Protein AF-A0A6A6SD15-F1 (afdb_monomer_lite)

Structure (mmCIF, N/CA/C/O backbone):
data_AF-A0A6A6SD15-F1
#
_entry.id   AF-A0A6A6SD15-F1
#
loop_
_atom_site.group_PDB
_atom_site.id
_atom_site.type_symbol
_atom_site.label_atom_id
_atom_site.label_alt_id
_atom_site.label_comp_id
_atom_site.label_asym_id
_atom_site.label_entity_id
_atom_site.label_seq_id
_atom_site.pdbx_PDB_ins_code
_atom_site.Cartn_x
_atom_site.Cartn_y
_atom_site.Cartn_z
_atom_site.occupancy
_atom_site.B_iso_or_equiv
_atom_site.auth_seq_id
_atom_site.auth_comp_id
_atom_site.auth_asym_id
_atom_site.auth_atom_id
_atom_site.pdbx_PDB_model_num
ATOM 1 N N . MET A 1 1 ? 1.273 32.539 -19.727 1.00 91.94 1 MET A N 1
ATOM 2 C CA . MET A 1 1 ? 2.299 33.153 -18.859 1.00 91.94 1 MET A CA 1
ATOM 3 C C . MET A 1 1 ? 2.356 34.642 -19.141 1.00 91.94 1 MET A C 1
ATOM 5 O O . MET A 1 1 ? 2.115 35.034 -20.279 1.00 91.94 1 MET A O 1
ATOM 9 N N . VAL A 1 2 ? 2.645 35.453 -18.132 1.00 92.44 2 VAL A N 1
ATOM 10 C CA . VAL A 1 2 ? 2.925 36.889 -18.252 1.00 92.44 2 VAL A CA 1
ATOM 11 C C . VAL A 1 2 ? 4.434 37.092 -18.381 1.00 92.44 2 VAL A C 1
ATOM 13 O O . VAL A 1 2 ? 5.200 36.419 -17.696 1.00 92.44 2 VAL A O 1
ATOM 16 N N . GLY A 1 3 ? 4.843 38.011 -19.252 1.00 88.62 3 GLY A N 1
ATOM 17 C CA . GLY A 1 3 ? 6.209 38.522 -19.340 1.00 88.62 3 GLY A CA 1
ATOM 18 C C . GLY A 1 3 ? 6.215 40.051 -19.320 1.00 88.62 3 GLY A C 1
ATOM 19 O O . GLY A 1 3 ? 5.217 40.699 -18.984 1.00 88.62 3 GLY A O 1
ATOM 20 N N . LYS A 1 4 ? 7.342 40.642 -19.705 1.00 86.94 4 LYS A N 1
ATOM 21 C CA . LYS A 1 4 ? 7.535 42.092 -19.748 1.00 86.94 4 LYS A CA 1
ATOM 22 C C . LYS A 1 4 ? 6.754 42.714 -20.903 1.00 86.94 4 LYS A C 1
ATOM 24 O O . LYS A 1 4 ? 7.090 42.506 -22.065 1.00 86.94 4 LYS A O 1
ATOM 29 N N . ASP A 1 5 ? 5.691 43.447 -20.569 1.00 84.69 5 ASP A N 1
ATOM 30 C CA . ASP A 1 5 ? 4.756 44.094 -21.511 1.00 84.69 5 ASP A CA 1
ATOM 31 C C . ASP A 1 5 ? 4.159 43.152 -22.589 1.00 84.69 5 ASP A C 1
ATOM 33 O O . ASP A 1 5 ? 3.619 43.595 -23.607 1.00 84.69 5 ASP A O 1
ATOM 37 N N . CYS A 1 6 ? 4.203 41.839 -22.338 1.00 87.56 6 CYS A N 1
ATOM 38 C CA . CYS A 1 6 ? 3.720 40.784 -23.222 1.00 87.56 6 CYS A CA 1
ATOM 39 C C . CYS A 1 6 ? 3.035 39.655 -22.434 1.00 87.56 6 CYS A C 1
ATOM 41 O O . CYS A 1 6 ? 3.185 39.513 -21.216 1.00 87.56 6 CYS A O 1
ATOM 43 N N . VAL A 1 7 ? 2.237 38.846 -23.129 1.00 91.25 7 VAL A N 1
ATOM 44 C CA . VAL A 1 7 ? 1.575 37.669 -22.554 1.00 91.25 7 VAL A CA 1
ATOM 45 C C . VAL A 1 7 ? 1.528 36.540 -23.576 1.00 91.25 7 VAL A C 1
ATOM 47 O O . VAL A 1 7 ? 1.227 36.754 -24.748 1.00 91.25 7 VAL A O 1
ATOM 50 N N . ALA A 1 8 ? 1.821 35.326 -23.118 1.00 90.38 8 ALA A N 1
ATOM 51 C CA . ALA A 1 8 ? 1.839 34.124 -23.936 1.00 90.38 8 ALA A CA 1
ATOM 52 C C . ALA A 1 8 ? 0.722 33.153 -23.529 1.00 90.38 8 ALA A C 1
ATOM 54 O O . ALA A 1 8 ? 0.494 32.906 -22.336 1.00 90.38 8 ALA A O 1
ATOM 55 N N . ILE A 1 9 ? 0.057 32.560 -24.519 1.00 91.12 9 ILE A N 1
ATOM 56 C CA . ILE A 1 9 ? -0.930 31.487 -24.352 1.00 91.12 9 ILE A CA 1
ATOM 57 C C . ILE A 1 9 ? -0.607 30.353 -25.319 1.00 91.12 9 ILE A C 1
ATOM 59 O O . ILE A 1 9 ? -0.300 30.590 -26.485 1.00 91.12 9 ILE A O 1
ATOM 63 N N . ALA A 1 10 ? -0.656 29.115 -24.836 1.00 88.25 10 ALA A N 1
ATOM 64 C CA . ALA A 1 10 ? -0.238 27.969 -25.624 1.00 88.25 10 ALA A CA 1
ATOM 65 C C . ALA A 1 10 ? -1.043 26.709 -25.301 1.00 88.25 10 ALA A C 1
ATOM 67 O O . ALA A 1 10 ? -1.594 26.572 -24.207 1.00 88.25 10 ALA A O 1
ATOM 68 N N . CYS A 1 11 ? -1.138 25.804 -26.274 1.00 85.75 11 CYS A N 1
ATOM 69 C CA . CYS A 1 11 ? -1.855 24.539 -26.149 1.00 85.75 11 CYS A CA 1
ATOM 70 C C . CYS A 1 11 ? -1.263 23.467 -27.069 1.00 85.75 11 CYS A C 1
ATOM 72 O O . CYS A 1 11 ? -0.757 23.772 -28.147 1.00 85.75 11 CYS A O 1
ATOM 74 N N . ASP A 1 12 ? -1.380 22.203 -26.671 1.00 80.44 12 ASP A N 1
ATOM 75 C CA . ASP A 1 12 ? -1.101 21.064 -27.541 1.00 80.44 12 ASP A CA 1
ATOM 76 C C . ASP A 1 12 ? -2.244 20.854 -28.555 1.00 80.44 12 ASP A C 1
ATOM 78 O O . ASP A 1 12 ? -3.409 21.097 -28.236 1.00 80.44 12 ASP A O 1
ATOM 82 N N . LEU A 1 13 ? -1.960 20.340 -29.753 1.00 76.88 13 LEU A N 1
ATOM 83 C CA . LEU A 1 13 ? -2.985 20.092 -30.781 1.00 76.88 13 LEU A CA 1
ATOM 84 C C . LEU A 1 13 ? -3.705 18.732 -30.650 1.00 76.88 13 LEU A C 1
ATOM 86 O O . LEU A 1 13 ? -4.495 18.368 -31.526 1.00 76.88 13 LEU A O 1
ATOM 90 N N . ARG A 1 14 ? -3.468 17.966 -29.574 1.00 75.88 14 ARG A N 1
ATOM 91 C CA . ARG A 1 14 ? -4.115 16.661 -29.344 1.00 75.88 14 ARG A CA 1
ATOM 92 C C . ARG A 1 14 ? -5.614 16.814 -29.128 1.00 75.88 14 ARG A C 1
ATOM 94 O O . ARG A 1 14 ? -6.042 17.572 -28.257 1.00 75.88 14 ARG A O 1
ATOM 101 N N . LEU A 1 15 ? -6.396 15.948 -29.755 1.00 75.00 15 LEU A N 1
ATOM 102 C CA . LEU A 1 15 ? -7.648 15.469 -29.179 1.00 75.00 15 LEU A CA 1
ATOM 103 C C . LEU A 1 15 ? -7.444 14.032 -28.697 1.00 75.00 15 LEU A C 1
ATOM 105 O O . LEU A 1 15 ? -7.096 13.170 -29.499 1.00 75.00 15 LEU A O 1
ATOM 109 N N . GLY A 1 16 ? -7.621 13.773 -27.401 1.00 64.50 16 GLY A N 1
ATOM 110 C CA . GLY A 1 16 ? -7.361 12.458 -26.811 1.00 64.50 16 GLY A CA 1
ATOM 111 C C . GLY A 1 16 ? -7.099 12.502 -25.306 1.00 64.50 16 GLY A C 1
ATOM 112 O O . GLY A 1 16 ? -6.865 13.571 -24.746 1.00 64.50 16 GLY A O 1
ATOM 113 N N . MET A 1 17 ? -7.110 11.336 -24.656 1.00 60.19 17 MET A N 1
ATOM 114 C CA . MET A 1 17 ? -6.719 11.177 -23.249 1.00 60.19 17 MET A CA 1
ATOM 115 C C . MET A 1 17 ? -5.325 10.558 -23.173 1.00 60.19 17 MET A C 1
ATOM 117 O O . MET A 1 17 ? -5.167 9.391 -23.526 1.00 60.19 17 MET A O 1
ATOM 121 N N . GLN A 1 18 ? -4.332 11.316 -22.693 1.00 59.75 18 GLN A N 1
ATOM 122 C CA . GLN A 1 18 ? -2.945 10.857 -22.516 1.00 59.75 18 GLN A CA 1
ATOM 123 C C . GLN A 1 18 ? -2.407 10.144 -23.780 1.00 59.75 18 GLN A C 1
ATOM 125 O O . GLN A 1 18 ? -2.169 10.811 -24.789 1.00 59.75 18 GLN A O 1
ATOM 130 N N . ALA A 1 19 ? -2.265 8.813 -23.738 1.00 51.78 19 ALA A N 1
ATOM 131 C CA . ALA A 1 19 ? -1.753 7.964 -24.819 1.00 51.78 19 ALA A CA 1
ATOM 132 C C . ALA A 1 19 ? -2.788 7.577 -25.904 1.00 51.78 19 ALA A C 1
ATOM 134 O O . ALA A 1 19 ? -2.431 6.946 -26.896 1.00 51.78 19 ALA A O 1
ATOM 135 N N . LEU A 1 20 ? -4.073 7.911 -25.736 1.00 58.56 20 LEU A N 1
ATOM 136 C CA . LEU A 1 20 ? -5.132 7.648 -26.720 1.00 58.56 20 LEU A CA 1
ATOM 137 C C . LEU A 1 20 ? -5.389 8.882 -27.589 1.00 58.56 20 LEU A C 1
ATOM 139 O O . LEU A 1 20 ? -6.351 9.624 -27.385 1.00 58.56 20 LEU A O 1
ATOM 143 N N . THR A 1 21 ? -4.507 9.085 -28.562 1.00 66.62 21 THR A N 1
ATOM 144 C CA . THR A 1 21 ? -4.596 10.130 -29.588 1.00 66.62 21 THR A CA 1
ATOM 145 C C . THR A 1 21 ? -5.689 9.825 -30.605 1.00 66.62 21 THR A C 1
ATOM 147 O O . THR A 1 21 ? -5.681 8.775 -31.242 1.00 66.62 21 THR A O 1
ATOM 150 N N . VAL A 1 22 ? -6.607 10.770 -30.800 1.00 66.69 22 VAL A N 1
ATOM 151 C CA . VAL A 1 22 ? -7.661 10.725 -31.828 1.00 66.69 22 VAL A CA 1
ATOM 152 C C . VAL A 1 22 ? -7.343 11.679 -32.987 1.00 66.69 22 VAL A C 1
ATOM 154 O O . VAL A 1 22 ? -7.676 11.386 -34.131 1.00 66.69 22 VAL A O 1
ATOM 157 N N . SER A 1 23 ? -6.687 12.813 -32.714 1.00 69.81 23 SER A N 1
ATOM 158 C CA . SER A 1 23 ? -6.205 13.775 -33.719 1.00 69.81 23 SER A CA 1
ATOM 159 C C . SER A 1 23 ? -5.046 14.613 -33.166 1.00 69.81 23 SER A C 1
ATOM 161 O O . SER A 1 23 ? -5.004 14.841 -31.958 1.00 69.81 23 SER A O 1
ATOM 163 N N . ASN A 1 24 ? -4.167 15.104 -34.049 1.00 68.44 24 ASN A N 1
ATOM 164 C CA . ASN A 1 24 ? -3.042 16.010 -33.752 1.00 68.44 24 ASN A CA 1
ATOM 165 C C . ASN A 1 24 ? -3.218 17.417 -34.364 1.00 68.44 24 ASN A C 1
ATOM 167 O O . ASN A 1 24 ? -2.245 18.151 -34.504 1.00 68.44 24 ASN A O 1
ATOM 171 N N . ASN A 1 25 ? -4.438 17.793 -34.765 1.00 73.19 25 ASN A N 1
ATOM 172 C CA . ASN A 1 25 ? -4.748 19.134 -35.278 1.00 73.19 25 ASN A CA 1
ATOM 173 C C . ASN A 1 25 ? -6.107 19.638 -34.755 1.00 73.19 25 ASN A C 1
ATOM 175 O O . ASN A 1 25 ? -7.018 19.940 -35.527 1.00 73.19 25 ASN A O 1
ATOM 179 N N . PHE A 1 26 ? -6.292 19.625 -33.431 1.00 79.50 26 PHE A N 1
ATOM 180 C CA . PHE A 1 26 ? -7.516 20.092 -32.779 1.00 79.50 26 PHE A CA 1
ATOM 181 C C . PHE A 1 26 ? -7.321 21.498 -32.172 1.00 79.50 26 PHE A C 1
ATOM 183 O O . PHE A 1 26 ? -6.571 21.632 -31.201 1.00 79.50 26 PHE A O 1
ATOM 190 N N . PRO A 1 27 ? -7.983 22.548 -32.698 1.00 75.75 27 PRO A N 1
ATOM 191 C CA . PRO A 1 27 ? -7.809 23.914 -32.209 1.00 75.75 27 PRO A CA 1
ATOM 192 C C . PRO A 1 27 ? -8.483 24.116 -30.844 1.00 75.75 27 PRO A C 1
ATOM 194 O O . PRO A 1 27 ? -9.680 23.875 -30.682 1.00 75.75 27 PRO A O 1
ATOM 197 N N . LYS A 1 28 ? -7.708 24.596 -29.863 1.00 86.00 28 LYS A N 1
ATOM 198 C CA . LYS A 1 28 ? -8.169 24.877 -28.487 1.00 86.00 28 LYS A CA 1
ATOM 199 C C . LYS A 1 28 ? -8.092 26.354 -28.093 1.00 86.00 28 LYS A C 1
ATOM 201 O O . LYS A 1 28 ? -8.698 26.732 -27.095 1.00 86.00 28 LYS A O 1
ATOM 206 N N . ILE A 1 29 ? -7.347 27.178 -28.832 1.00 89.06 29 ILE A N 1
ATOM 207 C CA . ILE A 1 29 ? -7.205 28.620 -28.583 1.00 89.06 29 ILE A CA 1
ATOM 208 C C . ILE A 1 29 ? -7.978 29.384 -29.656 1.00 89.06 29 ILE A C 1
ATOM 210 O O . ILE A 1 29 ? -7.801 29.142 -30.847 1.00 89.06 29 ILE A O 1
ATOM 214 N N . PHE A 1 30 ? -8.824 30.317 -29.222 1.00 89.88 30 PHE A N 1
ATOM 215 C CA . PHE A 1 30 ? -9.693 31.118 -30.080 1.00 89.88 30 PHE A CA 1
ATOM 216 C C . PHE A 1 30 ? -9.445 32.611 -29.838 1.00 89.88 30 PHE A C 1
ATOM 218 O O . PHE A 1 30 ? -9.462 33.066 -28.692 1.00 89.88 30 PHE A O 1
ATOM 225 N N . GLN A 1 31 ? -9.213 33.372 -30.910 1.00 87.31 31 GLN A N 1
ATOM 226 C CA . GLN A 1 31 ? -8.914 34.804 -30.849 1.00 87.31 31 GLN A CA 1
ATOM 227 C C . GLN A 1 31 ? -10.184 35.660 -30.990 1.00 87.31 31 GLN A C 1
ATOM 229 O O . GLN A 1 31 ? -11.008 35.444 -31.878 1.00 87.31 31 GLN A O 1
ATOM 234 N N . TYR A 1 32 ? -10.307 36.679 -30.139 1.00 86.44 32 TYR A N 1
ATOM 235 C CA . TYR A 1 32 ? -11.436 37.605 -30.051 1.00 86.44 32 TYR A CA 1
ATOM 236 C C . TYR A 1 32 ? -10.941 39.062 -29.993 1.00 86.44 32 TYR A C 1
ATOM 238 O O . TYR A 1 32 ? -11.154 39.778 -29.015 1.00 86.44 32 TYR A O 1
ATOM 246 N N . GLY A 1 33 ? -10.250 39.499 -31.051 1.00 80.69 33 GLY A N 1
ATOM 247 C CA . GLY A 1 33 ? -9.476 40.747 -31.049 1.00 80.69 33 GLY A CA 1
ATOM 248 C C . GLY A 1 33 ? -8.142 40.536 -30.332 1.00 80.69 33 GLY A C 1
ATOM 249 O O . GLY A 1 33 ? -7.432 39.583 -30.646 1.00 80.69 33 GLY A O 1
ATOM 250 N N . ASP A 1 34 ? -7.842 41.366 -29.333 1.00 77.94 34 ASP A N 1
ATOM 251 C CA . ASP A 1 34 ? -6.593 41.293 -28.548 1.00 77.94 34 ASP A CA 1
ATOM 252 C C . ASP A 1 34 ? -6.730 40.387 -27.303 1.00 77.94 34 ASP A C 1
ATOM 254 O O . ASP A 1 34 ? -5.937 40.449 -26.359 1.00 77.94 34 ASP A O 1
ATOM 258 N N . VAL A 1 35 ? -7.781 39.559 -27.281 1.00 88.06 35 VAL A N 1
ATOM 259 C CA . VAL A 1 35 ? -8.098 38.603 -26.214 1.00 88.06 35 VAL A CA 1
ATOM 260 C C . VAL A 1 35 ? -8.143 37.197 -26.794 1.00 88.06 35 VAL A C 1
ATOM 262 O O . VAL A 1 35 ? -8.827 36.945 -27.785 1.00 88.06 35 VAL A O 1
ATOM 265 N N . PHE A 1 36 ? -7.456 36.270 -26.142 1.00 91.12 36 PHE A N 1
ATOM 266 C CA . PHE A 1 36 ? -7.355 34.871 -26.524 1.00 91.12 36 PHE A CA 1
ATOM 267 C C . PHE A 1 36 ? -8.015 34.010 -25.453 1.00 91.12 36 PHE A C 1
ATOM 269 O O . PHE A 1 36 ? -7.771 34.183 -24.257 1.00 91.12 36 PHE A O 1
ATOM 276 N N . LEU A 1 37 ? -8.863 33.085 -25.894 1.00 92.50 37 LEU A N 1
ATOM 277 C CA . LEU A 1 37 ? -9.597 32.147 -25.055 1.00 92.50 37 LEU A CA 1
ATOM 278 C C . LEU A 1 37 ? -9.109 30.727 -25.351 1.00 92.50 37 LEU A C 1
ATOM 280 O O . LEU A 1 37 ? -9.431 30.164 -26.396 1.00 92.50 37 LEU A O 1
ATOM 284 N N . GLY A 1 38 ? -8.353 30.149 -24.424 1.00 92.44 38 GLY A N 1
ATOM 285 C CA . GLY A 1 38 ? -8.071 28.719 -24.390 1.00 92.44 38 GLY A CA 1
ATOM 286 C C . GLY A 1 38 ? -9.258 27.960 -23.799 1.00 92.44 38 GLY A C 1
ATOM 287 O O . GLY A 1 38 ? -9.752 28.317 -22.730 1.00 92.44 38 GLY A O 1
ATOM 288 N N . LEU A 1 39 ? -9.711 26.908 -24.477 1.00 91.12 39 LEU A N 1
ATOM 289 C CA . LEU A 1 39 ? -10.762 26.001 -24.021 1.00 91.12 39 LEU A CA 1
ATOM 290 C C . LEU A 1 39 ? -10.209 24.575 -23.937 1.00 91.12 39 LEU A C 1
ATOM 292 O O . LEU A 1 39 ? -9.863 23.958 -24.943 1.00 91.12 39 LEU A O 1
ATOM 296 N N . THR A 1 40 ? -10.152 24.043 -22.720 1.00 87.19 40 THR A N 1
ATOM 297 C CA . THR A 1 40 ? -9.842 22.637 -22.432 1.00 87.19 40 THR A CA 1
ATOM 298 C C . THR A 1 40 ? -11.141 21.891 -22.140 1.00 87.19 40 THR A C 1
ATOM 300 O O . THR A 1 40 ? -12.092 22.507 -21.664 1.00 87.19 40 THR A O 1
ATOM 303 N N . GLY A 1 41 ? -11.207 20.587 -22.425 1.00 81.50 41 GLY A N 1
ATOM 304 C CA . GLY A 1 41 ? -12.406 19.773 -22.196 1.00 81.50 41 GLY A CA 1
ATOM 305 C C . GLY A 1 41 ? -12.676 18.766 -23.314 1.00 81.50 41 GLY A C 1
ATOM 306 O O . GLY A 1 41 ? -11.800 18.471 -24.128 1.00 81.50 41 GLY A O 1
ATOM 307 N N . LEU A 1 42 ? -13.904 18.244 -23.361 1.00 82.75 42 LEU A N 1
ATOM 308 C CA . LEU A 1 42 ? -14.377 17.385 -24.453 1.00 82.75 42 LEU A CA 1
ATOM 309 C C . LEU A 1 42 ? -14.499 18.186 -25.759 1.00 82.75 42 LEU A C 1
ATOM 311 O O . LEU A 1 42 ? -14.917 19.340 -25.734 1.00 82.75 42 LEU A O 1
ATOM 315 N N . ALA A 1 43 ? -14.209 17.573 -26.913 1.00 82.00 43 ALA A N 1
ATOM 316 C CA . ALA A 1 43 ? -14.269 18.267 -28.208 1.00 82.00 43 ALA A CA 1
ATOM 317 C C . ALA A 1 43 ? -15.642 18.893 -28.505 1.00 82.00 43 ALA A C 1
ATOM 319 O O . ALA A 1 43 ? -15.712 20.024 -28.976 1.00 82.00 43 ALA A O 1
ATOM 320 N N . THR A 1 44 ? -16.727 18.184 -28.180 1.00 85.25 44 THR A N 1
ATOM 321 C CA . THR A 1 44 ? -18.110 18.676 -28.305 1.00 85.25 44 THR A CA 1
ATOM 322 C C . THR A 1 44 ? -18.340 19.948 -27.502 1.00 85.25 44 THR A C 1
ATOM 324 O O . THR A 1 44 ? -18.994 20.880 -27.973 1.00 85.25 44 THR A O 1
ATOM 327 N N . ASP A 1 45 ? -17.775 19.995 -26.301 1.00 88.06 45 ASP A N 1
ATOM 328 C CA . ASP A 1 45 ? -17.976 21.067 -25.340 1.00 88.06 45 ASP A CA 1
ATOM 329 C C . ASP A 1 45 ? -17.117 22.269 -25.734 1.00 88.06 45 ASP A C 1
ATOM 331 O O . ASP A 1 45 ? -17.630 23.381 -25.793 1.00 88.06 45 ASP A O 1
ATOM 335 N N . VAL A 1 46 ? -15.856 22.042 -26.120 1.00 87.69 46 VAL A N 1
ATOM 336 C CA . VAL A 1 46 ? -14.959 23.067 -26.678 1.00 87.69 46 VAL A CA 1
ATOM 337 C C . VAL A 1 46 ? -15.589 23.738 -27.903 1.00 87.69 46 VAL A C 1
ATOM 339 O O . VAL A 1 46 ? -15.663 24.966 -27.941 1.00 87.69 46 VAL A O 1
ATOM 342 N N . SER A 1 47 ? -16.111 22.971 -28.868 1.00 86.44 47 SER A N 1
ATOM 343 C CA . SER A 1 47 ? -16.789 23.530 -30.047 1.00 86.44 47 SER A CA 1
ATOM 344 C C . SER A 1 47 ? -18.041 24.329 -29.668 1.00 86.44 47 SER A C 1
ATOM 346 O O . SER A 1 47 ? -18.176 25.485 -30.065 1.00 86.44 47 SER A O 1
ATOM 348 N N . THR A 1 48 ? -18.925 23.758 -28.840 1.00 88.38 48 THR A N 1
ATOM 349 C CA . THR A 1 48 ? -20.188 24.406 -28.438 1.00 88.38 48 THR A CA 1
ATOM 350 C C . THR A 1 48 ? -19.952 25.688 -27.633 1.00 88.38 48 THR A C 1
ATOM 352 O O . THR A 1 48 ? -20.659 26.684 -27.804 1.00 88.38 48 THR A O 1
ATOM 355 N N . VAL A 1 49 ? -18.949 25.687 -26.753 1.00 88.19 49 VAL A N 1
ATOM 356 C CA . VAL A 1 49 ? -18.571 26.841 -25.929 1.00 88.19 49 VAL A CA 1
ATOM 357 C C . VAL A 1 49 ? -17.873 27.914 -26.766 1.00 88.19 49 VAL A C 1
ATOM 359 O O . VAL A 1 49 ? -18.149 29.099 -26.570 1.00 88.19 49 VAL A O 1
ATOM 362 N N . SER A 1 50 ? -17.033 27.527 -27.730 1.00 89.38 50 SER A N 1
ATOM 363 C CA . SER A 1 50 ? -16.419 28.467 -28.672 1.00 89.38 50 SER A CA 1
ATOM 364 C C . SER A 1 50 ? -17.484 29.191 -29.503 1.00 89.38 50 SER A C 1
ATOM 366 O O . SER A 1 50 ? -17.508 30.420 -29.533 1.00 89.38 50 SER A O 1
ATOM 368 N N . ASP A 1 51 ? -18.460 28.466 -30.061 1.00 89.25 51 ASP A N 1
ATOM 369 C CA . ASP A 1 51 ? -19.581 29.069 -30.795 1.00 89.25 51 ASP A CA 1
ATOM 370 C C . ASP A 1 51 ? -20.440 30.001 -29.930 1.00 89.25 51 ASP A C 1
ATOM 372 O O . ASP A 1 51 ? -20.813 31.097 -30.366 1.00 89.25 51 ASP A O 1
ATOM 376 N N . LEU A 1 52 ? -20.711 29.613 -28.680 1.00 90.12 52 LEU A N 1
ATOM 377 C CA . LEU A 1 52 ? -21.439 30.441 -27.719 1.00 90.12 52 LEU A CA 1
ATOM 378 C C . LEU A 1 52 ? -20.715 31.768 -27.438 1.00 90.12 52 LEU A C 1
ATOM 380 O O . LEU A 1 52 ? -21.358 32.824 -27.405 1.00 90.12 52 LEU A O 1
ATOM 384 N N . PHE A 1 53 ? -19.395 31.737 -27.236 1.00 91.25 53 PHE A N 1
ATOM 385 C CA . PHE A 1 53 ? -18.620 32.952 -26.985 1.00 91.25 53 PHE A CA 1
ATOM 386 C C . PHE A 1 53 ? -18.411 33.785 -28.246 1.00 91.25 53 PHE A C 1
ATOM 388 O O . PHE A 1 53 ? -18.572 35.001 -28.170 1.00 91.25 53 PHE A O 1
ATOM 395 N N . ARG A 1 54 ? -18.205 33.168 -29.413 1.00 90.62 54 ARG A N 1
ATOM 396 C CA . ARG A 1 54 ? -18.202 33.851 -30.715 1.00 90.62 54 ARG A CA 1
ATOM 397 C C . ARG A 1 54 ? -19.489 34.641 -30.941 1.00 90.62 54 ARG A C 1
ATOM 399 O O . ARG A 1 54 ? -19.431 35.823 -31.275 1.00 90.62 54 ARG A O 1
ATOM 406 N N . TYR A 1 55 ? -20.649 34.043 -30.668 1.00 91.50 55 TYR A N 1
ATOM 407 C CA . TYR A 1 55 ? -21.934 34.745 -30.723 1.00 91.50 55 TYR A CA 1
ATOM 408 C C . TYR A 1 55 ? -22.013 35.907 -29.716 1.00 91.50 55 TYR A C 1
ATOM 410 O O . TYR A 1 55 ? -22.334 37.035 -30.098 1.00 91.50 55 TYR A O 1
ATOM 418 N N . LYS A 1 56 ? -21.687 35.666 -28.436 1.00 90.50 56 LYS A N 1
ATOM 419 C CA . LYS A 1 56 ? -21.770 36.691 -27.377 1.00 90.50 56 LYS A CA 1
ATOM 420 C C . LYS A 1 56 ? -20.795 37.863 -27.601 1.00 90.50 56 LYS A C 1
ATOM 422 O O . LYS A 1 56 ? -21.180 39.008 -27.370 1.00 90.50 56 LYS A O 1
ATOM 427 N N . VAL A 1 57 ? -19.582 37.614 -28.100 1.00 89.38 57 VAL A N 1
ATOM 428 C CA . VAL A 1 57 ? -18.591 38.653 -28.445 1.00 89.38 57 VAL A CA 1
ATOM 429 C C . VAL A 1 57 ? -19.017 39.444 -29.685 1.00 89.38 57 VAL A C 1
ATOM 431 O O . VAL A 1 57 ? -18.915 40.669 -29.677 1.00 89.38 57 VAL A O 1
ATOM 434 N N . ASN A 1 58 ? -19.573 38.798 -30.714 1.00 89.56 58 ASN A N 1
ATOM 435 C CA . ASN A 1 58 ? -20.098 39.510 -31.885 1.00 89.56 58 ASN A CA 1
ATOM 436 C C . ASN A 1 58 ? -21.269 40.437 -31.513 1.00 89.56 58 ASN A C 1
ATOM 438 O O . ASN A 1 58 ? -21.306 41.583 -31.956 1.00 89.56 58 ASN A O 1
ATOM 442 N N . MET A 1 59 ? -22.179 39.987 -30.641 1.00 90.12 59 MET A N 1
ATOM 443 C CA . MET A 1 59 ? -23.248 40.829 -30.083 1.00 90.12 59 MET A CA 1
ATOM 444 C C . MET A 1 59 ? -22.706 41.998 -29.248 1.00 90.12 59 MET A C 1
ATOM 446 O O . MET A 1 59 ? -23.236 43.103 -29.332 1.00 90.12 59 MET A O 1
ATOM 450 N N . TYR A 1 60 ? -21.639 41.785 -28.470 1.00 88.25 60 TYR A N 1
ATOM 451 C CA . TYR A 1 60 ? -20.962 42.857 -27.737 1.00 88.25 60 TYR A CA 1
ATOM 452 C C . TYR A 1 60 ? -20.366 43.900 -28.692 1.00 88.25 60 TYR A C 1
ATOM 454 O O . TYR A 1 60 ? -20.647 45.088 -28.551 1.00 88.25 60 TYR A O 1
ATOM 462 N N . ARG A 1 61 ? -19.613 43.459 -29.708 1.00 87.12 61 ARG A N 1
ATOM 463 C CA . ARG A 1 61 ? -18.978 44.335 -30.704 1.00 87.12 61 ARG A CA 1
ATOM 464 C C . ARG A 1 61 ? -19.998 45.141 -31.512 1.00 87.12 61 ARG A C 1
ATOM 466 O O . ARG A 1 61 ? -19.761 46.314 -31.763 1.00 87.12 61 ARG A O 1
ATOM 473 N N . LEU A 1 62 ? -21.135 44.541 -31.872 1.00 88.44 62 LEU A N 1
ATOM 474 C CA . LEU A 1 62 ? -22.234 45.223 -32.569 1.00 88.44 62 LEU A CA 1
ATOM 475 C C . LEU A 1 62 ? -22.976 46.250 -31.699 1.00 88.44 62 LEU A C 1
ATOM 477 O O . LEU A 1 62 ? -23.579 47.166 -32.244 1.00 88.44 62 LEU A O 1
ATOM 481 N N . ARG A 1 63 ? -22.962 46.102 -30.367 1.00 90.00 63 ARG A N 1
ATOM 482 C CA . ARG A 1 63 ? -23.646 47.020 -29.440 1.00 90.00 63 ARG A CA 1
ATOM 483 C C . ARG A 1 63 ? -22.749 48.145 -28.925 1.00 90.00 63 ARG A C 1
ATOM 485 O O . ARG A 1 63 ? -23.234 49.234 -28.652 1.00 90.00 63 ARG A O 1
ATOM 492 N N . GLU A 1 64 ? -21.470 47.850 -28.715 1.00 85.50 64 GLU A N 1
ATOM 493 C CA . GLU A 1 64 ? -20.504 48.743 -28.060 1.00 85.50 64 GLU A CA 1
ATOM 494 C C . GLU A 1 64 ? -19.503 49.366 -29.049 1.00 85.50 64 GLU A C 1
ATOM 496 O O . GLU A 1 64 ? -18.639 50.129 -28.625 1.00 85.50 64 GLU A O 1
ATOM 501 N N . GLU A 1 65 ? -19.565 48.975 -30.329 1.00 86.00 65 GLU A N 1
ATOM 502 C CA . GLU A 1 65 ? -18.698 49.402 -31.448 1.00 86.00 65 GLU A CA 1
ATOM 503 C C . GLU A 1 65 ? -17.180 49.249 -31.210 1.00 86.00 65 GLU A C 1
ATOM 505 O O . GLU A 1 65 ? -16.349 49.796 -31.935 1.00 86.00 65 GLU A O 1
ATOM 510 N N . ARG A 1 66 ? -16.794 48.436 -30.220 1.00 83.12 66 ARG A N 1
ATOM 511 C CA . ARG A 1 66 ? -15.405 48.220 -29.788 1.00 83.12 66 ARG A CA 1
ATOM 512 C C . ARG A 1 66 ? -15.117 46.757 -29.471 1.00 83.12 66 ARG A C 1
ATOM 514 O O . ARG A 1 66 ? -16.024 45.972 -29.187 1.00 83.12 66 ARG A O 1
ATOM 521 N N . ASN A 1 67 ? -13.836 46.398 -29.490 1.00 82.75 67 ASN A N 1
ATOM 522 C CA . ASN A 1 67 ? -13.383 45.073 -29.071 1.00 82.75 67 ASN A CA 1
ATOM 523 C C . ASN A 1 67 ? -13.606 44.871 -27.560 1.00 82.75 67 ASN A C 1
ATOM 525 O O . ASN A 1 67 ? -13.621 45.822 -26.773 1.00 82.75 67 ASN A O 1
ATOM 529 N N . ILE A 1 68 ? -13.805 43.616 -27.152 1.00 86.75 68 ILE A N 1
ATOM 530 C CA . ILE A 1 68 ? -13.987 43.258 -25.743 1.00 86.75 68 ILE A CA 1
ATOM 531 C C . ILE A 1 68 ? -12.639 43.308 -25.011 1.00 86.75 68 ILE A C 1
ATOM 533 O O . ILE A 1 68 ? -11.635 42.833 -25.530 1.00 86.75 68 ILE A O 1
ATOM 537 N N . SER A 1 69 ? -12.597 43.885 -23.807 1.00 89.12 69 SER A N 1
ATOM 538 C CA . SER A 1 69 ? -11.370 43.891 -22.997 1.00 89.12 69 SER A CA 1
ATOM 539 C C . SER A 1 69 ? -11.178 42.544 -22.279 1.00 89.12 69 SER A C 1
ATOM 541 O O . SER A 1 69 ? -12.179 41.880 -21.979 1.00 89.12 69 SER A O 1
ATOM 543 N N . PRO A 1 70 ? -9.940 42.144 -21.920 1.00 89.56 70 PRO A N 1
ATOM 544 C CA . PRO A 1 70 ? -9.690 40.865 -21.247 1.00 89.56 70 PRO A CA 1
ATOM 545 C C . PRO A 1 70 ? -10.514 40.674 -19.958 1.00 89.56 70 PRO A C 1
ATOM 547 O O . PRO A 1 70 ? -11.123 39.626 -19.750 1.00 89.56 70 PRO A O 1
ATOM 550 N N . GLN A 1 71 ? -10.633 41.722 -19.133 1.00 89.56 71 GLN A N 1
ATOM 551 C CA . GLN A 1 71 ? -11.428 41.698 -17.898 1.00 89.56 71 GLN A CA 1
ATOM 552 C C . GLN A 1 71 ? -12.941 41.587 -18.169 1.00 89.56 71 GLN A C 1
ATOM 554 O O . GLN A 1 71 ? -13.661 40.904 -17.438 1.00 89.56 71 GLN A O 1
ATOM 559 N N . THR A 1 72 ? -13.451 42.250 -19.214 1.00 90.56 72 THR A N 1
ATOM 560 C CA . THR A 1 72 ? -14.866 42.134 -19.602 1.00 90.56 72 THR A CA 1
ATOM 561 C C . THR A 1 72 ? -15.166 40.751 -20.180 1.00 90.56 72 THR A C 1
ATOM 563 O O . THR A 1 72 ? -16.205 40.180 -19.849 1.00 90.56 72 THR A O 1
ATOM 566 N N . MET A 1 73 ? -14.241 40.176 -20.955 1.00 91.06 73 MET A N 1
ATOM 567 C CA . MET A 1 73 ? -14.325 38.793 -21.425 1.00 91.06 73 MET A CA 1
ATOM 568 C C . MET A 1 73 ? -14.342 37.812 -20.247 1.00 91.06 73 MET A C 1
ATOM 570 O O . MET A 1 73 ? -15.178 36.915 -20.223 1.00 91.06 73 MET A O 1
ATOM 574 N N . ALA A 1 74 ? -13.517 38.026 -19.217 1.00 91.88 74 ALA A N 1
ATOM 575 C CA . ALA A 1 74 ? -13.504 37.172 -18.031 1.00 91.88 74 ALA A CA 1
ATOM 576 C C . ALA A 1 74 ? -14.856 37.138 -17.297 1.00 91.88 74 ALA A C 1
ATOM 578 O O . ALA A 1 74 ? -15.385 36.069 -16.982 1.00 91.88 74 ALA A O 1
ATOM 579 N N . ASN A 1 75 ? -15.474 38.305 -17.108 1.00 91.88 75 ASN A N 1
ATOM 580 C CA . ASN A 1 75 ? -16.806 38.411 -16.510 1.00 91.88 75 ASN A CA 1
ATOM 581 C C . ASN A 1 75 ? -17.899 37.790 -17.405 1.00 91.88 75 ASN A C 1
ATOM 583 O O . ASN A 1 75 ? -18.851 37.190 -16.898 1.00 91.88 75 ASN A O 1
ATOM 587 N N . LEU A 1 76 ? -17.768 37.900 -18.733 1.00 90.38 76 LEU A N 1
ATOM 588 C CA . LEU A 1 76 ? -18.668 37.269 -19.702 1.00 90.38 76 LEU A CA 1
ATOM 589 C C . LEU A 1 76 ? -18.559 35.736 -19.668 1.00 90.38 76 LEU A C 1
ATOM 591 O O . LEU A 1 76 ? -19.587 35.058 -19.705 1.00 90.38 76 LEU A O 1
ATOM 595 N N . VAL A 1 77 ? -17.344 35.190 -19.556 1.00 90.38 77 VAL A N 1
ATOM 596 C CA . VAL A 1 77 ? -17.102 33.746 -19.424 1.00 90.38 77 VAL A CA 1
ATOM 597 C C . VAL A 1 77 ? -17.663 33.223 -18.106 1.00 90.38 77 VAL A C 1
ATOM 599 O O . VAL A 1 77 ? -18.485 32.307 -18.130 1.00 90.38 77 VAL A O 1
ATOM 602 N N . SER A 1 78 ? -17.328 33.865 -16.981 1.00 89.75 78 SER A N 1
ATOM 603 C CA . SER A 1 78 ? -17.844 33.494 -15.656 1.00 89.75 78 SER A CA 1
ATOM 604 C C . SER A 1 78 ? -19.370 33.476 -15.630 1.00 89.75 78 SER A C 1
ATOM 606 O O . SER A 1 78 ? -19.972 32.439 -15.363 1.00 89.75 78 SER A O 1
ATOM 608 N N . SER A 1 79 ? -20.015 34.587 -16.001 1.00 88.19 79 SER A N 1
ATOM 609 C CA . SER A 1 79 ? -21.480 34.680 -15.995 1.00 88.19 79 SER A CA 1
ATOM 610 C C . SER A 1 79 ? -22.153 33.662 -16.920 1.00 88.19 79 SER A C 1
ATOM 612 O O . SER A 1 79 ? -23.194 33.126 -16.554 1.00 88.19 79 SER A O 1
ATOM 614 N N . SER A 1 80 ? -21.552 33.342 -18.072 1.00 86.50 80 SER A N 1
ATOM 615 C CA . SER A 1 80 ? -22.103 32.373 -19.030 1.00 86.50 80 SER A CA 1
ATOM 616 C C . SER A 1 80 ? -21.993 30.919 -18.568 1.00 86.50 80 SER A C 1
ATOM 618 O O . SER A 1 80 ? -22.871 30.120 -18.889 1.00 86.50 80 SER A O 1
ATOM 620 N N . LEU A 1 81 ? -20.939 30.568 -17.828 1.00 83.31 81 LEU A N 1
ATOM 621 C CA . LEU A 1 81 ? -20.786 29.236 -17.237 1.00 83.31 81 LEU A CA 1
ATOM 622 C C . LEU A 1 81 ? -21.639 29.091 -15.966 1.00 83.31 81 LEU A C 1
ATOM 624 O O . LEU A 1 81 ? -22.303 28.073 -15.787 1.00 83.31 81 LEU A O 1
ATOM 628 N N . TYR A 1 82 ? -21.719 30.144 -15.146 1.00 77.69 82 TYR A N 1
ATOM 629 C CA . TYR A 1 82 ? -22.488 30.164 -13.896 1.00 77.69 82 TYR A CA 1
ATOM 630 C C . TYR A 1 82 ? -24.015 30.269 -14.099 1.00 77.69 82 TYR A C 1
ATOM 632 O O . TYR A 1 82 ? -24.788 29.962 -13.187 1.00 77.69 82 TYR A O 1
ATOM 640 N N . GLU A 1 83 ? -24.471 30.683 -15.292 1.00 71.69 83 GLU A N 1
ATOM 641 C CA . GLU A 1 83 ? -25.891 30.806 -15.679 1.00 71.69 83 GLU A CA 1
ATOM 642 C C . GLU A 1 83 ? -26.677 29.502 -15.432 1.00 71.69 83 GLU A C 1
ATOM 644 O O . GLU A 1 83 ? -27.858 29.521 -15.072 1.00 71.69 83 GLU A O 1
ATOM 649 N N . LYS A 1 84 ? -25.997 28.355 -15.544 1.00 62.91 84 LYS A N 1
ATOM 650 C CA . LYS A 1 84 ? -26.503 27.034 -15.166 1.00 62.91 84 LYS A CA 1
ATOM 651 C C . LYS A 1 84 ? -25.638 26.504 -14.021 1.00 62.91 84 LYS A C 1
ATOM 653 O O . LYS A 1 84 ? -24.486 26.161 -14.227 1.00 62.91 84 LYS A O 1
ATOM 658 N N . ARG A 1 85 ? -26.211 26.380 -12.812 1.00 51.81 85 ARG A N 1
ATOM 659 C CA . ARG A 1 85 ? -25.501 25.948 -11.575 1.00 51.81 85 ARG A CA 1
ATOM 660 C C . ARG A 1 85 ? -24.771 24.597 -11.652 1.00 51.81 85 ARG A C 1
ATOM 662 O O . ARG A 1 85 ? -23.989 24.291 -10.760 1.00 51.81 85 ARG A O 1
ATOM 669 N N . PHE A 1 86 ? -25.060 23.801 -12.673 1.00 55.00 86 PHE A N 1
ATOM 670 C CA . PHE A 1 86 ? -24.143 22.806 -13.206 1.00 55.00 86 PHE A CA 1
ATOM 671 C C . PHE A 1 86 ? -23.928 23.191 -14.667 1.00 55.00 86 PHE A C 1
ATOM 673 O O . PHE A 1 86 ? -24.898 23.199 -15.436 1.00 55.00 86 PHE A O 1
ATOM 680 N N . GLY A 1 87 ? -22.699 23.565 -15.027 1.00 55.56 87 GLY A N 1
ATOM 681 C CA . GLY A 1 87 ? -22.361 23.878 -16.408 1.00 55.56 87 GLY A CA 1
ATOM 682 C C . GLY A 1 87 ? -22.652 22.652 -17.280 1.00 55.56 87 GLY A C 1
ATOM 683 O O . GLY A 1 87 ? -22.236 21.554 -16.919 1.00 55.56 87 GLY A O 1
ATOM 684 N N . PRO A 1 88 ? -23.372 22.782 -18.410 1.00 62.19 88 PRO A N 1
ATOM 685 C CA . PRO A 1 88 ? -23.623 21.655 -19.311 1.00 62.19 88 PRO A CA 1
ATOM 686 C C . PRO A 1 88 ? -22.381 21.269 -20.134 1.00 62.19 88 PRO A C 1
ATOM 688 O O . PRO A 1 88 ? -22.486 20.414 -21.004 1.00 62.19 88 PRO A O 1
ATOM 691 N N . TYR A 1 89 ? -21.248 21.933 -19.890 1.00 77.62 89 TYR A N 1
ATOM 692 C CA . TYR A 1 89 ? -19.997 21.815 -20.622 1.00 77.62 89 TYR A CA 1
ATOM 693 C C . TYR A 1 89 ? -18.877 21.561 -19.612 1.00 77.62 89 TYR A C 1
ATOM 695 O O . TYR A 1 89 ? -18.677 22.370 -18.703 1.00 77.62 89 TYR A O 1
ATOM 703 N N . PHE A 1 90 ? -18.138 20.468 -19.770 1.00 81.88 90 PHE A N 1
ATOM 704 C CA . PHE A 1 90 ? -16.968 20.151 -18.955 1.00 81.88 90 PHE A CA 1
ATOM 705 C C . PHE A 1 90 ? -15.737 20.841 -19.542 1.00 81.88 90 PHE A C 1
ATOM 707 O O . PHE A 1 90 ? -14.898 20.211 -20.187 1.00 81.88 90 PHE A O 1
ATOM 714 N N . VAL A 1 91 ? -15.664 22.158 -19.333 1.00 85.31 91 VAL A N 1
ATOM 715 C CA . VAL A 1 91 ? -14.554 23.003 -19.785 1.00 85.31 91 VAL A CA 1
ATOM 716 C C . VAL A 1 91 ? -13.935 23.795 -18.638 1.00 85.31 91 VAL A C 1
ATOM 718 O O . VAL A 1 91 ? -14.643 24.226 -17.730 1.00 85.31 91 VAL A O 1
ATOM 721 N N . SER A 1 92 ? -12.627 24.041 -18.718 1.00 88.62 92 SER A N 1
ATOM 722 C CA . SER A 1 92 ? -11.891 24.913 -17.789 1.00 88.62 92 SER A CA 1
ATOM 723 C C . SER A 1 92 ? -11.144 25.999 -18.573 1.00 88.62 92 SER A C 1
ATOM 725 O O . SER A 1 92 ? -9.963 25.830 -18.888 1.00 88.62 92 SER A O 1
ATOM 727 N N . PRO A 1 93 ? -11.829 27.089 -18.974 1.00 91.31 93 PRO A N 1
ATOM 728 C CA . PRO A 1 93 ? -11.225 28.123 -19.805 1.00 91.31 93 PRO A CA 1
ATOM 729 C C . PRO A 1 93 ? -9.973 28.776 -19.208 1.00 91.31 93 PRO A C 1
ATOM 731 O O . PRO A 1 93 ? -9.794 28.845 -17.992 1.00 91.31 93 PRO A O 1
ATOM 734 N N . VAL A 1 94 ? -9.147 29.335 -20.089 1.00 93.12 94 VAL A N 1
ATOM 735 C CA . VAL A 1 94 ? -8.045 30.247 -19.758 1.00 93.12 94 VAL A CA 1
ATOM 736 C C . VAL A 1 94 ? -8.147 31.456 -20.679 1.00 93.12 94 VAL A C 1
ATOM 738 O O . VAL A 1 94 ? -8.351 31.305 -21.882 1.00 93.12 94 VAL A O 1
ATOM 741 N N . ILE A 1 95 ? -8.010 32.659 -20.131 1.00 93.44 95 ILE A N 1
ATOM 742 C CA . ILE A 1 95 ? -7.977 33.908 -20.897 1.00 93.44 95 ILE A CA 1
ATOM 743 C C . ILE A 1 95 ? -6.584 34.515 -20.789 1.00 93.44 95 ILE A C 1
ATOM 745 O O . ILE A 1 95 ? -6.038 34.613 -19.691 1.00 93.44 95 ILE A O 1
ATOM 749 N N . ALA A 1 96 ? -6.061 34.979 -21.920 1.00 92.56 96 ALA A N 1
ATOM 750 C CA . ALA A 1 96 ? -4.876 35.821 -22.008 1.00 92.56 96 ALA A CA 1
ATOM 751 C C . ALA A 1 96 ? -5.148 37.017 -22.930 1.00 92.56 96 ALA A C 1
ATOM 753 O O . ALA A 1 96 ? -5.890 36.904 -23.904 1.00 92.56 96 ALA A O 1
ATOM 754 N N . GLY A 1 97 ? -4.554 38.169 -22.639 1.00 90.25 97 GLY A N 1
ATOM 755 C CA . GLY A 1 97 ? -4.613 39.339 -23.513 1.00 90.25 97 GLY A CA 1
ATOM 756 C C . GLY A 1 97 ? -4.013 40.573 -22.855 1.00 90.25 97 GLY A C 1
ATOM 757 O O . GLY A 1 97 ? -3.738 40.574 -21.655 1.00 90.25 97 GLY A O 1
ATOM 758 N N . ILE A 1 98 ? -3.827 41.640 -23.626 1.00 86.69 98 ILE A N 1
ATOM 759 C CA . ILE A 1 98 ? -3.338 42.922 -23.104 1.00 86.69 98 ILE A CA 1
ATOM 760 C C . ILE A 1 98 ? -4.516 43.878 -22.944 1.00 86.69 98 ILE A C 1
ATOM 762 O O . ILE A 1 98 ? -5.396 43.989 -23.797 1.00 86.69 98 ILE A O 1
ATOM 766 N N . ASN A 1 99 ? -4.567 44.573 -21.811 1.00 83.94 99 ASN A N 1
ATOM 767 C CA . ASN A 1 99 ? -5.585 45.584 -21.579 1.00 83.94 99 ASN A CA 1
ATOM 768 C C . ASN A 1 99 ? -5.211 46.871 -22.331 1.00 83.94 99 ASN A C 1
ATOM 770 O O . ASN A 1 99 ? -4.359 47.629 -21.870 1.00 83.94 99 ASN A O 1
ATOM 774 N N . GLN A 1 100 ? -5.893 47.133 -23.450 1.00 74.62 100 GLN A N 1
ATOM 775 C CA . GLN A 1 100 ? -5.705 48.315 -24.305 1.00 74.62 100 GLN A CA 1
ATOM 776 C C . GLN A 1 100 ? -5.650 49.653 -23.538 1.00 74.62 100 GLN A C 1
ATOM 778 O O . GLN A 1 100 ? -4.946 50.568 -23.950 1.00 74.62 100 GLN A O 1
ATOM 783 N N . THR A 1 101 ? -6.375 49.791 -22.420 1.00 73.94 101 THR A N 1
ATOM 784 C CA . THR A 1 101 ? -6.435 51.045 -21.646 1.00 73.94 101 THR A CA 1
ATOM 785 C C . THR A 1 101 ? -5.261 51.215 -20.680 1.00 73.94 101 THR A C 1
ATOM 787 O O . THR A 1 101 ? -4.881 52.342 -20.378 1.00 73.94 101 THR A O 1
ATOM 790 N N . THR A 1 102 ? -4.688 50.124 -20.163 1.00 78.69 102 THR A N 1
ATOM 791 C CA . THR A 1 102 ? -3.597 50.183 -19.168 1.00 78.69 102 THR A CA 1
ATOM 792 C C . THR A 1 102 ? -2.243 49.743 -19.716 1.00 78.69 102 THR A C 1
ATOM 794 O O . THR A 1 102 ? -1.236 49.914 -19.034 1.00 78.69 102 THR A O 1
ATOM 797 N N . GLY A 1 103 ? -2.210 49.150 -20.913 1.00 74.69 103 GLY A N 1
ATOM 798 C CA . GLY A 1 103 ? -1.027 48.544 -21.522 1.00 74.69 103 GLY A CA 1
ATOM 799 C C . GLY A 1 103 ? -0.511 47.298 -20.798 1.00 74.69 103 GLY A C 1
ATOM 800 O O . GLY A 1 103 ? 0.533 46.790 -21.182 1.00 74.69 103 GLY A O 1
ATOM 801 N N . LYS A 1 104 ? -1.201 46.814 -19.754 1.00 84.62 104 LYS A N 1
ATOM 802 C CA . LYS A 1 104 ? -0.725 45.700 -18.924 1.00 84.62 104 LYS A CA 1
ATOM 803 C C . LYS A 1 104 ? -1.241 44.347 -19.424 1.00 84.62 104 LYS A C 1
ATOM 805 O O . LYS A 1 104 ? -2.413 44.266 -19.816 1.00 84.62 104 LYS A O 1
ATOM 810 N N . PRO A 1 105 ? -0.419 43.286 -19.352 1.00 88.88 105 PRO A N 1
ATOM 811 C CA . PRO A 1 105 ? -0.869 41.927 -19.605 1.00 88.88 105 PRO A CA 1
ATOM 812 C C . PRO A 1 105 ? -1.892 41.484 -18.550 1.00 88.88 105 PRO A C 1
ATOM 814 O O . PRO A 1 105 ? -1.848 41.901 -17.390 1.00 88.88 105 PRO A O 1
ATOM 817 N N . PHE A 1 106 ? -2.834 40.645 -18.968 1.00 91.19 106 PHE A N 1
ATOM 818 C CA . PHE A 1 106 ? -3.881 40.077 -18.129 1.00 91.19 106 PHE A CA 1
ATOM 819 C C . PHE A 1 106 ? -4.037 38.587 -18.430 1.00 91.19 106 PHE A C 1
ATOM 821 O O . PHE A 1 106 ? -4.174 38.192 -19.591 1.00 91.19 106 PHE A O 1
ATOM 828 N N . ILE A 1 107 ? -4.086 37.780 -17.370 1.00 93.88 107 ILE A N 1
ATOM 829 C CA . ILE A 1 107 ? -4.450 36.366 -17.428 1.00 93.88 107 ILE A CA 1
ATOM 830 C C . ILE A 1 107 ? -5.514 36.050 -16.372 1.00 93.88 107 ILE A C 1
ATOM 832 O O . ILE A 1 107 ? -5.504 36.613 -15.278 1.00 93.88 107 ILE A O 1
ATOM 836 N N . CYS A 1 108 ? -6.436 35.143 -16.689 1.00 93.75 108 CYS A N 1
ATOM 837 C CA . CYS A 1 108 ? -7.299 34.509 -15.688 1.00 93.75 108 CYS A CA 1
ATOM 838 C C . CYS A 1 108 ? -7.690 33.088 -16.115 1.00 93.75 108 CYS A C 1
ATOM 840 O O . CYS A 1 108 ? -7.707 32.758 -17.304 1.00 93.75 108 CYS A O 1
ATOM 842 N N . GLY A 1 109 ? -7.963 32.248 -15.126 1.00 91.75 109 GLY A N 1
ATOM 843 C CA . GLY A 1 109 ? -8.365 30.856 -15.269 1.00 91.75 109 GLY A CA 1
ATOM 844 C C . GLY A 1 109 ? -9.768 30.659 -14.718 1.00 91.75 109 GLY A C 1
ATOM 845 O O . GLY A 1 109 ? -10.329 31.549 -14.077 1.00 91.75 109 GLY A O 1
ATOM 846 N N . PHE A 1 110 ? -10.346 29.495 -14.990 1.00 90.75 110 PHE A N 1
ATOM 847 C CA . PHE A 1 110 ? -11.699 29.171 -14.562 1.00 90.75 110 PHE A CA 1
ATOM 848 C C . PHE A 1 110 ? -11.776 27.729 -14.077 1.00 90.75 110 PHE A C 1
ATOM 850 O O . PHE A 1 110 ? -11.298 26.806 -14.745 1.00 90.75 110 PHE A O 1
ATOM 857 N N . ASP A 1 111 ? -12.450 27.524 -12.948 1.00 84.69 111 ASP A N 1
ATOM 858 C CA . ASP A 1 111 ? -12.919 26.189 -12.588 1.00 84.69 111 ASP A CA 1
ATOM 859 C C . ASP A 1 111 ? -14.071 25.748 -13.514 1.00 84.69 111 ASP A C 1
ATOM 861 O O . ASP A 1 111 ? -14.652 26.539 -14.265 1.00 84.69 111 ASP A O 1
ATOM 865 N N . SER A 1 112 ? -14.437 24.467 -13.457 1.00 77.75 112 SER A N 1
ATOM 866 C CA . SER A 1 112 ? -15.488 23.906 -14.319 1.00 77.75 112 SER A CA 1
ATOM 867 C C . SER A 1 112 ? -16.916 24.373 -13.970 1.00 77.75 112 SER A C 1
ATOM 869 O O . SER A 1 112 ? -17.877 23.898 -14.575 1.00 77.75 112 SER A O 1
ATOM 871 N N . ILE A 1 113 ? -17.086 25.283 -13.000 1.00 80.12 113 ILE A N 1
ATOM 872 C CA . ILE A 1 113 ? -18.361 25.955 -12.694 1.00 80.12 113 ILE A CA 1
ATOM 873 C C . ILE A 1 113 ? -18.339 27.459 -13.025 1.00 80.12 113 ILE A C 1
ATOM 875 O O . ILE A 1 113 ? -19.348 28.137 -12.832 1.00 80.12 113 ILE A O 1
ATOM 879 N N . GLY A 1 114 ? -17.235 27.982 -13.569 1.00 80.12 114 GLY A N 1
ATOM 880 C CA . GLY A 1 114 ? -17.100 29.374 -13.995 1.00 80.12 114 GLY A CA 1
ATOM 881 C C . GLY A 1 114 ? -16.672 30.354 -12.900 1.00 80.12 114 GLY A C 1
ATOM 882 O O . GLY A 1 114 ? -16.838 31.563 -13.085 1.00 80.12 114 GLY A O 1
ATOM 883 N N . CYS A 1 115 ? -16.144 29.885 -11.768 1.00 86.44 115 CYS A N 1
ATOM 884 C CA . CYS A 1 115 ? -15.461 30.754 -10.811 1.00 86.44 115 CYS A CA 1
ATOM 885 C C . CYS A 1 115 ? -14.149 31.259 -11.429 1.00 86.44 115 CYS A C 1
ATOM 887 O O . CYS A 1 115 ? -13.406 30.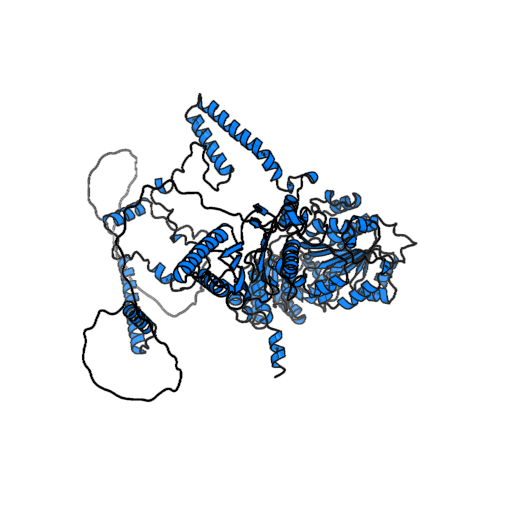466 -12.005 1.00 86.44 115 CYS A O 1
ATOM 889 N N . ILE A 1 116 ? -13.879 32.564 -11.326 1.00 90.06 116 ILE A N 1
ATOM 890 C CA . ILE A 1 116 ? -12.663 33.173 -11.884 1.00 90.06 116 ILE A CA 1
ATOM 891 C C . ILE A 1 116 ? -11.507 32.992 -10.903 1.00 90.06 116 ILE A C 1
ATOM 893 O O . ILE A 1 116 ? -11.624 33.383 -9.741 1.00 90.06 116 ILE A O 1
ATOM 897 N N . ASP A 1 117 ? -10.386 32.483 -11.402 1.00 89.38 117 ASP A N 1
ATOM 898 C CA . ASP A 1 117 ? -9.093 32.504 -10.728 1.00 89.38 117 ASP A CA 1
ATOM 899 C C . ASP A 1 117 ? -8.170 33.550 -11.376 1.00 89.38 117 ASP A C 1
ATOM 901 O O . ASP A 1 117 ? -8.056 33.635 -12.603 1.00 89.38 117 ASP A O 1
ATOM 905 N N . PHE A 1 118 ? -7.527 34.375 -10.552 1.00 87.94 118 PHE A N 1
ATOM 906 C CA . PHE A 1 118 ? -6.686 35.493 -10.984 1.00 87.94 118 PHE A CA 1
ATOM 907 C C . PHE A 1 118 ? -5.240 35.257 -10.545 1.00 87.94 118 PHE A C 1
ATOM 909 O O . PHE A 1 118 ? -4.885 35.522 -9.395 1.00 87.94 118 PHE A O 1
ATOM 916 N N . ALA A 1 119 ? -4.391 34.836 -11.481 1.00 85.94 119 ALA A N 1
ATOM 917 C CA . ALA A 1 119 ? -2.949 34.768 -11.271 1.00 85.94 119 ALA A CA 1
ATOM 918 C C . ALA A 1 119 ? -2.240 36.001 -11.850 1.00 85.94 119 ALA A C 1
ATOM 920 O O . ALA A 1 119 ? -2.763 36.690 -12.727 1.00 85.94 119 ALA A O 1
ATOM 921 N N . LYS A 1 120 ? -1.027 36.265 -11.361 1.00 82.88 120 LYS A N 1
ATOM 922 C CA . LYS A 1 120 ? -0.150 37.327 -11.879 1.00 82.88 120 LYS A CA 1
ATOM 923 C C . LYS A 1 120 ? 0.877 36.809 -12.885 1.00 82.88 120 LYS A C 1
ATOM 925 O O . LYS A 1 120 ? 1.258 37.553 -13.779 1.00 82.88 120 LYS A O 1
ATOM 930 N N . ASP A 1 121 ? 1.258 35.543 -12.742 1.00 90.75 121 ASP A N 1
ATOM 931 C CA . ASP A 1 121 ? 2.494 35.003 -13.306 1.00 90.75 121 ASP A CA 1
ATOM 932 C C . ASP A 1 121 ? 2.167 34.002 -14.430 1.00 90.75 121 ASP A C 1
ATOM 934 O O . ASP A 1 121 ? 2.393 34.252 -15.618 1.00 90.75 121 ASP A O 1
ATOM 938 N N . PHE A 1 122 ? 1.498 32.896 -14.095 1.00 93.06 122 PHE A N 1
ATOM 939 C CA . PHE A 1 122 ? 1.026 31.904 -15.061 1.00 93.06 122 PHE A CA 1
ATOM 940 C C . PHE A 1 122 ? -0.257 31.199 -14.606 1.00 93.06 122 PHE A C 1
ATOM 942 O O . PHE A 1 122 ? -0.642 31.254 -13.442 1.00 93.06 122 PHE A O 1
ATOM 949 N N . ILE A 1 123 ? -0.937 30.558 -15.562 1.00 92.81 123 ILE A N 1
ATOM 950 C CA . ILE A 1 123 ? -2.156 29.762 -15.368 1.00 92.81 123 ILE A CA 1
ATOM 951 C C . ILE A 1 123 ? -2.060 28.547 -16.282 1.00 92.81 123 ILE A C 1
ATOM 953 O O . ILE A 1 123 ? -1.618 28.668 -17.426 1.00 92.81 123 ILE A O 1
ATOM 957 N N . VAL A 1 124 ? -2.496 27.397 -15.775 1.00 91.06 124 VAL A N 1
ATOM 958 C CA . VAL A 1 124 ? -2.511 26.111 -16.479 1.00 91.06 124 VAL A CA 1
ATOM 959 C C . VAL A 1 124 ? -3.911 25.505 -16.409 1.00 91.06 124 VAL A C 1
ATOM 961 O O . VAL A 1 124 ? -4.668 25.768 -15.478 1.00 91.06 124 VAL A O 1
ATOM 964 N N . SER A 1 125 ? -4.275 24.709 -17.411 1.00 87.62 125 SER A N 1
ATOM 965 C CA . SER A 1 125 ? -5.570 24.030 -17.489 1.00 87.62 125 SER A CA 1
ATOM 966 C C . SER A 1 125 ? -5.464 22.810 -18.404 1.00 87.62 125 SER A C 1
ATOM 968 O O . SER A 1 125 ? -4.623 22.776 -19.301 1.00 87.62 125 SER A O 1
ATOM 970 N N . GLY A 1 126 ? -6.340 21.823 -18.209 1.00 83.88 126 GLY A N 1
ATOM 971 C CA . GLY A 1 126 ? -6.391 20.586 -18.991 1.00 83.88 126 GLY A CA 1
ATOM 972 C C . GLY A 1 126 ? -5.904 19.361 -18.215 1.00 83.88 126 GLY A C 1
ATOM 973 O O . GLY A 1 126 ? -5.620 19.430 -17.026 1.00 83.88 126 GLY A O 1
ATOM 974 N N . THR A 1 127 ? -5.816 18.213 -18.889 1.00 77.12 127 THR A N 1
ATOM 975 C CA . THR A 1 127 ? -5.553 16.907 -18.249 1.00 77.12 127 THR A CA 1
ATOM 976 C C . THR A 1 127 ? -4.131 16.723 -17.713 1.00 77.12 127 THR A C 1
ATOM 978 O O . THR A 1 127 ? -3.885 15.755 -17.004 1.00 77.12 127 THR A O 1
ATOM 981 N N . ALA A 1 128 ? -3.205 17.612 -18.074 1.00 75.69 128 ALA A N 1
ATOM 982 C CA . ALA A 1 128 ? -1.824 17.639 -17.589 1.00 75.69 128 ALA A CA 1
ATOM 983 C C . ALA A 1 128 ? -1.559 18.860 -16.684 1.00 75.69 128 ALA A C 1
ATOM 985 O O . ALA A 1 128 ? -0.416 19.293 -16.565 1.00 75.69 128 ALA A O 1
ATOM 986 N N . SER A 1 129 ? -2.605 19.445 -16.077 1.00 80.75 129 SER A N 1
ATOM 987 C CA . SER A 1 129 ? -2.518 20.668 -15.261 1.00 80.75 129 SER A CA 1
ATOM 988 C C . SER A 1 129 ? -1.406 20.618 -14.222 1.00 80.75 129 SER A C 1
ATOM 990 O O . SER A 1 129 ? -0.668 21.582 -14.093 1.00 80.75 129 SER A O 1
ATOM 992 N N . ASP A 1 130 ? -1.258 19.498 -13.522 1.00 83.69 130 ASP A N 1
ATOM 993 C CA . ASP A 1 130 ? -0.372 19.393 -12.361 1.00 83.69 130 ASP A CA 1
ATOM 994 C C . ASP A 1 130 ? 1.102 19.282 -12.790 1.00 83.69 130 ASP A C 1
ATOM 996 O O . ASP A 1 130 ? 1.983 19.888 -12.180 1.00 83.69 130 ASP A O 1
ATOM 1000 N N . GLN A 1 131 ? 1.360 18.572 -13.896 1.00 83.31 131 GLN A N 1
ATOM 1001 C CA . GLN A 1 131 ? 2.679 18.496 -14.534 1.00 83.31 131 GLN A CA 1
ATOM 1002 C C . GLN A 1 131 ? 3.059 19.847 -15.148 1.00 83.31 131 GLN A C 1
ATOM 1004 O O . GLN A 1 131 ? 4.159 20.339 -14.904 1.00 83.31 131 GLN A O 1
ATOM 1009 N N . LEU A 1 132 ? 2.119 20.483 -15.859 1.00 85.81 132 LEU A N 1
ATOM 1010 C CA . LEU A 1 132 ? 2.291 21.834 -16.388 1.00 85.81 132 LEU A CA 1
ATOM 1011 C C . LEU A 1 132 ? 2.548 22.841 -15.267 1.00 85.81 132 LEU A C 1
ATOM 1013 O O . LEU A 1 132 ? 3.411 23.695 -15.434 1.00 85.81 132 LEU A O 1
ATOM 1017 N N . PHE A 1 133 ? 1.854 22.747 -14.129 1.00 89.50 133 PHE A N 1
ATOM 1018 C CA . PHE A 1 133 ? 2.054 23.660 -13.005 1.00 89.50 133 PHE A CA 1
ATOM 1019 C C . PHE A 1 133 ? 3.494 23.580 -12.493 1.00 89.50 133 PHE A C 1
ATOM 1021 O O . PHE A 1 133 ? 4.166 24.605 -12.438 1.00 89.50 133 PHE A O 1
ATOM 1028 N N . GLY A 1 134 ? 3.992 22.370 -12.215 1.00 87.50 134 GLY A N 1
ATOM 1029 C CA . GLY A 1 134 ? 5.359 22.164 -11.727 1.00 87.50 134 GLY A CA 1
ATOM 1030 C C . GLY A 1 134 ? 6.444 22.582 -12.728 1.00 87.50 134 GLY A C 1
ATOM 1031 O O . GLY A 1 134 ? 7.452 23.160 -12.332 1.00 87.50 134 GLY A O 1
ATOM 1032 N N . THR A 1 135 ? 6.243 22.360 -14.034 1.00 87.38 135 THR A N 1
ATOM 1033 C CA . THR A 1 135 ? 7.188 22.853 -15.055 1.00 87.38 135 THR A CA 1
ATOM 1034 C C . THR A 1 135 ? 7.121 24.366 -15.240 1.00 87.38 135 THR A C 1
ATOM 1036 O O . THR A 1 135 ? 8.156 24.989 -15.442 1.00 87.38 135 THR A O 1
ATOM 1039 N N . CYS A 1 136 ? 5.931 24.976 -15.161 1.00 89.38 136 CYS A N 1
ATOM 1040 C CA . CYS A 1 136 ? 5.789 26.432 -15.216 1.00 89.38 136 CYS A CA 1
ATOM 1041 C C . CYS A 1 136 ? 6.446 27.089 -13.995 1.00 89.38 136 CYS A C 1
ATOM 1043 O O . CYS A 1 136 ? 7.165 28.066 -14.158 1.00 89.38 136 CYS A O 1
ATOM 1045 N N . GLU A 1 137 ? 6.252 26.529 -12.798 1.00 90.25 137 GLU A N 1
ATOM 1046 C CA . GLU A 1 137 ? 6.862 27.001 -11.548 1.00 90.25 137 GLU A CA 1
ATOM 1047 C C . GLU A 1 137 ? 8.398 26.932 -11.584 1.00 90.25 137 GLU A C 1
ATOM 1049 O O . GLU A 1 137 ? 9.058 27.810 -11.036 1.00 90.25 137 GLU A O 1
ATOM 1054 N N . GLY A 1 138 ? 8.970 25.919 -12.246 1.00 85.62 138 GLY A N 1
ATOM 1055 C CA . GLY A 1 138 ? 10.421 25.745 -12.359 1.00 85.62 138 GLY A CA 1
ATOM 1056 C C . GLY A 1 138 ? 11.110 26.504 -13.502 1.00 85.62 138 GLY A C 1
ATOM 1057 O O . GLY A 1 138 ? 12.329 26.638 -13.458 1.00 85.62 138 GLY A O 1
ATOM 1058 N N . LEU A 1 139 ? 10.371 26.959 -14.524 1.00 87.06 139 LEU A N 1
ATOM 1059 C CA . LEU A 1 139 ? 10.931 27.599 -15.731 1.00 87.06 139 LEU A CA 1
ATOM 1060 C C . LEU A 1 139 ? 10.532 29.073 -15.909 1.00 87.06 139 LEU A C 1
ATOM 1062 O O . LEU A 1 139 ? 11.148 29.770 -16.712 1.00 87.06 139 LEU A O 1
ATOM 1066 N N . TRP A 1 140 ? 9.480 29.546 -15.234 1.00 91.38 140 TRP A N 1
ATOM 1067 C CA . TRP A 1 140 ? 9.033 30.933 -15.352 1.00 91.38 140 TRP A CA 1
ATOM 1068 C C . TRP A 1 140 ? 9.861 31.870 -14.469 1.00 91.38 140 TRP A C 1
ATOM 1070 O O . TRP A 1 140 ? 10.021 31.640 -13.272 1.00 91.38 140 TRP A O 1
ATOM 1080 N N . GLU A 1 141 ? 10.297 32.981 -15.058 1.00 86.62 141 GLU A N 1
ATOM 1081 C CA . GLU A 1 141 ? 10.940 34.092 -14.363 1.00 86.62 141 GLU A CA 1
ATOM 1082 C C . GLU A 1 141 ? 10.137 35.391 -14.586 1.00 86.62 141 GLU A C 1
ATOM 1084 O O . GLU A 1 141 ? 9.454 35.542 -15.608 1.00 86.62 141 GLU A O 1
ATOM 1089 N N . PRO A 1 142 ? 10.181 36.352 -13.646 1.00 87.12 142 PRO A N 1
ATOM 1090 C CA . PRO A 1 142 ? 9.559 37.657 -13.840 1.00 87.12 142 PRO A CA 1
ATOM 1091 C C . PRO A 1 142 ? 10.261 38.461 -14.945 1.00 87.12 142 PRO A C 1
ATOM 1093 O O . PRO A 1 142 ? 11.470 38.373 -15.128 1.00 87.12 142 PRO A O 1
ATOM 1096 N N . ASP A 1 143 ? 9.495 39.305 -15.641 1.00 86.06 143 ASP A N 1
ATOM 1097 C CA . ASP A 1 143 ? 9.983 40.250 -16.660 1.00 86.06 143 ASP A CA 1
ATOM 1098 C C . ASP A 1 143 ? 10.730 39.637 -17.875 1.00 86.06 143 ASP A C 1
ATOM 1100 O O . ASP A 1 143 ? 11.460 40.351 -18.569 1.00 86.06 143 ASP A O 1
ATOM 1104 N N . LEU A 1 144 ? 10.484 38.356 -18.194 1.00 86.81 144 LEU A N 1
ATOM 1105 C CA . LEU A 1 144 ? 10.936 37.705 -19.439 1.00 86.81 144 LEU A CA 1
ATOM 1106 C C . LEU A 1 144 ? 10.521 38.498 -20.693 1.00 86.81 144 LEU A C 1
ATOM 1108 O O . LEU A 1 144 ? 9.384 38.980 -20.781 1.00 86.81 144 LEU A O 1
ATOM 1112 N N . GLY A 1 145 ? 11.425 38.619 -21.672 1.00 85.06 145 GLY A N 1
ATOM 1113 C CA . GLY A 1 145 ? 11.129 39.225 -22.972 1.00 85.06 145 GLY A CA 1
ATOM 1114 C C . GLY A 1 145 ? 10.255 38.321 -23.854 1.00 85.06 145 GLY A C 1
ATOM 1115 O O . GLY A 1 145 ? 10.057 37.155 -23.521 1.00 85.06 145 GLY A O 1
ATOM 1116 N N . PRO A 1 146 ? 9.726 38.812 -24.993 1.00 83.31 146 PRO A N 1
ATOM 1117 C CA . PRO A 1 146 ? 8.874 38.006 -25.873 1.00 83.31 146 PRO A CA 1
ATOM 1118 C C . PRO A 1 146 ? 9.534 36.706 -26.366 1.00 83.31 146 PRO A C 1
ATOM 1120 O O . PRO A 1 146 ? 8.877 35.669 -26.394 1.00 83.31 146 PRO A O 1
ATOM 1123 N N . GLU A 1 147 ? 10.824 36.743 -26.717 1.00 82.25 147 GLU A N 1
ATOM 1124 C CA . GLU A 1 147 ? 11.576 35.567 -27.185 1.00 82.25 147 GLU A CA 1
ATOM 1125 C C . GLU A 1 147 ? 11.896 34.594 -26.038 1.00 82.25 147 GLU A C 1
ATOM 1127 O O . GLU A 1 147 ? 11.669 33.394 -26.175 1.00 82.25 147 GLU A O 1
ATOM 1132 N N . ASP A 1 148 ? 12.300 35.093 -24.867 1.00 83.25 148 ASP A N 1
ATOM 1133 C CA . ASP A 1 148 ? 12.538 34.240 -23.694 1.00 83.25 148 ASP A CA 1
ATOM 1134 C C . ASP A 1 148 ? 11.225 33.583 -23.222 1.00 83.25 148 ASP A C 1
ATOM 1136 O O . ASP A 1 148 ? 11.164 32.387 -22.946 1.00 83.25 148 ASP A O 1
ATOM 1140 N N . LEU A 1 149 ? 10.124 34.345 -23.211 1.00 86.81 149 LEU A N 1
ATOM 1141 C CA . LEU A 1 149 ? 8.787 33.855 -22.873 1.00 86.81 149 LEU A CA 1
ATOM 1142 C C . LEU A 1 149 ? 8.284 32.816 -23.891 1.00 86.81 149 LEU A C 1
ATOM 1144 O O . LEU A 1 149 ? 7.565 31.892 -23.502 1.00 86.81 149 LEU A O 1
ATOM 1148 N N . PHE A 1 150 ? 8.660 32.934 -25.172 1.00 85.38 150 PHE A N 1
ATOM 1149 C CA . PHE A 1 150 ? 8.406 31.899 -26.179 1.00 85.38 150 PHE A CA 1
ATOM 1150 C C . PHE A 1 150 ? 9.087 30.588 -25.797 1.00 85.38 150 PHE A C 1
ATOM 1152 O O . PHE A 1 150 ? 8.439 29.536 -25.770 1.00 85.38 150 PHE A O 1
ATOM 1159 N N . GLU A 1 151 ? 10.385 30.655 -25.500 1.00 82.31 151 GLU A N 1
ATOM 1160 C CA . GLU A 1 151 ? 11.194 29.489 -25.174 1.00 82.31 151 GLU A CA 1
ATOM 1161 C C . GLU A 1 151 ? 10.711 28.838 -23.873 1.00 82.31 151 GLU A C 1
ATOM 1163 O O . GLU A 1 151 ? 10.375 27.654 -23.883 1.00 82.31 151 GLU A O 1
ATOM 1168 N N . THR A 1 152 ? 10.545 29.609 -22.795 1.00 85.25 152 THR A N 1
ATOM 1169 C CA . THR A 1 152 ? 10.021 29.139 -21.504 1.00 85.25 152 THR A CA 1
ATOM 1170 C C . THR A 1 152 ? 8.673 28.426 -21.648 1.00 85.25 152 THR A C 1
ATOM 1172 O O . THR A 1 152 ? 8.492 27.331 -21.112 1.00 85.25 152 THR A O 1
ATOM 1175 N N . VAL A 1 153 ? 7.716 28.996 -22.394 1.00 86.38 153 VAL A N 1
ATOM 1176 C CA . VAL A 1 153 ? 6.393 28.374 -22.608 1.00 86.38 153 VAL A CA 1
ATOM 1177 C C . VAL A 1 153 ? 6.496 27.098 -23.446 1.00 86.38 153 VAL A C 1
ATOM 1179 O O . VAL A 1 153 ? 5.818 26.110 -23.149 1.00 86.38 153 VAL A O 1
ATOM 1182 N N . SER A 1 154 ? 7.345 27.101 -24.475 1.00 83.00 154 SER A N 1
ATOM 1183 C CA . SER A 1 154 ? 7.556 25.948 -25.356 1.00 83.00 154 SER A CA 1
ATOM 1184 C C . SER A 1 154 ? 8.228 24.793 -24.613 1.00 83.00 154 SER A C 1
ATOM 1186 O O . SER A 1 154 ? 7.760 23.657 -24.692 1.00 83.00 154 SER A O 1
ATOM 1188 N N . GLN A 1 155 ? 9.271 25.080 -23.829 1.00 81.25 155 GLN A N 1
ATOM 1189 C CA . GLN A 1 155 ? 9.947 24.105 -22.974 1.00 81.25 155 GLN A CA 1
ATOM 1190 C C . GLN A 1 155 ? 9.018 23.578 -21.871 1.00 81.25 155 GLN A C 1
ATOM 1192 O O . GLN A 1 155 ? 9.009 22.375 -21.617 1.00 81.25 155 GLN A O 1
ATOM 1197 N N . ALA A 1 156 ? 8.193 24.425 -21.244 1.00 85.31 156 ALA A N 1
ATOM 1198 C CA . ALA A 1 156 ? 7.221 23.978 -20.243 1.00 85.31 156 ALA A CA 1
ATOM 1199 C C . ALA A 1 156 ? 6.192 23.001 -20.839 1.00 85.31 156 ALA A C 1
ATOM 1201 O O . ALA A 1 156 ? 5.942 21.947 -20.257 1.00 85.31 156 ALA A O 1
ATOM 1202 N N . LEU A 1 157 ? 5.649 23.292 -22.029 1.00 79.94 157 LEU A N 1
ATOM 1203 C CA . LEU A 1 157 ? 4.753 22.370 -22.740 1.00 79.94 157 LEU A CA 1
ATOM 1204 C C . LEU A 1 157 ? 5.437 21.057 -23.140 1.00 79.94 157 LEU A C 1
ATOM 1206 O O . LEU A 1 157 ? 4.830 19.997 -23.002 1.00 79.94 157 LEU A O 1
ATOM 1210 N N . LEU A 1 158 ? 6.682 21.118 -23.617 1.00 75.31 158 LEU A N 1
ATOM 1211 C CA . LEU A 1 158 ? 7.463 19.940 -24.003 1.00 75.31 158 LEU A CA 1
ATOM 1212 C C . LEU A 1 158 ? 7.834 19.048 -22.815 1.00 75.31 158 LEU A C 1
ATOM 1214 O O . LEU A 1 158 ? 7.800 17.830 -22.940 1.00 75.31 158 LEU A O 1
ATOM 1218 N N . ASN A 1 159 ? 8.188 19.637 -21.672 1.00 76.12 159 ASN A N 1
ATOM 1219 C CA . ASN A 1 159 ? 8.618 18.895 -20.486 1.00 76.12 159 ASN A CA 1
ATOM 1220 C C . ASN A 1 159 ? 7.441 18.354 -19.657 1.00 76.12 159 ASN A C 1
ATOM 1222 O O . ASN A 1 159 ? 7.606 17.369 -18.942 1.00 76.12 159 ASN A O 1
ATOM 1226 N N . ALA A 1 160 ? 6.260 18.975 -19.743 1.00 73.62 160 ALA A N 1
ATOM 1227 C CA . ALA A 1 160 ? 5.058 18.526 -19.039 1.00 73.62 160 ALA A CA 1
ATOM 1228 C C . ALA A 1 160 ? 4.280 17.415 -19.763 1.00 73.62 160 ALA A C 1
ATOM 1230 O O . ALA A 1 160 ? 3.357 16.841 -19.185 1.00 73.62 160 ALA A O 1
ATOM 1231 N N . VAL A 1 161 ? 4.606 17.133 -21.028 1.00 65.50 161 VAL A N 1
ATOM 1232 C CA . VAL A 1 161 ? 3.970 16.088 -21.838 1.00 65.50 161 VAL A CA 1
ATOM 1233 C C . VAL A 1 161 ? 4.971 14.956 -22.068 1.00 65.50 161 VAL A C 1
ATOM 1235 O O . VAL A 1 161 ? 6.130 15.197 -22.379 1.00 65.50 161 VAL A O 1
ATOM 1238 N N . ASP A 1 162 ? 4.513 13.714 -21.900 1.00 58.69 162 ASP A N 1
ATOM 1239 C CA . ASP A 1 162 ? 5.361 12.515 -21.917 1.00 58.69 162 ASP A CA 1
ATOM 1240 C C . ASP A 1 162 ? 6.260 12.409 -23.164 1.00 58.69 162 ASP A C 1
ATOM 1242 O O . ASP A 1 162 ? 5.781 12.556 -24.293 1.00 58.69 162 ASP A O 1
ATOM 1246 N N . ARG A 1 163 ? 7.556 12.107 -22.977 1.00 51.06 163 ARG A N 1
ATOM 1247 C CA . ARG A 1 163 ? 8.558 12.128 -24.066 1.00 51.06 163 ARG A CA 1
ATOM 1248 C C . ARG A 1 163 ? 8.256 11.148 -25.201 1.00 51.06 163 ARG A C 1
ATOM 1250 O O . ARG A 1 163 ? 8.560 11.455 -26.351 1.00 51.06 163 ARG A O 1
ATOM 1257 N N . ASP A 1 164 ? 7.612 10.018 -24.922 1.00 44.00 164 ASP A N 1
ATOM 1258 C CA . ASP A 1 164 ? 7.245 9.040 -25.959 1.00 44.00 164 ASP A CA 1
ATOM 1259 C C . ASP A 1 164 ? 6.173 9.576 -26.933 1.00 44.00 164 ASP A C 1
ATOM 1261 O O . ASP A 1 164 ? 6.032 9.089 -28.058 1.00 44.00 164 ASP A O 1
ATOM 1265 N N . ALA A 1 165 ? 5.469 10.653 -26.559 1.00 46.72 165 ALA A N 1
ATOM 1266 C CA . ALA A 1 165 ? 4.546 11.379 -27.428 1.00 46.72 165 ALA A CA 1
ATOM 1267 C C . ALA A 1 165 ? 5.231 12.430 -28.332 1.00 46.72 165 ALA A C 1
ATOM 1269 O O . ALA A 1 165 ? 4.538 13.216 -28.965 1.00 46.72 165 ALA A O 1
ATOM 1270 N N . LEU A 1 166 ? 6.566 12.467 -28.449 1.00 44.91 166 LEU A N 1
ATOM 1271 C CA . LEU A 1 166 ? 7.269 13.413 -29.339 1.00 44.91 166 LEU A CA 1
ATOM 1272 C C . LEU A 1 166 ? 7.147 13.090 -30.844 1.00 44.91 166 LEU A C 1
ATOM 1274 O O . LEU A 1 166 ? 7.501 13.913 -31.690 1.00 44.91 166 LEU A O 1
ATOM 1278 N N . SER A 1 167 ? 6.634 11.915 -31.215 1.00 46.09 167 SER A N 1
ATOM 1279 C CA . SER A 1 167 ? 6.549 11.450 -32.608 1.00 46.09 167 SER A CA 1
ATOM 1280 C C . SER A 1 167 ? 5.410 12.111 -33.414 1.00 46.09 167 SER A C 1
ATOM 1282 O O . SER A 1 167 ? 4.384 11.501 -33.706 1.00 46.09 167 SER A O 1
ATOM 1284 N N . GLY A 1 168 ? 5.588 13.386 -33.792 1.00 49.44 168 GLY A N 1
ATOM 1285 C CA . GLY A 1 168 ? 4.717 14.101 -34.746 1.00 49.44 168 GLY A CA 1
ATOM 1286 C C . GLY A 1 168 ? 3.585 14.937 -34.134 1.00 49.44 168 GLY A C 1
ATOM 1287 O O . GLY A 1 168 ? 2.451 14.897 -34.618 1.00 49.44 168 GLY A O 1
ATOM 1288 N N . TRP A 1 169 ? 3.875 15.678 -33.062 1.00 59.31 169 TRP A N 1
ATOM 1289 C CA . TRP A 1 169 ? 2.867 16.389 -32.275 1.00 59.31 169 TRP A CA 1
ATOM 1290 C C . TRP A 1 169 ? 3.137 17.886 -32.224 1.00 59.31 169 TRP A C 1
ATOM 1292 O O . TRP A 1 169 ? 4.097 18.340 -31.605 1.00 59.31 169 TRP A O 1
ATOM 1302 N N . GLY A 1 170 ? 2.261 18.652 -32.868 1.00 63.81 170 GLY A N 1
ATOM 1303 C CA . GLY A 1 170 ? 2.297 20.102 -32.784 1.00 63.81 170 GLY A CA 1
ATOM 1304 C C . GLY A 1 170 ? 1.668 20.625 -31.498 1.00 63.81 170 GLY A C 1
ATOM 1305 O O . GLY A 1 170 ? 0.680 20.092 -30.984 1.00 63.81 170 GLY A O 1
ATOM 1306 N N . ALA A 1 171 ? 2.223 21.726 -31.017 1.00 73.75 171 ALA A N 1
ATOM 1307 C CA . ALA A 1 171 ? 1.547 22.667 -30.142 1.00 73.75 171 ALA A CA 1
ATOM 1308 C C . ALA A 1 171 ? 1.431 23.997 -30.890 1.00 73.75 171 ALA A C 1
ATOM 1310 O O . ALA A 1 171 ? 2.174 24.227 -31.840 1.00 73.75 171 ALA A O 1
ATOM 1311 N N . HIS A 1 172 ? 0.514 24.861 -30.467 1.00 77.75 172 HIS A N 1
ATOM 1312 C CA . HIS A 1 172 ? 0.504 26.267 -30.859 1.00 77.75 172 HIS A CA 1
ATOM 1313 C C . HIS A 1 172 ? 0.866 27.107 -29.641 1.00 77.75 172 HIS A C 1
ATOM 1315 O O . HIS A 1 172 ? 0.224 26.988 -28.595 1.00 77.75 172 HIS A O 1
ATOM 1321 N N . VAL A 1 173 ? 1.857 27.978 -29.805 1.00 83.56 173 VAL A N 1
ATOM 1322 C CA . VAL A 1 173 ? 2.216 29.038 -28.861 1.00 83.56 173 VAL A CA 1
ATOM 1323 C C . VAL A 1 173 ? 1.900 30.366 -29.536 1.00 83.56 173 VAL A C 1
ATOM 1325 O O . VAL A 1 173 ? 2.324 30.587 -30.667 1.00 83.56 173 VAL A O 1
ATOM 1328 N N . TYR A 1 174 ? 1.161 31.227 -28.845 1.00 85.50 174 TYR A N 1
ATOM 1329 C CA . TYR A 1 174 ? 0.841 32.582 -29.275 1.00 85.50 174 TYR A CA 1
ATOM 1330 C C . TYR A 1 174 ? 1.449 33.572 -28.292 1.00 85.50 174 TYR A C 1
ATOM 1332 O O . TYR A 1 174 ? 1.225 33.455 -27.084 1.00 85.50 174 TYR A O 1
ATOM 1340 N N . ILE A 1 175 ? 2.162 34.568 -28.814 1.00 86.19 175 ILE A N 1
ATOM 1341 C CA . ILE A 1 175 ? 2.643 35.716 -28.043 1.00 86.19 175 ILE A CA 1
ATOM 1342 C C . ILE A 1 175 ? 1.911 36.967 -28.493 1.00 86.19 175 ILE A C 1
ATOM 1344 O O . ILE A 1 175 ? 1.716 37.212 -29.686 1.00 86.19 175 ILE A O 1
ATOM 1348 N N . ILE A 1 176 ? 1.488 37.724 -27.489 1.00 86.62 176 ILE A N 1
ATOM 1349 C CA . ILE A 1 176 ? 0.673 38.919 -27.600 1.00 86.62 176 ILE A CA 1
ATOM 1350 C C . ILE A 1 176 ? 1.520 40.049 -27.020 1.00 86.62 176 ILE A C 1
ATOM 1352 O O . ILE A 1 176 ? 1.834 40.044 -25.826 1.00 86.62 176 ILE A O 1
ATOM 1356 N N . GLU A 1 177 ? 1.913 40.992 -27.871 1.00 83.88 177 GLU A N 1
ATOM 1357 C CA . GLU A 1 177 ? 2.685 42.180 -27.510 1.00 83.88 177 GLU A CA 1
ATOM 1358 C C . GLU A 1 177 ? 1.791 43.420 -27.571 1.00 83.88 177 GLU A C 1
ATOM 1360 O O . GLU A 1 177 ? 0.805 43.473 -28.308 1.00 83.88 177 GLU A O 1
ATOM 1365 N N . LYS A 1 178 ? 2.144 44.451 -26.805 1.00 70.38 178 LYS A N 1
ATOM 1366 C CA . LYS A 1 178 ? 1.361 45.690 -26.718 1.00 70.38 178 LYS A CA 1
ATOM 1367 C C . LYS A 1 178 ? 1.204 46.416 -28.062 1.00 70.38 178 LYS A C 1
ATOM 1369 O O . LYS A 1 178 ? 0.148 46.991 -28.312 1.00 70.38 178 LYS A O 1
ATOM 1374 N N . ASP A 1 179 ? 2.231 46.350 -28.911 1.00 63.25 179 ASP A N 1
ATOM 1375 C CA . ASP A 1 179 ? 2.310 47.079 -30.185 1.00 63.25 179 ASP A CA 1
ATOM 1376 C C . ASP A 1 179 ? 2.256 46.150 -31.426 1.00 63.25 179 ASP A C 1
ATOM 1378 O O . ASP A 1 179 ? 2.321 46.623 -32.564 1.00 63.25 179 ASP A O 1
ATOM 1382 N N . LYS A 1 180 ? 2.101 44.827 -31.229 1.00 60.03 180 LYS A N 1
ATOM 1383 C CA . LYS A 1 180 ? 1.908 43.813 -32.285 1.00 60.03 180 LYS A CA 1
ATOM 1384 C C . LYS A 1 180 ? 0.877 42.758 -31.838 1.00 60.03 180 LYS A C 1
ATOM 1386 O O . LYS A 1 180 ? 1.155 41.999 -30.911 1.00 60.03 180 LYS A O 1
ATOM 1391 N N . PRO A 1 181 ? -0.292 42.642 -32.498 1.00 51.91 181 PRO A N 1
ATOM 1392 C CA . PRO A 1 181 ? -1.388 41.795 -32.008 1.00 51.91 181 PRO A CA 1
ATOM 1393 C C . PRO A 1 181 ? -1.206 40.281 -32.237 1.00 51.91 181 PRO A C 1
ATOM 1395 O O . PRO A 1 181 ? -2.004 39.499 -31.721 1.00 51.91 181 PRO A O 1
ATOM 1398 N N . LEU A 1 182 ? -0.204 39.856 -33.017 1.00 54.19 182 LEU A N 1
ATOM 1399 C CA . LEU A 1 182 ? 0.166 38.448 -33.203 1.00 54.19 182 LEU A CA 1
ATOM 1400 C C . LEU A 1 182 ? 1.588 38.364 -33.785 1.00 54.19 182 LEU A C 1
ATOM 1402 O O . LEU A 1 182 ? 1.789 38.801 -34.918 1.00 54.19 182 LEU A O 1
ATOM 1406 N N . THR A 1 183 ? 2.558 37.813 -33.051 1.00 49.44 183 THR A N 1
ATOM 1407 C CA . THR A 1 183 ? 3.952 37.750 -33.548 1.00 49.44 183 THR A CA 1
ATOM 1408 C C . THR A 1 183 ? 4.311 36.406 -34.193 1.00 49.44 183 THR A C 1
ATOM 1410 O O . THR A 1 183 ? 5.114 36.387 -35.123 1.00 49.44 183 THR A O 1
ATOM 1413 N N . SER A 1 184 ? 3.700 35.286 -33.784 1.00 51.25 184 SER A N 1
ATOM 1414 C CA . SER A 1 184 ? 4.060 33.962 -34.321 1.00 51.25 184 SER A CA 1
ATOM 1415 C C . SER A 1 184 ? 3.056 32.844 -34.002 1.00 51.25 184 SER A C 1
ATOM 1417 O O . SER A 1 184 ? 2.369 32.872 -32.981 1.00 51.25 184 SER A O 1
ATOM 1419 N N . ILE A 1 185 ? 3.004 31.841 -34.889 1.00 52.56 185 ILE A N 1
ATOM 1420 C CA . ILE A 1 185 ? 2.460 30.497 -34.643 1.00 52.56 185 ILE A CA 1
ATOM 1421 C C . ILE A 1 185 ? 3.604 29.525 -34.925 1.00 52.56 185 ILE A C 1
ATOM 1423 O O . ILE A 1 185 ? 4.082 29.466 -36.055 1.00 52.56 185 ILE A O 1
ATOM 1427 N N . PHE A 1 186 ? 4.031 28.758 -33.924 1.00 56.31 186 PHE A N 1
ATOM 1428 C CA . PHE A 1 186 ? 5.105 27.777 -34.080 1.00 56.31 186 PHE A CA 1
ATOM 1429 C C . PHE A 1 186 ? 4.604 26.362 -33.825 1.00 56.31 186 PHE A C 1
ATOM 1431 O O . PHE A 1 186 ? 4.177 26.053 -32.714 1.00 56.31 186 PHE A O 1
ATOM 1438 N N . ASN A 1 187 ? 4.724 25.492 -34.829 1.00 56.06 187 ASN A N 1
ATOM 1439 C CA . ASN A 1 187 ? 4.566 24.057 -34.650 1.00 56.06 187 ASN A CA 1
ATOM 1440 C C . ASN A 1 187 ? 5.853 23.486 -34.034 1.00 56.06 187 ASN A C 1
ATOM 1442 O O . ASN A 1 187 ? 6.872 23.343 -34.709 1.00 56.06 187 ASN A O 1
ATOM 1446 N N . ILE A 1 188 ? 5.807 23.136 -32.747 1.00 54.62 188 ILE A N 1
ATOM 1447 C CA . ILE A 1 188 ? 6.980 22.638 -32.005 1.00 54.62 188 ILE A CA 1
ATOM 1448 C C . ILE A 1 188 ? 7.619 21.386 -32.657 1.00 54.62 188 ILE A C 1
ATOM 1450 O O . ILE A 1 188 ? 8.825 21.176 -32.523 1.00 54.62 188 ILE A O 1
ATOM 1454 N N . ALA A 1 189 ? 6.868 20.600 -33.440 1.00 51.62 189 ALA A N 1
ATOM 1455 C CA . ALA A 1 189 ? 7.417 19.461 -34.181 1.00 51.62 189 ALA A CA 1
ATOM 1456 C C . ALA A 1 189 ? 8.442 19.858 -35.268 1.00 51.62 189 ALA A C 1
ATOM 1458 O O . ALA A 1 189 ? 9.322 19.059 -35.580 1.00 51.62 189 ALA A O 1
ATOM 1459 N N . GLU A 1 190 ? 8.355 21.070 -35.825 1.00 49.81 190 GLU A N 1
ATOM 1460 C CA . GLU A 1 190 ? 9.297 21.591 -36.831 1.00 49.81 190 GLU A CA 1
ATOM 1461 C C . GLU A 1 190 ? 10.553 22.178 -36.165 1.00 49.81 190 GLU A C 1
ATOM 1463 O O . GLU A 1 190 ? 11.670 21.971 -36.644 1.00 49.81 190 GLU A O 1
ATOM 1468 N N . TYR A 1 191 ? 10.384 22.816 -35.000 1.00 48.94 191 TYR A N 1
ATOM 1469 C CA . TYR A 1 191 ? 11.481 23.305 -34.156 1.00 48.94 191 TYR A CA 1
ATOM 1470 C C . TYR A 1 191 ? 12.369 22.150 -33.657 1.00 48.94 191 TYR A C 1
ATOM 1472 O O . TYR A 1 191 ? 13.592 22.198 -33.781 1.00 48.94 191 TYR A O 1
ATOM 1480 N N . ALA A 1 192 ? 11.760 21.054 -33.190 1.00 48.34 192 ALA A N 1
ATOM 1481 C CA . ALA A 1 192 ? 12.475 19.865 -32.714 1.00 48.34 192 ALA A CA 1
ATOM 1482 C C . ALA A 1 192 ? 13.252 19.100 -33.810 1.00 48.34 192 ALA A C 1
ATOM 1484 O O . ALA A 1 192 ? 14.103 18.273 -33.487 1.00 48.34 192 ALA A O 1
ATOM 1485 N N . GLN A 1 193 ? 12.977 19.360 -35.095 1.00 45.69 193 GLN A N 1
ATOM 1486 C CA . GLN A 1 193 ? 13.668 18.738 -36.234 1.00 45.69 193 GLN A CA 1
ATOM 1487 C C . GLN A 1 193 ? 14.814 19.599 -36.800 1.00 45.69 193 GLN A C 1
ATOM 1489 O O . GLN A 1 193 ? 15.480 19.173 -37.742 1.00 45.69 193 GLN A O 1
ATOM 1494 N N . GLY A 1 194 ? 15.070 20.787 -36.235 1.00 43.09 194 GLY A N 1
ATOM 1495 C CA . GLY A 1 194 ? 16.196 21.649 -36.623 1.00 43.09 194 GLY A CA 1
ATOM 1496 C C . GLY A 1 194 ? 16.082 22.263 -38.024 1.00 43.09 194 GLY A C 1
ATOM 1497 O O . GLY A 1 194 ? 17.098 22.613 -38.620 1.00 43.09 194 GLY A O 1
ATOM 1498 N N . ALA A 1 195 ? 14.866 22.365 -38.571 1.00 40.22 195 ALA A N 1
ATOM 1499 C CA . ALA A 1 195 ? 14.637 22.744 -39.967 1.00 40.22 195 ALA A CA 1
ATOM 1500 C C . ALA A 1 195 ? 14.575 24.264 -40.231 1.00 40.22 195 ALA A C 1
ATOM 1502 O O . ALA A 1 195 ? 14.608 24.667 -41.393 1.00 40.22 195 ALA A O 1
ATOM 1503 N N . ILE A 1 196 ? 14.458 25.104 -39.193 1.00 38.69 196 ILE A N 1
ATOM 1504 C CA . ILE A 1 196 ? 14.282 26.563 -39.316 1.00 38.69 196 ILE A CA 1
ATOM 1505 C C . ILE A 1 196 ? 15.114 27.280 -38.244 1.00 38.69 196 ILE A C 1
ATOM 1507 O O . ILE A 1 196 ? 15.127 26.873 -37.083 1.00 38.69 196 ILE A O 1
ATOM 1511 N N . ASN A 1 197 ? 15.800 28.355 -38.636 1.00 36.31 197 ASN A N 1
ATOM 1512 C CA . ASN A 1 197 ? 16.591 29.208 -37.745 1.00 36.31 197 ASN A CA 1
ATOM 1513 C C . ASN A 1 197 ? 15.694 30.312 -37.135 1.00 36.31 197 ASN A C 1
ATOM 1515 O O . ASN A 1 197 ? 14.821 30.809 -37.848 1.00 36.31 197 ASN A O 1
ATOM 1519 N N . PRO A 1 198 ? 15.914 30.790 -35.890 1.00 37.00 198 PRO A N 1
ATOM 1520 C CA . PRO A 1 198 ? 15.066 31.824 -35.269 1.00 37.00 198 PRO A CA 1
ATOM 1521 C C . PRO A 1 198 ? 14.956 33.139 -36.065 1.00 37.00 198 PRO A C 1
ATOM 1523 O O . PRO A 1 198 ? 14.009 33.899 -35.886 1.00 37.00 198 PRO A O 1
ATOM 1526 N N . SER A 1 199 ? 15.908 33.403 -36.964 1.00 34.84 199 SER A N 1
ATOM 1527 C CA . SER A 1 199 ? 15.924 34.573 -37.846 1.00 34.84 199 SER A CA 1
ATOM 1528 C C . SER A 1 199 ? 14.932 34.517 -39.018 1.00 34.84 199 SER A C 1
ATOM 1530 O O . SER A 1 199 ? 14.602 35.569 -39.566 1.00 34.84 199 SER A O 1
ATOM 1532 N N . ASP A 1 200 ? 14.447 33.337 -39.418 1.00 38.03 200 ASP A N 1
ATOM 1533 C CA . ASP A 1 200 ? 13.596 33.165 -40.607 1.00 38.03 200 ASP A CA 1
ATOM 1534 C C . ASP A 1 200 ? 12.104 33.380 -40.288 1.00 38.03 200 ASP A C 1
ATOM 1536 O O . ASP A 1 200 ? 11.260 32.487 -40.380 1.00 38.03 200 ASP A O 1
ATOM 1540 N N . THR A 1 201 ? 11.762 34.617 -39.924 1.00 34.16 201 THR A N 1
ATOM 1541 C CA . THR A 1 201 ? 10.384 35.047 -39.639 1.00 34.16 201 THR A CA 1
ATOM 1542 C C . THR A 1 201 ? 9.553 35.224 -40.919 1.00 34.16 201 THR A C 1
ATOM 1544 O O . THR A 1 201 ? 9.400 36.326 -41.448 1.00 34.16 201 THR A O 1
ATOM 1547 N N . GLN A 1 202 ? 8.951 34.137 -41.415 1.00 29.44 202 GLN A N 1
ATOM 1548 C CA . GLN A 1 202 ? 7.911 34.221 -42.449 1.00 29.44 202 GLN A CA 1
ATOM 1549 C C . GLN A 1 202 ? 6.518 34.441 -41.844 1.00 29.44 202 GLN A C 1
ATOM 1551 O O . GLN A 1 202 ? 5.929 33.558 -41.225 1.00 29.44 202 GLN A O 1
ATOM 1556 N N . TYR A 1 203 ? 5.962 35.631 -42.085 1.00 33.84 203 TYR A N 1
ATOM 1557 C CA . TYR A 1 203 ? 4.590 35.992 -41.725 1.00 33.84 203 TYR A CA 1
ATOM 1558 C C . TYR A 1 203 ? 3.569 35.236 -42.592 1.00 33.84 203 TYR A C 1
ATOM 1560 O O . TYR A 1 203 ? 3.248 35.661 -43.704 1.00 33.84 203 TYR A O 1
ATOM 1568 N N . THR A 1 204 ? 2.999 34.148 -42.078 1.00 30.33 204 THR A N 1
ATOM 1569 C CA . THR A 1 204 ? 1.900 33.421 -42.730 1.00 30.33 204 THR A CA 1
ATOM 1570 C C . THR A 1 204 ? 0.533 33.938 -42.270 1.00 30.33 204 THR A C 1
ATOM 1572 O O . THR A 1 204 ? -0.083 33.438 -41.330 1.00 30.33 204 THR A O 1
ATOM 1575 N N . GLN A 1 205 ? 0.001 34.939 -42.980 1.00 32.62 205 GLN A N 1
ATOM 1576 C CA . GLN A 1 205 ? -1.438 35.221 -42.941 1.00 32.62 205 GLN A CA 1
ATOM 1577 C C . GLN A 1 205 ? -2.193 34.099 -43.666 1.00 32.62 205 GLN A C 1
ATOM 1579 O O . GLN A 1 205 ? -2.120 34.006 -44.891 1.00 32.62 205 GLN A O 1
ATOM 1584 N N . GLY A 1 206 ? -2.953 33.271 -42.943 1.00 26.42 206 GLY A N 1
ATOM 1585 C CA . GLY A 1 206 ? -3.820 32.293 -43.603 1.00 26.42 206 GLY A CA 1
ATOM 1586 C C . GLY A 1 206 ? -4.523 31.283 -42.703 1.00 26.42 206 GLY A C 1
ATOM 1587 O O . GLY A 1 206 ? -4.055 30.158 -42.577 1.00 26.42 206 GLY A O 1
ATOM 1588 N N . MET A 1 207 ? -5.714 31.635 -42.208 1.00 26.80 207 MET A N 1
ATOM 1589 C CA . MET A 1 207 ? -6.820 30.676 -42.089 1.00 26.80 207 MET A CA 1
ATOM 1590 C C . MET A 1 207 ? -8.147 31.331 -42.504 1.00 26.80 207 MET A C 1
ATOM 1592 O O . MET A 1 207 ? -8.479 32.428 -42.062 1.00 26.80 207 MET A O 1
ATOM 1596 N N . ASP A 1 208 ? -8.854 30.622 -43.383 1.00 30.27 208 ASP A N 1
ATOM 1597 C CA . ASP A 1 208 ? -10.255 30.741 -43.802 1.00 30.27 208 ASP A CA 1
ATOM 1598 C C . ASP A 1 208 ? -10.797 32.108 -44.256 1.00 30.27 208 ASP A C 1
ATOM 1600 O O . ASP A 1 208 ? -11.445 32.865 -43.529 1.00 30.27 208 ASP A O 1
ATOM 1604 N N . THR A 1 209 ? -10.662 32.336 -45.566 1.00 27.58 209 THR A N 1
ATOM 1605 C CA . THR A 1 209 ? -11.566 33.217 -46.316 1.00 27.58 209 THR A CA 1
ATOM 1606 C C . THR A 1 209 ? -12.912 32.525 -46.568 1.00 27.58 209 THR A C 1
ATOM 1608 O O . THR A 1 209 ? -12.993 31.320 -46.803 1.00 27.58 209 THR A O 1
ATOM 1611 N N . VAL A 1 210 ? -13.993 33.304 -46.513 1.00 30.66 210 VAL A N 1
ATOM 1612 C CA . VAL A 1 210 ? -15.378 32.837 -46.701 1.00 30.66 210 VAL A CA 1
ATOM 1613 C C . VAL A 1 210 ? -15.604 32.381 -48.157 1.00 30.66 210 VAL A C 1
ATOM 1615 O O . VAL A 1 210 ? -15.217 33.116 -49.068 1.00 30.66 210 VAL A O 1
ATOM 1618 N N . PRO A 1 211 ? -16.265 31.232 -48.423 1.00 30.89 211 PRO A N 1
ATOM 1619 C CA . PRO A 1 211 ? -16.627 30.847 -49.787 1.00 30.89 211 PRO A CA 1
ATOM 1620 C C . PRO A 1 211 ? -17.663 31.829 -50.372 1.00 30.89 211 PRO A C 1
ATOM 1622 O O . PRO A 1 211 ? -18.599 32.217 -49.667 1.00 30.89 211 PRO A O 1
ATOM 1625 N N . PRO A 1 212 ? -17.532 32.248 -51.644 1.00 32.25 212 PRO A N 1
ATOM 1626 C CA . PRO A 1 212 ? -18.371 33.300 -52.209 1.00 32.25 212 PRO A CA 1
ATOM 1627 C C . PRO A 1 212 ? -19.836 32.851 -52.389 1.00 32.25 212 PRO A C 1
ATOM 1629 O O . PRO A 1 212 ? -20.088 31.689 -52.721 1.00 32.25 212 PRO A O 1
ATOM 1632 N N . PRO A 1 213 ? -20.814 33.761 -52.216 1.00 35.94 213 PRO A N 1
ATOM 1633 C CA . PRO A 1 213 ? -22.219 33.477 -52.493 1.00 35.94 213 PRO A CA 1
ATOM 1634 C C . PRO A 1 213 ? -22.490 33.379 -54.010 1.00 35.94 213 PRO A C 1
ATOM 1636 O O . PRO A 1 213 ? -21.720 33.916 -54.812 1.00 35.94 213 PRO A O 1
ATOM 1639 N N . PRO A 1 214 ? -23.596 32.731 -54.430 1.00 39.66 214 PRO A N 1
ATOM 1640 C CA . PRO A 1 214 ? -24.032 32.740 -55.828 1.00 39.66 214 PRO A CA 1
ATOM 1641 C C . PRO A 1 214 ? -24.389 34.168 -56.301 1.00 39.66 214 PRO A C 1
ATOM 1643 O O . PRO A 1 214 ? -24.701 35.028 -55.473 1.00 39.66 214 PRO A O 1
ATOM 1646 N N . PRO A 1 215 ? -24.334 34.446 -57.619 1.00 36.75 215 PRO A N 1
ATOM 1647 C CA . PRO A 1 215 ? -24.430 35.806 -58.152 1.00 36.75 215 PRO A CA 1
ATOM 1648 C C . PRO A 1 215 ? -25.800 36.460 -57.909 1.00 36.75 215 PRO A C 1
ATOM 1650 O O . PRO A 1 215 ? -26.838 35.809 -58.001 1.00 36.75 215 PRO A O 1
ATOM 1653 N N . MET A 1 216 ? -25.782 37.765 -57.618 1.00 38.59 216 MET A N 1
ATOM 1654 C CA . MET A 1 216 ? -26.971 38.561 -57.288 1.00 38.59 216 MET A CA 1
ATOM 1655 C C . MET A 1 216 ? -27.772 39.000 -58.523 1.00 38.59 216 MET A C 1
ATOM 1657 O O . MET A 1 216 ? -27.195 39.451 -59.513 1.00 38.59 216 MET A O 1
ATOM 1661 N N . GLU A 1 217 ? -29.102 39.003 -58.401 1.00 37.34 217 GLU A N 1
ATOM 1662 C CA . GLU A 1 217 ? -29.968 39.913 -59.166 1.00 37.34 217 GLU A CA 1
ATOM 1663 C C . GLU A 1 217 ? -29.933 41.329 -58.547 1.00 37.34 217 GLU A C 1
ATOM 1665 O O . GLU A 1 217 ? -29.639 41.500 -57.363 1.00 37.34 217 GLU A O 1
ATOM 1670 N N . GLY A 1 218 ? -30.160 42.361 -59.369 1.00 40.22 218 GLY A N 1
ATOM 1671 C CA . GLY A 1 218 ? -29.837 43.759 -59.042 1.00 40.22 218 GLY A CA 1
ATOM 1672 C C . GLY A 1 218 ? -30.801 44.501 -58.088 1.00 40.22 218 GLY A C 1
ATOM 1673 O O . GLY A 1 218 ? -31.879 44.004 -57.765 1.00 40.22 218 GLY A O 1
ATOM 1674 N N . PRO A 1 219 ? -30.430 45.721 -57.643 1.00 43.28 219 PRO A N 1
ATOM 1675 C CA . PRO A 1 219 ? -31.134 46.452 -56.586 1.00 43.28 219 PRO A CA 1
ATOM 1676 C C . PRO A 1 219 ? -32.215 47.435 -57.093 1.00 43.28 219 PRO A C 1
ATOM 1678 O O . PRO A 1 219 ? -32.040 48.052 -58.147 1.00 43.28 219 PRO A O 1
ATOM 1681 N N . PRO A 1 220 ? -33.281 47.691 -56.307 1.00 36.53 220 PRO A N 1
ATOM 1682 C CA . PRO A 1 220 ? -34.134 48.876 -56.440 1.00 36.53 220 PRO A CA 1
ATOM 1683 C C . PRO A 1 220 ? -33.621 50.077 -55.594 1.00 36.53 220 PRO A C 1
ATOM 1685 O O . PRO A 1 220 ? -32.848 49.878 -54.654 1.00 36.53 220 PRO A O 1
ATOM 1688 N N . PRO A 1 221 ? -34.024 51.328 -55.912 1.00 40.66 221 PRO A N 1
ATOM 1689 C CA . PRO A 1 221 ? -33.398 52.559 -55.397 1.00 40.66 221 PRO A CA 1
ATOM 1690 C C . PRO A 1 221 ? -33.994 53.110 -54.073 1.00 40.66 221 PRO A C 1
ATOM 1692 O O . PRO A 1 221 ? -35.084 52.698 -53.670 1.00 40.66 221 PRO A O 1
ATOM 1695 N N . PRO A 1 222 ? -33.314 54.070 -53.403 1.00 50.62 222 PRO A N 1
ATOM 1696 C CA . PRO A 1 222 ? -33.697 54.601 -52.086 1.00 50.62 222 PRO A CA 1
ATOM 1697 C C . PRO A 1 222 ? -34.514 55.916 -52.134 1.00 50.62 222 PRO A C 1
ATOM 1699 O O . PRO A 1 222 ? -34.478 56.631 -53.136 1.00 50.62 222 PRO A O 1
ATOM 1702 N N . PRO A 1 223 ? -35.156 56.308 -51.012 1.00 41.41 223 PRO A N 1
ATOM 1703 C CA . PRO A 1 223 ? -35.507 57.697 -50.689 1.00 41.41 223 PRO A CA 1
ATOM 1704 C C . PRO A 1 223 ? -34.690 58.272 -49.495 1.00 41.41 223 PRO A C 1
ATOM 1706 O O . PRO A 1 223 ? -34.069 57.497 -48.765 1.00 41.41 223 PRO A O 1
ATOM 1709 N N . PRO A 1 224 ? -34.649 59.611 -49.288 1.00 47.75 224 PRO A N 1
ATOM 1710 C CA . PRO A 1 224 ? -33.444 60.265 -48.753 1.00 47.75 224 PRO A CA 1
ATOM 1711 C C . PRO A 1 224 ? -33.578 61.061 -47.430 1.00 47.75 224 PRO A C 1
ATOM 1713 O O . PRO A 1 224 ? -34.669 61.385 -46.975 1.00 47.75 224 PRO A O 1
ATOM 1716 N N . GLU A 1 225 ? -32.398 61.380 -46.878 1.00 41.12 225 GLU A N 1
ATOM 1717 C CA . GLU A 1 225 ? -31.954 62.562 -46.099 1.00 41.12 225 GLU A CA 1
ATOM 1718 C C . GLU A 1 225 ? -32.941 63.431 -45.280 1.00 41.12 225 GLU A C 1
ATOM 1720 O O . GLU A 1 225 ? -33.894 64.003 -45.801 1.00 41.12 225 GLU A O 1
ATOM 1725 N N . THR A 1 226 ? -32.559 63.739 -44.027 1.00 36.34 226 THR A N 1
ATOM 1726 C CA . THR A 1 226 ? -32.219 65.123 -43.587 1.00 36.34 226 THR A CA 1
ATOM 1727 C C . THR A 1 226 ? -31.604 65.166 -42.169 1.00 36.34 226 THR A C 1
ATOM 1729 O O . THR A 1 226 ? -31.956 64.377 -41.297 1.00 36.34 226 THR A O 1
ATOM 1732 N N . ALA A 1 227 ? -30.673 66.104 -41.945 1.00 34.59 227 ALA A N 1
ATOM 1733 C CA . ALA A 1 227 ? -30.039 66.470 -40.656 1.00 34.59 227 ALA A CA 1
ATOM 1734 C C . ALA A 1 227 ? -30.473 67.925 -40.269 1.00 34.59 227 ALA A C 1
ATOM 1736 O O . ALA A 1 227 ? -31.367 68.420 -40.964 1.00 34.59 227 ALA A O 1
ATOM 1737 N N . PRO A 1 228 ? -29.904 68.686 -39.285 1.00 47.34 228 PRO A N 1
ATOM 1738 C CA . PRO A 1 228 ? -28.809 68.444 -38.314 1.00 47.34 228 PRO A CA 1
ATOM 1739 C C . PRO A 1 228 ? -29.137 68.909 -36.837 1.00 47.34 228 PRO A C 1
ATOM 1741 O O . PRO A 1 228 ? -30.298 69.207 -36.554 1.00 47.34 228 PRO A O 1
ATOM 1744 N N . PRO A 1 229 ? -28.184 68.942 -35.861 1.00 57.94 229 PRO A N 1
ATOM 1745 C CA . PRO A 1 229 ? -28.462 69.067 -34.407 1.00 57.94 229 PRO A CA 1
ATOM 1746 C C . PRO A 1 229 ? -28.142 70.451 -33.776 1.00 57.94 229 PRO A C 1
ATOM 1748 O O . PRO A 1 229 ? -27.673 71.355 -34.467 1.00 57.94 229 PRO A O 1
ATOM 1751 N N . PRO A 1 230 ? -28.328 70.611 -32.444 1.00 41.84 230 PRO A N 1
ATOM 1752 C CA . PRO A 1 230 ? -27.260 71.182 -31.593 1.00 41.84 230 PRO A CA 1
ATOM 1753 C C . PRO A 1 230 ? -27.070 70.482 -30.207 1.00 41.84 230 PRO A C 1
ATOM 1755 O O . PRO A 1 230 ? -27.875 69.616 -29.862 1.00 41.84 230 PRO A O 1
ATOM 1758 N N . PRO A 1 231 ? -25.994 70.786 -29.431 1.00 41.28 231 PRO A N 1
ATOM 1759 C CA . PRO A 1 231 ? -25.374 69.822 -28.497 1.00 41.28 231 PRO A CA 1
ATOM 1760 C C . PRO A 1 231 ? -25.418 70.300 -26.992 1.00 41.28 231 PRO A C 1
ATOM 1762 O O . PRO A 1 231 ? -26.377 70.998 -26.663 1.00 41.28 231 PRO A O 1
ATOM 1765 N N . PRO A 1 232 ? -24.550 69.886 -26.020 1.00 55.03 232 PRO A N 1
ATOM 1766 C CA . PRO A 1 232 ? -24.926 69.740 -24.598 1.00 55.03 232 PRO A CA 1
ATOM 1767 C C . PRO A 1 232 ? -24.549 70.961 -23.717 1.00 55.03 232 PRO A C 1
ATOM 1769 O O . PRO A 1 232 ? -24.139 71.994 -24.250 1.00 55.03 232 PRO A O 1
ATOM 1772 N N . PRO A 1 233 ? -24.661 70.866 -22.372 1.00 42.31 233 PRO A N 1
ATOM 1773 C CA . PRO A 1 233 ? -23.432 70.571 -21.613 1.00 42.31 233 PRO A CA 1
ATOM 1774 C C . PRO A 1 233 ? -23.596 69.692 -20.349 1.00 42.31 233 PRO A C 1
ATOM 1776 O O . PRO A 1 233 ? -24.695 69.353 -19.912 1.00 42.31 233 PRO A O 1
ATOM 1779 N N . SER A 1 234 ? -22.436 69.341 -19.792 1.00 33.88 234 SER A N 1
ATOM 1780 C CA . SER A 1 234 ? -22.149 68.795 -18.455 1.00 33.88 234 SER A CA 1
ATOM 1781 C C . SER A 1 234 ? -22.552 69.786 -17.324 1.00 33.88 234 SER A C 1
ATOM 1783 O O . SER A 1 234 ? -22.923 70.920 -17.611 1.00 33.88 234 SER A O 1
ATOM 1785 N N . ASP A 1 235 ? -22.619 69.449 -16.028 1.00 33.84 235 ASP A N 1
ATOM 1786 C CA . ASP A 1 235 ? -21.498 68.970 -15.208 1.00 33.84 235 ASP A CA 1
ATOM 1787 C C . ASP A 1 235 ? -21.875 68.472 -13.792 1.00 33.84 235 ASP A C 1
ATOM 1789 O O . ASP A 1 235 ? -23.016 68.538 -13.336 1.00 33.84 235 ASP A O 1
ATOM 1793 N N . GLU A 1 236 ? -20.838 67.955 -13.134 1.00 33.00 236 GLU A N 1
ATOM 1794 C CA . GLU A 1 236 ? -20.680 67.490 -11.751 1.00 33.00 236 GLU A CA 1
ATOM 1795 C C . GLU A 1 236 ? -21.405 68.278 -10.634 1.00 33.00 236 GLU A C 1
ATOM 1797 O O . GLU A 1 236 ? -21.482 69.503 -10.660 1.00 33.00 236 GLU A O 1
ATOM 1802 N N . LEU A 1 237 ? -21.782 67.577 -9.548 1.00 35.88 237 LEU A N 1
ATOM 1803 C CA . LEU A 1 237 ? -21.153 67.724 -8.212 1.00 35.88 237 LEU A CA 1
ATOM 1804 C C . LEU A 1 237 ? -21.805 66.803 -7.156 1.00 35.88 237 LEU A C 1
ATOM 1806 O O . LEU A 1 237 ? -22.991 66.487 -7.216 1.00 35.88 237 LEU A O 1
ATOM 1810 N N . GLY A 1 238 ? -20.997 66.334 -6.196 1.00 30.12 238 GLY A N 1
ATOM 1811 C CA . GLY A 1 238 ? -21.397 65.390 -5.141 1.00 30.12 238 GLY A CA 1
ATOM 1812 C C . GLY A 1 238 ? -21.931 66.045 -3.849 1.00 30.12 238 GLY A C 1
ATOM 1813 O O . GLY A 1 238 ? -22.716 66.984 -3.900 1.00 30.12 238 GLY A O 1
ATOM 1814 N N . PRO A 1 239 ? -21.545 65.537 -2.663 1.00 46.62 239 PRO A N 1
ATOM 1815 C CA . PRO A 1 239 ? -22.142 64.300 -2.147 1.00 46.62 239 PRO A CA 1
ATOM 1816 C C . PRO A 1 239 ? -22.622 64.392 -0.675 1.00 46.62 239 PRO A C 1
ATOM 1818 O O . PRO A 1 239 ? -22.250 65.300 0.050 1.00 46.62 239 PRO A O 1
ATOM 1821 N N . MET A 1 240 ? -23.357 63.358 -0.228 1.00 28.70 240 MET A N 1
ATOM 1822 C CA . MET A 1 240 ? -23.535 62.896 1.174 1.00 28.70 240 MET A CA 1
ATOM 1823 C C . MET A 1 240 ? -23.982 63.896 2.271 1.00 28.70 240 MET A C 1
ATOM 1825 O O . MET A 1 240 ? -23.234 64.787 2.644 1.00 28.70 240 MET A O 1
ATOM 1829 N N . LEU A 1 241 ? -25.075 63.572 2.992 1.00 32.16 241 LEU A N 1
ATOM 1830 C CA . LEU A 1 241 ? -25.028 63.171 4.423 1.00 32.16 241 LEU A CA 1
ATOM 1831 C C . LEU A 1 241 ? -26.417 62.922 5.067 1.00 32.16 241 LEU A C 1
ATOM 1833 O O . LEU A 1 241 ? -27.430 63.468 4.654 1.00 32.16 241 LEU A O 1
ATOM 1837 N N . ALA A 1 242 ? -26.386 62.127 6.147 1.00 30.45 242 ALA A N 1
ATOM 1838 C CA . ALA A 1 242 ? -27.326 62.053 7.282 1.00 30.45 242 ALA A CA 1
ATOM 1839 C C . ALA A 1 242 ? -28.812 61.625 7.097 1.00 30.45 242 ALA A C 1
ATOM 1841 O O . ALA A 1 242 ? -29.634 62.243 6.430 1.00 30.45 242 ALA A O 1
ATOM 1842 N N . LYS A 1 243 ? -29.176 60.581 7.860 1.00 29.50 243 LYS A N 1
ATOM 1843 C CA . LYS A 1 243 ? -30.544 60.196 8.279 1.00 29.50 243 LYS A CA 1
ATOM 1844 C C . LYS A 1 243 ? -30.889 60.899 9.628 1.00 29.50 243 LYS A C 1
ATOM 1846 O O . LYS A 1 243 ? -29.984 61.467 10.230 1.00 29.50 243 LYS A O 1
ATOM 1851 N N . PRO A 1 244 ? -32.053 60.647 10.266 1.00 44.75 244 PRO A N 1
ATOM 1852 C CA . PRO A 1 244 ? -33.421 60.930 9.814 1.00 44.75 244 PRO A CA 1
ATOM 1853 C C . PRO A 1 244 ? -34.265 61.651 10.903 1.00 44.75 244 PRO A C 1
ATOM 1855 O O . PRO A 1 244 ? -33.990 61.520 12.095 1.00 44.75 244 PRO A O 1
ATOM 1858 N N . ALA A 1 245 ? -35.391 62.284 10.544 1.00 29.91 245 ALA A N 1
ATOM 1859 C CA . ALA A 1 245 ? -36.395 62.700 11.535 1.00 29.91 245 ALA A CA 1
ATOM 1860 C C . ALA A 1 245 ? -37.853 62.591 11.040 1.00 29.91 245 ALA A C 1
ATOM 1862 O O . ALA A 1 245 ? -38.168 62.807 9.875 1.00 29.91 245 ALA A O 1
ATOM 1863 N N . ARG A 1 246 ? -38.723 62.223 11.989 1.00 28.27 246 ARG A N 1
ATOM 1864 C CA . ARG A 1 246 ? -40.205 62.208 11.986 1.00 28.27 246 ARG A CA 1
ATOM 1865 C C . ARG A 1 246 ? -40.782 63.631 11.735 1.00 28.27 246 ARG A C 1
ATOM 1867 O O . ARG A 1 246 ? -40.058 64.590 11.946 1.00 28.27 246 ARG A O 1
ATOM 1874 N N . GLU A 1 247 ? -42.053 63.889 11.383 1.00 28.53 247 GLU A N 1
ATOM 1875 C CA . GLU A 1 247 ? -43.293 63.085 11.382 1.00 28.53 247 GLU A CA 1
ATOM 1876 C C . GLU A 1 247 ? -44.447 63.761 10.578 1.00 28.53 247 GLU A C 1
ATOM 1878 O O . GLU A 1 247 ? -44.383 64.948 10.291 1.00 28.53 247 GLU A O 1
ATOM 1883 N N . LYS A 1 248 ? -45.569 63.028 10.408 1.00 29.28 248 LYS A N 1
ATOM 1884 C CA . LYS A 1 248 ? -46.986 63.495 10.309 1.00 29.28 248 LYS A CA 1
ATOM 1885 C C . LYS A 1 248 ? -47.580 64.111 9.009 1.00 29.28 248 LYS A C 1
ATOM 1887 O O . LYS A 1 248 ? -47.502 65.299 8.754 1.00 29.28 248 LYS A O 1
ATOM 1892 N N . LYS A 1 249 ? -48.445 63.275 8.399 1.00 27.66 249 LYS A N 1
ATOM 1893 C CA . LYS A 1 249 ? -49.884 63.491 8.057 1.00 27.66 249 LYS A CA 1
ATOM 1894 C C . LYS A 1 249 ? -50.312 64.644 7.114 1.00 27.66 249 LYS A C 1
ATOM 1896 O O . LYS A 1 249 ? -50.332 65.800 7.510 1.00 27.66 249 LYS A O 1
ATOM 1901 N N . GLY A 1 250 ? -50.927 64.273 5.980 1.00 29.78 250 GLY A N 1
ATOM 1902 C CA . GLY A 1 250 ? -51.775 65.145 5.144 1.00 29.78 250 GLY A CA 1
ATOM 1903 C C . GLY A 1 250 ? -52.657 64.340 4.169 1.00 29.78 250 GLY A C 1
ATOM 1904 O O . GLY A 1 250 ? -52.156 63.569 3.366 1.00 29.78 250 GLY A O 1
ATOM 1905 N N . TRP A 1 251 ? -53.974 64.457 4.295 1.00 27.61 251 TRP A N 1
ATOM 1906 C CA . TRP A 1 251 ? -55.024 63.568 3.775 1.00 27.61 251 TRP A CA 1
ATOM 1907 C C . TRP A 1 251 ? -55.368 63.690 2.265 1.00 27.61 251 TRP A C 1
ATOM 1909 O O . TRP A 1 251 ? -55.686 64.769 1.786 1.00 27.61 251 TRP A O 1
ATOM 1919 N N . ALA A 1 252 ? -55.394 62.535 1.581 1.00 31.16 252 ALA A N 1
ATOM 1920 C CA . ALA A 1 252 ? -56.242 62.106 0.447 1.00 31.16 252 ALA A CA 1
ATOM 1921 C C . ALA A 1 252 ? -56.530 63.000 -0.794 1.00 31.16 252 ALA A C 1
ATOM 1923 O O . ALA A 1 252 ? -57.264 63.981 -0.739 1.00 31.16 252 ALA A O 1
ATOM 1924 N N . SER A 1 253 ? -56.205 62.453 -1.977 1.00 34.44 253 SER A N 1
ATOM 1925 C CA . SER A 1 253 ? -57.082 62.488 -3.165 1.00 34.44 253 SER A CA 1
ATOM 1926 C C . SER A 1 253 ? -56.893 61.213 -4.007 1.00 34.44 253 SER A C 1
ATOM 1928 O O . SER A 1 253 ? -55.788 60.675 -4.087 1.00 34.44 253 SER A O 1
ATOM 1930 N N . GLN A 1 254 ? -57.973 60.672 -4.581 1.00 34.84 254 GLN A N 1
ATOM 1931 C CA . GLN A 1 254 ? -57.981 59.371 -5.269 1.00 34.84 254 GLN A CA 1
ATOM 1932 C C . GLN A 1 254 ? -57.611 59.478 -6.759 1.00 34.84 254 GLN A C 1
ATOM 1934 O O . GLN A 1 254 ? -58.136 60.328 -7.474 1.00 34.84 254 GLN A O 1
ATOM 1939 N N . LYS A 1 255 ? -56.840 58.508 -7.276 1.00 33.59 255 LYS A N 1
ATOM 1940 C CA . LYS A 1 255 ? -56.837 58.143 -8.707 1.00 33.59 255 LYS A CA 1
ATOM 1941 C C . LYS A 1 255 ? -56.951 56.624 -8.898 1.00 33.59 255 LYS A C 1
ATOM 1943 O O . LYS A 1 255 ? -56.646 55.840 -8.003 1.00 33.59 255 LYS A O 1
ATOM 1948 N N . LYS A 1 256 ? -57.501 56.250 -10.058 1.00 36.16 256 LYS A N 1
ATOM 1949 C CA . LYS A 1 256 ? -58.035 54.922 -10.417 1.00 36.16 256 LYS A CA 1
ATOM 1950 C C . LYS A 1 256 ? -57.014 53.785 -10.232 1.00 36.16 256 LYS A C 1
ATOM 1952 O O . LYS A 1 256 ? -55.865 53.918 -10.639 1.00 36.16 256 LYS A O 1
ATOM 1957 N N . ARG A 1 257 ? -57.462 52.642 -9.692 1.00 40.84 257 ARG A N 1
ATOM 1958 C CA . ARG A 1 257 ? -56.663 51.406 -9.616 1.00 40.84 257 ARG A CA 1
ATOM 1959 C C . ARG A 1 257 ? -56.549 50.753 -10.996 1.00 40.84 257 ARG A C 1
ATOM 1961 O O . ARG A 1 257 ? -57.564 50.369 -11.570 1.00 40.84 257 ARG A O 1
ATOM 1968 N N . GLN A 1 258 ? -55.323 50.585 -11.481 1.00 51.97 258 GLN A N 1
ATOM 1969 C CA . GLN A 1 258 ? -54.993 49.581 -12.498 1.00 51.97 258 GLN A CA 1
ATOM 1970 C C . GLN A 1 258 ? -54.988 48.178 -11.848 1.00 51.97 258 GLN A C 1
ATOM 1972 O O . GLN A 1 258 ? -54.852 48.088 -10.621 1.00 51.97 258 GLN A O 1
ATOM 1977 N N . PRO A 1 259 ? -55.174 47.084 -12.613 1.00 56.62 259 PRO A N 1
ATOM 1978 C CA . PRO A 1 259 ? -55.027 45.732 -12.074 1.00 56.62 259 PRO A CA 1
ATOM 1979 C C . PRO A 1 259 ? -53.597 45.511 -11.534 1.00 56.62 259 PRO A C 1
ATOM 1981 O O . PRO A 1 259 ? -52.650 46.047 -12.109 1.00 56.62 259 PRO A O 1
ATOM 1984 N N . PRO A 1 260 ? -53.429 44.760 -10.427 1.00 64.62 260 PRO A N 1
ATOM 1985 C CA . PRO A 1 260 ? -52.127 44.556 -9.793 1.00 64.62 260 PRO A CA 1
ATOM 1986 C C . PRO A 1 260 ? -51.157 43.814 -10.717 1.00 64.62 260 PRO A C 1
ATOM 1988 O O . PRO A 1 260 ? -51.571 42.952 -11.497 1.00 64.62 260 PRO A O 1
ATOM 1991 N N . SER A 1 261 ? -49.866 44.132 -10.604 1.00 70.94 261 SER A N 1
ATOM 1992 C CA . SER A 1 261 ? -48.829 43.497 -11.415 1.00 70.94 261 SER A CA 1
ATOM 1993 C C . SER A 1 261 ? -48.670 42.010 -11.071 1.00 70.94 261 SER A C 1
ATOM 1995 O O . SER A 1 261 ? -49.080 41.542 -10.004 1.00 70.94 261 SER A O 1
ATOM 1997 N N . ILE A 1 262 ? -48.041 41.248 -11.971 1.00 60.25 262 ILE A N 1
ATOM 1998 C CA . ILE A 1 262 ? -47.741 39.825 -11.741 1.00 60.25 262 ILE A CA 1
ATOM 1999 C C . ILE A 1 262 ? -46.889 39.644 -10.470 1.00 60.25 262 ILE A C 1
ATOM 2001 O O . ILE A 1 262 ? -47.133 38.715 -9.696 1.00 60.25 262 ILE A O 1
ATOM 2005 N N . ASP A 1 263 ? -45.973 40.576 -10.195 1.00 64.38 263 ASP A N 1
ATOM 2006 C CA . ASP A 1 263 ? -45.146 40.574 -8.986 1.00 64.38 263 ASP A CA 1
ATOM 2007 C C . ASP A 1 263 ? -45.950 40.855 -7.709 1.00 64.38 263 ASP A C 1
ATOM 2009 O O . ASP A 1 263 ? -45.723 40.198 -6.691 1.00 64.38 263 ASP A O 1
ATOM 2013 N N . ASP A 1 264 ? -46.951 41.741 -7.751 1.00 67.81 264 ASP A N 1
ATOM 2014 C CA . ASP A 1 264 ? -47.853 41.983 -6.614 1.00 67.81 264 ASP A CA 1
ATOM 2015 C C . ASP A 1 264 ? -48.692 40.740 -6.279 1.00 67.81 264 ASP A C 1
ATOM 2017 O O . ASP A 1 264 ? -48.896 40.409 -5.107 1.00 67.81 264 ASP A O 1
ATOM 2021 N N . ILE A 1 265 ? -49.146 40.006 -7.301 1.00 73.69 265 ILE A N 1
ATOM 2022 C CA . ILE A 1 265 ? -49.904 38.757 -7.138 1.00 73.69 265 ILE A CA 1
ATOM 2023 C C . ILE A 1 265 ? -49.004 37.656 -6.554 1.00 73.69 265 ILE A C 1
ATOM 2025 O O . ILE A 1 265 ? -49.410 36.948 -5.625 1.00 73.69 265 ILE A O 1
ATOM 2029 N N . LEU A 1 266 ? -47.768 37.525 -7.045 1.00 70.12 266 LEU A N 1
ATOM 2030 C CA . LEU A 1 266 ? -46.778 36.577 -6.523 1.00 70.12 266 LEU A CA 1
ATOM 2031 C C . LEU A 1 266 ? -46.362 36.911 -5.084 1.00 70.12 266 LEU A C 1
ATOM 2033 O O . LEU A 1 266 ? -46.231 36.004 -4.256 1.00 70.12 266 LEU A O 1
ATOM 2037 N N . LYS A 1 267 ? -46.220 38.198 -4.754 1.00 71.50 267 LYS A N 1
ATOM 2038 C CA . LYS A 1 267 ? -45.930 38.676 -3.399 1.00 71.50 267 LYS A CA 1
ATOM 2039 C C . LYS A 1 267 ? -47.088 38.392 -2.443 1.00 71.50 267 LYS A C 1
ATOM 2041 O O . LYS A 1 267 ? -46.865 37.766 -1.410 1.00 71.50 267 LYS A O 1
ATOM 2046 N N . ALA A 1 268 ? -48.325 38.720 -2.821 1.00 74.56 268 ALA A N 1
ATOM 2047 C CA . ALA A 1 268 ? -49.516 38.409 -2.027 1.00 74.56 268 ALA A CA 1
ATOM 2048 C C . ALA A 1 268 ? -49.711 36.893 -1.814 1.00 74.56 268 ALA A C 1
ATOM 2050 O O . ALA A 1 268 ? -50.191 36.463 -0.760 1.00 74.56 268 ALA A O 1
ATOM 2051 N N . LYS A 1 269 ? -49.313 36.062 -2.789 1.00 75.81 269 LYS A N 1
ATOM 2052 C CA . LYS A 1 269 ? -49.315 34.600 -2.653 1.00 75.81 269 LYS A CA 1
ATOM 2053 C C . LYS A 1 269 ? -48.239 34.115 -1.674 1.00 75.81 269 LYS A C 1
ATOM 2055 O O . LYS A 1 269 ? -48.572 33.360 -0.763 1.00 75.81 269 LYS A O 1
ATOM 2060 N N . ARG A 1 270 ? -46.997 34.605 -1.792 1.00 68.19 270 ARG A N 1
ATOM 2061 C CA . ARG A 1 270 ? -45.908 34.321 -0.836 1.00 68.19 270 ARG A CA 1
ATOM 2062 C C . ARG A 1 270 ? -46.247 34.767 0.585 1.00 68.19 270 ARG A C 1
ATOM 2064 O O . ARG A 1 270 ? -45.967 34.035 1.526 1.00 68.19 270 ARG A O 1
ATOM 2071 N N . GLU A 1 271 ? -46.882 35.923 0.758 1.00 71.19 271 GLU A N 1
ATOM 2072 C CA . GLU A 1 271 ? -47.310 36.420 2.072 1.00 71.19 271 GLU A CA 1
ATOM 2073 C C . GLU A 1 271 ? -48.437 35.562 2.673 1.00 71.19 271 GLU A C 1
ATOM 2075 O O . GLU A 1 271 ? -48.399 35.259 3.866 1.00 71.19 271 GLU A O 1
ATOM 2080 N N . LYS A 1 272 ? -49.387 35.068 1.861 1.00 71.12 272 LYS A N 1
ATOM 2081 C CA . LYS A 1 272 ? -50.389 34.079 2.306 1.00 71.12 272 LYS A CA 1
ATOM 2082 C C . LYS A 1 272 ? -49.770 32.731 2.685 1.00 71.12 272 LYS A C 1
ATOM 2084 O O . LYS A 1 272 ? -50.154 32.165 3.707 1.00 71.12 272 LYS A O 1
ATOM 2089 N N . GLU A 1 273 ? -48.817 32.224 1.908 1.00 69.62 273 GLU A N 1
ATOM 2090 C CA . GLU A 1 273 ? -48.113 30.969 2.211 1.00 69.62 273 GLU A CA 1
ATOM 2091 C C . GLU A 1 273 ? -47.236 31.110 3.470 1.00 69.62 273 GLU A C 1
ATOM 2093 O O . GLU A 1 273 ? -47.289 30.253 4.351 1.00 69.62 273 GLU A O 1
ATOM 2098 N N . ALA A 1 274 ? -46.538 32.236 3.646 1.00 68.12 274 ALA A N 1
ATOM 2099 C CA . ALA A 1 274 ? -45.782 32.546 4.863 1.00 68.12 274 ALA A CA 1
ATOM 2100 C C . ALA A 1 274 ? -46.682 32.734 6.102 1.00 68.12 274 ALA A C 1
ATOM 2102 O O . ALA A 1 274 ? -46.294 32.360 7.210 1.00 68.12 274 ALA A O 1
ATOM 2103 N N . ALA A 1 275 ? -47.893 33.276 5.938 1.00 64.94 275 ALA A N 1
ATOM 2104 C CA . ALA A 1 275 ? -48.884 33.364 7.010 1.00 64.94 275 ALA A CA 1
ATOM 2105 C C . ALA A 1 275 ? -49.477 31.992 7.382 1.00 64.94 275 ALA A C 1
ATOM 2107 O O . ALA A 1 275 ? -49.763 31.755 8.555 1.00 64.94 275 ALA A O 1
ATOM 2108 N N . ALA A 1 276 ? -49.626 31.079 6.415 1.00 65.00 276 ALA A N 1
ATOM 2109 C CA . ALA A 1 276 ? -50.059 29.700 6.649 1.00 65.00 276 ALA A CA 1
ATOM 2110 C C . ALA A 1 276 ? -48.954 28.814 7.259 1.00 65.00 276 ALA A C 1
ATOM 2112 O O . ALA A 1 276 ? -49.259 27.881 7.998 1.00 65.00 276 ALA A O 1
ATOM 2113 N N . ALA A 1 277 ? -47.680 29.120 6.990 1.00 66.38 277 ALA A N 1
ATOM 2114 C CA . ALA A 1 277 ? -46.524 28.407 7.535 1.00 66.38 277 ALA A CA 1
ATOM 2115 C C . ALA A 1 277 ? -46.226 28.727 9.015 1.00 66.38 277 ALA A C 1
ATOM 2117 O O . ALA A 1 277 ? -45.472 27.996 9.658 1.00 66.38 277 ALA A O 1
ATOM 2118 N N . LYS A 1 278 ? -46.805 29.795 9.583 1.00 66.62 278 LYS A N 1
ATOM 2119 C CA . LYS A 1 278 ? -46.674 30.098 11.017 1.00 66.62 278 LYS A CA 1
ATOM 2120 C C . LYS A 1 278 ? -47.631 29.218 11.836 1.00 66.62 278 LYS A C 1
ATOM 2122 O O . LYS A 1 278 ? -48.841 29.283 11.610 1.00 66.62 278 LYS A O 1
ATOM 2127 N N . PRO A 1 279 ? -47.143 28.430 12.815 1.00 67.62 279 PRO A N 1
ATOM 2128 C CA . PRO A 1 279 ? -48.008 27.582 13.627 1.00 67.62 279 PRO A CA 1
ATOM 2129 C C . PRO A 1 279 ? -48.963 28.438 14.468 1.00 67.62 279 PRO A C 1
ATOM 2131 O O . PRO A 1 279 ? -48.535 29.217 15.320 1.00 67.62 279 PRO A O 1
ATOM 2134 N N . LYS A 1 280 ? -50.274 28.287 14.245 1.00 75.25 280 LYS A N 1
ATOM 2135 C CA . LYS A 1 280 ? -51.293 28.908 15.100 1.00 75.25 280 LYS A CA 1
ATOM 2136 C C . LYS A 1 280 ? -51.342 28.197 16.449 1.00 75.25 280 LYS A C 1
ATOM 2138 O O . LYS A 1 280 ? -51.544 26.985 16.511 1.00 75.25 280 LYS A O 1
ATOM 2143 N N . PHE A 1 281 ? -51.211 28.963 17.527 1.00 68.62 281 PHE A N 1
ATOM 2144 C CA . PHE A 1 281 ? -51.464 28.465 18.872 1.00 68.62 281 PHE A CA 1
ATOM 2145 C C . PHE A 1 281 ? -52.958 28.157 19.032 1.00 68.62 281 PHE A C 1
ATOM 2147 O O . PHE A 1 281 ? -53.792 29.049 18.901 1.00 68.62 281 PHE A O 1
ATOM 2154 N N . LEU A 1 282 ? -53.285 26.894 19.307 1.00 82.81 282 LEU A N 1
ATOM 2155 C CA . LEU A 1 282 ? -54.636 26.446 19.647 1.00 82.81 282 LEU A CA 1
ATOM 2156 C C . LEU A 1 282 ? -54.743 26.257 21.160 1.00 82.81 282 LEU A C 1
ATOM 2158 O O . LEU A 1 282 ? -53.847 25.669 21.788 1.00 82.81 282 LEU A O 1
ATOM 2162 N N . SER A 1 283 ? -55.856 26.701 21.743 1.00 84.44 283 SER A N 1
ATOM 2163 C CA . SER A 1 283 ? -56.137 26.478 23.163 1.00 84.44 283 SER A CA 1
ATOM 2164 C C . SER A 1 283 ? -56.187 24.976 23.490 1.00 84.44 283 SER A C 1
ATOM 2166 O O . SER A 1 283 ? -56.359 24.129 22.606 1.00 84.44 283 SER A O 1
ATOM 2168 N N . LYS A 1 284 ? -56.002 24.611 24.767 1.00 76.56 284 LYS A N 1
ATOM 2169 C CA . LYS A 1 284 ? -56.068 23.199 25.191 1.00 76.56 284 LYS A CA 1
ATOM 2170 C C . LYS A 1 284 ? -57.447 22.595 24.878 1.00 76.56 284 LYS A C 1
ATOM 2172 O O . LYS A 1 284 ? -57.511 21.525 24.281 1.00 76.56 284 LYS A O 1
ATOM 2177 N N . ALA A 1 285 ? -58.515 23.341 25.167 1.00 84.62 285 ALA A N 1
ATOM 2178 C CA . ALA A 1 285 ? -59.894 22.943 24.887 1.00 84.62 285 ALA A CA 1
ATOM 2179 C C . ALA A 1 285 ? -60.177 22.751 23.382 1.00 84.62 285 ALA A C 1
ATOM 2181 O O . ALA A 1 285 ? -60.825 21.780 22.999 1.00 84.62 285 ALA A O 1
ATOM 2182 N N . GLU A 1 286 ? -59.659 23.616 22.499 1.00 80.31 286 GLU A N 1
ATOM 2183 C CA . GLU A 1 286 ? -59.803 23.412 21.047 1.00 80.31 286 GLU A CA 1
ATOM 2184 C C . GLU A 1 286 ? -59.039 22.186 20.549 1.00 80.31 286 GLU A C 1
ATOM 2186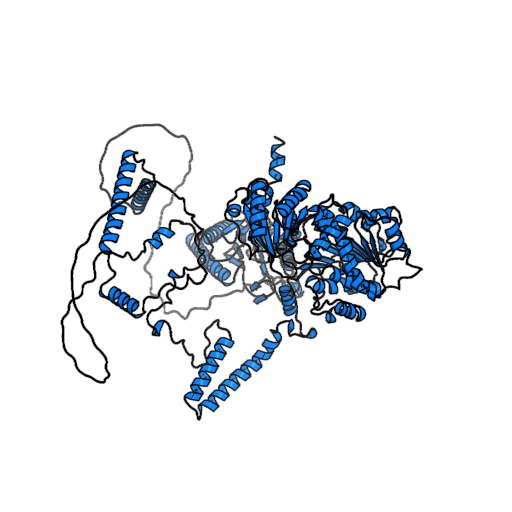 O O . GLU A 1 286 ? -59.557 21.451 19.708 1.00 80.31 286 GLU A O 1
ATOM 2191 N N . ARG A 1 287 ? -57.832 21.930 21.072 1.00 79.00 287 ARG A N 1
ATOM 2192 C CA . ARG A 1 287 ? -57.065 20.724 20.727 1.00 79.00 287 ARG A CA 1
ATOM 2193 C C . ARG A 1 287 ? -57.789 19.452 21.157 1.00 79.00 287 ARG A C 1
ATOM 2195 O O . ARG A 1 287 ? -57.857 18.512 20.371 1.00 79.00 287 ARG A O 1
ATOM 2202 N N . GLU A 1 288 ? -58.373 19.439 22.351 1.00 77.06 288 GLU A N 1
ATOM 2203 C CA . GLU A 1 288 ? -59.182 18.320 22.845 1.00 77.06 288 GLU A CA 1
ATOM 2204 C C . GLU A 1 288 ? -60.459 18.132 22.010 1.00 77.06 288 GLU A C 1
ATOM 2206 O O . GLU A 1 288 ? -60.759 17.006 21.611 1.00 77.06 288 GLU A O 1
ATOM 2211 N N . ARG A 1 289 ? -61.153 19.216 21.630 1.00 83.56 289 ARG A N 1
ATOM 2212 C CA . ARG A 1 289 ? -62.339 19.150 20.755 1.00 83.56 289 ARG A CA 1
ATOM 2213 C C . ARG A 1 289 ? -62.012 18.613 19.357 1.00 83.56 289 ARG A C 1
ATOM 2215 O O . ARG A 1 289 ? -62.734 17.757 18.856 1.00 83.56 289 ARG A O 1
ATOM 2222 N N . ILE A 1 290 ? -60.924 19.078 18.737 1.00 82.62 290 ILE A N 1
ATOM 2223 C CA . ILE A 1 290 ? -60.485 18.616 17.407 1.00 82.62 290 ILE A CA 1
ATOM 2224 C C . ILE A 1 290 ? -60.016 17.151 17.463 1.00 82.62 290 ILE A C 1
ATOM 2226 O O . ILE A 1 290 ? -60.292 16.380 16.544 1.00 82.62 290 ILE A O 1
ATOM 2230 N N . ALA A 1 291 ? -59.350 16.736 18.546 1.00 81.69 291 ALA A N 1
ATOM 2231 C CA . ALA A 1 291 ? -58.969 15.340 18.754 1.00 81.69 291 ALA A CA 1
ATOM 2232 C C . ALA A 1 291 ? -60.193 14.423 18.933 1.00 81.69 291 ALA A C 1
ATOM 2234 O O . ALA A 1 291 ? -60.224 13.335 18.357 1.00 81.69 291 ALA A O 1
ATOM 2235 N N . LEU A 1 292 ? -61.216 14.872 19.671 1.00 84.06 292 LEU A N 1
ATOM 2236 C CA . LEU A 1 292 ? -62.499 14.174 19.807 1.00 84.06 292 LEU A CA 1
ATOM 2237 C C . LEU A 1 292 ? -63.224 14.039 18.464 1.00 84.06 292 LEU A C 1
ATOM 2239 O O . LEU A 1 292 ? -63.615 12.932 18.108 1.00 84.06 292 LEU A O 1
ATOM 2243 N N . GLU A 1 293 ? -63.343 15.118 17.686 1.00 85.00 293 GLU A N 1
ATOM 2244 C CA . GLU A 1 293 ? -63.988 15.080 16.365 1.00 85.00 293 GLU A CA 1
ATOM 2245 C C . GLU A 1 293 ? -63.261 14.127 15.401 1.00 85.00 293 GLU A C 1
ATOM 2247 O O . GLU A 1 293 ? -63.892 13.349 14.682 1.00 85.00 293 GLU A O 1
ATOM 2252 N N . LYS A 1 294 ? -61.921 14.134 15.414 1.00 83.94 294 LYS A N 1
ATOM 2253 C CA . LYS A 1 294 ? -61.125 13.219 14.592 1.00 83.94 294 LYS A CA 1
ATOM 2254 C C . LYS A 1 294 ? -61.309 11.760 15.022 1.00 83.94 294 LYS A C 1
ATOM 2256 O O . LYS A 1 294 ? -61.506 10.900 14.167 1.00 83.94 294 LYS A O 1
ATOM 2261 N N . ARG A 1 295 ? -61.297 11.485 16.332 1.00 79.69 295 ARG A N 1
ATOM 2262 C CA . ARG A 1 295 ? -61.539 10.142 16.879 1.00 79.69 295 ARG A CA 1
ATOM 2263 C C . ARG A 1 295 ? -62.948 9.643 16.550 1.00 79.69 295 ARG A C 1
ATOM 2265 O O . ARG A 1 295 ? -63.103 8.471 16.231 1.00 79.69 295 ARG A O 1
ATOM 2272 N N . GLN A 1 296 ? -63.949 10.524 16.579 1.00 81.25 296 GLN A N 1
ATOM 2273 C CA . GLN A 1 296 ? -65.319 10.198 16.183 1.00 81.25 296 GLN A CA 1
ATOM 2274 C C . GLN A 1 296 ? -65.382 9.770 14.708 1.00 81.25 296 GLN A C 1
ATOM 2276 O O . GLN A 1 296 ? -65.902 8.701 14.409 1.00 81.25 296 GLN A O 1
ATOM 2281 N N . LYS A 1 297 ? -64.749 10.529 13.801 1.00 78.31 297 LYS A N 1
ATOM 2282 C CA . LYS A 1 297 ? -64.655 10.177 12.371 1.00 78.31 297 LYS A CA 1
ATOM 2283 C C . LYS A 1 297 ? -63.951 8.838 12.121 1.00 78.31 297 LYS A C 1
ATOM 2285 O O . LYS A 1 297 ? -64.450 8.044 11.331 1.00 78.31 297 LYS A O 1
ATOM 2290 N N . GLU A 1 298 ? -62.844 8.558 12.811 1.00 77.94 298 GLU A N 1
ATOM 2291 C CA . GLU A 1 298 ? -62.143 7.266 12.699 1.00 77.94 298 GLU A CA 1
ATOM 2292 C C . GLU A 1 298 ? -63.009 6.091 13.213 1.00 77.94 298 GLU A C 1
ATOM 2294 O O . GLU A 1 298 ? -62.993 5.007 12.626 1.00 77.94 298 GLU A O 1
ATOM 2299 N N . VAL A 1 299 ? -63.820 6.299 14.261 1.00 80.88 299 VAL A N 1
ATOM 2300 C CA . VAL A 1 299 ? -64.791 5.304 14.758 1.00 80.88 299 VAL A CA 1
ATOM 2301 C C . VAL A 1 299 ? -65.946 5.096 13.773 1.00 80.88 299 VAL A C 1
ATOM 2303 O O . VAL A 1 299 ? -66.315 3.950 13.516 1.00 80.88 299 VAL A O 1
ATOM 2306 N N . ASP A 1 300 ? -66.484 6.162 13.180 1.00 71.88 300 ASP A N 1
ATOM 2307 C CA . ASP A 1 300 ? -67.584 6.079 12.213 1.00 71.88 300 ASP A CA 1
ATOM 2308 C C . ASP A 1 300 ? -67.142 5.424 10.887 1.00 71.88 300 ASP A C 1
ATOM 2310 O O . ASP A 1 300 ? -67.888 4.624 10.314 1.00 71.88 300 ASP A O 1
ATOM 2314 N N . GLU A 1 301 ? -65.908 5.663 10.424 1.00 72.38 301 GLU A N 1
ATOM 2315 C CA . GLU A 1 301 ? -65.314 4.921 9.301 1.00 72.38 301 GLU A CA 1
ATOM 2316 C C . GLU A 1 301 ? -65.093 3.440 9.642 1.00 72.38 301 GLU A C 1
ATOM 2318 O O . GLU A 1 301 ? -65.454 2.565 8.850 1.00 72.38 301 GLU A O 1
ATOM 2323 N N . ALA A 1 302 ? -64.559 3.128 10.828 1.00 72.75 302 ALA A N 1
ATOM 2324 C CA . ALA A 1 302 ? -64.388 1.745 11.277 1.00 72.75 302 ALA A CA 1
ATOM 2325 C C . ALA A 1 302 ? -65.731 1.005 11.415 1.00 72.75 302 ALA A C 1
ATOM 2327 O O . ALA A 1 302 ? -65.817 -0.189 11.117 1.00 72.75 302 ALA A O 1
ATOM 2328 N N . ARG A 1 303 ? -66.791 1.715 11.820 1.00 71.44 303 ARG A N 1
ATOM 2329 C CA . ARG A 1 303 ? -68.155 1.192 11.906 1.00 71.44 303 ARG A CA 1
ATOM 2330 C C . ARG A 1 303 ? -68.748 0.935 10.521 1.00 71.44 303 ARG A C 1
ATOM 2332 O O . ARG A 1 303 ? -69.174 -0.191 10.281 1.00 71.44 303 ARG A O 1
ATOM 2339 N N . LYS A 1 304 ? -68.668 1.890 9.583 1.00 68.44 304 LYS A N 1
ATOM 2340 C CA . LYS A 1 304 ? -69.059 1.671 8.174 1.00 68.44 304 LYS A CA 1
ATOM 2341 C C . LYS A 1 304 ? -68.348 0.467 7.558 1.00 68.44 304 LYS A C 1
ATOM 2343 O O . LYS A 1 304 ? -68.972 -0.319 6.855 1.00 68.44 304 LYS A O 1
ATOM 2348 N N . ARG A 1 305 ? -67.059 0.289 7.863 1.00 66.31 305 ARG A N 1
ATOM 2349 C CA . ARG A 1 305 ? -66.241 -0.825 7.362 1.00 66.31 305 ARG A CA 1
ATOM 2350 C C . ARG A 1 305 ? -66.614 -2.187 7.966 1.00 66.31 305 ARG A C 1
ATOM 2352 O O . ARG A 1 305 ? -66.348 -3.211 7.342 1.00 66.31 305 ARG A O 1
ATOM 2359 N N . LYS A 1 306 ? -67.232 -2.208 9.154 1.00 64.50 306 LYS A N 1
ATOM 2360 C CA . LYS A 1 306 ? -67.861 -3.404 9.744 1.00 64.50 306 LYS A CA 1
ATOM 2361 C C . LYS A 1 306 ? -69.265 -3.649 9.190 1.00 64.50 306 LYS A C 1
ATOM 2363 O O . LYS A 1 306 ? -69.582 -4.784 8.863 1.00 64.50 306 LYS A O 1
ATOM 2368 N N . GLU A 1 307 ? -70.078 -2.606 9.032 1.00 58.22 307 GLU A N 1
ATOM 2369 C CA . GLU A 1 307 ? -71.415 -2.701 8.426 1.00 58.22 307 GLU A CA 1
ATOM 2370 C C . GLU A 1 307 ? -71.329 -3.240 6.981 1.00 58.22 307 GLU A C 1
ATOM 2372 O O . GLU A 1 307 ? -72.089 -4.133 6.617 1.00 58.22 307 GLU A O 1
ATOM 2377 N N . SER A 1 308 ? -70.322 -2.828 6.197 1.00 55.12 308 SER A N 1
ATOM 2378 C CA . SER A 1 308 ? -70.046 -3.382 4.859 1.00 55.12 308 SER A CA 1
ATOM 2379 C C . SER A 1 308 ? -69.513 -4.824 4.842 1.00 55.12 308 SER A C 1
ATOM 2381 O O . SER A 1 308 ? -69.374 -5.397 3.767 1.00 55.12 308 SER A O 1
ATOM 2383 N N . ALA A 1 309 ? -69.167 -5.401 5.998 1.00 51.72 309 ALA A N 1
ATOM 2384 C CA . ALA A 1 309 ? -68.620 -6.757 6.124 1.00 51.72 309 ALA A CA 1
ATOM 2385 C C . ALA A 1 309 ? -69.626 -7.779 6.697 1.00 51.72 309 ALA A C 1
ATOM 2387 O O . ALA A 1 309 ? -69.303 -8.963 6.761 1.00 51.72 309 ALA A O 1
ATOM 2388 N N . SER A 1 310 ? -70.831 -7.342 7.088 1.00 45.28 310 SER A N 1
ATOM 2389 C CA . SER A 1 310 ? -71.867 -8.180 7.721 1.00 45.28 310 SER A CA 1
ATOM 2390 C C . SER A 1 310 ? -73.161 -8.316 6.899 1.00 45.28 310 SER A C 1
ATOM 2392 O O . SER A 1 310 ? -74.210 -8.634 7.455 1.00 45.28 310 SER A O 1
ATOM 2394 N N . ALA A 1 311 ? -73.116 -8.096 5.582 1.00 39.47 311 ALA A N 1
ATOM 2395 C CA . ALA A 1 311 ? -74.241 -8.403 4.695 1.00 39.47 311 ALA A CA 1
ATOM 2396 C C . ALA A 1 311 ? -74.250 -9.911 4.341 1.00 39.47 311 ALA A C 1
ATOM 2398 O O . ALA A 1 311 ? -73.263 -10.395 3.782 1.00 39.47 311 ALA A O 1
ATOM 2399 N N . PRO A 1 312 ? -75.316 -10.675 4.654 1.00 42.84 312 PRO A N 1
ATOM 2400 C CA . PRO A 1 312 ? -75.370 -12.105 4.363 1.00 42.84 312 PRO A CA 1
ATOM 2401 C C . PRO A 1 312 ? -75.711 -12.377 2.893 1.00 42.84 312 PRO A C 1
ATOM 2403 O O . PRO A 1 312 ? -76.572 -11.729 2.299 1.00 42.84 312 PRO A O 1
ATOM 2406 N N . ASN A 1 313 ? -75.055 -13.385 2.321 1.00 37.44 313 ASN A N 1
ATOM 2407 C CA . ASN A 1 313 ? -75.280 -13.832 0.950 1.00 37.44 313 ASN A CA 1
ATOM 2408 C C . ASN A 1 313 ? -76.546 -14.713 0.891 1.00 37.44 313 ASN A C 1
ATOM 2410 O O . ASN A 1 313 ? -76.606 -15.733 1.578 1.00 37.44 313 ASN A O 1
ATOM 2414 N N . GLY A 1 314 ? -77.546 -14.336 0.088 1.00 31.73 314 GLY A N 1
ATOM 2415 C CA . GLY A 1 314 ? -78.817 -15.060 -0.033 1.00 31.73 314 GLY A CA 1
ATOM 2416 C C . GLY A 1 314 ? -79.373 -15.018 -1.457 1.00 31.73 314 GLY A C 1
ATOM 2417 O O . GLY A 1 314 ? -79.897 -13.998 -1.893 1.00 31.73 314 GLY A O 1
ATOM 2418 N N . THR A 1 315 ? -79.252 -16.130 -2.180 1.00 40.81 315 THR A N 1
ATOM 2419 C CA . THR A 1 315 ? -79.647 -16.287 -3.590 1.00 40.81 315 THR A CA 1
ATOM 2420 C C . THR A 1 315 ? -81.048 -16.889 -3.728 1.00 40.81 315 THR A C 1
ATOM 2422 O O . THR A 1 315 ? -81.327 -17.886 -3.066 1.00 40.81 315 THR A O 1
ATOM 2425 N N . GLN A 1 316 ? -81.878 -16.402 -4.663 1.00 30.20 316 GLN A N 1
ATOM 2426 C CA . GLN A 1 316 ? -82.982 -17.189 -5.248 1.00 30.20 316 GLN A CA 1
ATOM 2427 C C . GLN A 1 316 ? -83.177 -16.926 -6.760 1.00 30.20 316 GLN A C 1
ATOM 2429 O O . GLN A 1 316 ? -82.976 -15.819 -7.250 1.00 30.20 316 GLN A O 1
ATOM 2434 N N . SER A 1 317 ? -83.526 -18.006 -7.471 1.00 30.05 317 SER A N 1
ATOM 2435 C CA . SER A 1 317 ? -83.777 -18.185 -8.923 1.00 30.05 317 SER A CA 1
ATOM 2436 C C . SER A 1 317 ? -85.127 -17.589 -9.399 1.00 30.05 317 SER A C 1
ATOM 2438 O O . SER A 1 317 ? -85.896 -17.146 -8.556 1.00 30.05 317 SER A O 1
ATOM 2440 N N . ASN A 1 318 ? -85.565 -17.577 -10.674 1.00 32.06 318 ASN A N 1
ATOM 2441 C CA . ASN A 1 318 ? -85.376 -18.445 -11.869 1.00 32.06 318 ASN A CA 1
ATOM 2442 C C . ASN A 1 318 ? -85.823 -17.648 -13.142 1.00 32.06 318 ASN A C 1
ATOM 2444 O O . ASN A 1 318 ? -86.530 -16.662 -12.966 1.00 32.06 318 ASN A O 1
ATOM 2448 N N . GLY A 1 319 ? -85.558 -17.942 -14.429 1.00 29.66 319 GLY A N 1
ATOM 2449 C CA . GLY A 1 319 ? -84.867 -19.009 -15.194 1.00 29.66 319 GLY A CA 1
ATOM 2450 C C . GLY A 1 319 ? -84.672 -18.526 -16.663 1.00 29.66 319 GLY A C 1
ATOM 2451 O O . GLY A 1 319 ? -84.502 -17.328 -16.843 1.00 29.66 319 GLY A O 1
ATOM 2452 N N . THR A 1 320 ? -84.710 -19.289 -17.774 1.00 28.03 320 THR A N 1
ATOM 2453 C CA . THR A 1 320 ? -84.907 -20.733 -18.076 1.00 28.03 320 THR A CA 1
ATOM 2454 C C . THR A 1 320 ? -84.317 -21.080 -19.481 1.00 28.03 320 THR A C 1
ATOM 2456 O O . THR A 1 320 ? -84.019 -20.176 -20.252 1.00 28.03 320 THR A O 1
ATOM 2459 N N . ASN A 1 321 ? -84.248 -22.378 -19.822 1.00 29.25 321 ASN A N 1
ATOM 2460 C CA . ASN A 1 321 ? -84.185 -23.029 -21.158 1.00 29.25 321 ASN A CA 1
ATOM 2461 C C . ASN A 1 321 ? -83.013 -22.833 -22.161 1.00 29.25 321 ASN A C 1
ATOM 2463 O O . ASN A 1 321 ? -82.848 -21.793 -22.788 1.00 29.25 321 ASN A O 1
ATOM 2467 N N . GLY A 1 322 ? -82.347 -23.966 -22.458 1.00 28.11 322 GLY A N 1
ATOM 2468 C CA . GLY A 1 322 ? -81.481 -24.220 -23.624 1.00 28.11 322 GLY A CA 1
ATOM 2469 C C . GLY A 1 322 ? -80.844 -25.631 -23.594 1.00 28.11 322 GLY A C 1
ATOM 2470 O O . GLY A 1 322 ? -79.964 -25.879 -22.783 1.00 28.11 322 GLY A O 1
ATOM 2471 N N . SER A 1 323 ? -81.318 -26.548 -24.451 1.00 28.28 323 SER A N 1
ATOM 2472 C CA . SER A 1 323 ? -80.863 -27.940 -24.759 1.00 28.28 323 SER A CA 1
ATOM 2473 C C . SER A 1 323 ? -79.330 -28.200 -24.767 1.00 28.28 323 SER A C 1
ATOM 2475 O O . SER A 1 323 ? -78.582 -27.281 -25.071 1.00 28.28 323 SER A O 1
ATOM 2477 N N . THR A 1 324 ? -78.745 -29.403 -24.545 1.00 28.06 324 THR A N 1
ATOM 2478 C CA . THR A 1 324 ? -79.091 -30.816 -24.928 1.00 28.06 324 THR A CA 1
ATOM 2479 C C . THR A 1 324 ? -78.211 -31.845 -24.114 1.00 28.06 324 THR A C 1
ATOM 2481 O O . THR A 1 324 ? -77.374 -31.382 -23.343 1.00 28.06 324 THR A O 1
ATOM 2484 N N . PRO A 1 325 ? -78.373 -33.201 -24.189 1.00 41.12 325 PRO A N 1
ATOM 2485 C CA . PRO A 1 325 ? -78.093 -34.125 -23.052 1.00 41.12 325 PRO A CA 1
ATOM 2486 C C . PRO A 1 325 ? -76.983 -35.218 -23.210 1.00 41.12 325 PRO A C 1
ATOM 2488 O O . PRO A 1 325 ? -76.301 -35.288 -24.228 1.00 41.12 325 PRO A O 1
ATOM 2491 N N . SER A 1 326 ? -76.957 -36.159 -22.231 1.00 26.19 326 SER A N 1
ATOM 2492 C CA . SER A 1 326 ? -76.327 -37.519 -22.174 1.00 26.19 326 SER A CA 1
ATOM 2493 C C . SER A 1 326 ? -74.983 -37.609 -21.394 1.00 26.19 326 SER A C 1
ATOM 2495 O O . SER A 1 326 ? -74.236 -36.643 -21.409 1.00 26.19 326 SER A O 1
ATOM 2497 N N . VAL A 1 327 ? -74.602 -38.655 -20.622 1.00 29.59 327 VAL A N 1
ATOM 2498 C CA . VAL A 1 327 ? -75.086 -40.043 -20.343 1.00 29.59 327 VAL A CA 1
ATOM 2499 C C . VAL A 1 327 ? -74.902 -40.408 -18.832 1.00 29.59 327 VAL A C 1
ATOM 2501 O O . VAL A 1 327 ? -74.099 -39.786 -18.153 1.00 29.59 327 VAL A O 1
ATOM 2504 N N . GLN A 1 328 ? -75.657 -41.415 -18.343 1.00 30.55 328 GLN A N 1
ATOM 2505 C CA . GLN A 1 328 ? -75.543 -42.294 -17.131 1.00 30.55 328 GLN A CA 1
ATOM 2506 C C . GLN A 1 328 ? -74.266 -42.218 -16.231 1.00 30.55 328 GLN A C 1
ATOM 2508 O O . GLN A 1 328 ? -73.169 -42.006 -16.725 1.00 30.55 328 GLN A O 1
ATOM 2513 N N . ARG A 1 329 ? -74.291 -42.547 -14.919 1.00 29.16 329 ARG A N 1
ATOM 2514 C CA . ARG A 1 329 ? -74.865 -43.764 -14.273 1.00 29.16 329 ARG A CA 1
ATOM 2515 C C . ARG A 1 329 ? -74.999 -43.608 -12.732 1.00 29.16 329 ARG A C 1
ATOM 2517 O O . ARG A 1 329 ? -74.286 -42.803 -12.153 1.00 29.16 329 ARG A O 1
ATOM 2524 N N . GLY A 1 330 ? -75.905 -44.378 -12.102 1.00 28.50 330 GLY A N 1
ATOM 2525 C CA . GLY A 1 330 ? -76.323 -44.306 -10.676 1.00 28.50 330 GLY A CA 1
ATOM 2526 C C . GLY A 1 330 ? -75.214 -44.457 -9.617 1.00 28.50 330 GLY A C 1
ATOM 2527 O O . GLY A 1 330 ? -74.082 -44.771 -9.953 1.00 28.50 330 GLY A O 1
ATOM 2528 N N . GLY A 1 331 ? -75.429 -44.277 -8.311 1.00 28.89 331 GLY A N 1
ATOM 2529 C CA . GLY A 1 331 ? -76.582 -44.299 -7.387 1.00 28.89 331 GLY A CA 1
ATOM 2530 C C . GLY A 1 331 ? -76.006 -44.091 -5.954 1.00 28.89 331 GLY A C 1
ATOM 2531 O O . GLY A 1 331 ? -74.805 -43.876 -5.835 1.00 28.89 331 GLY A O 1
ATOM 2532 N N . ALA A 1 332 ? -76.716 -44.129 -4.821 1.00 30.78 332 ALA A N 1
ATOM 2533 C CA . ALA A 1 332 ? -78.125 -44.392 -4.519 1.00 30.78 332 ALA A CA 1
ATOM 2534 C C . ALA A 1 332 ? -78.554 -43.686 -3.191 1.00 30.78 332 ALA A C 1
ATOM 2536 O O . ALA A 1 332 ? -77.738 -43.057 -2.529 1.00 30.78 332 ALA A O 1
ATOM 2537 N N . ALA A 1 333 ? -79.851 -43.809 -2.866 1.00 31.92 333 ALA A N 1
ATOM 2538 C CA . ALA A 1 333 ? -80.665 -43.348 -1.714 1.00 31.92 333 ALA A CA 1
ATOM 2539 C C . ALA A 1 333 ? -80.041 -43.374 -0.279 1.00 31.92 333 ALA A C 1
ATOM 2541 O O . ALA A 1 333 ? -79.010 -44.002 -0.079 1.00 31.92 333 ALA A O 1
ATOM 2542 N N . ALA A 1 334 ? -80.614 -42.788 0.797 1.00 31.91 334 ALA A N 1
ATOM 2543 C CA . ALA A 1 334 ? -81.924 -42.140 1.079 1.00 31.91 334 ALA A CA 1
ATOM 2544 C C . ALA A 1 334 ? -81.753 -41.001 2.142 1.00 31.91 334 ALA A C 1
ATOM 2546 O O . ALA A 1 334 ? -80.774 -41.044 2.878 1.00 31.91 334 ALA A O 1
ATOM 2547 N N . ILE A 1 335 ? -82.496 -39.875 2.216 1.00 36.44 335 ILE A N 1
ATOM 2548 C CA . ILE A 1 335 ? -83.896 -39.584 2.676 1.00 36.44 335 ILE A CA 1
ATOM 2549 C C . ILE A 1 335 ? -84.332 -40.197 4.056 1.00 36.44 335 ILE A C 1
ATOM 2551 O O . ILE A 1 335 ? -83.854 -41.276 4.381 1.00 36.44 335 ILE A O 1
ATOM 2555 N N . PRO A 1 336 ? -85.231 -39.570 4.875 1.00 56.69 336 PRO A N 1
ATOM 2556 C CA . PRO A 1 336 ? -84.925 -38.485 5.838 1.00 56.69 336 PRO A CA 1
ATOM 2557 C C . PRO A 1 336 ? -85.617 -38.666 7.237 1.00 56.69 336 PRO A C 1
ATOM 2559 O O . PRO A 1 336 ? -85.869 -39.786 7.662 1.00 56.69 336 PRO A O 1
ATOM 2562 N N . THR A 1 337 ? -86.038 -37.545 7.869 1.00 31.45 337 THR A N 1
ATOM 2563 C CA . THR A 1 337 ? -86.794 -37.330 9.143 1.00 31.45 337 THR A CA 1
ATOM 2564 C C . THR A 1 337 ? -85.906 -37.127 10.382 1.00 31.45 337 THR A C 1
ATOM 2566 O O . THR A 1 337 ? -84.826 -37.692 10.454 1.00 31.45 337 THR A O 1
ATOM 2569 N N . GLY A 1 338 ? -86.238 -36.296 11.381 1.00 33.97 338 GLY A N 1
ATOM 2570 C CA . GLY A 1 338 ? -87.369 -35.378 11.622 1.00 33.97 338 GLY A CA 1
ATOM 2571 C C . GLY A 1 338 ? -87.147 -34.619 12.963 1.00 33.97 338 GLY A C 1
ATOM 2572 O O . GLY A 1 338 ? -86.279 -35.034 13.728 1.00 33.97 338 GLY A O 1
ATOM 2573 N N . PRO A 1 339 ? -87.837 -33.496 13.269 1.00 61.06 339 PRO A N 1
ATOM 2574 C CA . PRO A 1 339 ? -87.302 -32.494 14.210 1.00 61.06 339 PRO A CA 1
ATOM 2575 C C . PRO A 1 339 ? -87.991 -32.407 15.591 1.00 61.06 339 PRO A C 1
ATOM 2577 O O . PRO A 1 339 ? -89.213 -32.518 15.685 1.00 61.06 339 PRO A O 1
ATOM 2580 N N . ARG A 1 340 ? -87.204 -32.098 16.640 1.00 32.06 340 ARG A N 1
ATOM 2581 C CA . ARG A 1 340 ? -87.545 -31.476 17.955 1.00 32.06 340 ARG A CA 1
ATOM 2582 C C . ARG A 1 340 ? -86.293 -31.555 18.861 1.00 32.06 340 ARG A C 1
ATOM 2584 O O . ARG A 1 340 ? -85.486 -32.445 18.646 1.00 32.06 340 ARG A O 1
ATOM 2591 N N . ALA A 1 341 ? -86.053 -30.806 19.936 1.00 32.84 341 ALA A N 1
ATOM 2592 C CA . ALA A 1 341 ? -86.468 -29.521 20.514 1.00 32.84 341 ALA A CA 1
ATOM 2593 C C . ALA A 1 341 ? -85.926 -29.514 21.976 1.00 32.84 341 ALA A C 1
ATOM 2595 O O . ALA A 1 341 ? -85.827 -30.581 22.571 1.00 32.84 341 ALA A O 1
ATOM 2596 N N . MET A 1 342 ? -85.679 -28.337 22.572 1.00 35.84 342 MET A N 1
ATOM 2597 C CA . MET A 1 342 ? -85.591 -28.078 24.035 1.00 35.84 342 MET A CA 1
ATOM 2598 C C . MET A 1 342 ? -84.532 -28.795 24.920 1.00 35.84 342 MET A C 1
ATOM 2600 O O . MET A 1 342 ? -84.718 -29.941 25.317 1.00 35.84 342 MET A O 1
ATOM 2604 N N . ARG A 1 343 ? -83.534 -28.026 25.398 1.00 30.39 343 ARG A N 1
ATOM 2605 C CA . ARG A 1 343 ? -82.985 -27.945 26.789 1.00 30.39 343 ARG A CA 1
ATOM 2606 C C . ARG A 1 343 ? -81.710 -27.070 26.774 1.00 30.39 343 ARG A C 1
ATOM 2608 O O . ARG A 1 343 ? -81.035 -27.067 25.755 1.00 30.39 343 ARG A O 1
ATOM 2615 N N . ALA A 1 344 ? -81.208 -26.408 27.818 1.00 31.38 344 ALA A N 1
ATOM 2616 C CA . ALA A 1 344 ? -81.676 -25.741 29.047 1.00 31.38 344 ALA A CA 1
ATOM 2617 C C . ALA A 1 344 ? -80.424 -25.582 29.962 1.00 31.38 344 ALA A C 1
ATOM 2619 O O . ALA A 1 344 ? -79.632 -26.512 30.029 1.00 31.38 344 ALA A O 1
ATOM 2620 N N . GLU A 1 345 ? -80.292 -24.441 30.658 1.00 29.59 345 GLU A N 1
ATOM 2621 C CA . GLU A 1 345 ? -79.438 -24.179 31.855 1.00 29.59 345 GLU A CA 1
ATOM 2622 C C . GLU A 1 345 ? -77.880 -24.189 31.771 1.00 29.59 345 GLU A C 1
ATOM 2624 O O . GLU A 1 345 ? -77.240 -25.229 31.779 1.00 29.59 345 GLU A O 1
ATOM 2629 N N . ALA A 1 346 ? -77.273 -22.987 31.693 1.00 30.56 346 ALA A N 1
ATOM 2630 C CA . ALA A 1 346 ? -76.701 -22.166 32.802 1.00 30.56 346 ALA A CA 1
ATOM 2631 C C . ALA A 1 346 ? -75.702 -22.796 33.859 1.00 30.56 346 ALA A C 1
ATOM 2633 O O . ALA A 1 346 ? -75.328 -23.952 33.726 1.00 30.56 346 ALA A O 1
ATOM 2634 N N . PRO A 1 347 ? -75.124 -22.038 34.837 1.00 53.59 347 PRO A N 1
ATOM 2635 C CA . PRO A 1 347 ? -73.815 -21.359 34.665 1.00 53.59 347 PRO A CA 1
ATOM 2636 C C . PRO A 1 347 ? -72.829 -21.399 35.878 1.00 53.59 347 PRO A C 1
ATOM 2638 O O . PRO A 1 347 ? -73.259 -21.487 37.022 1.00 53.59 347 PRO A O 1
ATOM 2641 N N . THR A 1 348 ? -71.523 -21.129 35.678 1.00 32.38 348 THR A N 1
ATOM 2642 C CA . THR A 1 348 ? -70.584 -20.710 36.765 1.00 32.38 348 THR A CA 1
ATOM 2643 C C . THR A 1 348 ? -69.376 -19.894 36.262 1.00 32.38 348 THR A C 1
ATOM 2645 O O . THR A 1 348 ? -68.716 -20.302 35.311 1.00 32.38 348 THR A O 1
ATOM 2648 N N . GLY A 1 349 ? -69.040 -18.787 36.943 1.00 30.25 349 GLY A N 1
ATOM 2649 C CA . GLY A 1 349 ? -67.696 -18.157 36.954 1.00 30.25 349 GLY A CA 1
ATOM 2650 C C . GLY A 1 349 ? -66.995 -18.394 38.312 1.00 30.25 349 GLY A C 1
ATOM 2651 O O . GLY A 1 349 ? -67.440 -19.311 39.005 1.00 30.25 349 GLY A O 1
ATOM 2652 N N . PRO A 1 350 ? -66.015 -17.574 38.780 1.00 45.97 350 PRO A N 1
ATOM 2653 C CA . PRO A 1 350 ? -65.459 -16.341 38.183 1.00 45.97 350 PRO A CA 1
ATOM 2654 C C . PRO A 1 350 ? -63.906 -16.144 38.325 1.00 45.97 350 PRO A C 1
ATOM 2656 O O . PRO A 1 350 ? -63.206 -16.994 38.859 1.00 45.97 350 PRO A O 1
ATOM 2659 N N . ALA A 1 351 ? -63.430 -14.936 37.954 1.00 28.83 351 ALA A N 1
ATOM 2660 C CA . ALA A 1 351 ? -62.284 -14.168 38.516 1.00 28.83 351 ALA A CA 1
ATOM 2661 C C . ALA A 1 351 ? -60.898 -14.068 37.796 1.00 28.83 351 ALA A C 1
ATOM 2663 O O . ALA A 1 351 ? -60.175 -15.035 37.606 1.00 28.83 351 ALA A O 1
ATOM 2664 N N . ASN A 1 352 ? -60.524 -12.796 37.558 1.00 29.73 352 ASN A N 1
ATOM 2665 C CA . ASN A 1 352 ? -59.206 -12.118 37.508 1.00 29.73 352 ASN A CA 1
ATOM 2666 C C . ASN A 1 352 ? -58.062 -12.448 36.500 1.00 29.73 352 ASN A C 1
ATOM 2668 O O . ASN A 1 352 ? -57.382 -13.462 36.559 1.00 29.73 352 ASN A O 1
ATOM 2672 N N . MET A 1 353 ? -57.794 -11.412 35.681 1.00 28.30 353 MET A N 1
ATOM 2673 C CA . MET A 1 353 ? -56.537 -10.861 35.108 1.00 28.30 353 MET A CA 1
ATOM 2674 C C . MET A 1 353 ? -55.148 -11.297 35.665 1.00 28.30 353 MET A C 1
ATOM 2676 O O . MET A 1 353 ? -55.053 -11.624 36.844 1.00 28.30 353 MET A O 1
ATOM 2680 N N . PRO A 1 354 ? -54.023 -10.972 34.967 1.00 33.19 354 PRO A N 1
ATOM 2681 C CA . PRO A 1 354 ? -53.809 -10.902 33.508 1.00 33.19 354 PRO A CA 1
ATOM 2682 C C . PRO A 1 354 ? -52.430 -11.469 33.065 1.00 33.19 354 PRO A C 1
ATOM 2684 O O . PRO A 1 354 ? -51.384 -11.035 33.553 1.00 33.19 354 PRO A O 1
ATOM 2687 N N . GLN A 1 355 ? -52.366 -12.343 32.054 1.00 29.38 355 GLN A N 1
ATOM 2688 C CA . GLN A 1 355 ? -51.070 -12.824 31.547 1.00 29.38 355 GLN A CA 1
ATOM 2689 C C . GLN A 1 355 ? -50.563 -11.975 30.366 1.00 29.38 355 GLN A C 1
ATOM 2691 O O . GLN A 1 355 ? -51.183 -11.918 29.306 1.00 29.38 355 GLN A O 1
ATOM 2696 N N . ARG A 1 356 ? -49.409 -11.315 30.546 1.00 36.41 356 ARG A N 1
ATOM 2697 C CA . ARG A 1 356 ? -48.631 -10.722 29.445 1.00 36.41 356 ARG A CA 1
ATOM 2698 C C . ARG A 1 356 ? -48.041 -11.853 28.598 1.00 36.41 356 ARG A C 1
ATOM 2700 O O . ARG A 1 356 ? -47.098 -12.505 29.036 1.00 36.41 356 ARG A O 1
ATOM 2707 N N . GLY A 1 357 ? -48.600 -12.057 27.408 1.00 30.12 357 GLY A N 1
ATOM 2708 C CA . GLY A 1 357 ? -48.083 -12.963 26.386 1.00 30.12 357 GLY A CA 1
ATOM 2709 C C . GLY A 1 357 ? -47.194 -12.232 25.382 1.00 30.12 357 GLY A C 1
ATOM 2710 O O . GLY A 1 357 ? -47.646 -11.314 24.704 1.00 30.12 357 GLY A O 1
ATOM 2711 N N . ASP A 1 358 ? -45.938 -12.655 25.367 1.00 30.19 358 ASP A N 1
ATOM 2712 C CA . ASP A 1 358 ? -44.882 -12.510 24.364 1.00 30.19 358 ASP A CA 1
ATOM 2713 C C . ASP A 1 358 ? -45.234 -11.891 22.986 1.00 30.19 358 ASP A C 1
ATOM 2715 O O . ASP A 1 358 ? -46.102 -12.369 22.255 1.00 30.19 358 ASP A O 1
ATOM 2719 N N . MET A 1 359 ? -44.479 -10.856 22.596 1.00 31.67 359 MET A N 1
ATOM 2720 C CA . MET A 1 359 ? -44.442 -10.309 21.232 1.00 31.67 359 MET A CA 1
ATOM 2721 C C . MET A 1 359 ? -43.109 -10.707 20.598 1.00 31.67 359 MET A C 1
ATOM 2723 O O . MET A 1 359 ? -42.124 -9.972 20.702 1.00 31.67 359 MET A O 1
ATOM 2727 N N . GLY A 1 360 ? -43.090 -11.854 19.917 1.00 38.94 360 GLY A N 1
ATOM 2728 C CA . GLY A 1 360 ? -41.971 -12.221 19.052 1.00 38.94 360 GLY A CA 1
ATOM 2729 C C . GLY A 1 360 ? -41.737 -11.151 17.970 1.00 38.94 360 GLY A C 1
ATOM 2730 O O . GLY A 1 360 ? -42.701 -10.530 17.503 1.00 38.94 360 GLY A O 1
ATOM 2731 N N . PRO A 1 361 ? -40.481 -10.891 17.562 1.00 37.47 361 PRO A N 1
ATOM 2732 C CA . PRO A 1 361 ? -40.194 -9.902 16.531 1.00 37.47 361 PRO A CA 1
ATOM 2733 C C . PRO A 1 361 ? -40.850 -10.307 15.198 1.00 37.47 361 PRO A C 1
ATOM 2735 O O . PRO A 1 361 ? -40.881 -11.494 14.866 1.00 37.47 361 PRO A O 1
ATOM 2738 N N . PRO A 1 362 ? -41.378 -9.348 14.414 1.00 33.50 362 PRO A N 1
ATOM 2739 C CA . PRO A 1 362 ? -42.025 -9.663 13.149 1.00 33.50 362 PRO A CA 1
ATOM 2740 C C . PRO A 1 362 ? -41.021 -10.278 12.171 1.00 33.50 362 PRO A C 1
ATOM 2742 O O . PRO A 1 362 ? -39.904 -9.781 12.012 1.00 33.50 362 PRO A O 1
ATOM 2745 N N . ILE A 1 363 ? -41.456 -11.341 11.494 1.00 35.94 363 ILE A N 1
ATOM 2746 C CA . ILE A 1 363 ? -40.684 -12.049 10.471 1.00 35.94 363 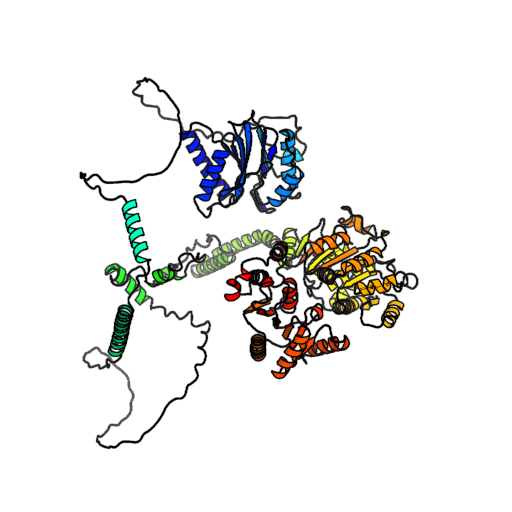ILE A CA 1
ATOM 2747 C C . ILE A 1 363 ? -40.219 -11.048 9.405 1.00 35.94 363 ILE A C 1
ATOM 2749 O O . ILE A 1 363 ? -41.032 -10.351 8.791 1.00 35.94 363 ILE A O 1
ATOM 2753 N N . VAL A 1 364 ? -38.905 -10.981 9.179 1.00 35.66 364 VAL A N 1
ATOM 2754 C CA . VAL A 1 364 ? -38.325 -10.230 8.059 1.00 35.66 364 VAL A CA 1
ATOM 2755 C C . VAL A 1 364 ? -38.827 -10.825 6.737 1.00 35.66 364 VAL A C 1
ATOM 2757 O O . VAL A 1 364 ? -38.680 -12.033 6.541 1.00 35.66 364 VAL A O 1
ATOM 2760 N N . PRO A 1 365 ? -39.406 -10.030 5.814 1.00 32.72 365 PRO A N 1
ATOM 2761 C CA . PRO A 1 365 ? -39.908 -10.567 4.556 1.00 32.72 365 PRO A CA 1
ATOM 2762 C C . PRO A 1 365 ? -38.763 -11.160 3.740 1.00 32.72 365 PRO A C 1
ATOM 2764 O O . PRO A 1 365 ? -37.781 -10.472 3.439 1.00 32.72 365 PRO A O 1
ATOM 2767 N N . SER A 1 366 ? -38.897 -12.430 3.364 1.00 29.31 366 SER A N 1
ATOM 2768 C CA . SER A 1 366 ? -37.963 -13.061 2.436 1.00 29.31 366 SER A CA 1
ATOM 2769 C C . SER A 1 366 ? -38.029 -12.375 1.062 1.00 29.31 366 SER A C 1
ATOM 2771 O O . SER A 1 366 ? -39.039 -11.768 0.696 1.00 29.31 366 SER A O 1
ATOM 2773 N N . LYS A 1 367 ? -36.937 -12.433 0.288 1.00 35.81 367 LYS A N 1
ATOM 2774 C CA . LYS A 1 367 ? -36.793 -11.676 -0.972 1.00 35.81 367 LYS A CA 1
ATOM 2775 C C . LYS A 1 367 ? -37.823 -12.020 -2.068 1.00 35.81 367 LYS A C 1
ATOM 2777 O O . LYS A 1 367 ? -37.884 -11.281 -3.044 1.00 35.81 367 LYS A O 1
ATOM 2782 N N . SER A 1 368 ? -38.629 -13.071 -1.916 1.00 30.97 368 SER A N 1
ATOM 2783 C CA . SER A 1 368 ? -39.652 -13.502 -2.882 1.00 30.97 368 SER A CA 1
ATOM 2784 C C . SER A 1 368 ? -40.964 -12.700 -2.847 1.00 30.97 368 SER A C 1
ATOM 2786 O O . SER A 1 368 ? -41.707 -12.730 -3.824 1.00 30.97 368 SER A O 1
ATOM 2788 N N . ASP A 1 369 ? -41.258 -11.938 -1.786 1.00 31.06 369 ASP A N 1
ATOM 2789 C CA . ASP A 1 369 ? -42.548 -11.229 -1.652 1.00 31.06 369 ASP A CA 1
ATOM 2790 C C . ASP A 1 369 ? -42.637 -9.881 -2.400 1.00 31.06 369 ASP A C 1
ATOM 2792 O O . ASP A 1 369 ? -43.677 -9.220 -2.372 1.00 31.06 369 ASP A O 1
ATOM 2796 N N . ARG A 1 370 ? -41.574 -9.435 -3.088 1.00 32.78 370 ARG A N 1
ATOM 2797 C CA . ARG A 1 370 ? -41.608 -8.169 -3.853 1.00 32.78 370 ARG A CA 1
ATOM 2798 C C . ARG A 1 370 ? -42.188 -8.290 -5.260 1.00 32.78 370 ARG A C 1
ATOM 2800 O O . ARG A 1 370 ? -42.735 -7.300 -5.744 1.00 32.78 370 ARG A O 1
ATOM 2807 N N . ASP A 1 371 ? -42.135 -9.468 -5.877 1.00 32.81 371 ASP A N 1
ATOM 2808 C CA . ASP A 1 371 ? -42.608 -9.659 -7.255 1.00 32.81 371 ASP A CA 1
ATOM 2809 C C . ASP A 1 371 ? -44.111 -9.946 -7.360 1.00 32.81 371 ASP A C 1
ATOM 2811 O O . ASP A 1 371 ? -44.697 -9.813 -8.434 1.00 32.81 371 ASP A O 1
ATOM 2815 N N . ASN A 1 372 ? -44.793 -10.245 -6.248 1.00 31.48 372 ASN A N 1
ATOM 2816 C CA . ASN A 1 372 ? -46.227 -10.547 -6.261 1.00 31.48 372 ASN A CA 1
ATOM 2817 C C . ASN A 1 372 ? -47.127 -9.296 -6.167 1.00 31.48 372 ASN A C 1
ATOM 2819 O O . ASN A 1 372 ? -48.157 -9.274 -5.484 1.00 31.48 372 ASN A O 1
ATOM 2823 N N . LYS A 1 373 ? -46.785 -8.242 -6.923 1.00 37.88 373 LYS A N 1
ATOM 2824 C CA . LYS A 1 373 ? -47.809 -7.308 -7.411 1.00 37.88 373 LYS A CA 1
ATOM 2825 C C . LYS A 1 373 ? -48.670 -8.095 -8.397 1.00 37.88 373 LYS A C 1
ATOM 2827 O O . LYS A 1 373 ? -48.299 -8.241 -9.558 1.00 37.88 373 LYS A O 1
ATOM 2832 N N . LYS A 1 374 ? -49.824 -8.576 -7.926 1.00 40.53 374 LYS A N 1
ATOM 2833 C CA . LYS A 1 374 ? -50.884 -9.161 -8.759 1.00 40.53 374 LYS A CA 1
ATOM 2834 C C . LYS A 1 374 ? -51.107 -8.255 -9.979 1.00 40.53 374 LYS A C 1
ATOM 2836 O O . LYS A 1 374 ? -51.693 -7.180 -9.843 1.00 40.53 374 LYS A O 1
ATOM 2841 N N . ARG A 1 375 ? -50.601 -8.657 -11.151 1.00 43.31 375 ARG A N 1
ATOM 2842 C CA . ARG A 1 375 ? -50.933 -7.995 -12.416 1.00 43.31 375 ARG A CA 1
ATOM 2843 C C . ARG A 1 375 ? -52.442 -8.160 -12.586 1.00 43.31 375 ARG A C 1
ATOM 2845 O O . ARG A 1 375 ? -52.939 -9.284 -12.538 1.00 43.31 375 ARG A O 1
ATOM 2852 N N . SER A 1 376 ? -53.167 -7.052 -12.718 1.00 50.28 376 SER A N 1
ATOM 2853 C CA . SER A 1 376 ? -54.540 -7.085 -13.229 1.00 50.28 376 SER A CA 1
ATOM 2854 C C . SER A 1 376 ? -54.532 -7.769 -14.593 1.00 50.28 376 SER A C 1
ATOM 2856 O O . SER A 1 376 ? -53.539 -7.643 -15.318 1.00 50.28 376 SER A O 1
ATOM 2858 N N . ALA A 1 377 ? -55.597 -8.495 -14.939 1.00 55.59 377 ALA A N 1
ATOM 2859 C CA . ALA A 1 377 ? -55.667 -9.134 -16.247 1.00 55.59 377 ALA A CA 1
ATOM 2860 C C . ALA A 1 377 ? -55.520 -8.061 -17.348 1.00 55.59 377 ALA A C 1
ATOM 2862 O O . ALA A 1 377 ? -56.024 -6.950 -17.165 1.00 55.59 377 ALA A O 1
ATOM 2863 N N . PRO A 1 378 ? -54.833 -8.343 -18.471 1.00 58.19 378 PRO A N 1
ATOM 2864 C CA . PRO A 1 378 ? -54.648 -7.350 -19.534 1.00 58.19 378 PRO A CA 1
ATOM 2865 C C . PRO A 1 378 ? -55.987 -6.831 -20.091 1.00 58.19 378 PRO A C 1
ATOM 2867 O O . PRO A 1 378 ? -56.099 -5.660 -20.443 1.00 58.19 378 PRO A O 1
ATOM 2870 N N . GLU A 1 379 ? -57.028 -7.668 -20.065 1.00 57.75 379 GLU A N 1
ATOM 2871 C CA . GLU A 1 379 ? -58.408 -7.306 -20.417 1.00 57.75 379 GLU A CA 1
ATOM 2872 C C . GLU A 1 379 ? -59.007 -6.245 -19.467 1.00 57.75 379 GLU A C 1
ATOM 2874 O O . GLU A 1 379 ? -59.712 -5.338 -19.914 1.00 57.75 379 GLU A O 1
ATOM 2879 N N . ASP A 1 380 ? -58.688 -6.289 -18.164 1.00 66.75 380 ASP A N 1
ATOM 2880 C CA . ASP A 1 380 ? -59.145 -5.285 -17.191 1.00 66.75 380 ASP A CA 1
ATOM 2881 C C . ASP A 1 380 ? -58.491 -3.919 -17.445 1.00 66.75 380 ASP A C 1
ATOM 2883 O O . ASP A 1 380 ? -59.151 -2.880 -17.331 1.00 66.75 380 ASP A O 1
ATOM 2887 N N . THR A 1 381 ? -57.195 -3.900 -17.787 1.00 68.56 381 THR A N 1
ATOM 2888 C CA . THR A 1 381 ? -56.454 -2.658 -18.062 1.00 68.56 381 THR A CA 1
ATOM 2889 C C . THR A 1 381 ? -56.838 -2.045 -19.404 1.00 68.56 381 THR A C 1
ATOM 2891 O O . THR A 1 381 ? -56.981 -0.823 -19.486 1.00 68.56 381 THR A O 1
ATOM 2894 N N . GLU A 1 382 ? -57.099 -2.869 -20.420 1.00 74.75 382 GLU A N 1
ATOM 2895 C CA . GLU A 1 382 ? -57.694 -2.442 -21.689 1.00 74.75 382 GLU A CA 1
ATOM 2896 C C . GLU A 1 382 ? -59.073 -1.811 -21.468 1.00 74.75 382 GLU A C 1
ATOM 2898 O O . GLU A 1 382 ? -59.300 -0.646 -21.811 1.00 74.75 382 GLU A O 1
ATOM 2903 N N . ALA A 1 383 ? -59.983 -2.531 -20.804 1.00 75.38 383 ALA A N 1
ATOM 2904 C CA . ALA A 1 383 ? -61.329 -2.047 -20.526 1.00 75.38 383 ALA A CA 1
ATOM 2905 C C . ALA A 1 383 ? -61.333 -0.788 -19.641 1.00 75.38 383 ALA A C 1
ATOM 2907 O O . ALA A 1 383 ? -62.254 0.027 -19.742 1.00 75.38 383 ALA A O 1
ATOM 2908 N N . ALA A 1 384 ? -60.341 -0.607 -18.763 1.00 73.38 384 ALA A N 1
ATOM 2909 C CA . ALA A 1 384 ? -60.165 0.614 -17.979 1.00 73.38 384 ALA A CA 1
ATOM 2910 C C . ALA A 1 384 ? -59.710 1.803 -18.846 1.00 73.38 384 ALA A C 1
ATOM 2912 O O . ALA A 1 384 ? -60.303 2.878 -18.747 1.00 73.38 384 ALA A O 1
ATOM 2913 N N . MET A 1 385 ? -58.729 1.621 -19.739 1.00 72.19 385 MET A N 1
ATOM 2914 C CA . MET A 1 385 ? -58.281 2.689 -20.643 1.00 72.19 385 MET A CA 1
ATOM 2915 C C . MET A 1 385 ? -59.327 3.060 -21.699 1.00 72.19 385 MET A C 1
ATOM 2917 O O . MET A 1 385 ? -59.505 4.245 -21.981 1.00 72.19 385 MET A O 1
ATOM 2921 N N . ILE A 1 386 ? -60.077 2.091 -22.232 1.00 80.25 386 ILE A N 1
ATOM 2922 C CA . ILE A 1 386 ? -61.220 2.354 -23.120 1.00 80.25 386 ILE A CA 1
ATOM 2923 C C . ILE A 1 386 ? -62.271 3.191 -22.378 1.00 80.25 386 ILE A C 1
ATOM 2925 O O . ILE A 1 386 ? -62.679 4.241 -22.878 1.00 80.25 386 ILE A O 1
ATOM 2929 N N . ARG A 1 387 ? -62.653 2.801 -21.152 1.00 78.50 387 ARG A N 1
ATOM 2930 C CA . ARG A 1 387 ? -63.574 3.593 -20.317 1.00 78.50 387 ARG A CA 1
ATOM 2931 C C . ARG A 1 387 ? -63.052 5.011 -20.084 1.00 78.50 387 ARG A C 1
ATOM 2933 O O . ARG A 1 387 ? -63.790 5.956 -20.338 1.00 78.50 387 ARG A O 1
ATOM 2940 N N . GLN A 1 388 ? -61.787 5.177 -19.705 1.00 78.12 388 GLN A N 1
ATOM 2941 C CA . GLN A 1 388 ? -61.178 6.494 -19.483 1.00 78.12 388 GLN A CA 1
ATOM 2942 C C . GLN A 1 388 ? -61.136 7.364 -20.754 1.00 78.12 388 GLN A C 1
ATOM 2944 O O . GLN A 1 388 ? -61.281 8.584 -20.670 1.00 78.12 388 GLN A O 1
ATOM 2949 N N . ARG A 1 389 ? -60.958 6.757 -21.936 1.00 77.88 389 ARG A N 1
ATOM 2950 C CA . ARG A 1 389 ? -60.907 7.459 -23.228 1.00 77.88 389 ARG A CA 1
ATOM 2951 C C . ARG A 1 389 ? -62.273 7.977 -23.685 1.00 77.88 389 ARG A C 1
ATOM 2953 O O . ARG A 1 389 ? -62.326 9.062 -24.256 1.00 77.88 389 ARG A O 1
ATOM 2960 N N . TYR A 1 390 ? -63.349 7.222 -23.451 1.00 75.56 390 TYR A N 1
ATOM 2961 C CA . TYR A 1 390 ? -64.696 7.563 -23.938 1.00 75.56 390 TYR A CA 1
ATOM 2962 C C . TYR A 1 390 ? -65.609 8.206 -22.883 1.00 75.56 390 TYR A C 1
ATOM 2964 O O . TYR A 1 390 ? -66.415 9.061 -23.236 1.00 75.56 390 TYR A O 1
ATOM 2972 N N . MET A 1 391 ? -65.474 7.850 -21.600 1.00 78.06 391 MET A N 1
ATOM 2973 C CA . MET A 1 391 ? -66.243 8.442 -20.488 1.00 78.06 391 MET A CA 1
ATOM 2974 C C . MET A 1 391 ? -65.504 9.601 -19.794 1.00 78.06 391 MET A C 1
ATOM 2976 O O . MET A 1 391 ? -66.060 10.253 -18.912 1.00 78.06 391 MET A O 1
ATOM 2980 N N . GLY A 1 392 ? -64.251 9.862 -20.181 1.00 65.12 392 GLY A N 1
ATOM 2981 C CA . GLY A 1 392 ? -63.361 10.801 -19.505 1.00 65.12 392 GLY A CA 1
ATOM 2982 C C . GLY A 1 392 ? -62.740 10.228 -18.225 1.00 65.12 392 GLY A C 1
ATOM 2983 O O . GLY A 1 392 ? -63.042 9.119 -17.786 1.00 65.12 392 GLY A O 1
ATOM 2984 N N . ALA A 1 393 ? -61.839 10.996 -17.610 1.00 61.25 393 ALA A N 1
ATOM 2985 C CA . ALA A 1 393 ? -61.302 10.650 -16.297 1.00 61.25 393 ALA A CA 1
ATOM 2986 C C . ALA A 1 393 ? -62.363 10.891 -15.210 1.00 61.25 393 ALA A C 1
ATOM 2988 O O . ALA A 1 393 ? -62.942 11.978 -15.147 1.00 61.25 393 ALA A O 1
ATOM 2989 N N . GLU A 1 394 ? -62.582 9.913 -14.323 1.00 58.34 394 GLU A N 1
ATOM 2990 C CA . GLU A 1 394 ? -63.462 10.090 -13.164 1.00 58.34 394 GLU A CA 1
ATOM 2991 C C . GLU A 1 394 ? -62.999 11.290 -12.325 1.00 58.34 394 GLU A C 1
ATOM 2993 O O . GLU A 1 394 ? -61.900 11.289 -11.769 1.00 58.34 394 GLU A O 1
ATOM 2998 N N . GLN A 1 395 ? -63.855 12.308 -12.184 1.00 53.78 395 GLN A N 1
ATOM 2999 C CA . GLN A 1 395 ? -63.507 13.577 -11.523 1.00 53.78 395 GLN A CA 1
ATOM 3000 C C . GLN A 1 395 ? -63.089 13.431 -10.044 1.00 53.78 395 GLN A C 1
ATOM 3002 O O . GLN A 1 395 ? -62.507 14.355 -9.479 1.00 53.78 395 GLN A O 1
ATOM 3007 N N . ASN A 1 396 ? -63.331 12.268 -9.429 1.00 50.91 396 ASN A N 1
ATOM 3008 C CA . ASN A 1 396 ? -62.935 11.949 -8.056 1.00 50.91 396 ASN A CA 1
ATOM 3009 C C . ASN A 1 396 ? -61.535 11.313 -7.923 1.00 50.91 396 ASN A C 1
ATOM 3011 O O . ASN A 1 396 ? -61.050 11.161 -6.801 1.00 50.91 396 ASN A O 1
ATOM 3015 N N . GLN A 1 397 ? -60.849 10.984 -9.025 1.00 49.84 397 GLN A N 1
ATOM 3016 C CA . GLN A 1 397 ? -59.437 10.590 -9.004 1.00 49.84 397 GLN A CA 1
ATOM 3017 C C . GLN A 1 397 ? -58.573 11.669 -9.657 1.00 49.84 397 GLN A C 1
ATOM 3019 O O . GLN A 1 397 ? -58.394 11.718 -10.872 1.00 49.84 397 GLN A O 1
ATOM 3024 N N . SER A 1 398 ? -57.983 12.539 -8.832 1.00 44.41 398 SER A N 1
ATOM 3025 C CA . SER A 1 398 ? -57.008 13.516 -9.315 1.00 44.41 398 SER A CA 1
ATOM 3026 C C . SER A 1 398 ? -55.831 12.809 -9.994 1.00 44.41 398 SER A C 1
ATOM 3028 O O . SER A 1 398 ? -55.110 12.049 -9.341 1.00 44.41 398 SER A O 1
ATOM 3030 N N . THR A 1 399 ? -55.565 13.145 -11.259 1.00 44.56 399 THR A N 1
ATOM 3031 C CA . THR A 1 399 ? -54.427 12.644 -12.062 1.00 44.56 399 THR A CA 1
ATOM 3032 C C . THR A 1 399 ? -53.057 12.881 -11.409 1.00 44.56 399 THR A C 1
ATOM 3034 O O . THR A 1 399 ? -52.070 12.231 -11.748 1.00 44.56 399 THR A O 1
ATOM 3037 N N . PHE A 1 400 ? -52.992 13.757 -10.404 1.00 42.66 400 PHE A N 1
ATOM 3038 C CA . PHE A 1 400 ? -51.897 13.838 -9.444 1.00 42.66 400 PHE A CA 1
ATOM 3039 C C . PHE A 1 400 ? -52.184 12.975 -8.205 1.00 42.66 400 PHE A C 1
ATOM 3041 O O . PHE A 1 400 ? -52.748 13.447 -7.217 1.00 42.66 400 PHE A O 1
ATOM 3048 N N . SER A 1 401 ? -51.753 11.709 -8.231 1.00 47.19 401 SER A N 1
ATOM 3049 C CA . SER A 1 401 ? -51.864 10.804 -7.077 1.00 47.19 401 SER A CA 1
ATOM 3050 C C . SER A 1 401 ? -51.313 11.441 -5.794 1.00 47.19 401 SER A C 1
ATOM 3052 O O . SER A 1 401 ? -50.189 11.954 -5.765 1.00 47.19 401 SER A O 1
ATOM 3054 N N . ALA A 1 402 ? -52.066 11.351 -4.692 1.00 44.91 402 ALA A N 1
ATOM 3055 C CA . ALA A 1 402 ? -51.673 11.909 -3.395 1.00 44.91 402 ALA A CA 1
ATOM 3056 C C . ALA A 1 402 ? -50.325 11.357 -2.874 1.00 44.91 402 ALA A C 1
ATOM 3058 O O . ALA A 1 402 ? -49.615 12.048 -2.136 1.00 44.91 402 ALA A O 1
ATOM 3059 N N . LYS A 1 403 ? -49.908 10.160 -3.325 1.00 46.31 403 LYS A N 1
ATOM 3060 C CA . LYS A 1 403 ? -48.561 9.608 -3.077 1.00 46.31 403 LYS A CA 1
ATOM 3061 C C . LYS A 1 403 ? -47.448 10.512 -3.632 1.00 46.31 403 LYS A C 1
ATOM 3063 O O . LYS A 1 403 ? -46.449 10.728 -2.947 1.00 46.31 403 LYS A O 1
ATOM 3068 N N . LYS A 1 404 ? -47.647 11.111 -4.815 1.00 48.78 404 LYS A N 1
ATOM 3069 C CA . LYS A 1 404 ? -46.692 12.022 -5.479 1.00 48.78 404 LYS A CA 1
ATOM 3070 C C . LYS A 1 404 ? -46.511 13.328 -4.687 1.00 48.78 404 LYS A C 1
ATOM 3072 O O . LYS A 1 404 ? -45.407 13.861 -4.616 1.00 48.78 404 LYS A O 1
ATOM 3077 N N . LYS A 1 405 ? -47.560 13.793 -3.990 1.00 45.84 405 LYS A N 1
ATOM 3078 C CA . LYS A 1 405 ? -47.486 14.931 -3.049 1.00 45.84 405 LYS A CA 1
ATOM 3079 C C . LYS A 1 405 ? -46.728 14.588 -1.759 1.00 45.84 405 LYS A C 1
ATOM 3081 O O . LYS A 1 405 ? -45.944 15.404 -1.289 1.00 45.84 405 LYS A O 1
ATOM 3086 N N . ARG A 1 406 ? -46.906 13.377 -1.214 1.00 44.81 406 ARG A N 1
ATOM 3087 C CA . ARG A 1 406 ? -46.307 12.958 0.071 1.00 44.81 406 ARG A CA 1
ATOM 3088 C C . ARG A 1 406 ? -44.811 12.592 -0.000 1.00 44.81 406 ARG A C 1
ATOM 3090 O O . ARG A 1 406 ? -44.179 12.503 1.045 1.00 44.81 406 ARG A O 1
ATOM 3097 N N . ARG A 1 407 ? -44.237 12.412 -1.202 1.00 47.12 407 ARG A N 1
ATOM 3098 C CA . ARG A 1 407 ? -42.773 12.291 -1.421 1.00 47.12 407 ARG A CA 1
ATOM 3099 C C . ARG A 1 407 ? -42.088 13.617 -1.795 1.00 47.12 407 ARG A C 1
ATOM 3101 O O . ARG A 1 407 ? -40.886 13.733 -1.594 1.00 47.12 407 ARG A O 1
ATOM 3108 N N . ARG A 1 408 ? -42.816 14.641 -2.272 1.00 45.62 408 ARG A N 1
ATOM 3109 C CA . ARG A 1 408 ? -42.224 15.964 -2.584 1.00 45.62 408 ARG A CA 1
ATOM 3110 C C . ARG A 1 408 ? -41.816 16.781 -1.353 1.00 45.62 408 ARG A C 1
ATOM 3112 O O . ARG A 1 408 ? -40.963 17.646 -1.474 1.00 45.62 408 ARG A O 1
ATOM 3119 N N . THR A 1 409 ? -42.338 16.469 -0.167 1.00 42.59 409 THR A N 1
ATOM 3120 C CA . THR A 1 409 ? -41.982 17.158 1.090 1.00 42.59 409 THR A CA 1
ATOM 3121 C C . THR A 1 409 ? -40.555 16.884 1.596 1.00 42.59 409 THR A C 1
ATOM 3123 O O . THR A 1 409 ? -40.146 17.483 2.585 1.00 42.59 409 THR A O 1
ATOM 3126 N N . THR A 1 410 ? -39.768 16.030 0.931 1.00 50.16 410 THR A N 1
ATOM 3127 C CA . THR A 1 410 ? -38.300 15.963 1.092 1.00 50.16 410 THR A CA 1
ATOM 3128 C C . THR A 1 410 ? -37.622 16.693 -0.070 1.00 50.16 410 THR A C 1
ATOM 3130 O O . THR A 1 410 ? -36.999 16.084 -0.940 1.00 50.16 410 THR A O 1
ATOM 3133 N N . GLU A 1 411 ? -37.790 18.014 -0.107 1.00 49.62 411 GLU A N 1
ATOM 3134 C CA . GLU A 1 411 ? -37.697 18.864 -1.308 1.00 49.62 411 GLU A CA 1
ATOM 3135 C C . GLU A 1 411 ? -36.263 19.144 -1.833 1.00 49.62 411 GLU A C 1
ATOM 3137 O O . GLU A 1 411 ? -36.036 20.113 -2.551 1.00 49.62 411 GLU A O 1
ATOM 3142 N N . LYS A 1 412 ? -35.274 18.306 -1.474 1.00 61.91 412 LYS A N 1
ATOM 3143 C CA . LYS A 1 412 ? -33.866 18.396 -1.928 1.00 61.91 412 LYS A CA 1
ATOM 3144 C C . LYS A 1 412 ? -33.160 17.040 -2.129 1.00 61.91 412 LYS A C 1
ATOM 3146 O O . LYS A 1 412 ? -31.934 16.984 -2.063 1.00 61.91 412 LYS A O 1
ATOM 3151 N N . LYS A 1 413 ? -33.877 15.932 -2.364 1.00 62.12 413 LYS A N 1
ATOM 3152 C CA . LYS A 1 413 ? -33.215 14.671 -2.755 1.00 62.12 413 LYS A CA 1
ATOM 3153 C C . LYS A 1 413 ? -33.037 14.618 -4.276 1.00 62.12 413 LYS A C 1
ATOM 3155 O O . LYS A 1 413 ? -34.010 14.394 -4.988 1.00 62.12 413 LYS A O 1
ATOM 3160 N N . PHE A 1 414 ? -31.804 14.785 -4.753 1.00 67.12 414 PHE A N 1
ATOM 3161 C CA . PHE A 1 414 ? -31.443 14.414 -6.123 1.00 67.12 414 PHE A CA 1
ATOM 3162 C C . PHE A 1 414 ? -31.507 12.883 -6.232 1.00 67.12 414 PHE A C 1
ATOM 3164 O O . PHE A 1 414 ? -30.863 12.183 -5.449 1.00 67.12 414 PHE A O 1
ATOM 3171 N N . ASN A 1 415 ? -32.331 12.367 -7.142 1.00 65.94 415 ASN A N 1
ATOM 3172 C CA . ASN A 1 415 ? -32.362 10.948 -7.484 1.00 65.94 415 ASN A CA 1
ATOM 3173 C C . ASN A 1 415 ? -31.696 10.821 -8.853 1.00 65.94 415 ASN A C 1
ATOM 3175 O O . ASN A 1 415 ? -32.181 11.417 -9.809 1.00 65.94 415 ASN A O 1
ATOM 3179 N N . PHE A 1 416 ? -30.566 10.119 -8.918 1.00 73.38 416 PHE A N 1
ATOM 3180 C CA . PHE A 1 416 ? -29.832 9.907 -10.171 1.00 73.38 416 PHE A CA 1
ATOM 3181 C C . PHE A 1 416 ? -30.430 8.770 -11.014 1.00 73.38 416 PHE A C 1
ATOM 3183 O O . PHE A 1 416 ? -30.170 8.687 -12.208 1.00 73.38 416 PHE A O 1
ATOM 3190 N N . GLU A 1 417 ? -31.263 7.931 -10.399 1.00 76.62 417 GLU A N 1
ATOM 3191 C CA . GLU A 1 417 ? -32.042 6.889 -11.064 1.00 76.62 417 GLU A CA 1
ATOM 3192 C C . GLU A 1 417 ? -33.437 7.415 -11.436 1.00 76.62 417 GLU A C 1
ATOM 3194 O O . GLU A 1 417 ? -34.074 8.139 -10.658 1.00 76.62 417 GLU A O 1
ATOM 3199 N N . TRP A 1 418 ? -33.933 7.006 -12.603 1.00 78.50 418 TRP A N 1
ATOM 3200 C CA . TRP A 1 418 ? -35.345 7.136 -12.968 1.00 78.50 418 TRP A CA 1
ATOM 3201 C C . TRP A 1 418 ? -36.204 6.246 -12.061 1.00 78.50 418 TRP A C 1
ATOM 3203 O O . TRP A 1 418 ? -35.733 5.218 -11.578 1.00 78.50 418 TRP A O 1
ATOM 3213 N N . ASN A 1 419 ? -37.456 6.623 -11.792 1.00 77.50 419 ASN A N 1
ATOM 3214 C CA . ASN A 1 419 ? -38.342 5.748 -11.019 1.00 77.50 419 ASN A CA 1
ATOM 3215 C C . ASN A 1 419 ? -38.949 4.676 -11.936 1.00 77.50 419 ASN A C 1
ATOM 3217 O O . ASN A 1 419 ? -39.421 5.010 -13.015 1.00 77.50 419 ASN A O 1
ATOM 3221 N N . ASP A 1 420 ? -39.104 3.438 -11.460 1.00 76.50 420 ASP A N 1
ATOM 3222 C CA . ASP A 1 420 ? -39.842 2.386 -12.192 1.00 76.50 420 ASP A CA 1
ATOM 3223 C C . ASP A 1 420 ? -41.295 2.796 -12.532 1.00 76.50 420 ASP A C 1
ATOM 3225 O O . ASP A 1 420 ? -41.892 2.306 -13.482 1.00 76.50 420 ASP A O 1
ATOM 3229 N N . GLU A 1 421 ? -41.883 3.722 -11.759 1.00 74.50 421 GLU A N 1
ATOM 3230 C CA . GLU A 1 421 ? -43.209 4.316 -12.023 1.00 74.50 421 GLU A CA 1
ATOM 3231 C C . GLU A 1 421 ? -43.213 5.334 -13.191 1.00 74.50 421 GLU A C 1
ATOM 3233 O O . GLU A 1 421 ? -44.261 5.899 -13.506 1.00 74.50 421 GLU A O 1
ATOM 3238 N N . GLU A 1 422 ? -42.054 5.613 -13.794 1.00 75.50 422 GLU A N 1
ATOM 3239 C CA . GLU A 1 422 ? -41.855 6.490 -14.959 1.00 75.50 422 GLU A CA 1
ATOM 3240 C C . GLU A 1 422 ? -41.527 5.688 -16.237 1.00 75.50 422 GLU A C 1
ATOM 3242 O O . GLU A 1 422 ? -41.419 6.279 -17.312 1.00 75.50 422 GLU A O 1
ATOM 3247 N N . ASP A 1 423 ? -41.440 4.353 -16.149 1.00 79.38 423 ASP A N 1
ATOM 3248 C CA . ASP A 1 423 ? -41.368 3.470 -17.316 1.00 79.38 423 ASP A CA 1
ATOM 3249 C C . ASP A 1 423 ? -42.692 3.494 -18.104 1.00 79.38 423 ASP A C 1
ATOM 3251 O O . ASP A 1 423 ? -43.790 3.403 -17.552 1.00 79.38 423 ASP A O 1
ATOM 3255 N N . THR A 1 424 ? -42.573 3.619 -19.425 1.00 81.62 424 THR A N 1
ATOM 3256 C CA . THR A 1 424 ? -43.686 3.679 -20.386 1.00 81.62 424 THR A CA 1
ATOM 3257 C C . THR A 1 424 ? -43.734 2.466 -21.321 1.00 81.62 424 THR A C 1
ATOM 3259 O O . THR A 1 424 ? -44.597 2.400 -22.194 1.00 81.62 424 THR A O 1
ATOM 3262 N N . SER A 1 425 ? -42.830 1.496 -21.150 1.00 73.12 425 SER A N 1
ATOM 3263 C CA . SER A 1 425 ? -42.739 0.290 -21.981 1.00 73.12 425 SER A CA 1
ATOM 3264 C C . SER A 1 425 ? -43.803 -0.770 -21.664 1.00 73.12 425 SER A C 1
ATOM 3266 O O . SER A 1 425 ? -44.077 -1.636 -22.497 1.00 73.12 425 SER A O 1
ATOM 3268 N N . VAL A 1 426 ? -44.422 -0.694 -20.480 1.00 70.94 426 VAL A N 1
ATOM 3269 C CA . VAL A 1 426 ? -45.426 -1.652 -19.996 1.00 70.94 426 VAL A CA 1
ATOM 3270 C C . VAL A 1 426 ? -46.778 -1.411 -20.675 1.00 70.94 426 VAL A C 1
ATOM 3272 O O . VAL A 1 426 ? -47.622 -0.667 -20.176 1.00 70.94 426 VAL A O 1
ATOM 3275 N N . ASP A 1 427 ? -46.988 -2.070 -21.813 1.00 74.06 427 ASP A N 1
ATOM 3276 C CA . ASP A 1 427 ? -48.264 -2.084 -22.533 1.00 74.06 427 ASP A CA 1
ATOM 3277 C C . ASP A 1 427 ? -49.136 -3.293 -22.131 1.00 74.06 427 ASP A C 1
ATOM 3279 O O . ASP A 1 427 ? -48.633 -4.357 -21.762 1.00 74.06 427 ASP A O 1
ATOM 3283 N N . TYR A 1 428 ? -50.457 -3.129 -22.199 1.00 75.00 428 TYR A N 1
ATOM 3284 C CA . TYR A 1 428 ? -51.445 -4.189 -21.969 1.00 75.00 428 TYR A CA 1
ATOM 3285 C C . TYR A 1 428 ? -51.667 -5.036 -23.224 1.00 75.00 428 TYR A C 1
ATOM 3287 O O . TYR A 1 428 ? -51.982 -6.222 -23.126 1.00 75.00 428 TYR A O 1
ATOM 3295 N N . ASN A 1 429 ? -51.517 -4.429 -24.402 1.00 78.19 429 ASN A N 1
ATOM 3296 C CA . ASN A 1 429 ? -51.802 -5.078 -25.667 1.00 78.19 429 ASN A CA 1
ATOM 3297 C C . ASN A 1 429 ? -50.590 -5.931 -26.095 1.00 78.19 429 ASN A C 1
ATOM 3299 O O . ASN A 1 429 ? -49.483 -5.394 -26.234 1.00 78.19 429 ASN A O 1
ATOM 3303 N N . PRO A 1 430 ? -50.766 -7.242 -26.360 1.00 78.12 430 PRO A N 1
ATOM 3304 C CA . PRO A 1 430 ? -49.659 -8.144 -26.674 1.00 78.12 430 PRO A CA 1
ATOM 3305 C C . PRO A 1 430 ? -48.859 -7.726 -27.917 1.00 78.12 430 PRO A C 1
ATOM 3307 O O . PRO A 1 430 ? -47.659 -7.978 -27.963 1.00 78.12 430 PRO A O 1
ATOM 3310 N N . ILE A 1 431 ? -49.467 -7.028 -28.884 1.00 79.12 431 ILE A N 1
ATOM 3311 C CA . ILE A 1 431 ? -48.789 -6.529 -30.095 1.00 79.12 431 ILE A CA 1
ATOM 3312 C C . ILE A 1 431 ? -47.766 -5.434 -29.751 1.00 79.12 431 ILE A C 1
ATOM 3314 O O . ILE A 1 431 ? -46.707 -5.346 -30.374 1.00 79.12 431 ILE A O 1
ATOM 3318 N N . TYR A 1 432 ? -48.061 -4.601 -28.750 1.00 75.38 432 TYR A N 1
ATOM 3319 C CA . TYR A 1 432 ? -47.186 -3.507 -28.325 1.00 75.38 432 TYR A CA 1
ATOM 3320 C C . TYR A 1 432 ? -46.216 -3.919 -27.209 1.00 75.38 432 TYR A C 1
ATOM 3322 O O . TYR A 1 432 ? -45.103 -3.390 -27.161 1.00 75.38 432 TYR A O 1
ATOM 3330 N N . ALA A 1 433 ? -46.592 -4.897 -26.378 1.00 76.69 433 ALA A N 1
ATOM 3331 C CA . ALA A 1 433 ? -45.710 -5.537 -25.401 1.00 76.69 433 ALA A CA 1
ATOM 3332 C C . ALA A 1 433 ? -44.669 -6.466 -26.062 1.00 76.69 433 ALA A C 1
ATOM 3334 O O . ALA A 1 433 ? -43.534 -6.551 -25.600 1.00 76.69 433 ALA A O 1
ATOM 3335 N N . GLN A 1 434 ? -45.024 -7.130 -27.170 1.00 75.12 434 GLN A N 1
ATOM 3336 C CA . GLN A 1 434 ? -44.130 -7.962 -27.986 1.00 75.12 434 GLN A CA 1
ATOM 3337 C C . GLN A 1 434 ? -43.936 -7.354 -29.384 1.00 75.12 434 GLN A C 1
ATOM 3339 O O . GLN A 1 434 ? -44.155 -8.012 -30.402 1.00 75.12 434 GLN A O 1
ATOM 3344 N N . LYS A 1 435 ? -43.517 -6.081 -29.445 1.00 72.06 435 LYS A N 1
ATOM 3345 C CA . LYS A 1 435 ? -43.205 -5.407 -30.718 1.00 72.06 435 LYS A CA 1
ATOM 3346 C C . LYS A 1 435 ? -42.216 -6.234 -31.534 1.00 72.06 435 LYS A C 1
ATOM 3348 O O . LYS A 1 435 ? -41.073 -6.432 -31.120 1.00 72.06 435 LYS A O 1
ATOM 3353 N N . ALA A 1 436 ? -42.642 -6.652 -32.724 1.00 71.50 436 ALA A N 1
ATOM 3354 C CA . ALA A 1 436 ? -41.758 -7.257 -33.707 1.00 71.50 436 ALA A CA 1
ATOM 3355 C C . ALA A 1 436 ? -40.627 -6.270 -34.037 1.00 71.50 436 ALA A C 1
ATOM 3357 O O . ALA A 1 436 ? -40.866 -5.203 -34.605 1.00 71.50 436 ALA A O 1
ATOM 3358 N N . GLN A 1 437 ? -39.398 -6.611 -33.646 1.00 67.25 437 GLN A N 1
ATOM 3359 C CA . GLN A 1 437 ? -38.234 -5.786 -33.952 1.00 67.25 437 GLN A CA 1
ATOM 3360 C C . GLN A 1 437 ? -38.026 -5.707 -35.468 1.00 67.25 437 GLN A C 1
ATOM 3362 O O . GLN A 1 437 ? -38.293 -6.661 -36.202 1.00 67.25 437 GLN A O 1
ATOM 3367 N N . SER A 1 438 ? -37.540 -4.558 -35.937 1.00 65.62 438 SER A N 1
ATOM 3368 C CA . SER A 1 438 ? -37.306 -4.289 -37.355 1.00 65.62 438 SER A CA 1
ATOM 3369 C C . SER A 1 438 ? -36.274 -5.261 -37.936 1.00 65.62 438 SER A C 1
ATOM 3371 O O . SER A 1 438 ? -35.067 -5.078 -37.776 1.00 65.62 438 SER A O 1
ATOM 3373 N N . ASN A 1 439 ? -36.742 -6.296 -38.632 1.00 60.59 439 ASN A N 1
ATOM 3374 C CA . ASN A 1 439 ? -35.862 -7.242 -39.301 1.00 60.59 439 ASN A CA 1
ATOM 3375 C C . ASN A 1 439 ? -35.336 -6.611 -40.599 1.00 60.59 439 ASN A C 1
ATOM 3377 O O . ASN A 1 439 ? -36.032 -6.591 -41.613 1.00 60.59 439 ASN A O 1
ATOM 3381 N N . PHE A 1 440 ? -34.100 -6.104 -40.576 1.00 63.50 440 PHE A N 1
ATOM 3382 C CA . PHE A 1 440 ? -33.416 -5.479 -41.718 1.00 63.50 440 PHE A CA 1
ATOM 3383 C C . PHE A 1 440 ? -32.985 -6.495 -42.800 1.00 63.50 440 PHE A C 1
ATOM 3385 O O . PHE A 1 440 ? -31.863 -6.429 -43.307 1.00 63.50 440 PHE A O 1
ATOM 3392 N N . PHE A 1 441 ? -33.836 -7.476 -43.118 1.00 61.12 441 PHE A N 1
ATOM 3393 C CA . PHE A 1 441 ? -33.572 -8.585 -44.046 1.00 61.12 441 PHE A CA 1
ATOM 3394 C C . PHE A 1 441 ? -32.240 -9.316 -43.770 1.00 61.12 441 PHE A C 1
ATOM 3396 O O . PHE A 1 441 ? -31.533 -9.703 -44.700 1.00 61.12 441 PHE A O 1
ATOM 3403 N N . GLY A 1 442 ? -31.855 -9.431 -42.491 1.00 59.25 442 GLY A N 1
ATOM 3404 C CA . GLY A 1 442 ? -30.565 -9.987 -42.059 1.00 59.25 442 GLY A CA 1
ATOM 3405 C C . GLY A 1 442 ? -29.317 -9.157 -42.414 1.00 59.25 442 GLY A C 1
ATOM 3406 O O . GLY A 1 442 ? -28.207 -9.634 -42.208 1.00 59.25 442 GLY A O 1
ATOM 3407 N N . ARG A 1 443 ? -29.457 -7.938 -42.961 1.00 58.03 443 ARG A N 1
ATOM 3408 C CA . ARG A 1 443 ? -28.332 -7.112 -43.458 1.00 58.03 443 ARG A CA 1
ATOM 3409 C C . ARG A 1 443 ? -28.009 -5.883 -42.605 1.00 58.03 443 ARG A C 1
ATOM 3411 O O . ARG A 1 443 ? -26.867 -5.432 -42.617 1.00 58.03 443 ARG A O 1
ATOM 3418 N N . GLY A 1 444 ? -28.987 -5.332 -41.889 1.00 58.81 444 GLY A N 1
ATOM 3419 C CA . GLY A 1 444 ? -28.795 -4.202 -40.971 1.00 58.81 444 GLY A CA 1
ATOM 3420 C C . GLY A 1 444 ? -28.639 -4.651 -39.516 1.00 58.81 444 GLY A C 1
ATOM 3421 O O . GLY A 1 444 ? -29.356 -5.543 -39.065 1.00 58.81 444 GLY A O 1
ATOM 3422 N N . LYS A 1 445 ? -27.724 -4.010 -38.779 1.00 64.88 445 LYS A N 1
ATOM 3423 C CA . LYS A 1 445 ? -27.554 -4.169 -37.325 1.00 64.88 445 LYS A CA 1
ATOM 3424 C C . LYS A 1 445 ? -28.204 -2.987 -36.598 1.00 64.88 445 LYS A C 1
ATOM 3426 O O . LYS A 1 445 ? -28.107 -1.857 -37.074 1.00 64.88 445 LYS A O 1
ATOM 3431 N N . LEU A 1 446 ? -28.814 -3.229 -35.437 1.00 66.81 446 LEU A N 1
ATOM 3432 C CA . LEU A 1 446 ? -29.203 -2.150 -34.524 1.00 66.81 446 LEU A CA 1
ATOM 3433 C C . LEU A 1 446 ? -27.935 -1.607 -33.836 1.00 66.81 446 LEU A C 1
ATOM 3435 O O . LEU A 1 446 ? -27.065 -2.387 -33.442 1.00 66.81 446 LEU A O 1
ATOM 3439 N N . GLY A 1 447 ? -27.798 -0.284 -33.727 1.00 70.75 447 GLY A N 1
ATOM 3440 C CA . GLY A 1 447 ? -26.596 0.341 -33.163 1.00 70.75 447 GLY A CA 1
ATOM 3441 C C . GLY A 1 447 ? -26.382 -0.020 -31.689 1.00 70.75 447 GLY A C 1
ATOM 3442 O O . GLY A 1 447 ? -27.335 -0.029 -30.916 1.00 70.75 447 GLY A O 1
ATOM 3443 N N . GLY A 1 448 ? -25.134 -0.307 -31.305 1.00 69.31 448 GLY A N 1
ATOM 3444 C CA . GLY A 1 448 ? -24.740 -0.584 -29.914 1.00 69.31 448 GLY A CA 1
ATOM 3445 C C . GLY A 1 448 ? -24.851 -2.044 -29.447 1.00 69.31 448 GLY A C 1
ATOM 3446 O O . GLY A 1 448 ? -24.481 -2.329 -28.314 1.00 69.31 448 GLY A O 1
ATOM 3447 N N . PHE A 1 449 ? -25.313 -2.974 -30.290 1.00 69.06 449 PHE A N 1
ATOM 3448 C CA . PHE A 1 449 ? -25.416 -4.398 -29.937 1.00 69.06 449 PHE A CA 1
ATOM 3449 C C . PHE A 1 449 ? -24.166 -5.195 -30.341 1.00 69.06 449 PHE A C 1
ATOM 3451 O O . PHE A 1 449 ? -23.535 -4.909 -31.361 1.00 69.06 449 PHE A O 1
ATOM 3458 N N . THR A 1 450 ? -23.825 -6.217 -29.547 1.00 66.62 450 THR A N 1
ATOM 3459 C CA . THR A 1 450 ? -22.670 -7.104 -29.779 1.00 66.62 450 THR A CA 1
ATOM 3460 C C . THR A 1 450 ? -22.805 -7.886 -31.086 1.00 66.62 450 THR A C 1
ATOM 3462 O O . THR A 1 450 ? -23.914 -8.142 -31.567 1.00 66.62 450 THR A O 1
ATOM 3465 N N . GLU A 1 451 ? -21.677 -8.311 -31.668 1.00 65.75 451 GLU A N 1
ATOM 3466 C CA . GLU A 1 451 ? -21.713 -9.089 -32.912 1.00 65.75 451 GLU A CA 1
ATOM 3467 C C . GLU A 1 451 ? -22.448 -10.426 -32.736 1.00 65.75 451 GLU A C 1
ATOM 3469 O O . GLU A 1 451 ? -23.246 -10.773 -33.600 1.00 65.75 451 GLU A O 1
ATOM 3474 N N . GLU A 1 452 ? -22.319 -11.084 -31.580 1.00 65.75 452 GLU A N 1
ATOM 3475 C CA . GLU A 1 452 ? -23.074 -12.297 -31.219 1.00 65.75 452 GLU A CA 1
ATOM 3476 C C . GLU A 1 452 ? -24.599 -12.110 -31.299 1.00 65.75 452 GLU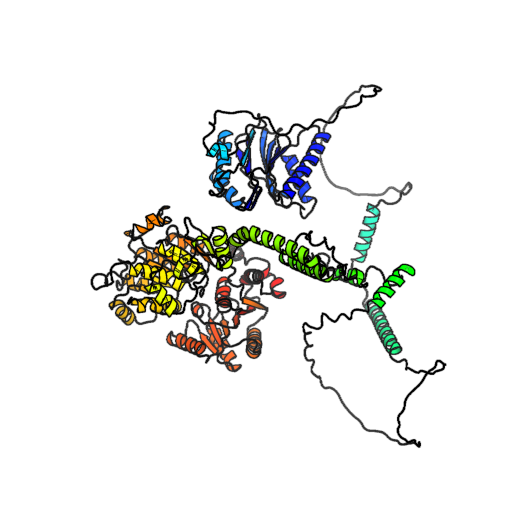 A C 1
ATOM 3478 O O . GLU A 1 452 ? -25.314 -12.980 -31.799 1.00 65.75 452 GLU A O 1
ATOM 3483 N N . THR A 1 453 ? -25.115 -10.955 -30.860 1.00 66.31 453 THR A N 1
ATOM 3484 C CA . THR A 1 453 ? -26.555 -10.649 -30.939 1.00 66.31 453 THR A CA 1
ATOM 3485 C C . THR A 1 453 ? -27.012 -10.545 -32.398 1.00 66.31 453 THR A C 1
ATOM 3487 O O . THR A 1 453 ? -28.108 -10.989 -32.749 1.00 66.31 453 THR A O 1
ATOM 3490 N N . ALA A 1 454 ? -26.159 -9.998 -33.270 1.00 64.25 454 ALA A N 1
ATOM 3491 C CA . ALA A 1 454 ? -26.422 -9.938 -34.704 1.00 64.25 454 ALA A CA 1
ATOM 3492 C C . ALA A 1 454 ? -26.319 -11.322 -35.372 1.00 64.25 454 ALA A C 1
ATOM 3494 O O . ALA A 1 454 ? -27.156 -11.641 -36.214 1.00 64.25 454 ALA A O 1
ATOM 3495 N N . GLU A 1 455 ? -25.360 -12.160 -34.968 1.00 68.19 455 GLU A N 1
ATOM 3496 C CA . GLU A 1 455 ? -25.191 -13.531 -35.473 1.00 68.19 455 GLU A CA 1
ATOM 3497 C C . GLU A 1 455 ? -26.383 -14.428 -35.129 1.00 68.19 455 GLU A C 1
ATOM 3499 O O . GLU A 1 455 ? -26.904 -15.120 -36.002 1.00 68.19 455 GLU A O 1
ATOM 3504 N N . GLN A 1 456 ? -26.903 -14.363 -33.899 1.00 70.25 456 GLN A N 1
ATOM 3505 C CA . GLN A 1 456 ? -28.133 -15.080 -33.535 1.00 70.25 456 GLN A CA 1
ATOM 3506 C C . GLN A 1 456 ? -29.341 -14.619 -34.370 1.00 70.25 456 GLN A C 1
ATOM 3508 O O . GLN A 1 456 ? -30.218 -15.422 -34.699 1.00 70.25 456 GLN A O 1
ATOM 3513 N N . GLY A 1 457 ? -29.395 -13.332 -34.733 1.00 71.50 457 GLY A N 1
ATOM 3514 C CA . GLY A 1 457 ? -30.393 -12.787 -35.655 1.00 71.50 457 GLY A CA 1
ATOM 3515 C C . GLY A 1 457 ? -30.233 -13.323 -37.082 1.00 71.50 457 GLY A C 1
ATOM 3516 O O . GLY A 1 457 ? -31.212 -13.770 -37.685 1.00 71.50 457 GLY A O 1
ATOM 3517 N N . ALA A 1 458 ? -29.003 -13.341 -37.601 1.00 69.56 458 ALA A N 1
ATOM 3518 C CA . ALA A 1 458 ? -28.671 -13.878 -38.919 1.00 69.56 458 ALA A CA 1
ATOM 3519 C C . ALA A 1 458 ? -28.964 -15.384 -39.016 1.00 69.56 458 ALA A C 1
ATOM 3521 O O . ALA A 1 458 ? -29.588 -15.828 -39.978 1.00 69.56 458 ALA A O 1
ATOM 3522 N N . GLN A 1 459 ? -28.625 -16.166 -37.988 1.00 74.00 459 GLN A N 1
ATOM 3523 C CA . GLN A 1 459 ? -28.871 -17.607 -37.949 1.00 74.00 459 GLN A CA 1
ATOM 3524 C C . GLN A 1 459 ? -30.372 -17.940 -37.932 1.00 74.00 459 GLN A C 1
ATOM 3526 O O . GLN A 1 459 ? -30.817 -18.815 -38.677 1.00 74.00 459 GLN A O 1
ATOM 3531 N N . LYS A 1 460 ? -31.184 -17.188 -37.172 1.00 75.94 460 LYS A N 1
ATOM 3532 C CA . LYS A 1 460 ? -32.658 -17.295 -37.210 1.00 75.94 460 LYS A CA 1
ATOM 3533 C C . LYS A 1 460 ? -33.231 -16.927 -38.584 1.00 75.94 460 LYS A C 1
ATOM 3535 O O . LYS A 1 460 ? -34.165 -17.575 -39.049 1.00 75.94 460 LYS A O 1
ATOM 3540 N N . PHE A 1 461 ? -32.662 -15.924 -39.257 1.00 72.38 461 PHE A N 1
ATOM 3541 C CA . PHE A 1 461 ? -33.055 -15.546 -40.618 1.00 72.38 461 PHE A CA 1
ATOM 3542 C C . PHE A 1 461 ? -32.691 -16.622 -41.657 1.00 72.38 461 PHE A C 1
ATOM 3544 O O . PHE A 1 461 ? -33.511 -16.946 -42.515 1.00 72.38 461 PHE A O 1
ATOM 3551 N N . ILE A 1 462 ? -31.500 -17.220 -41.552 1.00 72.81 462 ILE A N 1
ATOM 3552 C CA . ILE A 1 462 ? -31.054 -18.341 -42.391 1.00 72.81 462 ILE A CA 1
ATOM 3553 C C . ILE A 1 462 ? -31.993 -19.543 -42.233 1.00 72.81 462 ILE A C 1
ATOM 3555 O O . ILE A 1 462 ? -32.450 -20.089 -43.238 1.00 72.81 462 ILE A O 1
ATOM 3559 N N . GLN A 1 463 ? -32.335 -19.910 -40.995 1.00 77.00 463 GLN A N 1
ATOM 3560 C CA . GLN A 1 463 ? -33.263 -21.005 -40.701 1.00 77.00 463 GLN A CA 1
ATOM 3561 C C . GLN A 1 463 ? -34.641 -20.766 -41.343 1.00 77.00 463 GLN A C 1
ATOM 3563 O O . GLN A 1 463 ? -35.110 -21.593 -42.126 1.00 77.00 463 GLN A O 1
ATOM 3568 N N . ALA A 1 464 ? -35.234 -19.589 -41.118 1.00 75.56 464 ALA A N 1
ATOM 3569 C CA . ALA A 1 464 ? -36.523 -19.215 -41.704 1.00 75.56 464 ALA A CA 1
ATOM 3570 C C . ALA A 1 464 ? -36.501 -19.159 -43.249 1.00 75.56 464 ALA A C 1
ATOM 3572 O O . ALA A 1 464 ? -37.522 -19.387 -43.900 1.00 75.56 464 ALA A O 1
ATOM 3573 N N . MET A 1 465 ? -35.347 -18.868 -43.863 1.00 74.25 465 MET A N 1
ATOM 3574 C CA . MET A 1 465 ? -35.189 -18.886 -45.320 1.00 74.25 465 MET A CA 1
ATOM 3575 C C . MET A 1 465 ? -35.130 -20.314 -45.887 1.00 74.25 465 MET A C 1
ATOM 3577 O O . MET A 1 465 ? -35.703 -20.561 -46.947 1.00 74.25 465 MET A O 1
ATOM 3581 N N . ILE A 1 466 ? -34.480 -21.253 -45.189 1.00 77.88 466 ILE A N 1
ATOM 3582 C CA . ILE A 1 466 ? -34.434 -22.676 -45.576 1.00 77.88 466 ILE A CA 1
ATOM 3583 C C . ILE A 1 466 ? -35.821 -23.321 -45.445 1.00 77.88 466 ILE A C 1
ATOM 3585 O O . ILE A 1 466 ? -36.219 -24.091 -46.316 1.00 77.88 466 ILE A O 1
ATOM 3589 N N . GLU A 1 467 ? -36.567 -22.983 -44.392 1.00 78.25 467 GLU A N 1
ATOM 3590 C CA . GLU A 1 467 ? -37.935 -23.474 -44.169 1.00 78.25 467 GLU A CA 1
ATOM 3591 C C . GLU A 1 467 ? -38.927 -22.965 -45.227 1.00 78.25 467 GLU A C 1
ATOM 3593 O O . GLU A 1 467 ? -39.862 -23.676 -45.591 1.00 78.25 467 GLU A O 1
ATOM 3598 N N . ARG A 1 468 ? -38.710 -21.754 -45.762 1.00 74.44 468 ARG A N 1
ATOM 3599 C CA . ARG A 1 468 ? -39.588 -21.134 -46.767 1.00 74.44 468 ARG A CA 1
ATOM 3600 C C . ARG A 1 468 ? -39.299 -21.565 -48.212 1.00 74.44 468 ARG A C 1
ATOM 3602 O O . ARG A 1 468 ? -40.207 -21.517 -49.037 1.00 74.44 468 ARG A O 1
ATOM 3609 N N . ASP A 1 469 ? -38.066 -21.958 -48.528 1.00 73.94 469 ASP A N 1
ATOM 3610 C CA . ASP A 1 469 ? -37.661 -22.459 -49.850 1.00 73.94 469 ASP A CA 1
ATOM 3611 C C . ASP A 1 469 ? -36.630 -23.599 -49.700 1.00 73.94 469 ASP A C 1
ATOM 3613 O O . ASP A 1 469 ? -35.418 -23.354 -49.665 1.00 73.94 469 ASP A O 1
ATOM 3617 N N . PRO A 1 470 ? -37.078 -24.867 -49.633 1.00 70.56 470 PRO A N 1
ATOM 3618 C CA . PRO A 1 470 ? -36.175 -26.003 -49.450 1.00 70.56 470 PRO A CA 1
ATOM 3619 C C . PRO A 1 470 ? -35.218 -26.258 -50.627 1.00 70.56 470 PRO A C 1
ATOM 3621 O O . PRO A 1 470 ? -34.197 -26.923 -50.437 1.00 70.56 470 PRO A O 1
ATOM 3624 N N . ALA A 1 471 ? -35.538 -25.765 -51.831 1.00 69.12 471 ALA A N 1
ATOM 3625 C CA . ALA A 1 471 ? -34.836 -26.102 -53.070 1.00 69.12 471 ALA A CA 1
ATOM 3626 C C . ALA A 1 471 ? -33.741 -25.083 -53.430 1.00 69.12 471 ALA A C 1
ATOM 3628 O O . ALA A 1 471 ? -32.605 -25.478 -53.687 1.00 69.12 471 ALA A O 1
ATOM 3629 N N . GLN A 1 472 ? -34.046 -23.780 -53.410 1.00 68.81 472 GLN A N 1
ATOM 3630 C CA . GLN A 1 472 ? -33.066 -22.713 -53.675 1.00 68.81 472 GLN A CA 1
ATOM 3631 C C . GLN A 1 472 ? -32.618 -21.982 -52.400 1.00 68.81 472 GLN A C 1
ATOM 3633 O O . GLN A 1 472 ? -31.517 -21.423 -52.365 1.00 68.81 472 GLN A O 1
ATOM 3638 N N . GLY A 1 473 ? -33.415 -22.011 -51.326 1.00 67.38 473 GLY A N 1
ATOM 3639 C CA . GLY A 1 473 ? -33.083 -21.356 -50.056 1.00 67.38 473 GLY A CA 1
ATOM 3640 C C . GLY A 1 473 ? -31.818 -21.919 -49.408 1.00 67.38 473 GLY A C 1
ATOM 3641 O O . GLY A 1 473 ? -31.017 -21.146 -48.886 1.00 67.38 473 GLY A O 1
ATOM 3642 N N . ARG A 1 474 ? -31.553 -23.229 -49.539 1.00 70.38 474 ARG A N 1
ATOM 3643 C CA . ARG A 1 474 ? -30.305 -23.864 -49.063 1.00 70.38 474 ARG A CA 1
ATOM 3644 C C . ARG A 1 474 ? -29.045 -23.290 -49.724 1.00 70.38 474 ARG A C 1
ATOM 3646 O O . ARG A 1 474 ? -28.084 -22.991 -49.024 1.00 70.38 474 ARG A O 1
ATOM 3653 N N . GLN A 1 475 ? -29.060 -23.064 -51.040 1.00 74.62 475 GLN A N 1
ATOM 3654 C CA . GLN A 1 475 ? -27.915 -22.474 -51.752 1.00 74.62 475 GLN A CA 1
ATOM 3655 C C . GLN A 1 475 ? -27.680 -21.013 -51.337 1.00 74.62 475 GLN A C 1
ATOM 3657 O O . GLN A 1 475 ? -26.543 -20.600 -51.112 1.00 74.62 475 GLN A O 1
ATOM 3662 N N . ARG A 1 476 ? -28.757 -20.231 -51.166 1.00 71.44 476 ARG A N 1
ATOM 3663 C CA . ARG A 1 476 ? -28.665 -18.838 -50.694 1.00 71.44 476 ARG A CA 1
ATOM 3664 C C . ARG A 1 476 ? -28.206 -18.753 -49.236 1.00 71.44 476 ARG A C 1
ATOM 3666 O O . ARG A 1 476 ? -27.416 -17.876 -48.906 1.00 71.44 476 ARG A O 1
ATOM 3673 N N . ALA A 1 477 ? -28.655 -19.672 -48.381 1.00 72.50 477 ALA A N 1
ATOM 3674 C CA . ALA A 1 477 ? -28.219 -19.785 -46.991 1.00 72.50 477 ALA A CA 1
ATOM 3675 C C . ALA A 1 477 ? -26.716 -20.066 -46.898 1.00 72.50 477 ALA A C 1
ATOM 3677 O O . ALA A 1 477 ? -26.011 -19.402 -46.142 1.00 72.50 477 ALA A O 1
ATOM 3678 N N . GLN A 1 478 ? -26.217 -20.994 -47.717 1.00 75.25 478 GLN A N 1
ATOM 3679 C CA . GLN A 1 478 ? -24.798 -21.327 -47.773 1.00 75.25 478 GLN A CA 1
ATOM 3680 C C . GLN A 1 478 ? -23.948 -20.135 -48.243 1.00 75.25 478 GLN A C 1
ATOM 3682 O O . GLN A 1 478 ? -22.955 -19.815 -47.601 1.00 75.25 478 GLN A O 1
ATOM 3687 N N . ALA A 1 479 ? -24.397 -19.388 -49.260 1.00 76.50 479 ALA A N 1
ATOM 3688 C CA . ALA A 1 479 ? -23.721 -18.165 -49.703 1.00 76.50 479 ALA A CA 1
ATOM 3689 C C . ALA A 1 479 ? -23.679 -17.050 -48.632 1.00 76.50 479 ALA A C 1
ATOM 3691 O O . ALA A 1 479 ? -22.714 -16.287 -48.579 1.00 76.50 479 ALA A O 1
ATOM 3692 N N . ILE A 1 480 ? -24.701 -16.948 -47.770 1.00 74.38 480 ILE A N 1
ATOM 3693 C CA . ILE A 1 480 ? -24.703 -16.014 -46.629 1.00 74.38 480 ILE A CA 1
ATOM 3694 C C . ILE A 1 480 ? -23.728 -16.493 -45.543 1.00 74.38 480 ILE A C 1
ATOM 3696 O O . ILE A 1 480 ? -22.912 -15.696 -45.081 1.00 74.38 480 ILE A O 1
ATOM 3700 N N . MET A 1 481 ? -23.736 -17.783 -45.190 1.00 73.38 481 MET A N 1
ATOM 3701 C CA . MET A 1 481 ? -22.790 -18.334 -44.209 1.00 73.38 481 MET A CA 1
ATOM 3702 C C . MET A 1 481 ? -21.331 -18.241 -44.679 1.00 73.38 481 MET A C 1
ATOM 3704 O O . MET A 1 481 ? -20.462 -17.896 -43.884 1.00 73.38 481 MET A O 1
ATOM 3708 N N . ASP A 1 482 ? -21.046 -18.447 -45.968 1.00 76.44 482 ASP A N 1
ATOM 3709 C CA . ASP A 1 482 ? -19.704 -18.246 -46.532 1.00 76.44 482 ASP A CA 1
ATOM 3710 C C . ASP A 1 482 ? -19.277 -16.765 -46.509 1.00 76.44 482 ASP A C 1
ATOM 3712 O O . ASP A 1 482 ? -18.097 -16.457 -46.317 1.00 76.44 482 ASP A O 1
ATOM 3716 N N . MET A 1 483 ? -20.219 -15.826 -46.663 1.00 72.62 483 MET A N 1
ATOM 3717 C CA . MET A 1 483 ? -19.951 -14.391 -46.525 1.00 72.62 483 MET A CA 1
ATOM 3718 C C . MET A 1 483 ? -19.633 -14.011 -45.072 1.00 72.62 483 MET A C 1
ATOM 3720 O O . MET A 1 483 ? -18.657 -13.296 -44.833 1.00 72.62 483 MET A O 1
ATOM 3724 N N . GLU A 1 484 ? -20.409 -14.504 -44.102 1.00 69.50 484 GLU A N 1
ATOM 3725 C CA . GLU A 1 484 ? -20.133 -14.298 -42.674 1.00 69.50 484 GLU A CA 1
ATOM 3726 C C . GLU A 1 484 ? -18.822 -14.959 -42.252 1.00 69.50 484 GLU A C 1
ATOM 3728 O O . GLU A 1 484 ? -18.013 -14.328 -41.574 1.00 69.50 484 GLU A O 1
ATOM 3733 N N . ARG A 1 485 ? -18.543 -16.176 -42.727 1.00 70.75 485 ARG A N 1
ATOM 3734 C CA . ARG A 1 485 ? -17.273 -16.864 -42.489 1.00 70.75 485 ARG A CA 1
ATOM 3735 C C . ARG A 1 485 ? -16.089 -16.053 -43.016 1.00 70.75 485 ARG A C 1
ATOM 3737 O O . ARG A 1 485 ? -15.160 -15.801 -42.258 1.00 70.75 485 ARG A O 1
ATOM 3744 N N . ARG A 1 486 ? -16.136 -15.559 -44.259 1.00 71.69 486 ARG A N 1
ATOM 3745 C CA . ARG A 1 486 ? -15.081 -14.684 -44.815 1.00 71.69 486 ARG A CA 1
ATOM 3746 C C . ARG A 1 486 ? -14.944 -13.363 -44.054 1.00 71.69 486 ARG A C 1
ATOM 3748 O O . ARG A 1 486 ? -13.850 -12.804 -43.990 1.00 71.69 486 ARG A O 1
ATOM 3755 N N . ARG A 1 487 ? -16.034 -12.845 -43.478 1.00 67.56 487 ARG A N 1
ATOM 3756 C CA . ARG A 1 487 ? -16.014 -11.659 -42.608 1.00 67.56 487 ARG A CA 1
ATOM 3757 C C . ARG A 1 487 ? -15.337 -11.966 -41.269 1.00 67.56 487 ARG A C 1
ATOM 3759 O O . ARG A 1 487 ? -14.478 -11.188 -40.865 1.00 67.56 487 ARG A O 1
ATOM 3766 N N . LYS A 1 488 ? -15.639 -13.111 -40.646 1.00 64.75 488 LYS A N 1
ATOM 3767 C CA . LYS A 1 488 ? -14.947 -13.617 -39.448 1.00 64.75 488 LYS A CA 1
ATOM 3768 C C . LYS A 1 488 ? -13.469 -13.884 -39.715 1.00 64.75 488 LYS A C 1
ATOM 3770 O O . LYS A 1 488 ? -12.638 -13.433 -38.947 1.00 64.75 488 LYS A O 1
ATOM 3775 N N . GLU A 1 489 ? -13.114 -14.518 -40.830 1.00 63.03 489 GLU A N 1
ATOM 3776 C CA . GLU A 1 489 ? -11.717 -14.767 -41.220 1.00 63.03 489 GLU A CA 1
ATOM 3777 C C . GLU A 1 489 ? -10.934 -13.456 -41.436 1.00 63.03 489 GLU A C 1
ATOM 3779 O O . GLU A 1 489 ? -9.784 -13.357 -41.015 1.00 63.03 489 GLU A O 1
ATOM 3784 N N . LYS A 1 490 ? -11.560 -12.409 -41.998 1.00 64.31 490 LYS A N 1
ATOM 3785 C CA . LYS A 1 490 ? -10.958 -11.063 -42.072 1.00 64.31 490 LYS A CA 1
ATOM 3786 C C . LYS A 1 490 ? -10.862 -10.368 -40.709 1.00 64.31 490 LYS A C 1
ATOM 3788 O O . LYS A 1 490 ? -9.861 -9.709 -40.448 1.00 64.31 490 LYS A O 1
ATOM 3793 N N . GLY A 1 491 ? -11.864 -10.532 -39.843 1.00 59.47 491 GLY A N 1
ATOM 3794 C CA . GLY A 1 491 ? -11.837 -10.048 -38.458 1.00 59.47 491 GLY A CA 1
ATOM 3795 C C . GLY A 1 491 ? -10.837 -10.795 -37.569 1.00 59.47 491 GLY A C 1
ATOM 3796 O O . GLY A 1 491 ? -10.286 -10.204 -36.648 1.00 59.47 491 GLY A O 1
ATOM 3797 N N . SER A 1 492 ? -10.526 -12.055 -37.884 1.00 55.09 492 SER A N 1
ATOM 3798 C CA . SER A 1 492 ? -9.677 -12.956 -37.091 1.00 55.09 492 SER A CA 1
ATOM 3799 C C . SER A 1 492 ? -8.260 -12.419 -36.869 1.00 55.09 492 SER A C 1
ATOM 3801 O O . SER A 1 492 ? -7.668 -12.647 -35.818 1.00 55.09 492 SER A O 1
ATOM 3803 N N . ARG A 1 493 ? -7.726 -11.617 -37.804 1.00 56.69 493 ARG A N 1
ATOM 3804 C CA . ARG A 1 493 ? -6.423 -10.953 -37.628 1.00 56.69 493 ARG A CA 1
ATOM 3805 C C . ARG A 1 493 ? -6.470 -9.841 -36.572 1.00 56.69 493 ARG A C 1
ATOM 3807 O O . ARG A 1 493 ? -5.511 -9.678 -35.827 1.00 56.69 493 ARG A O 1
ATOM 3814 N N . THR A 1 494 ? -7.585 -9.120 -36.466 1.00 56.19 494 THR A N 1
ATOM 3815 C CA . THR A 1 494 ? -7.856 -8.191 -35.355 1.00 56.19 494 THR A CA 1
ATOM 3816 C C . THR A 1 494 ? -8.131 -8.972 -34.068 1.00 56.19 494 THR A C 1
ATOM 3818 O O . THR A 1 494 ? -7.560 -8.674 -33.026 1.00 56.19 494 THR A O 1
ATOM 3821 N N . GLN A 1 495 ? -8.904 -10.055 -34.160 1.00 58.28 495 GLN A N 1
ATOM 3822 C CA . GLN A 1 495 ? -9.284 -10.912 -33.035 1.00 58.28 495 GLN A CA 1
ATOM 3823 C C . GLN A 1 495 ? -8.083 -11.622 -32.382 1.00 58.28 495 GLN A C 1
ATOM 3825 O O . GLN A 1 495 ? -8.065 -11.779 -31.168 1.00 58.28 495 GLN A O 1
ATOM 3830 N N . GLN A 1 496 ? -7.045 -11.989 -33.146 1.00 58.78 496 GLN A N 1
ATOM 3831 C CA . GLN A 1 496 ? -5.762 -12.467 -32.609 1.00 58.78 496 GLN A CA 1
ATOM 3832 C C . GLN A 1 496 ? -5.003 -11.373 -31.843 1.00 58.78 496 GLN A C 1
ATOM 3834 O O . GLN A 1 496 ? -4.410 -11.657 -30.803 1.00 58.78 496 GLN A O 1
ATOM 3839 N N . LEU A 1 497 ? -5.038 -10.126 -32.323 1.00 61.81 497 LEU A N 1
ATOM 3840 C CA . LEU A 1 497 ? -4.395 -8.989 -31.657 1.00 61.81 497 LEU A CA 1
ATOM 3841 C C . LEU A 1 497 ? -5.139 -8.579 -30.373 1.00 61.81 497 LEU A C 1
ATOM 3843 O O . LEU A 1 497 ? -4.493 -8.158 -29.412 1.00 61.81 497 LEU A O 1
ATOM 3847 N N . ASP A 1 498 ? -6.462 -8.741 -30.334 1.00 69.06 498 ASP A N 1
ATOM 3848 C CA . ASP A 1 498 ? -7.329 -8.441 -29.184 1.00 69.06 498 ASP A CA 1
ATOM 3849 C C . ASP A 1 498 ? -7.505 -9.604 -28.186 1.00 69.06 498 ASP A C 1
ATOM 3851 O O . ASP A 1 498 ? -8.242 -9.461 -27.212 1.00 69.06 498 ASP A O 1
ATOM 3855 N N . LYS A 1 499 ? -6.806 -10.736 -28.366 1.00 81.81 499 LYS A N 1
ATOM 3856 C CA . LYS A 1 499 ? -6.763 -11.807 -27.354 1.00 81.81 499 LYS A CA 1
ATOM 3857 C C . LYS A 1 499 ? -6.263 -11.291 -26.002 1.00 81.81 499 LYS A C 1
ATOM 3859 O O . LYS A 1 499 ? -5.345 -10.469 -25.939 1.00 81.81 499 LYS A O 1
ATOM 3864 N N . HIS A 1 500 ? -6.810 -11.856 -24.930 1.00 86.44 500 HIS A N 1
ATOM 3865 C CA . HIS A 1 500 ? -6.311 -11.660 -23.573 1.00 86.44 500 HIS A CA 1
ATOM 3866 C C . HIS A 1 500 ? -4.868 -12.180 -23.433 1.00 86.44 500 HIS A C 1
ATOM 3868 O O . HIS A 1 500 ? -4.477 -13.126 -24.124 1.00 86.44 500 HIS A O 1
ATOM 3874 N N . TRP A 1 501 ? -4.067 -11.590 -22.539 1.00 89.62 501 TRP A N 1
ATOM 3875 C CA . TRP A 1 501 ? -2.648 -11.948 -22.375 1.00 89.62 501 TRP A CA 1
ATOM 3876 C C . TRP A 1 501 ? -2.439 -13.418 -21.985 1.00 89.62 501 TRP A C 1
ATOM 3878 O O . TRP A 1 501 ? -1.420 -14.003 -22.346 1.00 89.62 501 TRP A O 1
ATOM 3888 N N . SER A 1 502 ? -3.418 -14.032 -21.312 1.00 87.25 502 SER A N 1
ATOM 3889 C CA . SER A 1 502 ? -3.393 -15.443 -20.898 1.00 87.25 502 SER A CA 1
ATOM 3890 C C . SER A 1 502 ? -3.450 -16.436 -22.066 1.00 87.25 502 SER A C 1
ATOM 3892 O O . SER A 1 502 ? -3.082 -17.592 -21.901 1.00 87.25 502 SER A O 1
ATOM 3894 N N . GLU A 1 503 ? -3.905 -16.005 -23.248 1.00 86.38 503 GLU A N 1
ATOM 3895 C CA . GLU A 1 503 ? -3.916 -16.817 -24.476 1.00 86.38 503 GLU A CA 1
ATOM 3896 C C . GLU A 1 503 ? -2.752 -16.491 -25.428 1.00 86.38 503 GLU A C 1
ATOM 3898 O O . GLU A 1 503 ? -2.644 -17.086 -26.504 1.00 86.38 503 GLU A O 1
ATOM 3903 N N . LYS A 1 504 ? -1.909 -15.512 -25.077 1.00 86.81 504 LYS A N 1
ATOM 3904 C CA . LYS A 1 504 ? -0.784 -15.046 -25.896 1.00 86.81 504 LYS A CA 1
ATOM 3905 C C . LYS A 1 504 ? 0.520 -15.706 -25.455 1.00 86.81 504 LYS A C 1
ATOM 3907 O O . LYS A 1 504 ? 0.729 -15.983 -24.273 1.00 86.81 504 LYS A O 1
ATOM 3912 N N . ARG A 1 505 ? 1.436 -15.919 -26.400 1.00 87.00 505 ARG A N 1
ATOM 3913 C CA . ARG A 1 505 ? 2.832 -16.268 -26.090 1.00 87.00 505 ARG A CA 1
ATOM 3914 C C . ARG A 1 505 ? 3.592 -14.999 -25.702 1.00 87.00 505 ARG A C 1
ATOM 3916 O O . ARG A 1 505 ? 3.148 -13.904 -26.040 1.00 87.00 505 ARG A O 1
ATOM 3923 N N . LEU A 1 506 ? 4.728 -15.148 -25.024 1.00 87.44 506 LEU A N 1
ATOM 3924 C CA . LEU A 1 506 ? 5.526 -14.012 -24.555 1.00 87.44 506 LEU A CA 1
ATOM 3925 C C . LEU A 1 506 ? 5.968 -13.102 -25.715 1.00 87.44 506 LEU A C 1
ATOM 3927 O O . LEU A 1 506 ? 5.799 -11.891 -25.633 1.00 87.44 506 LEU A O 1
ATOM 3931 N N . ASP A 1 507 ? 6.412 -13.693 -26.827 1.00 86.94 507 ASP A N 1
ATOM 3932 C CA . ASP A 1 507 ? 6.842 -12.968 -28.035 1.00 86.94 507 ASP A CA 1
ATOM 3933 C C . ASP A 1 507 ? 5.710 -12.172 -28.717 1.00 86.94 507 ASP A C 1
ATOM 3935 O O . ASP A 1 507 ? 5.969 -11.229 -29.462 1.00 86.94 507 ASP A O 1
ATOM 3939 N N . ASP A 1 508 ? 4.448 -12.548 -28.471 1.00 87.31 508 ASP A N 1
ATOM 3940 C CA . ASP A 1 508 ? 3.264 -11.884 -29.030 1.00 87.31 508 ASP A CA 1
ATOM 3941 C C . ASP A 1 508 ? 2.713 -10.776 -28.092 1.00 87.31 508 ASP A C 1
ATOM 3943 O O . ASP A 1 508 ? 1.722 -10.117 -28.430 1.00 87.31 508 ASP A O 1
ATOM 3947 N N . MET A 1 509 ? 3.312 -10.568 -26.908 1.00 87.62 509 MET A N 1
ATOM 3948 C CA . MET A 1 509 ? 2.882 -9.567 -25.919 1.00 87.62 509 MET A CA 1
ATOM 3949 C C . MET A 1 509 ? 3.320 -8.153 -26.310 1.00 87.62 509 MET A C 1
ATOM 3951 O O . MET A 1 509 ? 4.509 -7.847 -26.390 1.00 87.62 509 MET A O 1
ATOM 3955 N N . ARG A 1 510 ? 2.353 -7.246 -26.467 1.00 89.38 510 ARG A N 1
ATOM 3956 C CA . ARG A 1 510 ? 2.601 -5.816 -26.729 1.00 89.38 510 ARG A CA 1
ATOM 3957 C C . ARG A 1 510 ? 2.452 -4.988 -25.454 1.00 89.38 510 ARG A C 1
ATOM 3959 O O . ARG A 1 510 ? 1.844 -5.436 -24.490 1.00 89.38 510 ARG A O 1
ATOM 3966 N N . GLU A 1 511 ? 2.905 -3.737 -25.463 1.00 87.44 511 GLU A N 1
ATOM 3967 C CA . GLU A 1 511 ? 2.765 -2.809 -24.323 1.00 87.44 511 GLU A CA 1
ATOM 3968 C C . GLU A 1 511 ? 1.321 -2.659 -23.820 1.00 87.44 511 GLU A C 1
ATOM 3970 O O . GLU A 1 511 ? 1.088 -2.627 -22.615 1.00 87.44 511 GLU A O 1
ATOM 3975 N N . ARG A 1 512 ? 0.327 -2.653 -24.724 1.00 87.19 512 ARG A N 1
ATOM 3976 C CA . ARG A 1 512 ? -1.098 -2.703 -24.345 1.00 87.19 512 ARG A CA 1
ATOM 3977 C C . ARG A 1 512 ? -1.423 -3.940 -23.508 1.00 87.19 512 ARG A C 1
ATOM 3979 O O . ARG A 1 512 ? -2.172 -3.833 -22.545 1.00 87.19 512 ARG A O 1
ATOM 3986 N N . AS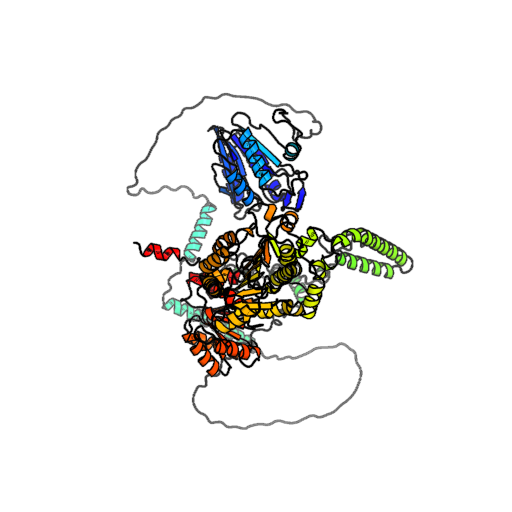P A 1 513 ? -0.888 -5.095 -23.887 1.00 89.94 513 ASP A N 1
ATOM 3987 C CA . ASP A 1 513 ? -1.147 -6.366 -23.214 1.00 89.94 513 ASP A CA 1
ATOM 3988 C C . ASP A 1 513 ? -0.432 -6.412 -21.855 1.00 89.94 513 ASP A C 1
ATOM 3990 O O . ASP A 1 513 ? -1.004 -6.889 -20.881 1.00 89.94 513 ASP A O 1
ATOM 3994 N N . TRP A 1 514 ? 0.764 -5.818 -21.755 1.00 90.75 514 TRP A N 1
ATOM 3995 C CA . TRP A 1 514 ? 1.453 -5.582 -20.482 1.00 90.75 514 TRP A CA 1
ATOM 3996 C C . TRP A 1 514 ? 0.727 -4.587 -19.575 1.00 90.75 514 TRP A C 1
ATOM 3998 O O . TRP A 1 514 ? 0.734 -4.761 -18.357 1.00 90.75 514 TRP A O 1
ATOM 4008 N N . ARG A 1 515 ? 0.072 -3.565 -20.138 1.00 87.25 515 ARG A N 1
ATOM 4009 C CA . ARG A 1 515 ? -0.769 -2.643 -19.367 1.00 87.25 515 ARG A CA 1
ATOM 4010 C C . ARG A 1 515 ? -2.012 -3.346 -18.826 1.00 87.25 515 ARG A C 1
ATOM 4012 O O . ARG A 1 515 ? -2.263 -3.232 -17.636 1.00 87.25 515 ARG A O 1
ATOM 4019 N N . ILE A 1 516 ? -2.712 -4.129 -19.651 1.00 88.31 516 ILE A N 1
ATOM 4020 C CA . ILE A 1 516 ? -3.857 -4.948 -19.211 1.00 88.31 516 ILE A CA 1
ATOM 4021 C C . ILE A 1 516 ? -3.415 -5.942 -18.126 1.00 88.31 516 ILE A C 1
ATOM 4023 O O . ILE A 1 516 ? -4.024 -5.992 -17.070 1.00 88.31 516 ILE A O 1
ATOM 4027 N N . PHE A 1 517 ? -2.286 -6.636 -18.309 1.00 92.44 517 PHE A N 1
ATOM 4028 C CA . PHE A 1 517 ? -1.713 -7.519 -17.285 1.00 92.44 517 PHE A CA 1
ATOM 4029 C C . PHE A 1 517 ? -1.458 -6.791 -15.951 1.00 92.44 517 PHE A C 1
ATOM 4031 O O . PHE A 1 517 ? -1.767 -7.312 -14.878 1.00 92.44 517 PHE A O 1
ATOM 4038 N N . LYS A 1 518 ? -0.889 -5.578 -16.002 1.00 90.38 518 LYS A N 1
ATOM 4039 C CA . LYS A 1 518 ? -0.681 -4.738 -14.813 1.00 90.38 518 LYS A CA 1
ATOM 4040 C C . LYS A 1 518 ? -2.010 -4.294 -14.191 1.00 90.38 518 LYS A C 1
ATOM 4042 O O . LYS A 1 518 ? -2.119 -4.317 -12.971 1.00 90.38 518 LYS A O 1
ATOM 4047 N N . GLU A 1 519 ? -3.015 -3.943 -14.991 1.00 85.44 519 GLU A N 1
ATOM 4048 C CA . GLU A 1 519 ? -4.369 -3.607 -14.527 1.00 85.44 519 GLU A CA 1
ATOM 4049 C C . GLU A 1 519 ? -5.034 -4.814 -13.829 1.00 85.44 519 GLU A C 1
ATOM 4051 O O . GLU A 1 519 ? -5.462 -4.685 -12.681 1.00 85.44 519 GLU A O 1
ATOM 4056 N N . ASP A 1 520 ? -5.020 -6.006 -14.434 1.00 86.12 520 ASP A N 1
ATOM 4057 C CA . ASP A 1 520 ? -5.639 -7.231 -13.897 1.00 86.12 520 ASP A CA 1
ATOM 4058 C C . ASP A 1 520 ? -5.047 -7.660 -12.547 1.00 86.12 520 ASP A C 1
ATOM 4060 O O . ASP A 1 520 ? -5.782 -8.000 -11.621 1.00 86.12 520 ASP A O 1
ATOM 4064 N N . PHE A 1 521 ? -3.719 -7.604 -12.405 1.00 86.56 521 PHE A N 1
ATOM 4065 C CA . PHE A 1 521 ? -3.023 -7.908 -11.146 1.00 86.56 521 PHE A CA 1
ATOM 4066 C C . PHE A 1 521 ? -2.888 -6.698 -10.202 1.00 86.56 521 PHE A C 1
ATOM 4068 O O . PHE A 1 521 ? -2.265 -6.813 -9.144 1.00 86.56 521 PHE A O 1
ATOM 4075 N N . HIS A 1 522 ? -3.458 -5.548 -10.573 1.00 87.38 522 HIS A N 1
ATOM 4076 C CA . HIS A 1 522 ? -3.432 -4.286 -9.824 1.00 87.38 522 HIS A CA 1
ATOM 4077 C C . HIS A 1 522 ? -1.998 -3.831 -9.472 1.00 87.38 522 HIS A C 1
ATOM 4079 O O . HIS A 1 522 ? -1.725 -3.368 -8.364 1.00 87.38 522 HIS A O 1
ATOM 4085 N N . ILE A 1 523 ? -1.067 -3.991 -10.416 1.00 90.94 523 ILE A N 1
ATOM 4086 C CA . ILE A 1 523 ? 0.355 -3.658 -10.297 1.00 90.94 523 ILE A CA 1
ATOM 4087 C C . ILE A 1 523 ? 0.596 -2.242 -10.835 1.00 90.94 523 ILE A C 1
ATOM 4089 O O . ILE A 1 523 ? 0.524 -2.002 -12.039 1.00 90.94 523 ILE A O 1
ATOM 4093 N N . SER A 1 524 ? 0.999 -1.321 -9.965 1.00 89.56 524 SER A N 1
ATOM 4094 C CA . SER A 1 524 ? 1.549 -0.017 -10.346 1.00 89.56 524 SER A CA 1
ATOM 4095 C C . SER A 1 524 ? 3.070 -0.006 -10.167 1.00 89.56 524 SER A C 1
ATOM 4097 O O . SER A 1 524 ? 3.591 -0.474 -9.153 1.00 89.56 524 SER A O 1
ATOM 4099 N N . THR A 1 525 ? 3.803 0.505 -11.159 1.00 90.25 525 THR A N 1
ATOM 4100 C CA . THR A 1 525 ? 5.277 0.537 -11.177 1.00 90.25 525 THR A CA 1
ATOM 4101 C C . THR A 1 525 ? 5.787 1.945 -11.474 1.00 90.25 525 THR A C 1
ATOM 4103 O O . THR A 1 525 ? 5.387 2.510 -12.489 1.00 90.25 525 THR A O 1
ATOM 4106 N N . MET A 1 526 ? 6.693 2.486 -10.652 1.00 87.94 526 MET A N 1
ATOM 4107 C CA . MET A 1 526 ? 7.322 3.804 -10.848 1.00 87.94 526 MET A CA 1
ATOM 4108 C C . MET A 1 526 ? 8.853 3.706 -10.799 1.00 87.94 526 MET A C 1
ATOM 4110 O O . MET A 1 526 ? 9.392 3.044 -9.913 1.00 87.94 526 MET A O 1
ATOM 4114 N N . GLY A 1 527 ? 9.539 4.400 -11.706 1.00 81.00 527 GLY A N 1
ATOM 4115 C CA . GLY A 1 527 ? 10.997 4.355 -11.899 1.00 81.00 527 GLY A CA 1
ATOM 4116 C C . GLY A 1 527 ? 11.338 4.134 -13.376 1.00 81.00 527 GLY A C 1
ATOM 4117 O O . GLY A 1 527 ? 10.513 3.597 -14.117 1.00 81.00 527 GLY A O 1
ATOM 4118 N N . GLY A 1 528 ? 12.522 4.554 -13.822 1.00 77.94 528 GLY A N 1
ATOM 4119 C CA . GLY A 1 528 ? 12.958 4.376 -15.209 1.00 77.94 528 GLY A CA 1
ATOM 4120 C C . GLY A 1 528 ? 13.219 2.907 -15.542 1.00 77.94 528 GLY A C 1
ATOM 4121 O O . GLY A 1 528 ? 13.506 2.110 -14.647 1.00 77.94 528 GLY A O 1
ATOM 4122 N N . SER A 1 529 ? 13.121 2.535 -16.821 1.00 78.25 529 SER A N 1
ATOM 4123 C CA . SER A 1 529 ? 13.588 1.243 -17.367 1.00 78.25 529 SER A CA 1
ATOM 4124 C C . SER A 1 529 ? 13.162 -0.009 -16.577 1.00 78.25 529 SER A C 1
ATOM 4126 O O . SER A 1 529 ? 13.969 -0.903 -16.322 1.00 78.25 529 SER A O 1
ATOM 4128 N N . ILE A 1 530 ? 11.907 -0.069 -16.117 1.00 85.75 530 ILE A N 1
ATOM 4129 C CA . ILE A 1 530 ? 11.399 -1.208 -15.334 1.00 85.75 530 ILE A CA 1
ATOM 4130 C C . ILE A 1 530 ? 11.090 -2.398 -16.266 1.00 85.75 530 ILE A C 1
ATOM 4132 O O . ILE A 1 530 ? 10.311 -2.223 -17.205 1.00 85.75 530 ILE A O 1
ATOM 4136 N N . PRO A 1 531 ? 11.637 -3.606 -16.014 1.00 89.00 531 PRO A N 1
ATOM 4137 C CA . PRO A 1 531 ? 11.317 -4.801 -16.791 1.00 89.00 531 PRO A CA 1
ATOM 4138 C C . PRO A 1 531 ? 9.833 -5.171 -16.694 1.00 89.00 531 PRO A C 1
ATOM 4140 O O . PRO A 1 531 ? 9.159 -4.899 -15.696 1.00 89.00 531 PRO A O 1
ATOM 4143 N N . ASN A 1 532 ? 9.322 -5.832 -17.733 1.00 90.56 532 ASN A N 1
ATOM 4144 C CA . ASN A 1 532 ? 7.953 -6.337 -17.723 1.00 90.56 532 ASN A CA 1
ATOM 4145 C C . ASN A 1 532 ? 7.770 -7.404 -16.623 1.00 90.56 532 ASN A C 1
ATOM 4147 O O . ASN A 1 532 ? 8.684 -8.202 -16.399 1.00 90.56 532 ASN A O 1
ATOM 4151 N N . PRO A 1 533 ? 6.613 -7.441 -15.933 1.00 92.81 533 PRO A N 1
ATOM 4152 C CA . PRO A 1 533 ? 6.323 -8.491 -14.962 1.00 92.81 533 PRO A CA 1
ATOM 4153 C C . PRO A 1 533 ? 6.314 -9.883 -15.611 1.00 92.81 533 PRO A C 1
ATOM 4155 O O . PRO A 1 533 ? 5.853 -10.033 -16.737 1.00 92.81 533 PRO A O 1
ATOM 4158 N N . MET A 1 534 ? 6.749 -10.920 -14.897 1.00 93.56 534 MET A N 1
ATOM 4159 C CA . MET A 1 534 ? 6.684 -12.303 -15.400 1.00 93.56 534 MET A CA 1
ATOM 4160 C C . MET A 1 534 ? 5.244 -12.853 -15.352 1.00 93.56 534 MET A C 1
ATOM 4162 O O . MET A 1 534 ? 4.502 -12.591 -14.396 1.00 93.56 534 MET A O 1
ATOM 4166 N N . ARG A 1 535 ? 4.827 -13.627 -16.365 1.00 91.69 535 ARG A N 1
ATOM 4167 C CA . ARG A 1 535 ? 3.454 -14.168 -16.454 1.00 91.69 535 ARG A CA 1
ATOM 4168 C C . ARG A 1 535 ? 3.336 -15.581 -15.890 1.00 91.69 535 ARG A C 1
ATOM 4170 O O . ARG A 1 535 ? 2.264 -15.934 -15.410 1.00 91.69 535 ARG A O 1
ATOM 4177 N N . THR A 1 536 ? 4.423 -16.343 -15.877 1.00 91.56 536 THR A N 1
ATOM 4178 C CA . THR A 1 536 ? 4.547 -17.637 -15.186 1.00 91.56 536 THR A CA 1
ATOM 4179 C C . THR A 1 536 ? 5.933 -17.750 -14.540 1.00 91.56 536 THR A C 1
ATOM 4181 O O . THR A 1 536 ? 6.761 -16.844 -14.672 1.00 91.56 536 THR A O 1
ATOM 4184 N N . TRP A 1 537 ? 6.206 -18.835 -13.810 1.00 92.12 537 TRP A N 1
ATOM 4185 C CA . TRP A 1 537 ? 7.515 -19.047 -13.181 1.00 92.12 537 TRP A CA 1
ATOM 4186 C C . TRP A 1 537 ? 8.631 -19.318 -14.198 1.00 92.12 537 TRP A C 1
ATOM 4188 O O . TRP A 1 537 ? 9.766 -18.900 -13.980 1.00 92.12 537 TRP A O 1
ATOM 4198 N N . GLU A 1 538 ? 8.321 -19.946 -15.328 1.00 89.00 538 GLU A N 1
ATOM 4199 C CA . GLU A 1 538 ? 9.269 -20.230 -16.414 1.00 89.00 538 GLU A CA 1
ATOM 4200 C C . GLU A 1 538 ? 9.798 -18.940 -17.066 1.00 89.00 538 GLU A C 1
ATOM 4202 O O . GLU A 1 538 ? 10.930 -18.897 -17.538 1.00 89.00 538 GLU A O 1
ATOM 4207 N N . GLU A 1 539 ? 9.008 -17.862 -17.037 1.00 87.88 539 GLU A N 1
ATOM 4208 C CA . GLU A 1 539 ? 9.379 -16.535 -17.548 1.00 87.88 539 GLU A CA 1
ATOM 4209 C C . GLU A 1 539 ? 10.158 -15.680 -16.525 1.00 87.88 539 GLU A C 1
ATOM 4211 O O . GLU A 1 539 ? 10.492 -14.531 -16.807 1.00 87.88 539 GLU A O 1
ATOM 4216 N N . SER A 1 540 ? 10.444 -16.202 -15.325 1.00 85.25 540 SER A N 1
ATOM 4217 C CA . SER A 1 540 ? 11.032 -15.421 -14.221 1.00 85.25 540 SER A CA 1
ATOM 4218 C C . SER A 1 540 ? 12.511 -15.062 -14.382 1.00 85.25 540 SER A C 1
ATOM 4220 O O . SER A 1 540 ? 12.993 -14.170 -13.687 1.00 85.25 540 SER A O 1
ATOM 4222 N N . GLY A 1 541 ? 13.248 -15.777 -15.239 1.00 85.19 541 GLY A N 1
ATOM 4223 C CA . GLY A 1 541 ? 14.710 -15.680 -15.331 1.00 85.19 541 GLY A CA 1
ATOM 4224 C C . GLY A 1 541 ? 15.474 -16.355 -14.180 1.00 85.19 541 GLY A C 1
ATOM 4225 O O . GLY A 1 541 ? 16.690 -16.194 -14.087 1.00 85.19 541 GLY A O 1
ATOM 4226 N N . LEU A 1 542 ? 14.795 -17.107 -13.303 1.00 90.69 542 LEU A N 1
ATOM 4227 C CA . LEU A 1 542 ? 15.435 -17.880 -12.234 1.00 90.69 542 LEU A CA 1
ATOM 4228 C C . LEU A 1 542 ? 16.055 -19.196 -12.763 1.00 90.69 542 LEU A C 1
ATOM 4230 O O . LEU A 1 542 ? 15.499 -19.812 -13.671 1.00 90.69 542 LEU A O 1
ATOM 4234 N N . PRO A 1 543 ? 17.160 -19.684 -12.164 1.00 90.94 543 PRO A N 1
ATOM 4235 C CA . PRO A 1 543 ? 17.746 -20.990 -12.476 1.00 90.94 543 PRO A CA 1
ATOM 4236 C C . PRO A 1 543 ? 16.786 -22.177 -12.291 1.00 90.94 543 PRO A C 1
ATOM 4238 O O . PRO A 1 543 ? 16.023 -22.226 -11.324 1.00 90.94 543 PRO A O 1
ATOM 4241 N N . ASP A 1 544 ? 16.931 -23.210 -13.130 1.00 90.31 544 ASP A N 1
ATOM 4242 C CA . ASP A 1 544 ? 16.170 -24.474 -13.063 1.00 90.31 544 ASP A CA 1
ATOM 4243 C C . ASP A 1 544 ? 16.149 -25.125 -11.669 1.00 90.31 544 ASP A C 1
ATOM 4245 O O . ASP A 1 544 ? 15.165 -25.762 -11.289 1.00 90.31 544 ASP A O 1
ATOM 4249 N N . SER A 1 545 ? 17.234 -24.996 -10.898 1.00 90.56 545 SER A N 1
ATOM 4250 C CA . SER A 1 545 ? 17.312 -25.503 -9.523 1.00 90.56 545 SER A CA 1
ATOM 4251 C C . SER A 1 545 ? 16.298 -24.815 -8.608 1.00 90.56 545 SER A C 1
ATOM 4253 O O . SER A 1 545 ? 15.570 -25.496 -7.887 1.00 90.56 545 SER A O 1
ATOM 4255 N N . LEU A 1 546 ? 16.194 -23.486 -8.685 1.00 91.56 546 LEU A N 1
ATOM 4256 C CA . LEU A 1 546 ? 15.215 -22.697 -7.941 1.00 91.56 546 LEU A CA 1
ATOM 4257 C C . LEU A 1 546 ? 13.789 -22.960 -8.438 1.00 91.56 546 LEU A C 1
ATOM 4259 O O . LEU A 1 546 ? 12.904 -23.176 -7.615 1.00 91.56 546 LEU A O 1
ATOM 4263 N N . LEU A 1 547 ? 13.567 -23.041 -9.754 1.00 92.69 547 LEU A N 1
ATOM 4264 C CA . LEU A 1 547 ? 12.245 -23.344 -10.325 1.00 92.69 547 LEU A CA 1
ATOM 4265 C C . LEU A 1 547 ? 11.704 -24.712 -9.871 1.00 92.69 547 LEU A C 1
ATOM 4267 O O . LEU A 1 547 ? 10.529 -24.837 -9.522 1.00 92.69 547 LEU A O 1
ATOM 4271 N N . ARG A 1 548 ? 12.566 -25.735 -9.790 1.00 91.88 548 ARG A N 1
ATOM 4272 C CA . ARG A 1 548 ? 12.198 -27.052 -9.238 1.00 91.88 548 ARG A CA 1
ATOM 4273 C C . ARG A 1 548 ? 11.799 -26.972 -7.766 1.00 91.88 548 ARG A C 1
ATOM 4275 O O . ARG A 1 548 ? 10.830 -27.617 -7.380 1.00 91.88 548 ARG A O 1
ATOM 4282 N N . ILE A 1 549 ? 12.510 -26.180 -6.962 1.00 92.44 549 ILE A N 1
ATOM 4283 C CA . ILE A 1 549 ? 12.215 -25.990 -5.534 1.00 92.44 549 ILE A CA 1
ATOM 4284 C C . ILE A 1 549 ? 10.887 -25.238 -5.344 1.00 92.44 549 ILE A C 1
ATOM 4286 O O . ILE A 1 549 ? 10.054 -25.670 -4.551 1.00 92.44 549 ILE A O 1
ATOM 4290 N N . VAL A 1 550 ? 10.640 -24.172 -6.115 1.00 93.00 550 VAL A N 1
ATOM 4291 C CA . VAL A 1 550 ? 9.365 -23.423 -6.132 1.00 93.00 550 VAL A CA 1
ATOM 4292 C C . VAL A 1 550 ? 8.180 -24.363 -6.396 1.00 93.00 550 VAL A C 1
ATOM 4294 O O . VAL A 1 550 ? 7.203 -24.356 -5.643 1.00 93.00 550 VAL A O 1
ATOM 4297 N N . ASN A 1 551 ? 8.302 -25.239 -7.399 1.00 91.19 551 ASN A N 1
ATOM 4298 C CA . ASN A 1 551 ? 7.290 -26.246 -7.725 1.00 91.19 551 ASN A CA 1
ATOM 4299 C C . ASN A 1 551 ? 7.126 -27.290 -6.596 1.00 91.19 551 ASN A C 1
ATOM 4301 O O . ASN A 1 551 ? 6.009 -27.546 -6.152 1.00 91.19 551 ASN A O 1
ATOM 4305 N N . GLN A 1 552 ? 8.226 -27.822 -6.045 1.00 91.12 552 GLN A N 1
ATOM 4306 C CA . GLN A 1 552 ? 8.200 -28.787 -4.930 1.00 91.12 552 GLN A CA 1
ATOM 4307 C C . GLN A 1 552 ? 7.550 -28.247 -3.646 1.00 91.12 552 GLN A C 1
ATOM 4309 O O . GLN A 1 552 ? 6.908 -29.012 -2.929 1.00 91.12 552 GLN A O 1
ATOM 4314 N N . ILE A 1 553 ? 7.703 -26.954 -3.348 1.00 89.06 553 ILE A N 1
ATOM 4315 C CA . ILE A 1 553 ? 7.073 -26.304 -2.185 1.00 89.06 553 ILE A CA 1
ATOM 4316 C C . ILE A 1 553 ? 5.569 -26.053 -2.428 1.00 89.06 553 ILE A C 1
ATOM 4318 O O . ILE A 1 553 ? 4.814 -25.885 -1.472 1.00 89.06 553 ILE A O 1
ATOM 4322 N N . GLY A 1 554 ? 5.114 -26.078 -3.687 1.00 88.81 554 GLY A N 1
ATOM 4323 C CA . GLY A 1 554 ? 3.708 -25.915 -4.066 1.00 88.81 554 GLY A CA 1
ATOM 4324 C C . GLY A 1 554 ? 3.314 -24.498 -4.495 1.00 88.81 554 GLY A C 1
ATOM 4325 O O . GLY A 1 554 ? 2.126 -24.182 -4.529 1.00 88.81 554 GLY A O 1
ATOM 4326 N N . TYR A 1 555 ? 4.277 -23.638 -4.842 1.00 88.31 555 TYR A N 1
ATOM 4327 C CA . TYR A 1 555 ? 4.006 -22.314 -5.412 1.00 88.31 555 TYR A CA 1
ATOM 4328 C C . TYR A 1 555 ? 3.612 -22.447 -6.892 1.00 88.31 555 TYR A C 1
ATOM 4330 O O . TYR A 1 555 ? 4.442 -22.293 -7.781 1.00 88.31 555 TYR A O 1
ATOM 4338 N N . THR A 1 556 ? 2.341 -22.749 -7.167 1.00 87.94 556 THR A N 1
ATOM 4339 C CA . THR A 1 556 ? 1.841 -23.012 -8.531 1.00 87.94 556 THR A CA 1
ATOM 4340 C C . THR A 1 556 ? 1.895 -21.793 -9.453 1.00 87.94 556 THR A C 1
ATOM 4342 O O . THR A 1 556 ? 2.329 -21.908 -10.591 1.00 87.94 556 THR A O 1
ATOM 4345 N N . GLU A 1 557 ? 1.498 -20.623 -8.956 1.00 89.81 557 GLU A N 1
ATOM 4346 C CA . GLU A 1 557 ? 1.437 -19.362 -9.702 1.00 89.81 557 GLU A CA 1
ATOM 4347 C C . GLU A 1 557 ? 2.100 -18.242 -8.887 1.00 89.81 557 GLU A C 1
ATOM 4349 O O . GLU A 1 557 ? 1.886 -18.175 -7.671 1.00 89.81 557 GLU A O 1
ATOM 4354 N N . PRO A 1 558 ? 2.868 -17.328 -9.509 1.00 93.31 558 PRO A N 1
ATOM 4355 C CA . PRO A 1 558 ? 3.434 -16.198 -8.788 1.00 93.31 558 PRO A CA 1
ATOM 4356 C C . PRO A 1 558 ? 2.349 -15.188 -8.387 1.00 93.31 558 PRO A C 1
ATOM 4358 O O . PRO A 1 558 ? 1.376 -14.951 -9.110 1.00 93.31 558 PRO A O 1
ATOM 4361 N N . SER A 1 559 ? 2.515 -14.548 -7.231 1.00 91.25 559 SER A N 1
ATOM 4362 C CA . SER A 1 559 ? 1.632 -13.470 -6.768 1.00 91.25 559 SER A CA 1
ATOM 4363 C C . SER A 1 559 ? 1.941 -12.133 -7.453 1.00 91.25 559 SER A C 1
ATOM 4365 O O . SER A 1 559 ? 3.018 -11.950 -8.016 1.00 91.25 559 SER A O 1
ATOM 4367 N N . ALA A 1 560 ? 1.032 -11.155 -7.384 1.00 91.50 560 ALA A N 1
ATOM 4368 C CA . ALA A 1 560 ? 1.210 -9.856 -8.046 1.00 91.50 560 ALA A CA 1
ATOM 4369 C C . ALA A 1 560 ? 2.521 -9.128 -7.660 1.00 91.50 560 ALA A C 1
ATOM 4371 O O . ALA A 1 560 ? 3.210 -8.606 -8.538 1.00 91.50 560 ALA A O 1
ATOM 4372 N N . ILE A 1 561 ? 2.928 -9.161 -6.378 1.00 92.50 561 ILE A N 1
ATOM 4373 C CA . ILE A 1 561 ? 4.224 -8.596 -5.950 1.00 92.50 561 ILE A CA 1
ATOM 4374 C C . ILE A 1 561 ? 5.406 -9.410 -6.487 1.00 92.50 561 ILE A C 1
ATOM 4376 O O . ILE A 1 561 ? 6.381 -8.822 -6.939 1.00 92.50 561 ILE A O 1
ATOM 4380 N N . GLN A 1 562 ? 5.317 -10.745 -6.509 1.00 94.75 562 GLN A N 1
ATOM 4381 C CA . GLN A 1 562 ? 6.366 -11.615 -7.056 1.00 94.75 562 GLN A CA 1
ATOM 4382 C C . GLN A 1 562 ? 6.560 -11.371 -8.556 1.00 94.75 562 GLN A C 1
ATOM 4384 O O . GLN A 1 562 ? 7.695 -11.215 -9.000 1.00 94.75 562 GLN A O 1
ATOM 4389 N N . ARG A 1 563 ? 5.456 -11.253 -9.308 1.00 94.62 563 ARG A N 1
ATOM 4390 C CA . ARG A 1 563 ? 5.449 -11.031 -10.761 1.00 94.62 563 ARG A CA 1
ATOM 4391 C C . ARG A 1 563 ? 6.250 -9.799 -11.169 1.00 94.62 563 ARG A C 1
ATOM 4393 O O . ARG A 1 563 ? 6.969 -9.848 -12.160 1.00 94.62 563 ARG A O 1
ATOM 4400 N N . ALA A 1 564 ? 6.125 -8.708 -10.414 1.00 93.88 564 ALA A N 1
ATOM 4401 C CA . ALA A 1 564 ? 6.807 -7.448 -10.698 1.00 93.88 564 ALA A CA 1
ATOM 4402 C C . ALA A 1 564 ? 8.170 -7.311 -9.998 1.00 93.88 564 ALA A C 1
ATOM 4404 O O . ALA A 1 564 ? 9.119 -6.830 -10.609 1.00 93.88 564 ALA A O 1
ATOM 4405 N N . ALA A 1 565 ? 8.294 -7.723 -8.733 1.00 94.62 565 ALA A N 1
ATOM 4406 C CA . ALA A 1 565 ? 9.506 -7.482 -7.951 1.00 94.62 565 ALA A CA 1
ATOM 4407 C C . ALA A 1 565 ? 10.670 -8.416 -8.313 1.00 94.62 565 ALA A C 1
ATOM 4409 O O . ALA A 1 565 ? 11.814 -7.970 -8.259 1.00 94.62 565 ALA A O 1
ATOM 4410 N N . ILE A 1 566 ? 10.412 -9.672 -8.705 1.00 95.12 566 ILE A N 1
ATOM 4411 C CA . ILE A 1 566 ? 11.481 -10.636 -9.027 1.00 95.12 566 ILE A CA 1
ATOM 4412 C C . ILE A 1 566 ? 12.292 -10.191 -10.262 1.00 95.12 566 ILE A C 1
ATOM 4414 O O . ILE A 1 566 ? 13.509 -10.065 -10.121 1.00 95.12 566 ILE A O 1
ATOM 4418 N N . PRO A 1 567 ? 11.685 -9.847 -11.422 1.00 92.75 567 PRO A N 1
ATOM 4419 C CA . PRO A 1 567 ? 12.444 -9.371 -12.584 1.00 92.75 567 PRO A CA 1
ATOM 4420 C C . PRO A 1 567 ? 13.261 -8.099 -12.312 1.00 92.75 567 PRO A C 1
ATOM 4422 O O . PRO A 1 567 ? 14.384 -7.973 -12.792 1.00 92.75 567 PRO A O 1
ATOM 4425 N N . ILE A 1 568 ? 12.731 -7.170 -11.507 1.00 91.94 568 ILE A N 1
ATOM 4426 C CA . ILE A 1 568 ? 13.447 -5.951 -11.090 1.00 91.94 568 ILE A CA 1
ATOM 4427 C C . ILE A 1 568 ? 14.642 -6.304 -10.197 1.00 91.94 568 ILE A C 1
ATOM 4429 O O . ILE A 1 568 ? 15.737 -5.767 -10.369 1.00 91.94 568 ILE A O 1
ATOM 4433 N N . ALA A 1 569 ? 14.440 -7.208 -9.238 1.00 91.50 569 ALA A N 1
ATOM 4434 C CA . ALA A 1 569 ? 15.471 -7.594 -8.289 1.00 91.50 569 ALA A CA 1
ATOM 4435 C C . ALA A 1 569 ? 16.640 -8.323 -8.970 1.00 91.50 569 ALA A C 1
ATOM 4437 O O . ALA A 1 569 ? 17.789 -8.078 -8.616 1.00 91.50 569 ALA A O 1
ATOM 4438 N N . LEU A 1 570 ? 16.370 -9.144 -9.990 1.00 90.31 570 LEU A N 1
ATOM 4439 C CA . LEU A 1 570 ? 17.401 -9.830 -10.779 1.00 90.31 570 LEU A CA 1
ATOM 4440 C C . LEU A 1 570 ? 18.289 -8.881 -11.609 1.00 90.31 570 LEU A C 1
ATOM 4442 O O . LEU A 1 570 ? 19.380 -9.275 -12.004 1.00 90.31 570 LEU A O 1
ATOM 4446 N N . GLN A 1 571 ? 17.876 -7.627 -11.827 1.00 87.62 571 GLN A N 1
ATOM 4447 C CA . GLN A 1 571 ? 18.712 -6.576 -12.433 1.00 87.62 571 GLN A CA 1
ATOM 4448 C C . GLN A 1 571 ? 19.609 -5.847 -11.412 1.00 87.62 571 GLN A C 1
ATOM 4450 O O . GLN A 1 571 ? 20.127 -4.766 -11.699 1.00 87.62 571 GLN A O 1
ATOM 4455 N N . SER A 1 572 ? 19.744 -6.377 -10.193 1.00 87.00 572 SER A N 1
ATOM 4456 C CA . SER A 1 572 ? 20.466 -5.751 -9.078 1.00 87.00 572 SER A CA 1
ATOM 4457 C C . SER A 1 572 ? 19.953 -4.350 -8.704 1.00 87.00 572 SER A C 1
ATOM 4459 O O . SER A 1 572 ? 20.688 -3.572 -8.097 1.00 87.00 572 SER A O 1
ATOM 4461 N N . ARG A 1 573 ? 18.702 -3.987 -9.031 1.00 88.62 573 ARG A N 1
ATOM 4462 C CA . ARG A 1 573 ? 18.107 -2.666 -8.729 1.00 88.62 573 ARG A CA 1
ATOM 4463 C C . ARG A 1 573 ? 17.508 -2.601 -7.324 1.00 88.62 573 ARG A C 1
ATOM 4465 O O . ARG A 1 573 ? 17.005 -3.598 -6.810 1.00 88.62 573 ARG A O 1
ATOM 4472 N N . ASP A 1 574 ? 17.551 -1.425 -6.697 1.00 92.44 574 ASP A N 1
ATOM 4473 C CA . ASP A 1 574 ? 16.859 -1.220 -5.416 1.00 92.44 574 ASP A CA 1
ATOM 4474 C C . ASP A 1 574 ? 15.343 -1.195 -5.631 1.00 92.44 574 ASP A C 1
ATOM 4476 O O . ASP A 1 574 ? 14.861 -0.772 -6.686 1.00 92.44 574 ASP A O 1
ATOM 4480 N N . LEU A 1 575 ? 14.584 -1.634 -4.625 1.00 92.88 575 LEU A N 1
ATOM 4481 C CA . LEU A 1 575 ? 13.135 -1.797 -4.741 1.00 92.88 575 LEU A CA 1
ATOM 4482 C C . LEU A 1 575 ? 12.393 -1.280 -3.505 1.00 92.88 575 LEU A C 1
ATOM 4484 O O . LEU A 1 575 ? 12.774 -1.581 -2.376 1.00 92.88 575 LEU A O 1
ATOM 4488 N N . ILE A 1 576 ? 11.293 -0.555 -3.720 1.00 94.31 576 ILE A N 1
ATOM 4489 C CA . ILE A 1 576 ? 10.277 -0.269 -2.697 1.00 94.31 576 ILE A CA 1
ATOM 4490 C C . ILE A 1 576 ? 9.005 -1.045 -3.056 1.00 94.31 576 ILE A C 1
ATOM 4492 O O . ILE A 1 576 ? 8.309 -0.683 -4.002 1.00 94.31 576 ILE A O 1
ATOM 4496 N N . GLY A 1 577 ? 8.703 -2.102 -2.304 1.00 92.56 577 GLY A N 1
ATOM 4497 C CA . GLY A 1 577 ? 7.519 -2.944 -2.467 1.00 92.56 577 GLY A CA 1
ATOM 4498 C C . GLY A 1 577 ? 6.406 -2.533 -1.507 1.00 92.56 577 GLY A C 1
ATOM 4499 O O . GLY A 1 577 ? 6.461 -2.845 -0.317 1.00 92.56 577 GLY A O 1
ATOM 4500 N N . VAL A 1 578 ? 5.380 -1.856 -2.019 1.00 89.88 578 VAL A N 1
ATOM 4501 C CA . VAL A 1 578 ? 4.165 -1.513 -1.271 1.00 89.88 578 VAL A CA 1
ATOM 4502 C C . VAL A 1 578 ? 3.140 -2.627 -1.476 1.00 89.88 578 VAL A C 1
ATOM 4504 O O . VAL A 1 578 ? 2.490 -2.697 -2.520 1.00 89.88 578 VAL A O 1
ATOM 4507 N N . ALA A 1 579 ? 3.039 -3.530 -0.500 1.00 84.88 579 ALA A N 1
ATOM 4508 C CA . ALA A 1 579 ? 2.118 -4.663 -0.539 1.00 84.88 579 ALA A CA 1
ATOM 4509 C C . ALA A 1 579 ? 1.803 -5.200 0.869 1.00 84.88 579 ALA A C 1
ATOM 4511 O O . ALA A 1 579 ? 2.640 -5.197 1.778 1.00 84.88 579 ALA A O 1
ATOM 4512 N N . GLU A 1 580 ? 0.588 -5.716 1.037 1.00 71.56 580 GLU A N 1
ATOM 4513 C CA . GLU A 1 580 ? 0.090 -6.234 2.313 1.00 71.56 580 GLU A CA 1
ATOM 4514 C C . GLU A 1 580 ? 0.785 -7.528 2.764 1.00 71.56 580 GLU A C 1
ATOM 4516 O O . GLU A 1 580 ? 1.322 -8.307 1.969 1.00 71.56 580 GLU A O 1
ATOM 4521 N N . THR A 1 581 ? 0.758 -7.796 4.069 1.00 68.81 581 THR A N 1
ATOM 4522 C CA . THR A 1 581 ? 1.240 -9.060 4.644 1.00 68.81 581 THR A CA 1
ATOM 4523 C C . THR A 1 581 ? 0.346 -10.218 4.181 1.00 68.81 581 THR A C 1
ATOM 4525 O O . THR A 1 581 ? -0.874 -10.148 4.295 1.00 68.81 581 THR A O 1
ATOM 4528 N N . GLY A 1 582 ? 0.953 -11.279 3.640 1.00 67.81 582 GLY A N 1
ATOM 4529 C CA . GLY A 1 582 ? 0.244 -12.382 2.973 1.00 67.81 582 GLY A CA 1
ATOM 4530 C C . GLY A 1 582 ? 0.185 -12.279 1.440 1.00 67.81 582 GLY A C 1
ATOM 4531 O O . GLY A 1 582 ? -0.152 -13.257 0.786 1.00 67.81 582 GLY A O 1
ATOM 4532 N N . SER A 1 583 ? 0.604 -11.159 0.836 1.00 75.69 583 SER A N 1
ATOM 4533 C CA . SER A 1 583 ? 0.696 -11.012 -0.633 1.00 75.69 583 SER A CA 1
ATOM 4534 C C . SER A 1 583 ? 1.845 -11.797 -1.292 1.00 75.69 583 SER A C 1
ATOM 4536 O O . SER A 1 583 ? 2.024 -11.721 -2.505 1.00 75.69 583 SER A O 1
ATOM 4538 N N . GLY A 1 584 ? 2.641 -12.555 -0.528 1.00 84.44 584 GLY A N 1
ATOM 4539 C CA . GLY A 1 584 ? 3.777 -13.334 -1.041 1.00 84.44 584 GLY A CA 1
ATOM 4540 C C . GLY A 1 584 ? 5.129 -12.604 -1.065 1.00 84.44 584 GLY A C 1
ATOM 4541 O O . GLY A 1 584 ? 6.057 -13.106 -1.703 1.00 84.44 584 GLY A O 1
ATOM 4542 N N . LYS A 1 585 ? 5.256 -11.466 -0.359 1.00 90.12 585 LYS A N 1
ATOM 4543 C CA . LYS A 1 585 ? 6.489 -10.651 -0.254 1.00 90.12 585 LYS A CA 1
ATOM 4544 C C . LYS A 1 585 ? 7.755 -11.460 0.047 1.00 90.12 585 LYS A C 1
ATOM 4546 O O . LYS A 1 585 ? 8.783 -11.230 -0.576 1.00 90.12 585 LYS A O 1
ATOM 4551 N N . THR A 1 586 ? 7.687 -12.428 0.963 1.00 91.62 586 THR A N 1
ATOM 4552 C CA . THR A 1 586 ? 8.869 -13.192 1.391 1.00 91.62 586 THR A CA 1
ATOM 4553 C C . THR A 1 586 ? 9.559 -13.886 0.219 1.00 91.62 586 THR A C 1
ATOM 4555 O O . THR A 1 586 ? 10.745 -13.677 -0.009 1.00 91.62 586 THR A O 1
ATOM 4558 N N . ALA A 1 587 ? 8.813 -14.618 -0.613 1.00 92.31 587 ALA A N 1
ATOM 4559 C CA . ALA A 1 587 ? 9.386 -15.248 -1.801 1.00 92.31 587 ALA A CA 1
ATOM 4560 C C . ALA A 1 587 ? 9.828 -14.225 -2.871 1.00 92.31 587 ALA A C 1
ATOM 4562 O O . ALA A 1 587 ? 10.779 -14.501 -3.600 1.00 92.31 587 ALA A O 1
ATOM 4563 N N . SER A 1 588 ? 9.220 -13.027 -2.943 1.00 94.19 588 SER A N 1
ATOM 4564 C CA . SER A 1 588 ? 9.627 -12.001 -3.921 1.00 94.19 588 SER A CA 1
ATOM 4565 C C . SER A 1 588 ? 10.984 -11.359 -3.628 1.00 94.19 588 SER A C 1
ATOM 4567 O O . SER A 1 588 ? 11.588 -10.816 -4.549 1.00 94.19 588 SER A O 1
ATOM 4569 N N . PHE A 1 589 ? 11.484 -11.433 -2.388 1.00 93.56 589 PHE A N 1
ATOM 4570 C CA . PHE A 1 589 ? 12.861 -11.046 -2.053 1.00 93.56 589 PHE A CA 1
ATOM 4571 C C . PHE A 1 589 ? 13.802 -12.230 -1.797 1.00 93.56 589 PHE A C 1
ATOM 4573 O O . PHE A 1 589 ? 14.990 -12.113 -2.084 1.00 93.56 589 PHE A O 1
ATOM 4580 N N . VAL A 1 590 ? 13.301 -13.377 -1.322 1.00 94.44 590 VAL A N 1
ATOM 4581 C CA . VAL A 1 590 ? 14.126 -14.577 -1.095 1.00 94.44 590 VAL A CA 1
ATOM 4582 C C . VAL A 1 590 ? 14.583 -15.207 -2.414 1.00 94.44 590 VAL A C 1
ATOM 4584 O O . VAL A 1 590 ? 15.748 -15.573 -2.518 1.00 94.44 590 VAL A O 1
ATOM 4587 N N . LEU A 1 591 ? 13.734 -15.315 -3.444 1.00 94.06 591 LEU A N 1
ATOM 4588 C CA . LEU A 1 591 ? 14.133 -15.975 -4.699 1.00 94.06 591 LEU A CA 1
ATOM 4589 C C . LEU A 1 591 ? 15.261 -15.232 -5.454 1.00 94.06 591 LEU A C 1
ATOM 4591 O O . LEU A 1 591 ? 16.235 -15.892 -5.824 1.00 94.06 591 LEU A O 1
ATOM 4595 N N . PRO A 1 592 ? 15.225 -13.891 -5.628 1.00 93.06 592 PRO A N 1
ATOM 4596 C CA . PRO A 1 592 ? 16.347 -13.147 -6.210 1.00 93.06 592 PRO A CA 1
ATOM 4597 C C . PRO A 1 592 ? 17.613 -13.203 -5.344 1.00 93.06 592 PRO A C 1
ATOM 4599 O O . PRO A 1 592 ? 18.709 -13.364 -5.877 1.00 93.06 592 PRO A O 1
ATOM 4602 N N . LEU A 1 593 ? 17.464 -13.152 -4.014 1.00 93.25 593 LEU A N 1
ATOM 4603 C CA . LEU A 1 593 ? 18.570 -13.312 -3.067 1.00 93.25 593 LEU A CA 1
ATOM 4604 C C . LEU A 1 593 ? 19.261 -14.679 -3.216 1.00 93.25 593 LEU A C 1
ATOM 4606 O O . LEU A 1 593 ? 20.486 -14.756 -3.262 1.00 93.25 593 LEU A O 1
ATOM 4610 N N . LEU A 1 594 ? 18.498 -15.766 -3.322 1.00 92.38 594 LEU A N 1
ATOM 4611 C CA . LEU A 1 594 ? 19.064 -17.102 -3.514 1.00 92.38 594 LEU A CA 1
ATOM 4612 C C . LEU A 1 594 ? 19.743 -17.241 -4.880 1.00 92.38 594 LEU A C 1
ATOM 4614 O O . LEU A 1 594 ? 20.794 -17.871 -4.964 1.00 92.38 594 LEU A O 1
ATOM 4618 N N . ASN A 1 595 ? 19.205 -16.610 -5.929 1.00 91.50 595 ASN A N 1
ATOM 4619 C CA . ASN A 1 595 ? 19.897 -16.517 -7.213 1.00 91.50 595 ASN A CA 1
ATOM 4620 C C . ASN A 1 595 ? 21.234 -15.759 -7.088 1.00 91.50 595 ASN A C 1
ATOM 4622 O O . ASN A 1 595 ? 22.235 -16.220 -7.627 1.00 91.50 595 ASN A O 1
ATOM 4626 N N . TYR A 1 596 ? 21.283 -14.653 -6.338 1.00 89.50 596 TYR A N 1
ATOM 4627 C CA . TYR A 1 596 ? 22.534 -13.940 -6.055 1.00 89.50 596 TYR A CA 1
ATOM 4628 C C . TYR A 1 596 ? 23.549 -14.832 -5.314 1.00 89.50 596 TYR A C 1
ATOM 4630 O O . TYR A 1 596 ? 24.702 -14.926 -5.735 1.00 89.50 596 TYR A O 1
ATOM 4638 N N . ILE A 1 597 ? 23.127 -15.558 -4.268 1.00 88.56 597 ILE A N 1
ATOM 4639 C CA . ILE A 1 597 ? 24.016 -16.465 -3.514 1.00 88.56 597 ILE A CA 1
ATOM 4640 C C . ILE A 1 597 ? 24.515 -17.638 -4.388 1.00 88.56 597 ILE A C 1
ATOM 4642 O O . ILE A 1 597 ? 25.647 -18.084 -4.222 1.00 88.56 597 ILE A O 1
ATOM 4646 N N . LEU A 1 598 ? 23.727 -18.109 -5.362 1.00 88.00 598 LEU A N 1
ATOM 4647 C CA . LEU A 1 598 ? 24.153 -19.138 -6.326 1.00 88.00 598 LEU A CA 1
ATOM 4648 C C . LEU A 1 598 ? 25.212 -18.656 -7.336 1.00 88.00 598 LEU A C 1
ATOM 4650 O O . LEU A 1 598 ? 25.883 -19.492 -7.939 1.00 88.00 598 LEU A O 1
ATOM 4654 N N . GLN A 1 599 ? 25.346 -17.343 -7.555 1.00 83.44 599 GLN A N 1
ATOM 4655 C CA . GLN A 1 599 ? 26.279 -16.764 -8.534 1.00 83.44 599 GLN A CA 1
ATOM 4656 C C . GLN A 1 599 ? 27.631 -16.349 -7.929 1.00 83.44 599 GLN A C 1
ATOM 4658 O O . GLN A 1 599 ? 28.610 -16.198 -8.661 1.00 83.44 599 GLN A O 1
ATOM 4663 N N . ILE A 1 600 ? 27.703 -16.163 -6.608 1.00 80.69 600 ILE A N 1
ATOM 4664 C CA . ILE A 1 600 ? 28.936 -15.811 -5.888 1.00 80.69 600 ILE A CA 1
ATOM 4665 C C . ILE A 1 600 ? 29.756 -17.049 -5.488 1.00 80.69 600 ILE A C 1
ATOM 4667 O O . ILE A 1 600 ? 29.309 -18.191 -5.583 1.00 80.69 600 ILE A O 1
ATOM 4671 N N . SER A 1 601 ? 30.995 -16.829 -5.040 1.00 65.50 601 SER A N 1
ATOM 4672 C CA . SER A 1 601 ? 31.883 -17.901 -4.578 1.00 65.50 601 SER A CA 1
ATOM 4673 C C . SER A 1 601 ? 31.285 -18.686 -3.408 1.00 65.50 601 SER A C 1
ATOM 4675 O O . SER A 1 601 ? 30.816 -18.085 -2.440 1.00 65.50 601 SER A O 1
ATOM 4677 N N . ALA A 1 602 ? 31.382 -20.018 -3.470 1.00 67.69 602 ALA A N 1
ATOM 4678 C CA . ALA A 1 602 ? 30.853 -20.919 -2.449 1.00 67.69 602 ALA A CA 1
ATOM 4679 C C . ALA A 1 602 ? 31.291 -20.520 -1.028 1.00 67.69 602 ALA A C 1
ATOM 4681 O O . ALA A 1 602 ? 32.473 -20.275 -0.772 1.00 67.69 602 ALA A O 1
ATOM 4682 N N . PHE A 1 603 ? 30.333 -20.494 -0.102 1.00 69.56 603 PHE A N 1
ATOM 4683 C CA . PHE A 1 603 ? 30.592 -20.209 1.304 1.00 69.56 603 PHE A CA 1
ATOM 4684 C C . PHE A 1 603 ? 31.438 -21.336 1.919 1.00 69.56 603 PHE A C 1
ATOM 4686 O O . PHE A 1 603 ? 31.137 -22.521 1.773 1.00 69.56 603 PHE A O 1
ATOM 4693 N N . GLY A 1 604 ? 32.539 -20.972 2.573 1.00 66.75 604 GLY A N 1
ATOM 4694 C CA . GLY A 1 604 ? 33.565 -21.910 3.019 1.00 66.75 604 GLY A CA 1
ATOM 4695 C C . GLY A 1 604 ? 34.376 -21.379 4.197 1.00 66.75 604 GLY A C 1
ATOM 4696 O O . GLY A 1 604 ? 34.071 -20.340 4.777 1.00 66.75 604 GLY A O 1
ATOM 4697 N N . GLN A 1 605 ? 35.436 -22.096 4.584 1.00 62.59 605 GLN A N 1
ATOM 4698 C CA . GLN A 1 605 ? 36.214 -21.732 5.781 1.00 62.59 605 GLN A CA 1
ATOM 4699 C C . GLN A 1 605 ? 36.905 -20.362 5.685 1.00 62.59 605 GLN A C 1
ATOM 4701 O O . GLN A 1 605 ? 37.197 -19.766 6.718 1.00 62.59 605 GLN A O 1
ATOM 4706 N N . THR A 1 606 ? 37.160 -19.863 4.474 1.00 67.75 606 THR A N 1
ATOM 4707 C CA . THR A 1 606 ? 37.830 -18.580 4.232 1.00 67.75 606 THR A CA 1
ATOM 4708 C C . THR A 1 606 ? 36.930 -17.374 4.478 1.00 67.75 606 THR A C 1
ATOM 4710 O O . THR A 1 606 ? 37.394 -16.428 5.099 1.00 67.75 606 THR A O 1
ATOM 4713 N N . ASN A 1 607 ? 35.663 -17.409 4.045 1.00 75.75 607 ASN A N 1
ATOM 4714 C CA . ASN A 1 607 ? 34.732 -16.275 4.148 1.00 75.75 607 ASN A CA 1
ATOM 4715 C C . ASN A 1 607 ? 33.660 -16.431 5.241 1.00 75.75 607 ASN A C 1
ATOM 4717 O O . ASN A 1 607 ? 32.924 -15.490 5.522 1.00 75.75 607 ASN A O 1
ATOM 4721 N N . ARG A 1 608 ? 33.579 -17.582 5.920 1.00 76.81 608 ARG A N 1
ATOM 4722 C CA . ARG A 1 608 ? 32.640 -17.829 7.036 1.00 76.81 608 ARG A CA 1
ATOM 4723 C C . ARG A 1 608 ? 32.715 -16.805 8.176 1.00 76.81 608 ARG A C 1
ATOM 4725 O O . ARG A 1 608 ? 31.723 -16.606 8.872 1.00 76.81 608 ARG A O 1
ATOM 4732 N N . ASN A 1 609 ? 33.865 -16.157 8.359 1.00 79.50 609 ASN A N 1
ATOM 4733 C CA . ASN A 1 609 ? 34.080 -15.152 9.402 1.00 79.50 609 ASN A CA 1
ATOM 4734 C C . ASN A 1 609 ? 33.768 -13.710 8.950 1.00 79.50 609 ASN A C 1
ATOM 4736 O O . ASN A 1 609 ? 33.723 -12.820 9.795 1.00 79.50 609 ASN A O 1
ATOM 4740 N N . ASP A 1 610 ? 33.519 -13.469 7.657 1.00 83.62 610 ASP A N 1
ATOM 4741 C CA . ASP A 1 610 ? 33.261 -12.132 7.091 1.00 83.62 610 ASP A CA 1
ATOM 4742 C C . ASP A 1 610 ? 31.789 -11.689 7.181 1.00 83.62 610 ASP A C 1
ATOM 4744 O O . ASP A 1 610 ? 31.419 -10.606 6.716 1.00 83.62 610 ASP A O 1
ATOM 4748 N N . GLY A 1 611 ? 30.949 -12.495 7.835 1.00 86.06 611 GLY A N 1
ATOM 4749 C CA . GLY A 1 611 ? 29.532 -12.213 8.057 1.00 86.06 611 GLY A CA 1
ATOM 4750 C C . GLY A 1 611 ? 28.607 -12.896 7.049 1.00 86.06 611 GLY A C 1
ATOM 4751 O O . GLY A 1 611 ? 29.042 -13.783 6.317 1.00 86.06 611 GLY A O 1
ATOM 4752 N N . PRO A 1 612 ? 27.325 -12.506 6.998 1.00 91.25 612 PRO A N 1
ATOM 4753 C CA . PRO A 1 612 ? 26.389 -13.012 6.008 1.00 91.25 612 PRO A CA 1
ATOM 4754 C C . PRO A 1 612 ? 26.546 -12.288 4.667 1.00 91.25 612 PRO A C 1
ATOM 4756 O O . PRO A 1 612 ? 26.956 -11.128 4.615 1.00 91.25 612 PRO A O 1
ATOM 4759 N N . HIS A 1 613 ? 26.127 -12.944 3.585 1.00 90.38 613 HIS A N 1
ATOM 4760 C CA . HIS A 1 613 ? 25.940 -12.291 2.287 1.00 90.38 613 HIS A CA 1
ATOM 4761 C C . HIS A 1 613 ? 24.711 -11.370 2.292 1.00 90.38 613 HIS A C 1
ATOM 4763 O O . HIS A 1 613 ? 24.667 -10.389 1.544 1.00 90.38 613 HIS A O 1
ATOM 4769 N N . ALA A 1 614 ? 23.722 -11.684 3.138 1.00 93.12 614 ALA A N 1
ATOM 4770 C CA . ALA A 1 614 ? 22.455 -10.974 3.205 1.00 93.12 614 ALA A CA 1
ATOM 4771 C C . ALA A 1 614 ? 21.883 -10.832 4.618 1.00 93.12 614 ALA A C 1
ATOM 4773 O O . ALA A 1 614 ? 21.937 -11.761 5.431 1.00 93.12 614 ALA A O 1
ATOM 4774 N N . ILE A 1 615 ? 21.244 -9.689 4.867 1.00 95.19 615 ILE A N 1
ATOM 4775 C CA . ILE A 1 615 ? 20.447 -9.439 6.071 1.00 95.19 615 ILE A CA 1
ATOM 4776 C C . ILE A 1 615 ? 18.981 -9.175 5.721 1.00 95.19 615 ILE A C 1
ATOM 4778 O O . ILE A 1 615 ? 18.669 -8.392 4.822 1.00 95.19 615 ILE A O 1
ATOM 4782 N N . ILE A 1 616 ? 18.075 -9.801 6.472 1.00 96.00 616 ILE A N 1
ATOM 4783 C CA . ILE A 1 616 ? 16.636 -9.536 6.417 1.00 96.00 616 ILE A CA 1
ATOM 4784 C C . ILE A 1 616 ? 16.200 -8.984 7.774 1.00 96.00 616 ILE A C 1
ATOM 4786 O O . ILE A 1 616 ? 16.226 -9.682 8.789 1.00 96.00 616 ILE A O 1
ATOM 4790 N N . LEU A 1 617 ? 15.815 -7.713 7.793 1.00 95.12 617 LEU A N 1
ATOM 4791 C CA . LEU A 1 617 ? 15.356 -6.995 8.972 1.00 95.12 617 LEU A CA 1
ATOM 4792 C C . LEU A 1 617 ? 13.832 -7.013 9.054 1.00 95.12 617 LEU A C 1
ATOM 4794 O O . LEU A 1 617 ? 13.146 -6.605 8.117 1.00 95.12 617 LEU A O 1
ATOM 4798 N N . ALA A 1 618 ? 13.320 -7.434 10.210 1.00 93.00 618 ALA A N 1
ATOM 4799 C CA . ALA A 1 618 ? 11.899 -7.422 10.534 1.00 93.00 618 ALA A CA 1
ATOM 4800 C C . ALA A 1 618 ? 11.645 -6.738 11.897 1.00 93.00 618 ALA A C 1
ATOM 4802 O O . ALA A 1 618 ? 12.394 -6.962 12.849 1.00 93.00 618 ALA A O 1
ATOM 4803 N N . PRO A 1 619 ? 10.571 -5.943 12.058 1.00 88.38 619 PRO A N 1
ATOM 4804 C CA . PRO A 1 619 ? 10.263 -5.211 13.296 1.00 88.38 619 PRO A CA 1
ATOM 4805 C C . PRO A 1 619 ? 9.956 -6.097 14.508 1.00 88.38 619 PRO A C 1
ATOM 4807 O O . PRO A 1 619 ? 10.098 -5.660 15.648 1.00 88.38 619 PRO A O 1
ATOM 4810 N N . THR A 1 620 ? 9.478 -7.322 14.289 1.00 84.94 620 THR A N 1
ATOM 4811 C CA . THR A 1 620 ? 8.990 -8.218 15.348 1.00 84.94 620 THR A CA 1
ATOM 4812 C C . THR A 1 620 ? 9.593 -9.606 15.214 1.00 84.94 620 THR A C 1
ATOM 4814 O O . THR A 1 620 ? 9.855 -10.075 14.108 1.00 84.94 620 THR A O 1
ATOM 4817 N N . ARG A 1 621 ? 9.784 -10.277 16.353 1.00 84.00 621 ARG A N 1
ATOM 4818 C CA . ARG A 1 621 ? 10.453 -11.584 16.443 1.00 84.00 621 ARG A CA 1
ATOM 4819 C C . ARG A 1 621 ? 9.653 -12.659 15.719 1.00 84.00 621 ARG A C 1
ATOM 4821 O O . ARG A 1 621 ? 10.212 -13.468 14.996 1.00 84.00 621 ARG A O 1
ATOM 4828 N N . GLU A 1 622 ? 8.340 -12.576 15.874 1.00 81.56 622 GLU A N 1
ATOM 4829 C CA . GLU A 1 622 ? 7.331 -13.434 15.272 1.00 81.56 622 GLU A CA 1
ATOM 4830 C C . GLU A 1 622 ? 7.384 -13.364 13.732 1.00 81.56 622 GLU A C 1
ATOM 4832 O O . GLU A 1 622 ? 7.312 -14.390 13.061 1.00 81.56 622 GLU A O 1
ATOM 4837 N N . LEU A 1 623 ? 7.613 -12.168 13.171 1.00 83.62 623 LEU A N 1
ATOM 4838 C CA . LEU A 1 623 ? 7.772 -11.972 11.724 1.00 83.62 623 LEU A CA 1
ATOM 4839 C C . LEU A 1 623 ? 9.142 -12.462 11.232 1.00 83.62 623 LEU A C 1
ATOM 4841 O O . LEU A 1 623 ? 9.221 -13.114 10.198 1.00 83.62 623 LEU A O 1
ATOM 4845 N N . ALA A 1 624 ? 10.217 -12.219 11.989 1.00 89.75 624 ALA A N 1
ATOM 4846 C CA . ALA A 1 624 ? 11.535 -12.781 11.684 1.00 89.75 624 ALA A CA 1
ATOM 4847 C C . ALA A 1 624 ? 11.517 -14.326 11.674 1.00 89.75 624 ALA A C 1
ATOM 4849 O O . ALA A 1 624 ? 12.106 -14.939 10.790 1.00 89.75 624 ALA A O 1
ATOM 4850 N N . GLN A 1 625 ? 10.796 -14.959 12.606 1.00 86.94 625 GLN A N 1
ATOM 4851 C CA . GLN A 1 625 ? 10.593 -16.412 12.632 1.00 86.94 625 GLN A CA 1
ATOM 4852 C C . GLN A 1 625 ? 9.759 -16.907 11.437 1.00 86.94 625 GLN A C 1
ATOM 4854 O O . GLN A 1 625 ? 10.127 -17.907 10.828 1.00 86.94 625 GLN A O 1
ATOM 4859 N N . GLN A 1 626 ? 8.683 -16.207 11.053 1.00 85.06 626 GLN A N 1
ATOM 4860 C CA . GLN A 1 626 ? 7.905 -16.529 9.842 1.00 85.06 626 GLN A CA 1
ATOM 4861 C C . GLN A 1 626 ? 8.775 -16.460 8.578 1.00 85.06 626 GLN A C 1
ATOM 4863 O O . GLN A 1 626 ? 8.755 -17.379 7.759 1.00 85.06 626 GLN A O 1
ATOM 4868 N N . ILE A 1 627 ? 9.582 -15.403 8.445 1.00 91.50 627 ILE A N 1
ATOM 4869 C CA . ILE A 1 627 ? 10.525 -15.241 7.334 1.00 91.50 627 ILE A CA 1
ATOM 4870 C C . ILE A 1 627 ? 11.574 -16.360 7.344 1.00 91.50 627 ILE A C 1
ATOM 4872 O O . ILE A 1 627 ? 11.893 -16.868 6.276 1.00 91.50 627 ILE A O 1
ATOM 4876 N N . ASP A 1 628 ? 12.088 -16.791 8.499 1.00 92.31 628 ASP A N 1
ATOM 4877 C CA . ASP A 1 628 ? 13.055 -17.898 8.578 1.00 92.31 628 ASP A CA 1
ATOM 4878 C C . ASP A 1 628 ? 12.446 -19.250 8.203 1.00 92.31 628 ASP A C 1
ATOM 4880 O O . ASP A 1 628 ? 13.025 -19.971 7.393 1.00 92.31 628 ASP A O 1
ATOM 4884 N N . VAL A 1 629 ? 11.253 -19.573 8.712 1.00 90.81 629 VAL A N 1
ATOM 4885 C CA . VAL A 1 629 ? 10.529 -20.797 8.329 1.00 90.81 629 VAL A CA 1
ATOM 4886 C C . VAL A 1 629 ? 10.299 -20.842 6.819 1.00 90.81 629 VAL A C 1
ATOM 4888 O O . VAL A 1 629 ? 10.496 -21.892 6.210 1.00 90.81 629 VAL A O 1
ATOM 4891 N N . GLU A 1 630 ? 9.936 -19.717 6.200 1.00 90.94 630 GLU A N 1
ATOM 4892 C CA . GLU A 1 630 ? 9.741 -19.648 4.752 1.00 90.94 630 GLU A CA 1
ATOM 4893 C C . GLU A 1 630 ? 11.072 -19.705 3.989 1.00 90.94 630 GLU A C 1
ATOM 4895 O O . GLU A 1 630 ? 11.218 -20.496 3.061 1.00 90.94 630 GLU A O 1
ATOM 4900 N N . THR A 1 631 ? 12.083 -18.942 4.415 1.00 93.38 631 THR A N 1
ATOM 4901 C CA . THR A 1 631 ? 13.408 -18.896 3.770 1.00 93.38 631 THR A CA 1
ATOM 4902 C C . THR A 1 631 ? 14.080 -20.267 3.794 1.00 93.38 631 THR A C 1
ATOM 4904 O O . THR A 1 631 ? 14.612 -20.693 2.772 1.00 93.38 631 THR A O 1
ATOM 4907 N N . ARG A 1 632 ? 13.995 -21.014 4.906 1.00 92.75 632 ARG A N 1
ATOM 4908 C CA . ARG A 1 632 ? 14.537 -22.380 5.027 1.00 92.75 632 ARG A CA 1
ATOM 4909 C C . ARG A 1 632 ? 13.955 -23.358 4.010 1.00 92.75 632 ARG A C 1
ATOM 4911 O O . ARG A 1 632 ? 14.687 -24.239 3.568 1.00 92.75 632 ARG A O 1
ATOM 4918 N N . LYS A 1 633 ? 12.684 -23.219 3.607 1.00 91.88 633 LYS A N 1
ATOM 4919 C CA . LYS A 1 633 ? 12.086 -24.091 2.575 1.00 91.88 633 LYS A CA 1
ATOM 4920 C C . LYS A 1 633 ? 12.834 -23.976 1.248 1.00 91.88 633 LYS A C 1
ATOM 4922 O O . LYS A 1 633 ? 13.046 -24.988 0.592 1.00 91.88 633 LYS A O 1
ATOM 4927 N N . PHE A 1 634 ? 13.265 -22.766 0.886 1.00 92.06 634 PHE A N 1
ATOM 4928 C CA . PHE A 1 634 ? 14.013 -22.499 -0.345 1.00 92.06 634 PHE A CA 1
ATOM 4929 C C . PHE A 1 634 ? 15.536 -22.656 -0.179 1.00 92.06 634 PHE A C 1
ATOM 4931 O O . PHE A 1 634 ? 16.210 -23.101 -1.105 1.00 92.06 634 PHE A O 1
ATOM 4938 N N . ALA A 1 635 ? 16.084 -22.312 0.991 1.00 91.25 635 ALA A N 1
ATOM 4939 C CA . ALA A 1 635 ? 17.521 -22.312 1.271 1.00 91.25 635 ALA A CA 1
ATOM 4940 C C . ALA A 1 635 ? 18.084 -23.711 1.587 1.00 91.25 635 ALA A C 1
ATOM 4942 O O . ALA A 1 635 ? 19.133 -24.079 1.057 1.00 91.25 635 ALA A O 1
ATOM 4943 N N . ASN A 1 636 ? 17.379 -24.520 2.391 1.00 89.94 636 ASN A N 1
ATOM 4944 C CA . ASN A 1 636 ? 17.868 -25.841 2.807 1.00 89.94 636 ASN A CA 1
ATOM 4945 C C . ASN A 1 636 ? 18.107 -26.804 1.621 1.00 89.94 636 ASN A C 1
ATOM 4947 O O . ASN A 1 636 ? 19.139 -27.475 1.633 1.00 89.94 636 ASN A O 1
ATOM 4951 N N . PRO A 1 637 ? 17.241 -26.888 0.582 1.00 89.75 637 PRO A N 1
ATOM 4952 C CA . PRO A 1 637 ? 17.495 -27.748 -0.580 1.00 89.75 637 PRO A CA 1
ATOM 4953 C C . PRO A 1 637 ? 18.708 -27.325 -1.423 1.00 89.75 637 PRO A C 1
ATOM 4955 O O . PRO A 1 637 ? 19.210 -28.128 -2.206 1.00 89.75 637 PRO A O 1
ATOM 4958 N N . LEU A 1 638 ? 19.179 -26.082 -1.267 1.00 87.94 638 LEU A N 1
ATOM 4959 C CA . LEU A 1 638 ? 20.388 -25.549 -1.905 1.00 87.94 638 LEU A CA 1
ATOM 4960 C C . LEU A 1 638 ? 21.636 -25.672 -1.012 1.00 87.94 638 LEU A C 1
ATOM 4962 O O . LEU A 1 638 ? 22.739 -25.385 -1.467 1.00 87.94 638 LEU A O 1
ATOM 4966 N N . GLY A 1 639 ? 21.478 -26.107 0.244 1.00 87.19 639 GLY A N 1
ATOM 4967 C CA . GLY A 1 639 ? 22.568 -26.244 1.213 1.00 87.19 639 GLY A CA 1
ATOM 4968 C C . GLY A 1 639 ? 22.995 -24.944 1.904 1.00 87.19 639 GLY A C 1
ATOM 4969 O O . GLY A 1 639 ? 24.030 -24.943 2.565 1.00 87.19 639 GLY A O 1
ATOM 4970 N N . PHE A 1 640 ? 22.226 -23.857 1.778 1.00 89.50 640 PHE A N 1
ATOM 4971 C CA . PHE A 1 640 ? 22.533 -22.580 2.432 1.00 89.50 640 PHE A CA 1
ATOM 4972 C C . PHE A 1 640 ? 22.011 -22.530 3.871 1.00 89.50 640 PHE A C 1
ATOM 4974 O O . PHE A 1 640 ? 20.915 -23.014 4.167 1.00 89.50 640 PHE A O 1
ATOM 4981 N N . ASN A 1 641 ? 22.761 -21.883 4.763 1.00 88.31 641 ASN A N 1
ATOM 4982 C CA . ASN A 1 641 ? 22.456 -21.797 6.186 1.00 88.31 641 ASN A CA 1
ATOM 4983 C C . ASN A 1 641 ? 21.772 -20.463 6.523 1.00 88.31 641 ASN A C 1
ATOM 4985 O O . ASN A 1 641 ? 22.259 -19.380 6.186 1.00 88.31 641 ASN A O 1
ATOM 4989 N N . THR A 1 642 ? 20.655 -20.543 7.251 1.00 91.31 642 THR A N 1
ATOM 4990 C CA . THR A 1 642 ? 19.948 -19.378 7.801 1.00 91.31 642 THR A CA 1
ATOM 4991 C C . THR A 1 642 ? 20.133 -19.295 9.318 1.00 91.31 642 THR A C 1
ATOM 4993 O O . THR A 1 642 ? 20.057 -20.301 10.033 1.00 91.31 642 THR A O 1
ATOM 4996 N N . ALA A 1 643 ? 20.347 -18.082 9.833 1.00 91.00 643 ALA A N 1
ATOM 4997 C CA . ALA A 1 643 ? 20.434 -17.813 11.268 1.00 91.00 643 ALA A CA 1
ATOM 4998 C C . ALA A 1 643 ? 19.469 -16.701 11.698 1.00 91.00 643 ALA A C 1
ATOM 5000 O O . ALA A 1 643 ? 19.293 -15.708 10.991 1.00 91.00 643 ALA A O 1
ATOM 5001 N N . VAL A 1 644 ? 18.870 -16.852 12.885 1.00 91.56 644 VAL A N 1
ATOM 5002 C CA . VAL A 1 644 ? 17.840 -15.937 13.403 1.00 91.56 644 VAL A CA 1
ATOM 5003 C C . VAL A 1 644 ? 18.329 -15.190 14.641 1.00 91.56 644 VAL A C 1
ATOM 5005 O O . VAL A 1 644 ? 18.615 -15.796 15.674 1.00 91.56 644 VAL A O 1
ATOM 5008 N N . LEU A 1 645 ? 18.376 -13.859 14.560 1.00 91.19 645 LEU A N 1
ATOM 5009 C CA . LEU A 1 645 ? 18.823 -12.965 15.633 1.00 91.19 645 LEU A CA 1
ATOM 5010 C C . LEU A 1 645 ? 17.662 -12.112 16.149 1.00 91.19 645 LEU A C 1
ATOM 5012 O O . LEU A 1 645 ? 17.472 -10.947 15.793 1.00 91.19 645 LEU A O 1
ATOM 5016 N N . VAL A 1 646 ? 16.880 -12.721 17.036 1.00 90.12 646 VAL A N 1
ATOM 5017 C CA . VAL A 1 646 ? 15.728 -12.104 17.707 1.00 90.12 646 VAL A CA 1
ATOM 5018 C C . VAL A 1 646 ? 15.950 -12.054 19.218 1.00 90.12 646 VAL A C 1
ATOM 5020 O O . VAL A 1 646 ? 16.620 -12.910 19.786 1.00 90.12 646 VAL A O 1
ATOM 5023 N N . GLY A 1 647 ? 15.425 -11.045 19.912 1.00 80.06 647 GLY A N 1
ATOM 5024 C CA . GLY A 1 647 ? 15.533 -11.021 21.378 1.00 80.06 647 GLY A CA 1
ATOM 5025 C C . GLY A 1 647 ? 14.785 -12.188 22.049 1.00 80.06 647 GLY A C 1
ATOM 5026 O O . GLY A 1 647 ? 13.910 -12.802 21.448 1.00 80.06 647 GLY A O 1
ATOM 5027 N N . GLY A 1 648 ? 15.052 -12.445 23.331 1.00 74.19 648 GLY A N 1
ATOM 5028 C CA . GLY A 1 648 ? 14.268 -13.383 24.155 1.00 74.19 648 GLY A CA 1
ATOM 5029 C C . GLY A 1 648 ? 14.742 -14.837 24.170 1.00 74.19 648 GLY A C 1
ATOM 5030 O O . GLY A 1 648 ? 14.366 -15.549 25.092 1.00 74.19 648 GLY A O 1
ATOM 5031 N N . HIS A 1 649 ? 15.599 -15.243 23.233 1.00 73.12 649 HIS A N 1
ATOM 5032 C CA . HIS A 1 649 ? 16.411 -16.459 23.361 1.00 73.12 649 HIS A CA 1
ATOM 5033 C C . HIS A 1 649 ? 17.747 -16.136 24.039 1.00 73.12 649 HIS A C 1
ATOM 5035 O O . HIS A 1 649 ? 18.149 -14.966 24.110 1.00 73.12 649 HIS A O 1
ATOM 5041 N N . ALA A 1 650 ? 18.448 -17.158 24.531 1.00 76.19 650 ALA A N 1
ATOM 5042 C CA . ALA A 1 650 ? 19.768 -16.967 25.115 1.00 76.19 650 ALA A CA 1
ATOM 5043 C C . ALA A 1 650 ? 20.771 -16.527 24.034 1.00 76.19 650 ALA A C 1
ATOM 5045 O O . ALA A 1 650 ? 20.824 -17.088 22.937 1.00 76.19 650 ALA A O 1
ATOM 5046 N N . ILE A 1 651 ? 21.612 -15.533 24.343 1.00 77.75 651 ILE A N 1
ATOM 5047 C CA . ILE A 1 651 ? 22.651 -15.068 23.408 1.00 77.75 651 ILE A CA 1
ATOM 5048 C C . ILE A 1 651 ? 23.609 -16.201 23.025 1.00 77.75 651 ILE A C 1
ATOM 5050 O O . ILE A 1 651 ? 24.056 -16.253 21.888 1.00 77.75 651 ILE A O 1
ATOM 5054 N N . GLN A 1 652 ? 23.870 -17.130 23.943 1.00 79.19 652 GLN A N 1
ATOM 5055 C CA . GLN A 1 652 ? 24.739 -18.287 23.749 1.00 79.19 652 GLN A CA 1
ATOM 5056 C C . GLN A 1 652 ? 24.226 -19.230 22.650 1.00 79.19 652 GLN A C 1
ATOM 5058 O O . GLN A 1 652 ? 25.018 -19.681 21.829 1.00 79.19 652 GLN A O 1
ATOM 5063 N N . GLU A 1 653 ? 22.915 -19.484 22.590 1.00 78.69 653 GLU A N 1
ATOM 5064 C CA . GLU A 1 653 ? 22.295 -20.324 21.553 1.00 78.69 653 GLU A CA 1
ATOM 5065 C C . GLU A 1 653 ? 22.445 -19.676 20.173 1.00 78.69 653 GLU A C 1
ATOM 5067 O O . GLU A 1 653 ? 22.852 -20.328 19.217 1.00 78.69 653 GLU A O 1
ATOM 5072 N N . GLN A 1 654 ? 22.216 -18.363 20.090 1.00 77.25 654 GLN A N 1
ATOM 5073 C CA . GLN A 1 654 ? 22.356 -17.596 18.849 1.00 77.25 654 GLN A CA 1
ATOM 5074 C C . GLN A 1 654 ? 23.813 -17.483 18.388 1.00 77.25 654 GLN A C 1
ATOM 5076 O O . GLN A 1 654 ? 24.091 -17.622 17.200 1.00 77.25 654 GLN A O 1
ATOM 5081 N N . VAL A 1 655 ? 24.756 -17.290 19.316 1.00 79.12 655 VAL A N 1
ATOM 5082 C CA . VAL A 1 655 ? 26.200 -17.337 19.030 1.00 79.12 655 VAL A CA 1
ATOM 5083 C C . VAL A 1 655 ? 26.596 -18.726 18.528 1.00 79.12 655 VAL A C 1
ATOM 5085 O O . VAL A 1 655 ? 27.365 -18.825 17.575 1.00 79.12 655 VAL A O 1
ATOM 5088 N N . HIS A 1 656 ? 26.055 -19.803 19.105 1.00 78.50 656 HIS A N 1
ATOM 5089 C CA . HIS A 1 656 ? 26.308 -21.163 18.631 1.00 78.50 656 HIS A CA 1
ATOM 5090 C C . HIS A 1 656 ? 25.747 -21.393 17.218 1.00 78.50 656 HIS A C 1
ATOM 5092 O O . HIS A 1 656 ? 26.460 -21.915 16.365 1.00 78.50 656 HIS A O 1
ATOM 5098 N N . SER A 1 657 ? 24.528 -20.923 16.925 1.00 75.38 657 SER A N 1
ATOM 5099 C CA . SER A 1 657 ? 23.963 -20.963 15.567 1.00 75.38 657 SER A CA 1
ATOM 5100 C C . SER A 1 657 ? 24.806 -20.171 14.558 1.00 75.38 657 SER A C 1
ATOM 5102 O O . SER A 1 657 ? 25.071 -20.669 13.469 1.00 75.38 657 SER A O 1
ATOM 5104 N N . LEU A 1 658 ? 25.295 -18.980 14.927 1.00 79.31 658 LEU A N 1
ATOM 5105 C CA . LEU A 1 658 ? 26.206 -18.183 14.093 1.00 79.31 658 LEU A CA 1
ATOM 5106 C C . LEU A 1 658 ? 27.604 -18.801 13.957 1.00 79.31 658 LEU A C 1
ATOM 5108 O O . LEU A 1 658 ? 28.267 -18.581 12.947 1.00 79.31 658 LEU A O 1
ATOM 5112 N N . SER A 1 659 ? 28.055 -19.596 14.932 1.00 74.00 659 SER A N 1
ATOM 5113 C CA . SER A 1 659 ? 29.370 -20.256 14.887 1.00 74.00 659 SER A CA 1
ATOM 5114 C C . SER A 1 659 ? 29.493 -21.194 13.684 1.00 74.00 659 SER A C 1
ATOM 5116 O O . SER A 1 659 ? 30.603 -21.428 13.206 1.00 74.00 659 SER A O 1
ATOM 5118 N N . GLY A 1 660 ? 28.366 -21.713 13.175 1.00 72.31 660 GLY A N 1
ATOM 5119 C CA . GLY A 1 660 ? 28.262 -22.492 11.937 1.00 72.31 660 GLY A CA 1
ATOM 5120 C C . GLY A 1 660 ? 28.598 -21.719 10.655 1.00 72.31 660 GLY A C 1
ATOM 5121 O O . GLY A 1 660 ? 28.920 -22.343 9.645 1.00 72.31 660 GLY A O 1
ATOM 5122 N N . GLY A 1 661 ? 28.601 -20.384 10.710 1.00 80.00 661 GLY A N 1
ATOM 5123 C CA . GLY A 1 661 ? 28.474 -19.529 9.534 1.00 80.00 661 GLY A CA 1
ATOM 5124 C C . GLY A 1 661 ? 27.029 -19.513 9.025 1.00 80.00 661 GLY A C 1
ATOM 5125 O O . GLY A 1 661 ? 26.321 -20.513 9.116 1.00 80.00 661 GLY A O 1
ATOM 5126 N N . ALA A 1 662 ? 26.584 -18.369 8.511 1.00 86.94 662 ALA A N 1
ATOM 5127 C CA . ALA A 1 662 ? 25.264 -18.230 7.910 1.00 86.94 662 ALA A CA 1
ATOM 5128 C C . ALA A 1 662 ? 25.334 -17.268 6.727 1.00 86.94 662 ALA A C 1
ATOM 5130 O O . ALA A 1 662 ? 25.720 -16.113 6.891 1.00 86.94 662 ALA A O 1
ATOM 5131 N N . GLU A 1 663 ? 24.938 -17.733 5.547 1.00 89.75 663 GLU A N 1
ATOM 5132 C CA . GLU A 1 663 ? 24.854 -16.925 4.334 1.00 89.75 663 GLU A CA 1
ATOM 5133 C C . GLU A 1 663 ? 23.740 -15.871 4.443 1.00 89.75 663 GLU A C 1
ATOM 5135 O O . GLU A 1 663 ? 23.882 -14.770 3.905 1.00 89.75 663 GLU A O 1
ATOM 5140 N N . ILE A 1 664 ? 22.659 -16.192 5.167 1.00 93.50 664 ILE A N 1
ATOM 5141 C CA . ILE A 1 664 ? 21.493 -15.325 5.381 1.00 93.50 664 ILE A CA 1
ATOM 5142 C C . ILE A 1 664 ? 21.234 -15.163 6.886 1.00 93.50 664 ILE A C 1
ATOM 5144 O O . ILE A 1 664 ? 21.015 -16.142 7.605 1.00 93.50 664 ILE A O 1
ATOM 5148 N N . VAL A 1 665 ? 21.192 -13.917 7.364 1.00 94.50 665 VAL A N 1
ATOM 5149 C CA . VAL A 1 665 ? 20.819 -13.577 8.747 1.00 94.50 665 VAL A CA 1
ATOM 5150 C C . VAL A 1 665 ? 19.482 -12.838 8.770 1.00 94.50 665 VAL A C 1
ATOM 5152 O O . VAL A 1 665 ? 19.317 -11.799 8.136 1.00 94.50 665 VAL A O 1
ATOM 5155 N N . ILE A 1 666 ? 18.528 -13.353 9.543 1.00 95.38 666 ILE A N 1
ATOM 5156 C CA . ILE A 1 666 ? 17.182 -12.790 9.699 1.00 95.38 666 ILE A CA 1
ATOM 5157 C C . ILE A 1 666 ? 17.064 -12.246 11.123 1.00 95.38 666 ILE A C 1
ATOM 5159 O O . ILE A 1 666 ? 17.282 -12.977 12.088 1.00 95.38 666 ILE A O 1
ATOM 5163 N N . ALA A 1 667 ? 16.771 -10.957 11.293 1.00 94.44 667 ALA A N 1
ATOM 5164 C CA . ALA A 1 667 ? 16.963 -10.300 12.584 1.00 94.44 667 ALA A CA 1
ATOM 5165 C C . ALA A 1 667 ? 15.956 -9.188 12.904 1.00 94.44 667 ALA A C 1
ATOM 5167 O O . ALA A 1 667 ? 15.409 -8.526 12.025 1.00 94.44 667 ALA A O 1
ATOM 5168 N N . THR A 1 668 ? 15.779 -8.927 14.202 1.00 93.94 668 THR A N 1
ATOM 5169 C CA . THR A 1 668 ? 15.158 -7.681 14.689 1.00 93.94 668 THR A CA 1
ATOM 5170 C C . THR A 1 668 ? 16.224 -6.595 14.885 1.00 93.94 668 THR A C 1
ATOM 5172 O O . THR A 1 668 ? 17.239 -6.921 15.510 1.00 93.94 668 THR A O 1
ATOM 5175 N N . PRO A 1 669 ? 16.009 -5.327 14.463 1.00 93.19 669 PRO A N 1
ATOM 5176 C CA . PRO A 1 669 ? 17.034 -4.273 14.457 1.00 93.19 669 PRO A CA 1
ATOM 5177 C C . PRO A 1 669 ? 17.870 -4.170 15.740 1.00 93.19 669 PRO A C 1
ATOM 5179 O O . PRO A 1 669 ? 19.061 -4.472 15.713 1.00 93.19 669 PRO A O 1
ATOM 5182 N N . GLY A 1 670 ? 17.256 -3.874 16.891 1.00 91.81 670 GLY A N 1
ATOM 5183 C CA . GLY A 1 670 ? 17.997 -3.728 18.153 1.00 91.81 670 GLY A CA 1
ATOM 5184 C C . GLY A 1 670 ? 18.777 -4.979 18.594 1.00 91.81 670 GLY A C 1
ATOM 5185 O O . GLY A 1 670 ? 19.766 -4.862 19.312 1.00 91.81 670 GLY A O 1
ATOM 5186 N N . ARG A 1 671 ? 18.393 -6.186 18.142 1.00 91.19 671 ARG A N 1
ATOM 5187 C CA . ARG A 1 671 ? 19.157 -7.415 18.422 1.00 91.19 671 ARG A CA 1
ATOM 5188 C C . ARG A 1 671 ? 20.344 -7.590 17.478 1.00 91.19 671 ARG A C 1
ATOM 5190 O O . ARG A 1 671 ? 21.399 -8.024 17.933 1.00 91.19 671 ARG A O 1
ATOM 5197 N N . LEU A 1 672 ? 20.184 -7.253 16.197 1.00 93.19 672 LEU A N 1
ATOM 5198 C CA . LEU A 1 672 ? 21.292 -7.262 15.242 1.00 93.19 672 LEU A CA 1
ATOM 5199 C C . LEU A 1 672 ? 22.356 -6.236 15.644 1.00 93.19 672 LEU A C 1
ATOM 5201 O O . LEU A 1 672 ? 23.538 -6.568 15.663 1.00 93.19 672 LEU A O 1
ATOM 5205 N N . LEU A 1 673 ? 21.930 -5.030 16.031 1.00 93.31 673 LEU A N 1
ATOM 5206 C CA . LEU A 1 673 ? 22.821 -3.970 16.496 1.00 93.31 673 LEU A CA 1
ATOM 5207 C C . LEU A 1 673 ? 23.646 -4.413 17.716 1.00 93.31 673 LEU A C 1
ATOM 5209 O O . LEU A 1 673 ? 24.865 -4.308 17.683 1.00 93.31 673 LEU A O 1
ATOM 5213 N N . ASP A 1 674 ? 23.015 -5.004 18.735 1.00 91.19 674 ASP A N 1
ATOM 5214 C CA . ASP A 1 674 ? 23.701 -5.558 19.915 1.00 91.19 674 ASP A CA 1
ATOM 5215 C C . ASP A 1 674 ? 24.731 -6.655 19.553 1.00 91.19 674 ASP A C 1
ATOM 5217 O O . ASP A 1 674 ? 25.798 -6.747 20.162 1.00 91.19 674 ASP A O 1
ATOM 5221 N N . CYS A 1 675 ? 24.464 -7.470 18.526 1.00 89.62 675 CYS A N 1
ATOM 5222 C CA . CYS A 1 675 ? 25.432 -8.438 18.000 1.00 89.62 675 CYS A CA 1
ATOM 5223 C C . CYS A 1 675 ? 26.604 -7.778 17.245 1.00 89.62 675 CYS A C 1
ATOM 5225 O O . CYS A 1 675 ? 27.731 -8.266 17.352 1.00 89.62 675 CYS A O 1
ATOM 5227 N N . ILE A 1 676 ? 26.368 -6.679 16.522 1.00 90.94 676 ILE A N 1
ATOM 5228 C CA . ILE A 1 676 ? 27.404 -5.910 15.809 1.00 90.94 676 ILE A CA 1
ATOM 5229 C C . ILE A 1 676 ? 28.281 -5.130 16.800 1.00 90.94 676 ILE A C 1
ATOM 5231 O O . ILE A 1 676 ? 29.507 -5.224 16.745 1.00 90.94 676 ILE A O 1
ATOM 5235 N N . GLU A 1 677 ? 27.681 -4.417 17.757 1.00 90.62 677 GLU A N 1
ATOM 5236 C CA . GLU A 1 677 ? 28.396 -3.627 18.772 1.00 90.62 677 GLU A CA 1
ATOM 5237 C C . GLU A 1 677 ? 29.296 -4.510 19.653 1.00 90.62 677 GLU A C 1
ATOM 5239 O O . GLU A 1 677 ? 30.433 -4.142 19.954 1.00 90.62 677 GLU A O 1
ATOM 5244 N N . ARG A 1 678 ? 28.845 -5.728 19.992 1.00 88.31 678 ARG A N 1
ATOM 5245 C CA . ARG A 1 678 ? 29.657 -6.736 20.702 1.00 88.31 678 ARG A CA 1
ATOM 5246 C C . ARG A 1 678 ? 30.664 -7.478 19.816 1.00 88.31 678 ARG A C 1
ATOM 5248 O O . ARG A 1 678 ? 31.372 -8.342 20.328 1.00 88.31 678 ARG A O 1
ATOM 5255 N N . ARG A 1 679 ? 30.718 -7.190 18.509 1.00 86.56 679 ARG A N 1
ATOM 5256 C CA . ARG A 1 679 ? 31.527 -7.905 17.499 1.00 86.56 679 ARG A CA 1
ATOM 5257 C C . ARG A 1 679 ? 31.292 -9.423 17.470 1.00 86.56 679 ARG A C 1
ATOM 5259 O O . ARG A 1 679 ? 32.195 -10.191 17.155 1.00 86.56 679 ARG A O 1
ATOM 5266 N N . VAL A 1 680 ? 30.071 -9.850 17.793 1.00 85.94 680 VAL A N 1
ATOM 5267 C CA . VAL A 1 680 ? 29.606 -11.238 17.619 1.00 85.94 680 VAL A CA 1
ATOM 5268 C C . VAL A 1 680 ? 29.335 -11.528 16.141 1.00 85.94 680 VAL A C 1
ATOM 5270 O O . VAL A 1 680 ? 29.490 -12.661 15.697 1.00 85.94 680 VAL A O 1
ATOM 5273 N N . LEU A 1 681 ? 28.938 -10.501 15.385 1.00 88.06 681 LEU A N 1
ATOM 5274 C CA . LEU A 1 681 ? 28.721 -10.556 13.946 1.00 88.06 681 LEU A CA 1
ATOM 5275 C C . LEU A 1 681 ? 29.372 -9.336 13.279 1.00 88.06 681 LEU A C 1
ATOM 5277 O O . LEU A 1 681 ? 29.308 -8.229 13.812 1.00 88.06 681 LEU A O 1
ATOM 5281 N N . VAL A 1 682 ? 29.958 -9.541 12.101 1.00 90.06 682 VAL A N 1
ATOM 5282 C CA . VAL A 1 682 ? 30.404 -8.483 11.179 1.00 90.06 682 VAL A CA 1
ATOM 5283 C C . VAL A 1 682 ? 29.587 -8.558 9.885 1.00 90.06 682 VAL A C 1
ATOM 5285 O O . VAL A 1 682 ? 28.907 -9.555 9.652 1.00 90.06 682 VAL A O 1
ATOM 5288 N N . LEU A 1 683 ? 29.619 -7.512 9.056 1.00 90.38 683 LEU A N 1
ATOM 5289 C CA . LEU A 1 683 ? 28.834 -7.422 7.814 1.00 90.38 683 LEU A CA 1
ATOM 5290 C C . LEU A 1 683 ? 29.717 -7.155 6.575 1.00 90.38 683 LEU A C 1
ATOM 5292 O O . LEU A 1 683 ? 29.269 -6.524 5.620 1.00 90.38 683 LEU A O 1
ATOM 5296 N N . ASN A 1 684 ? 30.975 -7.612 6.587 1.00 87.25 684 ASN A N 1
ATOM 5297 C CA . ASN A 1 684 ? 31.989 -7.245 5.587 1.00 87.25 684 ASN A CA 1
ATOM 5298 C C . ASN A 1 684 ? 31.615 -7.668 4.156 1.00 87.25 684 ASN A C 1
ATOM 5300 O O . ASN A 1 684 ? 31.925 -6.942 3.217 1.00 87.25 684 ASN A O 1
ATOM 5304 N N . GLN A 1 685 ? 30.946 -8.816 3.993 1.00 87.06 685 GLN A N 1
ATOM 5305 C CA . GLN A 1 685 ? 30.484 -9.330 2.691 1.00 87.06 685 GLN A CA 1
ATOM 5306 C C . GLN A 1 685 ? 28.972 -9.160 2.447 1.00 87.06 685 GLN A C 1
ATOM 5308 O O . GLN A 1 685 ? 28.411 -9.780 1.541 1.00 87.06 685 GLN A O 1
ATOM 5313 N N . CYS A 1 686 ? 28.297 -8.330 3.251 1.00 90.12 686 CYS A N 1
ATOM 5314 C CA . CYS A 1 686 ? 26.854 -8.134 3.150 1.00 90.12 686 CYS A CA 1
ATOM 5315 C C . CYS A 1 686 ? 26.501 -7.169 2.005 1.00 90.12 686 CYS A C 1
ATOM 5317 O O . CYS A 1 686 ? 26.603 -5.944 2.130 1.00 90.12 686 CYS A O 1
ATOM 5319 N N . ASN A 1 687 ? 26.049 -7.748 0.892 1.00 88.69 687 ASN A N 1
ATOM 5320 C CA . ASN A 1 687 ? 25.658 -7.037 -0.327 1.00 88.69 687 ASN A CA 1
ATOM 5321 C C . ASN A 1 687 ? 24.138 -7.060 -0.572 1.00 88.69 687 ASN A C 1
ATOM 5323 O O . ASN A 1 687 ? 23.672 -6.481 -1.548 1.00 88.69 687 ASN A O 1
ATOM 5327 N N . TYR A 1 688 ? 23.347 -7.690 0.298 1.00 92.31 688 TYR A N 1
ATOM 5328 C CA . TYR A 1 688 ? 21.892 -7.746 0.149 1.00 92.31 688 TYR A CA 1
ATOM 5329 C C . TYR A 1 688 ? 21.200 -7.341 1.453 1.00 92.31 688 TYR A C 1
ATOM 5331 O O . TYR A 1 688 ? 21.417 -7.948 2.503 1.00 92.31 688 TYR A O 1
ATOM 5339 N N . VAL A 1 689 ? 20.358 -6.309 1.401 1.00 94.44 689 VAL A N 1
ATOM 5340 C CA . VAL A 1 689 ? 19.665 -5.759 2.574 1.00 94.44 689 VAL A CA 1
ATOM 5341 C C . VAL A 1 689 ? 18.172 -5.711 2.308 1.00 94.44 689 VAL A C 1
ATOM 5343 O O . VAL A 1 689 ? 17.718 -5.036 1.388 1.00 94.44 689 VAL A O 1
ATOM 5346 N N . ILE A 1 690 ? 17.391 -6.397 3.137 1.00 95.31 690 ILE A N 1
ATOM 5347 C CA . ILE A 1 690 ? 15.930 -6.405 3.053 1.00 95.31 690 ILE A CA 1
ATOM 5348 C C . ILE A 1 690 ? 15.349 -5.823 4.344 1.00 95.31 690 ILE A C 1
ATOM 5350 O O . ILE A 1 690 ? 15.753 -6.199 5.441 1.00 95.31 690 ILE A O 1
ATOM 5354 N N . LEU A 1 691 ? 14.392 -4.908 4.209 1.00 94.00 691 LEU A N 1
ATOM 5355 C CA . LEU A 1 691 ? 13.657 -4.255 5.294 1.00 94.00 691 LEU A CA 1
ATOM 5356 C C . LEU A 1 691 ? 12.160 -4.561 5.112 1.00 94.00 691 LEU A C 1
ATOM 5358 O O . LEU A 1 691 ? 11.531 -3.909 4.284 1.00 94.00 691 LEU A O 1
ATOM 5362 N N . ASP A 1 692 ? 11.579 -5.524 5.835 1.00 92.50 692 ASP A N 1
ATOM 5363 C CA . ASP A 1 692 ? 10.134 -5.838 5.750 1.00 92.50 692 ASP A CA 1
ATOM 5364 C C . ASP A 1 692 ? 9.336 -5.228 6.915 1.00 92.50 692 ASP A C 1
ATOM 5366 O O . ASP A 1 692 ? 9.847 -5.076 8.021 1.00 92.50 692 ASP A O 1
ATOM 5370 N N . GLU A 1 693 ? 8.079 -4.853 6.656 1.00 88.44 693 GLU A N 1
ATOM 5371 C CA . GLU A 1 693 ? 7.234 -4.013 7.526 1.00 88.44 693 GLU A CA 1
ATOM 5372 C C . GLU A 1 693 ? 7.996 -2.753 8.026 1.00 88.44 693 GLU A C 1
ATOM 5374 O O . GLU A 1 693 ? 8.077 -2.457 9.224 1.00 88.44 693 GLU A O 1
ATOM 5379 N N . ALA A 1 694 ? 8.603 -2.001 7.095 1.00 86.44 694 ALA A N 1
ATOM 5380 C CA . ALA A 1 694 ? 9.411 -0.814 7.405 1.00 86.44 694 ALA A CA 1
ATOM 5381 C C . ALA A 1 694 ? 8.614 0.334 8.059 1.00 86.44 694 ALA A C 1
ATOM 5383 O O . ALA A 1 694 ? 9.125 1.018 8.949 1.00 86.44 694 ALA A O 1
ATOM 5384 N N . ASP A 1 695 ? 7.343 0.496 7.687 1.00 83.38 695 ASP A N 1
ATOM 5385 C CA . ASP A 1 695 ? 6.377 1.367 8.367 1.00 83.38 695 ASP A CA 1
ATOM 5386 C C . ASP A 1 695 ? 6.261 1.057 9.865 1.00 83.38 695 ASP A C 1
ATOM 5388 O O . ASP A 1 695 ? 6.331 1.940 10.729 1.00 83.38 695 ASP A O 1
ATOM 5392 N N . LYS A 1 696 ? 6.169 -0.228 10.195 1.00 80.25 696 LYS A N 1
ATOM 5393 C CA . LYS A 1 696 ? 6.102 -0.713 11.567 1.00 80.25 696 LYS A CA 1
ATOM 5394 C C . LYS A 1 696 ? 7.431 -0.537 12.304 1.00 80.25 696 LYS A C 1
ATOM 5396 O O . LYS A 1 696 ? 7.379 -0.159 13.476 1.00 80.25 696 LYS A O 1
ATOM 5401 N N . MET A 1 697 ? 8.588 -0.719 11.653 1.00 85.50 697 MET A N 1
ATOM 5402 C CA . MET A 1 697 ? 9.904 -0.422 12.253 1.00 85.50 697 MET A CA 1
ATOM 5403 C C . MET A 1 697 ? 10.003 1.036 12.718 1.00 85.50 697 MET A C 1
ATOM 5405 O O . MET A 1 697 ? 10.373 1.285 13.867 1.00 85.50 697 MET A O 1
ATOM 5409 N N . ILE A 1 698 ? 9.581 1.988 11.879 1.00 84.06 698 ILE A N 1
ATOM 5410 C CA . ILE A 1 698 ? 9.523 3.414 12.240 1.00 84.06 698 ILE A CA 1
ATOM 5411 C C . ILE A 1 698 ? 8.520 3.635 13.382 1.00 84.06 698 ILE A C 1
ATOM 5413 O O . ILE A 1 698 ? 8.851 4.288 14.370 1.00 84.06 698 ILE A O 1
ATOM 5417 N N . SER A 1 699 ? 7.329 3.025 13.320 1.00 78.19 699 SER A N 1
ATOM 5418 C CA . SER A 1 699 ? 6.303 3.153 14.374 1.00 78.19 699 SER A CA 1
ATOM 5419 C C . SER A 1 699 ? 6.740 2.633 15.754 1.00 78.19 699 SER A C 1
ATOM 5421 O O . SER A 1 699 ? 6.181 3.041 16.772 1.00 78.19 699 SER A O 1
ATOM 5423 N N . MET A 1 700 ? 7.721 1.725 15.788 1.00 80.56 700 MET A N 1
ATOM 5424 C CA . MET A 1 700 ? 8.305 1.153 17.005 1.00 80.56 700 MET A CA 1
ATOM 5425 C C . MET A 1 700 ? 9.553 1.910 17.490 1.00 80.56 700 MET A C 1
ATOM 5427 O O . MET A 1 700 ? 10.086 1.568 18.541 1.00 80.56 700 MET A O 1
ATOM 5431 N N . GLY A 1 701 ? 10.000 2.941 16.762 1.00 84.06 701 GLY A N 1
ATOM 5432 C CA . GLY A 1 701 ? 11.168 3.752 17.112 1.00 84.06 701 GLY A CA 1
ATOM 5433 C C . GLY A 1 701 ? 12.515 3.183 16.654 1.00 84.06 701 GLY A C 1
ATOM 5434 O O . GLY A 1 701 ? 13.547 3.708 17.054 1.00 84.06 701 GLY A O 1
ATOM 5435 N N . PHE A 1 702 ? 12.541 2.155 15.798 1.00 87.94 702 PHE A N 1
ATOM 5436 C CA . PHE A 1 702 ? 13.789 1.521 15.344 1.00 87.94 702 PHE A CA 1
ATOM 5437 C C . PHE A 1 702 ? 14.559 2.313 14.265 1.00 87.94 702 PHE A C 1
ATOM 5439 O O . PHE A 1 702 ? 15.527 1.785 13.725 1.00 87.94 702 PHE A O 1
ATOM 5446 N N . GLU A 1 703 ? 14.176 3.556 13.931 1.00 87.62 703 GLU A N 1
ATOM 5447 C CA . GLU A 1 703 ? 14.878 4.347 12.898 1.00 87.62 703 GLU A CA 1
ATOM 5448 C C . GLU A 1 703 ? 16.370 4.520 13.236 1.00 87.62 703 GLU A C 1
ATOM 5450 O O . GLU A 1 703 ? 17.221 4.308 12.374 1.00 87.62 703 GLU A O 1
ATOM 5455 N N . GLU A 1 704 ? 16.712 4.844 14.489 1.00 89.69 704 GLU A N 1
ATOM 5456 C CA . GLU A 1 704 ? 18.115 4.990 14.904 1.00 89.69 704 GLU A CA 1
ATOM 5457 C C . GLU A 1 704 ? 18.898 3.674 14.833 1.00 89.69 704 GLU A C 1
ATOM 5459 O O . GLU A 1 704 ? 20.042 3.671 14.377 1.00 89.69 704 GLU A O 1
ATOM 5464 N N . ASP A 1 705 ? 18.286 2.558 15.234 1.00 91.88 705 ASP A N 1
ATOM 5465 C CA . ASP A 1 705 ? 18.928 1.241 15.195 1.00 91.88 705 ASP A CA 1
ATOM 5466 C C . ASP A 1 705 ? 19.197 0.801 13.751 1.00 91.88 705 ASP A C 1
ATOM 5468 O O . ASP A 1 705 ? 20.299 0.354 13.432 1.00 91.88 705 ASP A O 1
ATOM 5472 N N . VAL A 1 706 ? 18.224 0.991 12.851 1.00 90.94 706 VAL A N 1
ATOM 5473 C CA . VAL A 1 706 ? 18.381 0.708 11.416 1.00 90.94 706 VAL A CA 1
ATOM 5474 C C . VAL A 1 706 ? 19.446 1.616 10.795 1.00 90.94 706 VAL A C 1
ATOM 5476 O O . VAL A 1 706 ? 20.304 1.118 10.069 1.00 90.94 706 VAL A O 1
ATOM 5479 N N . ASN A 1 707 ? 19.475 2.912 11.130 1.00 90.12 707 ASN A N 1
ATOM 5480 C CA . ASN A 1 707 ? 20.532 3.825 10.674 1.00 90.12 707 ASN A CA 1
ATOM 5481 C C . ASN A 1 707 ? 21.931 3.325 11.091 1.00 90.12 707 ASN A C 1
ATOM 5483 O O . ASN A 1 707 ? 22.846 3.309 10.270 1.00 90.12 707 ASN A O 1
ATOM 5487 N N . LYS A 1 708 ? 22.107 2.882 12.345 1.00 91.06 708 LYS A N 1
ATOM 5488 C CA . LYS A 1 708 ? 23.389 2.344 12.840 1.00 91.06 708 LYS A CA 1
ATOM 5489 C C . LYS A 1 708 ? 23.795 1.048 12.134 1.00 91.06 708 LYS A C 1
ATOM 5491 O O . LYS A 1 708 ? 24.961 0.904 11.784 1.00 91.06 708 LYS A O 1
ATOM 5496 N N . ILE A 1 709 ? 22.850 0.136 11.890 1.00 91.56 709 ILE A N 1
ATOM 5497 C CA . ILE A 1 709 ? 23.099 -1.113 11.148 1.00 91.56 709 ILE A CA 1
ATOM 5498 C C . ILE A 1 709 ? 23.553 -0.811 9.717 1.00 91.56 709 ILE A C 1
ATOM 5500 O O . ILE A 1 709 ? 24.522 -1.401 9.247 1.00 91.56 709 ILE A O 1
ATOM 5504 N N . LEU A 1 710 ? 22.894 0.128 9.032 1.00 88.31 710 LEU A N 1
ATOM 5505 C CA . LEU A 1 710 ? 23.256 0.497 7.662 1.00 88.31 710 LEU A CA 1
ATOM 5506 C C . LEU A 1 710 ? 24.617 1.203 7.588 1.00 88.31 710 LEU A C 1
ATOM 5508 O O . LEU A 1 710 ? 25.371 0.964 6.651 1.00 88.31 710 LEU A O 1
ATOM 5512 N N . ASN A 1 711 ? 24.974 1.991 8.606 1.00 87.94 711 ASN A N 1
ATOM 5513 C CA . ASN A 1 711 ? 26.306 2.592 8.740 1.00 87.94 711 ASN A CA 1
ATOM 5514 C C . ASN A 1 711 ? 27.417 1.570 9.063 1.00 87.94 711 ASN A C 1
ATOM 5516 O O . ASN A 1 711 ? 28.592 1.894 8.911 1.00 87.94 711 ASN A O 1
ATOM 5520 N N . ALA A 1 712 ? 27.069 0.362 9.522 1.00 87.44 712 ALA A N 1
ATOM 5521 C CA . ALA A 1 712 ? 28.017 -0.733 9.749 1.00 87.44 712 ALA A CA 1
ATOM 5522 C C . ALA A 1 712 ? 28.276 -1.588 8.490 1.00 87.44 712 ALA A C 1
ATOM 5524 O O . ALA A 1 712 ? 29.137 -2.468 8.520 1.00 87.44 712 ALA A O 1
ATOM 5525 N N . LEU A 1 713 ? 27.551 -1.344 7.392 1.00 87.88 713 LEU A N 1
ATOM 5526 C CA . LEU A 1 713 ? 27.817 -1.959 6.091 1.00 87.88 713 LEU A CA 1
ATOM 5527 C C . LEU A 1 713 ? 28.983 -1.246 5.380 1.00 87.88 713 LEU A C 1
ATOM 5529 O O . LEU A 1 713 ? 29.171 -0.043 5.577 1.00 87.88 713 LEU A O 1
ATOM 5533 N N . PRO A 1 714 ? 29.745 -1.937 4.510 1.00 84.31 714 PRO A N 1
ATOM 5534 C CA . PRO A 1 714 ? 30.806 -1.306 3.729 1.00 84.31 714 PRO A CA 1
ATOM 5535 C C . PRO A 1 714 ? 30.267 -0.155 2.869 1.00 84.31 714 PRO A C 1
ATOM 5537 O O . PRO A 1 714 ? 29.381 -0.352 2.046 1.00 84.31 714 PRO A O 1
ATOM 5540 N N . SER A 1 715 ? 30.822 1.051 2.993 1.00 79.19 715 SER A N 1
ATOM 5541 C CA . SER A 1 715 ? 30.428 2.179 2.131 1.00 79.19 715 SER A CA 1
ATOM 5542 C C . SER A 1 715 ? 30.892 2.011 0.679 1.00 79.19 715 SER A C 1
ATOM 5544 O O . SER A 1 715 ? 30.290 2.571 -0.232 1.00 79.19 715 SER A O 1
ATOM 5546 N N . SER A 1 716 ? 31.928 1.201 0.446 1.00 79.25 716 SER A N 1
ATOM 5547 C CA . SER A 1 716 ? 32.482 0.901 -0.880 1.00 79.25 716 SER A CA 1
ATOM 5548 C C . SER A 1 716 ? 31.573 0.053 -1.772 1.00 79.25 716 SER A C 1
ATOM 5550 O O . SER A 1 716 ? 31.804 0.017 -2.979 1.00 79.25 716 SER A O 1
ATOM 5552 N N . ASN A 1 717 ? 30.562 -0.624 -1.211 1.00 82.50 717 ASN A N 1
ATOM 5553 C CA . ASN A 1 717 ? 29.587 -1.394 -1.986 1.00 82.50 717 ASN A CA 1
ATOM 5554 C C . ASN A 1 717 ? 28.302 -0.605 -2.294 1.00 82.50 717 ASN A C 1
ATOM 5556 O O . ASN A 1 717 ? 27.430 -1.128 -2.980 1.00 82.50 717 ASN A O 1
ATOM 5560 N N . GLU A 1 718 ? 28.156 0.642 -1.840 1.00 83.06 718 GLU A N 1
ATOM 5561 C CA . GLU A 1 718 ? 26.957 1.430 -2.133 1.00 83.06 718 GLU A CA 1
ATOM 5562 C C . GLU A 1 718 ? 26.906 1.889 -3.603 1.00 83.06 718 GLU A C 1
ATOM 5564 O O . GLU A 1 718 ? 27.921 2.229 -4.213 1.00 83.06 718 GLU A O 1
ATOM 5569 N N . LYS A 1 719 ? 25.700 1.892 -4.182 1.00 86.81 719 LYS A N 1
ATOM 5570 C CA . LYS A 1 719 ? 25.458 2.343 -5.559 1.00 86.81 719 LYS A CA 1
ATOM 5571 C C . LYS A 1 719 ? 25.681 3.853 -5.703 1.00 86.81 719 LYS A C 1
ATOM 5573 O O . LYS A 1 719 ? 25.297 4.601 -4.800 1.00 86.81 719 LYS A O 1
ATOM 5578 N N . PRO A 1 720 ? 26.203 4.328 -6.848 1.00 85.31 720 PRO A N 1
ATOM 5579 C CA . PRO A 1 720 ? 26.227 5.758 -7.144 1.00 85.31 720 PRO A CA 1
ATOM 5580 C C . PRO A 1 720 ? 24.795 6.311 -7.230 1.00 85.31 720 PRO A C 1
ATOM 5582 O O . PRO A 1 720 ? 23.921 5.667 -7.803 1.00 85.31 720 PRO A O 1
ATOM 5585 N N . ASP A 1 721 ? 24.545 7.518 -6.711 1.00 84.81 721 ASP A N 1
ATOM 5586 C CA . ASP A 1 721 ? 23.257 8.214 -6.898 1.00 84.81 721 ASP A CA 1
ATOM 5587 C C . ASP A 1 721 ? 23.223 8.949 -8.249 1.00 84.81 721 ASP A C 1
ATOM 5589 O O . ASP A 1 721 ? 23.173 10.175 -8.340 1.00 84.81 721 ASP A O 1
ATOM 5593 N N . THR A 1 722 ? 23.331 8.169 -9.321 1.00 85.62 722 THR A N 1
ATOM 5594 C CA . THR A 1 722 ? 23.259 8.626 -10.712 1.00 85.62 722 THR A CA 1
ATOM 5595 C C . THR A 1 722 ? 22.306 7.729 -11.492 1.00 85.62 722 THR A C 1
ATOM 5597 O O . THR A 1 722 ? 21.951 6.640 -11.040 1.00 85.62 722 THR A O 1
ATOM 5600 N N . ASP A 1 723 ? 21.908 8.148 -12.692 1.00 82.25 723 ASP A N 1
ATOM 5601 C CA . ASP A 1 723 ? 20.951 7.390 -13.511 1.00 82.25 723 ASP A CA 1
ATOM 5602 C C . ASP A 1 723 ? 21.488 5.999 -13.929 1.00 82.25 723 ASP A C 1
ATOM 5604 O O . ASP A 1 723 ? 20.715 5.098 -14.251 1.00 82.25 723 ASP A O 1
ATOM 5608 N N . ALA A 1 724 ? 22.803 5.767 -13.811 1.00 79.38 724 ALA A N 1
ATOM 5609 C CA . ALA A 1 724 ? 23.421 4.448 -13.958 1.00 79.38 724 ALA A CA 1
ATOM 5610 C C . ALA A 1 724 ? 22.922 3.413 -12.925 1.00 79.38 724 ALA A C 1
ATOM 5612 O O . ALA A 1 724 ? 23.007 2.218 -13.188 1.00 79.38 724 ALA A O 1
ATOM 5613 N N . ALA A 1 725 ? 22.370 3.844 -11.782 1.00 80.12 725 ALA A N 1
ATOM 5614 C CA . ALA A 1 725 ? 21.732 2.955 -10.806 1.00 80.12 725 ALA A CA 1
ATOM 5615 C C . ALA A 1 725 ? 20.391 2.367 -11.292 1.00 80.12 725 ALA A C 1
ATOM 5617 O O . ALA A 1 725 ? 19.897 1.393 -10.718 1.00 80.12 725 ALA A O 1
ATOM 5618 N N . GLU A 1 726 ? 19.797 2.946 -12.343 1.00 78.44 726 GLU A N 1
ATOM 5619 C CA . GLU A 1 726 ? 18.567 2.458 -12.979 1.00 78.44 726 GLU A CA 1
ATOM 5620 C C . GLU A 1 726 ? 18.837 1.646 -14.260 1.00 78.44 726 GLU A C 1
ATOM 5622 O O . GLU A 1 726 ? 17.952 0.914 -14.710 1.00 78.44 726 GLU A O 1
ATOM 5627 N N . ASP A 1 727 ? 20.052 1.712 -14.820 1.00 79.50 727 ASP A N 1
ATOM 5628 C CA . ASP A 1 727 ? 20.460 0.943 -16.000 1.00 79.50 727 ASP A CA 1
ATOM 5629 C C . ASP A 1 727 ? 20.906 -0.485 -15.637 1.00 79.50 727 ASP A C 1
ATOM 5631 O O . ASP A 1 727 ? 21.982 -0.718 -15.084 1.00 79.50 727 ASP A O 1
ATOM 5635 N N . SER A 1 728 ? 20.093 -1.461 -16.045 1.00 70.00 728 SER A N 1
ATOM 5636 C CA . SER A 1 728 ? 20.375 -2.898 -15.921 1.00 70.00 728 SER A CA 1
ATOM 5637 C C . SER A 1 728 ? 21.757 -3.339 -16.443 1.00 70.00 728 SER A C 1
ATOM 5639 O O . SER A 1 728 ? 22.369 -4.243 -15.868 1.00 70.00 728 SER A O 1
ATOM 5641 N N . VAL A 1 729 ? 22.292 -2.708 -17.497 1.00 73.25 729 VAL A N 1
ATOM 5642 C CA . VAL A 1 729 ? 23.579 -3.095 -18.104 1.00 73.25 729 VAL A CA 1
ATOM 5643 C C . VAL A 1 729 ? 24.750 -2.561 -17.281 1.00 73.25 729 VAL A C 1
ATOM 5645 O O . VAL A 1 729 ? 25.705 -3.299 -17.023 1.00 73.25 729 VAL A O 1
ATOM 5648 N N . ALA A 1 730 ? 24.675 -1.308 -16.825 1.00 70.06 730 ALA A N 1
ATOM 5649 C CA . ALA A 1 730 ? 25.643 -0.735 -15.892 1.00 70.06 730 ALA A CA 1
ATOM 5650 C C . ALA A 1 730 ? 25.667 -1.507 -14.561 1.00 70.06 730 ALA A C 1
ATOM 5652 O O . ALA A 1 730 ? 26.740 -1.885 -14.081 1.00 70.06 730 ALA A O 1
ATOM 5653 N N . MET A 1 731 ? 24.488 -1.826 -14.019 1.00 72.62 731 MET A N 1
ATOM 5654 C CA . MET A 1 731 ? 24.323 -2.522 -12.739 1.00 72.62 731 MET A CA 1
ATOM 5655 C C . MET A 1 731 ? 24.828 -3.971 -12.721 1.00 72.62 731 MET A C 1
ATOM 5657 O O . MET A 1 731 ? 25.099 -4.504 -11.648 1.00 72.62 731 MET A O 1
ATOM 5661 N N . THR A 1 732 ? 25.036 -4.593 -13.885 1.00 65.88 732 THR A N 1
ATOM 5662 C CA . THR A 1 732 ? 25.624 -5.942 -13.990 1.00 65.88 732 THR A CA 1
ATOM 5663 C C . THR A 1 732 ? 27.154 -5.942 -13.796 1.00 65.88 732 THR A C 1
ATOM 5665 O O . THR A 1 732 ? 27.747 -6.981 -13.519 1.00 65.88 732 THR A O 1
ATOM 5668 N N . ARG A 1 733 ? 27.833 -4.791 -13.940 1.00 57.12 733 ARG A N 1
ATOM 5669 C CA . ARG A 1 733 ? 29.311 -4.711 -13.965 1.00 57.12 733 ARG A CA 1
ATOM 5670 C C . ARG A 1 733 ? 29.976 -4.504 -12.604 1.00 57.12 733 ARG A C 1
ATOM 5672 O O . ARG A 1 733 ? 31.188 -4.678 -12.504 1.00 57.12 733 ARG A O 1
ATOM 5679 N N . GLY A 1 734 ? 29.220 -4.117 -11.580 1.00 61.00 734 GLY A N 1
ATOM 5680 C CA . GLY A 1 734 ? 29.726 -3.899 -10.226 1.00 61.00 734 GLY A CA 1
ATOM 5681 C C . GLY A 1 734 ? 28.906 -4.678 -9.205 1.00 61.00 734 GLY A C 1
ATOM 5682 O O . GLY A 1 734 ? 27.680 -4.623 -9.232 1.00 61.00 734 GLY A O 1
ATOM 5683 N N . MET A 1 735 ? 29.578 -5.372 -8.281 1.00 68.56 735 MET A N 1
ATOM 5684 C CA . MET A 1 735 ? 28.935 -6.041 -7.141 1.00 68.56 735 MET A CA 1
ATOM 5685 C C . MET A 1 735 ? 28.505 -5.013 -6.084 1.00 68.56 735 MET A C 1
ATOM 5687 O O . MET A 1 735 ? 29.060 -4.951 -4.987 1.00 68.56 735 MET A O 1
ATOM 5691 N N . TYR A 1 736 ? 27.537 -4.174 -6.444 1.00 85.19 736 TYR A N 1
ATOM 5692 C CA . TYR A 1 736 ? 26.942 -3.193 -5.549 1.00 85.19 736 TYR A CA 1
ATOM 5693 C C . TYR A 1 736 ? 25.900 -3.827 -4.629 1.00 85.19 736 TYR A C 1
ATOM 5695 O O . TYR A 1 736 ? 25.208 -4.778 -4.992 1.00 85.19 736 TYR A O 1
ATOM 5703 N N . ARG A 1 737 ? 25.739 -3.236 -3.447 1.00 88.38 737 ARG A N 1
ATOM 5704 C CA . ARG A 1 737 ? 24.721 -3.594 -2.472 1.00 88.38 737 ARG A CA 1
ATOM 5705 C C . ARG A 1 737 ? 23.331 -3.283 -3.000 1.00 88.38 737 ARG A C 1
ATOM 5707 O O . ARG A 1 737 ? 23.046 -2.149 -3.382 1.00 88.38 737 ARG A O 1
ATOM 5714 N N . GLN A 1 738 ? 22.453 -4.271 -2.942 1.00 90.62 738 GLN A N 1
ATOM 5715 C CA . GLN A 1 738 ? 21.041 -4.131 -3.256 1.00 90.62 738 GLN A CA 1
ATOM 5716 C C . GLN A 1 738 ? 20.227 -3.970 -1.971 1.00 90.62 738 GLN A C 1
ATOM 5718 O O . GLN A 1 738 ? 20.291 -4.815 -1.076 1.00 90.62 738 GLN A O 1
ATOM 5723 N N . THR A 1 739 ? 19.444 -2.895 -1.889 1.00 92.94 739 THR A N 1
ATOM 5724 C CA . THR A 1 739 ? 18.513 -2.645 -0.787 1.00 92.94 739 THR A CA 1
ATOM 5725 C C . THR A 1 739 ? 17.069 -2.792 -1.279 1.00 92.94 739 THR A C 1
ATOM 5727 O O . THR A 1 739 ? 16.645 -2.146 -2.239 1.00 92.94 739 THR A O 1
ATOM 5730 N N . MET A 1 740 ? 16.281 -3.621 -0.594 1.00 94.44 740 MET A N 1
ATOM 5731 C CA . MET A 1 740 ? 14.847 -3.793 -0.837 1.00 94.44 740 MET A CA 1
ATOM 5732 C C . MET A 1 740 ? 14.051 -3.411 0.414 1.00 94.44 740 MET A C 1
ATOM 5734 O O . MET A 1 740 ? 14.267 -3.962 1.492 1.00 94.44 740 MET A O 1
ATOM 5738 N N . LEU A 1 741 ? 13.100 -2.491 0.277 1.00 93.44 741 LEU A N 1
ATOM 5739 C CA . LEU A 1 741 ? 12.219 -2.048 1.354 1.00 93.44 741 LEU A CA 1
ATOM 5740 C C . LEU A 1 741 ? 10.786 -2.480 1.055 1.00 93.44 741 LEU A C 1
ATOM 5742 O O . LEU A 1 741 ? 10.214 -2.089 0.043 1.00 93.44 741 LEU A O 1
ATOM 5746 N N . TYR A 1 742 ? 10.191 -3.251 1.956 1.00 92.31 742 TYR A N 1
ATOM 5747 C CA . TYR A 1 742 ? 8.807 -3.693 1.888 1.00 92.31 742 TYR A CA 1
ATOM 5748 C C . TYR A 1 742 ? 7.981 -3.059 3.009 1.00 92.31 742 TYR A C 1
ATOM 5750 O O . TYR A 1 742 ? 8.399 -2.960 4.164 1.00 92.31 742 TYR A O 1
ATOM 5758 N N . THR A 1 743 ? 6.786 -2.598 2.658 1.00 88.50 743 THR A N 1
ATOM 5759 C CA . THR A 1 743 ? 5.921 -1.816 3.546 1.00 88.50 743 THR A CA 1
ATOM 5760 C C . THR A 1 743 ? 4.457 -2.004 3.151 1.00 88.50 743 THR A C 1
ATOM 5762 O O . THR A 1 743 ? 4.167 -2.254 1.981 1.00 88.50 743 THR A O 1
ATOM 5765 N N . ALA A 1 744 ? 3.520 -1.914 4.097 1.00 81.06 744 ALA A N 1
ATOM 5766 C CA . ALA A 1 744 ? 2.092 -1.917 3.762 1.00 81.06 744 ALA A CA 1
ATOM 5767 C C . ALA A 1 744 ? 1.625 -0.513 3.344 1.00 81.06 744 ALA A C 1
ATOM 5769 O O . ALA A 1 744 ? 0.712 -0.360 2.535 1.00 81.06 744 ALA A O 1
ATOM 5770 N N . THR A 1 745 ? 2.276 0.521 3.879 1.00 74.06 745 THR A N 1
ATOM 5771 C CA . THR A 1 745 ? 1.937 1.927 3.651 1.00 74.06 745 THR A CA 1
ATOM 5772 C C . THR A 1 745 ? 3.132 2.725 3.134 1.00 74.06 745 THR A C 1
ATOM 5774 O O . THR A 1 745 ? 4.286 2.370 3.356 1.00 74.06 745 THR A O 1
ATOM 5777 N N . LEU A 1 746 ? 2.866 3.817 2.416 1.00 79.44 746 LEU A N 1
ATOM 5778 C CA . LEU A 1 746 ? 3.895 4.721 1.901 1.00 79.44 746 LEU A CA 1
ATOM 5779 C C . LEU A 1 746 ? 3.486 6.158 2.224 1.00 79.44 746 LEU A C 1
ATOM 5781 O O . LEU A 1 746 ? 2.941 6.872 1.383 1.00 79.44 746 LEU A O 1
ATOM 5785 N N . ASP A 1 747 ? 3.678 6.536 3.486 1.00 75.44 747 ASP A N 1
ATOM 5786 C CA . ASP A 1 747 ? 3.472 7.899 3.965 1.00 75.44 747 ASP A CA 1
ATOM 5787 C C . ASP A 1 747 ? 4.742 8.758 3.802 1.00 75.44 747 ASP A C 1
ATOM 5789 O O . ASP A 1 747 ? 5.818 8.282 3.423 1.00 75.44 747 ASP A O 1
ATOM 5793 N N . THR A 1 748 ? 4.632 10.051 4.106 1.00 76.50 748 THR A N 1
ATOM 5794 C CA . THR A 1 748 ? 5.748 10.999 3.973 1.00 76.50 748 THR A CA 1
ATOM 5795 C C . THR A 1 748 ? 6.824 10.846 5.053 1.00 76.50 748 THR A C 1
ATOM 5797 O O . THR A 1 748 ? 7.864 11.500 4.962 1.00 76.50 748 THR A O 1
ATOM 5800 N N . ALA A 1 749 ? 6.621 10.037 6.097 1.00 74.31 749 ALA A N 1
ATOM 5801 C CA . ALA A 1 749 ? 7.661 9.683 7.064 1.00 74.31 749 ALA A CA 1
ATOM 5802 C C . ALA A 1 749 ? 8.495 8.509 6.538 1.00 74.31 749 ALA A C 1
ATOM 5804 O O . ALA A 1 749 ? 9.713 8.635 6.420 1.00 74.31 749 ALA A O 1
ATOM 5805 N N . ILE A 1 750 ? 7.832 7.433 6.112 1.00 80.69 750 ILE A N 1
ATOM 5806 C CA . ILE A 1 750 ? 8.433 6.258 5.477 1.00 80.69 750 ILE A CA 1
ATOM 5807 C C . ILE A 1 750 ? 9.201 6.668 4.224 1.00 80.69 750 ILE A C 1
ATOM 5809 O O . ILE A 1 750 ? 10.330 6.233 4.045 1.00 80.69 750 ILE A O 1
ATOM 5813 N N . GLU A 1 751 ? 8.659 7.557 3.388 1.00 83.25 751 GLU A N 1
ATOM 5814 C CA . GLU A 1 751 ? 9.364 8.033 2.193 1.00 83.25 751 GLU A CA 1
ATOM 5815 C C . GLU A 1 751 ? 10.644 8.824 2.524 1.00 83.25 751 GLU A C 1
ATOM 5817 O O . GLU A 1 751 ? 11.668 8.639 1.864 1.00 83.25 751 GLU A O 1
ATOM 5822 N N . ARG A 1 752 ? 10.631 9.667 3.569 1.00 81.62 752 ARG A N 1
ATOM 5823 C CA . ARG A 1 752 ? 11.836 10.386 4.030 1.00 81.62 752 ARG A CA 1
ATOM 5824 C C . ARG A 1 752 ? 12.904 9.442 4.577 1.00 81.62 752 ARG A C 1
ATOM 5826 O O . ARG A 1 752 ? 14.088 9.705 4.390 1.00 81.62 752 ARG A O 1
ATOM 5833 N N . VAL A 1 753 ? 12.494 8.367 5.244 1.00 78.62 753 VAL A N 1
ATOM 5834 C CA . VAL A 1 753 ? 13.400 7.342 5.776 1.00 78.62 753 VAL A CA 1
ATOM 5835 C C . VAL A 1 753 ? 13.941 6.461 4.643 1.00 78.62 753 VAL A C 1
ATOM 5837 O O . VAL A 1 753 ? 15.152 6.301 4.524 1.00 78.62 753 VAL A O 1
ATOM 5840 N N . ALA A 1 754 ? 13.079 5.997 3.734 1.00 83.00 754 ALA A N 1
ATOM 5841 C CA . ALA A 1 754 ? 13.452 5.196 2.570 1.00 83.00 754 ALA A CA 1
ATOM 5842 C C . ALA A 1 754 ? 14.500 5.896 1.689 1.00 83.00 754 ALA A C 1
ATOM 5844 O O . ALA A 1 754 ? 15.477 5.260 1.305 1.00 83.00 754 ALA A O 1
ATOM 5845 N N . LYS A 1 755 ? 14.372 7.211 1.448 1.00 83.75 755 LYS A N 1
ATOM 5846 C CA . LYS A 1 755 ? 15.366 8.006 0.696 1.00 83.75 755 LYS A CA 1
ATOM 5847 C C . LYS A 1 755 ? 16.798 7.924 1.249 1.00 83.75 755 LYS A C 1
ATOM 5849 O O . LYS A 1 755 ? 17.735 8.151 0.495 1.00 83.75 755 LYS A O 1
ATOM 5854 N N . LYS A 1 756 ? 16.991 7.595 2.532 1.00 83.31 756 LYS A N 1
ATOM 5855 C CA . LYS A 1 756 ? 18.328 7.361 3.106 1.00 83.31 756 LYS A CA 1
ATOM 5856 C C . LYS A 1 756 ? 18.886 5.985 2.710 1.00 83.31 756 LYS A C 1
ATOM 5858 O O . LYS A 1 756 ? 20.089 5.856 2.502 1.00 83.31 756 LYS A O 1
ATOM 5863 N N . TYR A 1 757 ? 18.021 4.971 2.616 1.00 85.00 757 TYR A N 1
ATOM 5864 C CA . TYR A 1 757 ? 18.381 3.544 2.600 1.00 85.00 757 TYR A CA 1
ATOM 5865 C C . TYR A 1 757 ? 18.527 2.940 1.201 1.00 85.00 757 TYR A C 1
ATOM 5867 O O . TYR A 1 757 ? 19.334 2.028 1.011 1.00 85.00 757 TYR A O 1
ATOM 5875 N N . VAL A 1 758 ? 17.748 3.437 0.240 1.00 89.38 758 VAL A N 1
ATOM 5876 C CA . VAL A 1 758 ? 17.770 2.995 -1.161 1.00 89.38 758 VAL A CA 1
ATOM 5877 C C . VAL A 1 758 ? 18.337 4.084 -2.077 1.00 89.38 758 VAL A C 1
ATOM 5879 O O . VAL A 1 758 ? 18.265 5.276 -1.768 1.00 89.38 758 VAL A O 1
ATOM 5882 N N . ARG A 1 759 ? 18.903 3.681 -3.216 1.00 88.75 759 ARG A N 1
ATOM 5883 C CA . ARG A 1 759 ? 19.383 4.553 -4.301 1.00 88.75 759 ARG A CA 1
ATOM 5884 C C . ARG A 1 759 ? 18.560 4.269 -5.554 1.00 88.75 759 ARG A C 1
ATOM 5886 O O . ARG A 1 759 ? 18.480 3.122 -5.979 1.00 88.75 759 ARG A O 1
ATOM 5893 N N . ARG A 1 760 ? 17.921 5.308 -6.108 1.00 87.81 760 ARG A N 1
ATOM 5894 C CA . ARG A 1 760 ? 17.065 5.238 -7.313 1.00 87.81 760 ARG A CA 1
ATOM 5895 C C . ARG A 1 760 ? 16.150 3.987 -7.384 1.00 87.81 760 ARG A C 1
ATOM 5897 O O . ARG A 1 760 ? 16.210 3.214 -8.341 1.00 87.81 760 ARG A O 1
ATOM 5904 N N . PRO A 1 761 ? 15.314 3.750 -6.352 1.00 91.38 761 PRO A N 1
ATOM 5905 C CA . PRO A 1 761 ? 14.526 2.529 -6.244 1.00 91.38 761 PRO A CA 1
ATOM 5906 C C . PRO A 1 761 ? 13.402 2.466 -7.281 1.00 91.38 761 PRO A C 1
ATOM 5908 O O . PRO A 1 761 ? 12.637 3.420 -7.442 1.00 91.38 761 PRO A O 1
ATOM 5911 N N . ALA A 1 762 ? 13.197 1.291 -7.867 1.00 92.25 762 ALA A N 1
ATOM 5912 C CA . ALA A 1 762 ? 11.937 0.978 -8.527 1.00 92.25 762 ALA A CA 1
ATOM 5913 C C . ALA A 1 762 ? 10.841 0.790 -7.463 1.00 92.25 762 ALA A C 1
ATOM 5915 O O . ALA A 1 762 ? 10.993 0.018 -6.514 1.00 92.25 762 ALA A O 1
ATOM 5916 N N . ARG A 1 763 ? 9.720 1.497 -7.597 1.00 92.31 763 ARG A N 1
ATOM 5917 C CA . ARG A 1 763 ? 8.575 1.407 -6.681 1.00 92.31 763 ARG A CA 1
ATOM 5918 C C . ARG A 1 763 ? 7.545 0.471 -7.303 1.00 92.31 763 ARG A C 1
ATOM 5920 O O . ARG A 1 763 ? 7.066 0.743 -8.399 1.00 92.31 763 ARG A O 1
ATOM 5927 N N . VAL A 1 764 ? 7.203 -0.609 -6.611 1.00 92.62 764 VAL A N 1
ATOM 5928 C CA . VAL A 1 764 ? 6.158 -1.563 -7.003 1.00 92.62 764 VAL A CA 1
ATOM 5929 C C . VAL A 1 764 ? 5.043 -1.474 -5.974 1.00 92.62 764 VAL A C 1
ATOM 5931 O O . VAL A 1 764 ? 5.276 -1.724 -4.796 1.00 92.62 764 VAL A O 1
ATOM 5934 N N . MET A 1 765 ? 3.840 -1.111 -6.402 1.00 89.69 765 MET A N 1
ATOM 5935 C CA . MET A 1 765 ? 2.656 -1.001 -5.555 1.00 89.69 765 MET A CA 1
ATOM 5936 C C . MET A 1 765 ? 1.596 -1.982 -6.043 1.00 89.69 765 MET A C 1
ATOM 5938 O O . MET A 1 765 ? 1.280 -2.001 -7.230 1.00 89.69 765 MET A O 1
ATOM 5942 N N . ILE A 1 766 ? 1.071 -2.796 -5.129 1.00 87.12 766 ILE A N 1
ATOM 5943 C CA . ILE A 1 766 ? 0.009 -3.766 -5.408 1.00 87.12 766 ILE A CA 1
ATOM 5944 C C . ILE A 1 766 ? -1.288 -3.277 -4.769 1.00 87.12 766 ILE A C 1
ATOM 5946 O O . ILE A 1 766 ? -1.328 -3.030 -3.564 1.00 87.12 766 ILE A O 1
ATOM 5950 N N . GLY A 1 767 ? -2.342 -3.167 -5.575 1.00 76.56 767 GLY A N 1
ATOM 5951 C CA . GLY A 1 767 ? -3.614 -2.571 -5.172 1.00 76.56 767 GLY A CA 1
ATOM 5952 C C . GLY A 1 767 ? -3.592 -1.038 -5.180 1.00 76.56 767 GLY A C 1
ATOM 5953 O O . GLY A 1 767 ? -2.586 -0.393 -5.475 1.00 76.56 767 GLY A O 1
ATOM 5954 N N . GLU A 1 768 ? -4.737 -0.436 -4.857 1.00 62.88 768 GLU A N 1
ATOM 5955 C CA . GLU A 1 768 ? -4.864 1.020 -4.755 1.00 62.88 768 GLU A CA 1
ATOM 5956 C C . GLU A 1 768 ? -4.360 1.562 -3.409 1.00 62.88 768 GLU A C 1
ATOM 5958 O O . GLU A 1 768 ? -4.629 1.013 -2.335 1.00 62.88 768 GLU A O 1
ATOM 5963 N N . GLN A 1 769 ? -3.693 2.719 -3.459 1.00 46.59 769 GLN A N 1
ATOM 5964 C CA . GLN A 1 769 ? -3.095 3.370 -2.296 1.00 46.59 769 GLN A CA 1
ATOM 5965 C C . GLN A 1 769 ? -4.147 3.682 -1.209 1.00 46.59 769 GLN A C 1
ATOM 5967 O O . GLN A 1 769 ? -4.962 4.601 -1.321 1.00 46.59 769 GLN A O 1
ATOM 5972 N N . GLY A 1 770 ? -4.119 2.912 -0.117 1.00 48.56 770 GLY A N 1
ATOM 5973 C CA . GLY A 1 770 ? -5.034 3.076 1.016 1.00 48.56 770 GLY A CA 1
ATOM 5974 C C . GLY A 1 770 ? -6.424 2.440 0.850 1.00 48.56 770 GLY A C 1
ATOM 5975 O O . GLY A 1 770 ? -7.349 2.876 1.542 1.00 48.56 770 GLY A O 1
ATOM 5976 N N . LYS A 1 771 ? -6.580 1.432 -0.024 1.00 53.78 771 LYS A N 1
ATOM 5977 C CA . LYS A 1 771 ? -7.770 0.555 -0.130 1.00 53.78 771 LYS A CA 1
ATOM 5978 C C . LYS A 1 771 ? -7.524 -0.876 0.393 1.00 53.78 771 LYS A C 1
ATOM 5980 O O . LYS A 1 771 ? -7.988 -1.852 -0.184 1.00 53.78 771 LYS A O 1
ATOM 5985 N N . ALA A 1 772 ? -6.831 -1.018 1.519 1.00 50.00 772 ALA A N 1
ATOM 5986 C CA . ALA A 1 772 ? -6.430 -2.320 2.078 1.00 50.00 772 ALA A CA 1
ATOM 5987 C C . ALA A 1 772 ? -7.578 -3.180 2.682 1.00 50.00 772 ALA A C 1
ATOM 5989 O O . ALA A 1 772 ? -7.387 -3.885 3.673 1.00 50.00 772 ALA A O 1
ATOM 5990 N N . VAL A 1 773 ? -8.822 -3.003 2.209 1.00 59.00 773 VAL A N 1
ATOM 5991 C CA . VAL A 1 773 ? -10.045 -3.468 2.895 1.00 59.00 773 VAL A CA 1
ATOM 5992 C C . VAL A 1 773 ? -11.235 -3.742 1.952 1.00 59.00 773 VAL A C 1
ATOM 5994 O O . VAL A 1 773 ? -12.379 -3.824 2.404 1.00 59.00 773 VAL A O 1
ATOM 5997 N N . ASP A 1 774 ? -11.019 -3.884 0.643 1.00 63.97 774 ASP A N 1
ATOM 5998 C CA . ASP A 1 774 ? -12.136 -4.114 -0.293 1.00 63.97 774 ASP A CA 1
ATOM 5999 C C . ASP A 1 774 ? -12.769 -5.518 -0.142 1.00 63.97 774 ASP A C 1
ATOM 6001 O O . ASP A 1 774 ? -13.944 -5.698 -0.459 1.00 63.97 774 ASP A O 1
ATOM 6005 N N . THR A 1 775 ? -12.045 -6.490 0.434 1.00 71.62 775 THR A N 1
ATOM 6006 C CA . THR A 1 775 ? -12.527 -7.858 0.727 1.00 71.62 775 THR A CA 1
ATOM 6007 C C . THR A 1 775 ? -13.180 -8.032 2.105 1.00 71.62 775 THR A C 1
ATOM 6009 O O . THR A 1 775 ? -13.724 -9.101 2.392 1.00 71.62 775 THR A O 1
ATOM 6012 N N . VAL A 1 776 ? -13.143 -7.027 2.989 1.00 83.62 776 VAL A N 1
ATOM 6013 C CA . VAL A 1 776 ? -13.659 -7.153 4.366 1.00 83.62 776 VAL A CA 1
ATOM 6014 C C . VAL A 1 776 ? -14.931 -6.326 4.544 1.00 83.62 776 VAL A C 1
ATOM 6016 O O . VAL A 1 776 ? -14.921 -5.105 4.399 1.00 83.62 776 VAL A O 1
ATOM 6019 N N . GLU A 1 777 ? -16.030 -6.988 4.913 1.00 88.88 777 GLU A N 1
ATOM 6020 C CA . GLU A 1 777 ? -17.279 -6.336 5.310 1.00 88.88 777 GLU A CA 1
ATOM 6021 C C . GLU A 1 777 ? -17.120 -5.706 6.701 1.00 88.88 777 GLU A C 1
ATOM 6023 O O . GLU A 1 777 ? -16.901 -6.393 7.701 1.00 88.88 777 GLU A O 1
ATOM 6028 N N . GLN A 1 778 ? -17.257 -4.386 6.784 1.00 91.25 778 GLN A N 1
ATOM 6029 C CA . GLN A 1 778 ? -17.046 -3.633 8.016 1.00 91.25 778 GLN A CA 1
ATOM 6030 C C . GLN A 1 778 ? -18.380 -3.205 8.634 1.00 91.25 778 GLN A C 1
ATOM 6032 O O . GLN A 1 778 ? -19.129 -2.403 8.067 1.00 91.25 778 GLN A O 1
ATOM 6037 N N . ARG A 1 779 ? -18.662 -3.701 9.842 1.00 92.31 779 ARG A N 1
ATOM 6038 C CA . ARG A 1 779 ? -19.879 -3.414 10.614 1.00 92.31 779 ARG A CA 1
ATOM 6039 C C . ARG A 1 779 ? -19.524 -2.594 11.859 1.00 92.31 779 ARG A C 1
ATOM 6041 O O . ARG A 1 779 ? -19.094 -3.139 12.874 1.00 92.31 779 ARG A O 1
ATOM 6048 N N . ALA A 1 780 ? -19.689 -1.273 11.800 1.00 92.31 780 ALA A N 1
ATOM 6049 C CA . ALA A 1 780 ? -19.478 -0.399 12.959 1.00 92.31 780 ALA A CA 1
ATOM 6050 C C . ALA A 1 780 ? -20.770 -0.245 13.788 1.00 92.31 780 ALA A C 1
ATOM 6052 O O . ALA A 1 780 ? -21.771 0.276 13.304 1.00 92.31 780 ALA A O 1
ATOM 6053 N N . GLU A 1 781 ? -20.752 -0.653 15.056 1.00 93.12 781 GLU A N 1
ATOM 6054 C CA . GLU A 1 781 ? -21.898 -0.591 15.970 1.00 93.12 781 GLU A CA 1
ATOM 6055 C C . GLU A 1 781 ? -21.648 0.423 17.096 1.00 93.12 781 GLU A C 1
ATOM 6057 O O . GLU A 1 781 ? -20.624 0.376 17.785 1.00 93.12 781 GLU A O 1
ATOM 6062 N N . PHE A 1 782 ? -22.597 1.340 17.311 1.00 92.62 782 PHE A N 1
ATOM 6063 C CA . PHE A 1 782 ? -22.547 2.271 18.438 1.00 92.62 782 PHE A CA 1
ATOM 6064 C C . PHE A 1 782 ? -22.963 1.551 19.725 1.00 92.62 782 PHE A C 1
ATOM 6066 O O . PHE A 1 782 ? -24.146 1.288 19.952 1.00 92.62 782 PHE A O 1
ATOM 6073 N N . VAL A 1 783 ? -21.991 1.234 20.582 1.00 91.56 783 VAL A N 1
ATOM 6074 C CA . VAL A 1 783 ? -22.230 0.495 21.830 1.00 91.56 783 VAL A CA 1
ATOM 6075 C C . VAL A 1 783 ? -21.598 1.260 22.999 1.00 91.56 783 VAL A C 1
ATOM 6077 O O . VAL A 1 783 ? -20.408 1.084 23.281 1.00 91.56 783 VAL A O 1
ATOM 6080 N N . PRO A 1 784 ? -22.367 2.132 23.683 1.00 85.88 784 PRO A N 1
ATOM 6081 C CA . PRO A 1 784 ? -21.853 2.956 24.771 1.00 85.88 784 PRO A CA 1
ATOM 6082 C C . PRO A 1 784 ? -21.750 2.168 26.086 1.00 85.88 784 PRO A C 1
ATOM 6084 O O . PRO A 1 784 ? -22.760 1.690 26.614 1.00 85.88 784 PRO A O 1
ATOM 6087 N N . GLY A 1 785 ? -20.538 2.110 26.645 1.00 86.19 785 GLY A N 1
ATOM 6088 C CA . GLY A 1 785 ? -20.228 1.454 27.919 1.00 86.19 785 GLY A CA 1
ATOM 6089 C C . GLY A 1 785 ? -19.818 -0.018 27.781 1.00 86.19 785 GLY A C 1
ATOM 6090 O O . GLY A 1 785 ? -20.327 -0.752 26.933 1.00 86.19 785 GLY A O 1
ATOM 6091 N N . GLU A 1 786 ? -18.889 -0.456 28.634 1.00 86.00 786 GLU A N 1
ATOM 6092 C CA . GLU A 1 786 ? -18.237 -1.766 28.509 1.00 86.00 786 GLU A CA 1
ATOM 6093 C C . GLU A 1 786 ? -19.201 -2.947 28.707 1.00 86.00 786 GLU A C 1
ATOM 6095 O O . GLU A 1 786 ? -19.189 -3.878 27.906 1.00 86.00 786 GLU A O 1
ATOM 6100 N N . ASP A 1 787 ? -20.104 -2.895 29.691 1.00 87.25 787 ASP A N 1
ATOM 6101 C CA . ASP A 1 787 ? -21.046 -3.995 29.962 1.00 87.25 787 ASP A CA 1
ATOM 6102 C C . ASP A 1 787 ? -21.972 -4.290 28.771 1.00 87.25 787 ASP A C 1
ATOM 6104 O O . ASP A 1 787 ? -22.286 -5.447 28.478 1.00 87.25 787 ASP A O 1
ATOM 6108 N N . LYS A 1 788 ? -22.363 -3.250 28.021 1.00 90.44 788 LYS A N 1
ATOM 6109 C CA . LYS A 1 788 ? -23.145 -3.418 26.788 1.00 90.44 788 LYS A CA 1
ATOM 6110 C C . LYS A 1 788 ? -22.312 -4.057 25.680 1.00 90.44 788 LYS A C 1
ATOM 6112 O O . LYS A 1 788 ? -22.835 -4.909 24.968 1.00 90.44 788 LYS A O 1
ATOM 6117 N N . ARG A 1 789 ? -21.023 -3.711 25.567 1.00 92.06 789 ARG A N 1
ATOM 6118 C CA . ARG A 1 789 ? -20.082 -4.360 24.634 1.00 92.06 789 ARG A CA 1
ATOM 6119 C C . ARG A 1 789 ? -19.893 -5.835 24.974 1.00 92.06 789 ARG A C 1
ATOM 6121 O O . ARG A 1 789 ? -19.886 -6.656 24.066 1.00 92.06 789 ARG A O 1
ATOM 6128 N N . LYS A 1 790 ? -19.822 -6.198 26.261 1.00 90.50 790 LYS A N 1
ATOM 6129 C CA . LYS A 1 790 ? -19.746 -7.603 26.712 1.00 90.50 790 LYS A CA 1
ATOM 6130 C C . LYS A 1 790 ? -20.992 -8.391 26.336 1.00 90.50 790 LYS A C 1
ATOM 6132 O O . LYS A 1 790 ? -20.872 -9.467 25.757 1.00 90.50 790 LYS A O 1
ATOM 6137 N N . LYS A 1 791 ? -22.181 -7.835 26.593 1.00 91.31 791 LYS A N 1
ATOM 6138 C CA . LYS A 1 791 ? -23.441 -8.459 26.175 1.00 91.31 791 LYS A CA 1
ATOM 6139 C C . LYS A 1 791 ? -23.530 -8.590 24.649 1.00 91.31 791 LYS A C 1
ATOM 6141 O O . LYS A 1 791 ? -23.911 -9.644 24.154 1.00 91.31 791 LYS A O 1
ATOM 6146 N N . ARG A 1 792 ? -23.135 -7.559 23.897 1.00 93.12 792 ARG A N 1
ATOM 6147 C CA . ARG A 1 792 ? -23.165 -7.594 22.429 1.00 93.12 792 ARG A CA 1
ATOM 6148 C C . ARG A 1 792 ? -22.171 -8.605 21.846 1.00 93.12 792 ARG A C 1
ATOM 6150 O O . ARG A 1 792 ? -22.514 -9.320 20.914 1.00 93.12 792 ARG A O 1
ATOM 6157 N N . LEU A 1 793 ? -20.978 -8.720 22.433 1.00 92.31 793 LEU A N 1
ATOM 6158 C CA . LEU A 1 793 ? -20.011 -9.767 22.097 1.00 92.31 793 LEU A CA 1
ATOM 6159 C C . LEU A 1 793 ? -20.588 -11.168 22.349 1.00 92.31 793 LEU A C 1
ATOM 6161 O O . LEU A 1 793 ? -20.430 -12.041 21.502 1.00 92.31 793 LEU A O 1
ATOM 6165 N N . GLN A 1 794 ? -21.294 -11.370 23.468 1.00 90.62 794 GLN A N 1
ATOM 6166 C CA . GLN A 1 794 ? -21.988 -12.629 23.750 1.00 90.62 794 GLN A CA 1
ATOM 6167 C C . GLN A 1 794 ? -23.030 -12.951 22.672 1.00 90.62 794 GLN A C 1
ATOM 6169 O O . GLN A 1 794 ? -23.031 -14.058 22.151 1.00 90.62 794 GLN A O 1
ATOM 6174 N N . GLU A 1 795 ? -23.877 -11.989 22.294 1.00 91.19 795 GLU A N 1
ATOM 6175 C CA . GLU A 1 795 ? -24.869 -12.166 21.222 1.00 91.19 795 GLU A CA 1
ATOM 6176 C C . GLU A 1 795 ? -24.216 -12.574 19.890 1.00 91.19 795 GLU A C 1
ATOM 6178 O O . GLU A 1 795 ? -24.712 -13.480 19.225 1.00 91.19 795 GLU A O 1
ATOM 6183 N N . ILE A 1 796 ? -23.091 -11.950 19.521 1.00 91.56 796 ILE A N 1
ATOM 6184 C CA . ILE A 1 796 ? -22.348 -12.269 18.293 1.00 91.56 796 ILE A CA 1
ATOM 6185 C C . ILE A 1 796 ? -21.765 -13.685 18.355 1.00 91.56 796 ILE A C 1
ATOM 6187 O O . ILE A 1 796 ? -21.990 -14.465 17.433 1.00 91.56 796 ILE A O 1
ATOM 6191 N N . LEU A 1 797 ? -21.065 -14.050 19.434 1.00 89.56 797 LEU A N 1
ATOM 6192 C CA . LEU A 1 797 ? -20.460 -15.381 19.567 1.00 89.56 797 LEU A CA 1
ATOM 6193 C C . LEU A 1 797 ? -21.525 -16.490 19.643 1.00 89.56 797 LEU A C 1
ATOM 6195 O O . LEU A 1 797 ? -21.384 -17.528 19.004 1.00 89.56 797 LEU A O 1
ATOM 6199 N N . THR A 1 798 ? -22.622 -16.270 20.374 1.00 88.50 798 THR A N 1
ATOM 6200 C CA . THR A 1 798 ? -23.725 -17.241 20.506 1.00 88.50 798 THR A CA 1
ATOM 6201 C C . THR A 1 798 ? -24.590 -17.351 19.242 1.00 88.50 798 THR A C 1
ATOM 6203 O O . THR A 1 798 ? -25.306 -18.337 19.095 1.00 88.50 798 THR A O 1
ATOM 6206 N N . SER A 1 799 ? -24.525 -16.391 18.310 1.00 85.88 799 SER A N 1
ATOM 6207 C CA . SER A 1 799 ? -25.319 -16.426 17.069 1.00 85.88 799 SER A CA 1
ATOM 6208 C C . SER A 1 799 ? -24.995 -17.608 16.147 1.00 85.88 799 SER A C 1
ATOM 6210 O O . SER A 1 799 ? -25.857 -18.028 15.379 1.00 85.88 799 SER A O 1
ATOM 6212 N N . GLY A 1 800 ? -23.757 -18.115 16.190 1.00 78.50 800 GLY A N 1
ATOM 6213 C CA . GLY A 1 800 ? -23.260 -19.114 15.241 1.00 78.50 800 GLY A CA 1
ATOM 6214 C C . GLY A 1 800 ? -23.096 -18.609 13.798 1.00 78.50 800 GLY A C 1
ATOM 6215 O O . GLY A 1 800 ? -22.842 -19.423 12.917 1.00 78.50 800 GLY A O 1
ATOM 6216 N N . GLU A 1 801 ? -23.219 -17.298 13.533 1.00 82.38 801 GLU A N 1
ATOM 6217 C CA . GLU A 1 801 ? -23.036 -16.703 12.191 1.00 82.38 801 GLU A CA 1
ATOM 6218 C C . GLU A 1 801 ? -21.587 -16.857 11.678 1.00 82.38 801 GLU A C 1
ATOM 6220 O O . GLU A 1 801 ? -21.354 -16.876 10.471 1.00 82.38 801 GLU A O 1
ATOM 6225 N N . PHE A 1 802 ? -20.616 -17.010 12.587 1.00 83.88 802 PHE A N 1
ATOM 6226 C CA . PHE A 1 802 ? -19.181 -17.012 12.293 1.00 83.88 802 PHE A CA 1
ATOM 6227 C C . PHE A 1 802 ? -18.497 -18.271 12.841 1.00 83.88 802 PHE A C 1
ATOM 6229 O O . PHE A 1 802 ? -18.685 -18.631 14.003 1.00 83.88 802 PHE A O 1
ATOM 6236 N N . ALA A 1 803 ? -17.682 -18.929 12.012 1.00 82.69 803 ALA A N 1
ATOM 6237 C CA . ALA A 1 803 ? -16.917 -20.114 12.404 1.00 82.69 803 ALA A CA 1
ATOM 6238 C C . ALA A 1 803 ? -15.676 -19.746 13.240 1.00 82.69 803 ALA A C 1
ATOM 6240 O O . ALA A 1 803 ? -15.090 -18.683 13.042 1.00 82.69 803 ALA A O 1
ATOM 6241 N N . ALA A 1 804 ? -15.221 -20.626 14.132 1.00 82.44 804 ALA A N 1
ATOM 6242 C CA . ALA A 1 804 ? -13.898 -20.469 14.740 1.00 82.44 804 ALA A CA 1
ATOM 6243 C C . ALA A 1 804 ? -12.787 -20.604 13.666 1.00 82.44 804 ALA A C 1
ATOM 6245 O O . ALA A 1 804 ? -12.969 -21.384 12.727 1.00 82.44 804 ALA A O 1
ATOM 6246 N N . PRO A 1 805 ? -11.650 -19.888 13.786 1.00 88.00 805 PRO A N 1
ATOM 6247 C CA . PRO A 1 805 ? -11.279 -18.989 14.881 1.00 88.00 805 PRO A CA 1
ATOM 6248 C C . PRO A 1 805 ? -11.844 -17.561 14.739 1.00 88.00 805 PRO A C 1
ATOM 6250 O O . PRO A 1 805 ? -11.912 -16.995 13.646 1.00 88.00 805 PRO A O 1
ATOM 6253 N N . VAL A 1 806 ? -12.185 -16.946 15.877 1.00 90.19 806 VAL A N 1
ATOM 6254 C CA . VAL A 1 806 ? -12.610 -15.534 15.993 1.00 90.19 806 VAL A CA 1
ATOM 6255 C C . VAL A 1 806 ? -11.552 -14.724 16.750 1.00 90.19 806 VAL A C 1
ATOM 6257 O O . VAL A 1 806 ? -11.066 -15.159 17.794 1.00 90.19 806 VAL A O 1
ATOM 6260 N N . MET A 1 807 ? -11.212 -13.519 16.282 1.00 91.44 807 MET A N 1
ATOM 6261 C CA . MET A 1 807 ? -10.204 -12.665 16.931 1.00 91.44 807 MET A CA 1
ATOM 6262 C C . MET A 1 807 ? -10.833 -11.415 17.559 1.00 91.44 807 MET A C 1
ATOM 6264 O O . MET A 1 807 ? -11.443 -10.602 16.870 1.00 91.44 807 MET A O 1
ATOM 6268 N N . VAL A 1 808 ? -10.662 -11.231 18.870 1.00 93.31 808 VAL A N 1
ATOM 6269 C CA . VAL A 1 808 ? -11.228 -10.117 19.649 1.00 93.31 808 VAL A CA 1
ATOM 6270 C C . VAL A 1 808 ? -10.115 -9.174 20.105 1.00 93.31 808 VAL A C 1
ATOM 6272 O O . VAL A 1 808 ? -9.264 -9.544 20.913 1.00 93.31 808 VAL A O 1
ATOM 6275 N N . PHE A 1 809 ? -10.133 -7.929 19.634 1.00 94.19 809 PHE A N 1
ATOM 6276 C CA . PHE A 1 809 ? -9.128 -6.927 19.981 1.00 94.19 809 PHE A CA 1
ATOM 6277 C C . PHE A 1 809 ? -9.569 -5.980 21.101 1.00 94.19 809 PHE A C 1
ATOM 6279 O O . PHE A 1 809 ? -10.645 -5.377 21.050 1.00 94.19 809 PHE A O 1
ATOM 6286 N N . VAL A 1 810 ? -8.674 -5.780 22.069 1.00 93.25 810 VAL A N 1
ATOM 6287 C CA . VAL A 1 810 ? -8.811 -4.838 23.191 1.00 93.25 810 VAL A CA 1
ATOM 6288 C C . VAL A 1 810 ? -7.596 -3.913 23.281 1.00 93.25 810 VAL A C 1
ATOM 6290 O O . VAL A 1 810 ? -6.476 -4.303 22.959 1.00 93.25 810 VAL A O 1
ATOM 6293 N N . ASN A 1 811 ? -7.787 -2.688 23.772 1.00 89.75 811 ASN A N 1
ATOM 6294 C CA . ASN A 1 811 ? -6.697 -1.702 23.812 1.00 89.75 811 ASN A CA 1
ATOM 6295 C C . ASN A 1 811 ? -5.743 -1.900 25.010 1.00 89.75 811 ASN A C 1
ATOM 6297 O O . ASN A 1 811 ? -4.585 -1.494 24.951 1.00 89.75 811 ASN A O 1
ATOM 6301 N N . ILE A 1 812 ? -6.213 -2.497 26.116 1.00 88.44 812 ILE A N 1
ATOM 6302 C CA . ILE A 1 812 ? -5.485 -2.553 27.398 1.00 88.44 812 ILE A CA 1
ATOM 6303 C C . ILE A 1 812 ? -5.332 -4.002 27.876 1.00 88.44 812 ILE A C 1
ATOM 6305 O O . ILE A 1 812 ? -6.306 -4.751 27.943 1.00 88.44 812 ILE A O 1
ATOM 6309 N N . LYS A 1 813 ? -4.114 -4.375 28.299 1.00 86.31 813 LYS A N 1
ATOM 6310 C CA . LYS A 1 813 ? -3.764 -5.743 28.733 1.00 86.31 813 LYS A CA 1
ATOM 6311 C C . LYS A 1 813 ? -4.652 -6.302 29.855 1.00 86.31 813 LYS A C 1
ATOM 6313 O O . LYS A 1 813 ? -5.049 -7.456 29.779 1.00 86.31 813 LYS A O 1
ATOM 6318 N N . ASN A 1 814 ? -5.024 -5.490 30.849 1.00 85.81 814 ASN A N 1
ATOM 6319 C CA . ASN A 1 814 ? -5.873 -5.942 31.958 1.00 85.81 814 ASN A CA 1
ATOM 6320 C C . ASN A 1 814 ? -7.287 -6.314 31.472 1.00 85.81 814 ASN A C 1
ATOM 6322 O O . ASN A 1 814 ? -7.897 -7.241 32.000 1.00 85.81 814 ASN A O 1
ATOM 6326 N N . ASN A 1 815 ? -7.790 -5.630 30.436 1.00 87.62 815 ASN A N 1
ATOM 6327 C CA . ASN A 1 815 ? -9.102 -5.934 29.867 1.00 87.62 815 ASN A CA 1
ATOM 6328 C C . ASN A 1 815 ? -9.072 -7.209 29.004 1.00 87.62 815 ASN A C 1
ATOM 6330 O O . ASN A 1 815 ? -10.076 -7.899 28.889 1.00 87.62 815 ASN A O 1
ATOM 6334 N N . CYS A 1 816 ? -7.904 -7.587 28.467 1.00 89.12 816 CYS A N 1
ATOM 6335 C CA . CYS A 1 816 ? -7.716 -8.841 27.730 1.00 89.12 816 CYS A CA 1
ATOM 6336 C C . CYS A 1 816 ? -8.045 -10.070 28.590 1.00 89.12 816 CYS A C 1
ATOM 6338 O O . CYS A 1 816 ? -8.763 -10.962 28.144 1.00 89.12 816 CYS A O 1
ATOM 6340 N N . GLU A 1 817 ? -7.557 -10.111 29.834 1.00 90.25 817 GLU A N 1
ATOM 6341 C CA . GLU A 1 817 ? -7.843 -11.223 30.748 1.00 90.25 817 GLU A CA 1
ATOM 6342 C C . GLU A 1 817 ? -9.272 -11.169 31.308 1.00 90.25 817 GLU A C 1
ATOM 6344 O O . GLU A 1 817 ? -9.900 -12.216 31.469 1.00 90.25 817 GLU A O 1
ATOM 6349 N N . ALA A 1 818 ? -9.826 -9.971 31.532 1.00 91.25 818 ALA A N 1
ATOM 6350 C CA . ALA A 1 818 ? -11.219 -9.803 31.945 1.00 91.25 818 ALA A CA 1
ATOM 6351 C C . ALA A 1 818 ? -12.202 -10.298 30.866 1.00 91.25 818 ALA A C 1
ATOM 6353 O O . ALA A 1 818 ? -13.025 -11.169 31.142 1.00 91.25 818 ALA A O 1
ATOM 6354 N N . VAL A 1 819 ? -12.061 -9.819 29.625 1.00 91.62 819 VAL A N 1
ATOM 6355 C CA . VAL A 1 819 ? -12.896 -10.223 28.482 1.00 91.62 819 VAL A CA 1
ATOM 6356 C C . VAL A 1 819 ? -12.756 -11.719 28.193 1.00 91.62 819 VAL A C 1
ATOM 6358 O O . VAL A 1 819 ? -13.763 -12.385 27.982 1.00 91.62 819 VAL A O 1
ATOM 6361 N N . ALA A 1 820 ? -11.555 -12.300 28.275 1.00 92.56 820 ALA A N 1
ATOM 6362 C CA . ALA A 1 820 ? -11.398 -13.749 28.130 1.00 92.56 820 ALA A CA 1
ATOM 6363 C C . ALA A 1 820 ? -12.043 -14.549 29.275 1.00 92.56 820 ALA A C 1
ATOM 6365 O O . ALA A 1 820 ? -12.627 -15.604 29.036 1.00 92.56 820 ALA A O 1
ATOM 6366 N N . LYS A 1 821 ? -12.006 -14.060 30.521 1.00 92.88 821 LYS A N 1
ATOM 6367 C CA . LYS A 1 821 ? -12.745 -14.685 31.631 1.00 92.88 821 LYS A CA 1
ATOM 6368 C C . LYS A 1 821 ? -14.261 -14.598 31.426 1.00 92.88 821 LYS A C 1
ATOM 6370 O O . LYS A 1 821 ? -14.982 -15.499 31.852 1.00 92.88 821 LYS A O 1
ATOM 6375 N N . ASP A 1 822 ? -14.744 -13.545 30.775 1.00 91.44 822 ASP A N 1
ATOM 6376 C CA . ASP A 1 822 ? -16.152 -13.386 30.412 1.00 91.44 822 ASP A CA 1
ATOM 6377 C C . ASP A 1 822 ? -16.542 -14.345 29.272 1.00 91.44 822 ASP A C 1
ATOM 6379 O O . ASP A 1 822 ? -17.485 -15.113 29.438 1.00 91.44 822 ASP A O 1
ATOM 6383 N N . ILE A 1 823 ? -15.756 -14.427 28.192 1.00 91.38 823 ILE A N 1
ATOM 6384 C CA . ILE A 1 823 ? -15.963 -15.376 27.078 1.00 91.38 823 ILE A CA 1
ATOM 6385 C C . ILE A 1 823 ? -15.929 -16.837 27.561 1.00 91.38 823 ILE A C 1
ATOM 6387 O O . ILE A 1 823 ? -16.769 -17.641 27.161 1.00 91.38 823 ILE A O 1
ATOM 6391 N N . ARG A 1 824 ? -15.030 -17.188 28.494 1.00 93.19 824 ARG A N 1
ATOM 6392 C CA . ARG A 1 824 ? -14.982 -18.539 29.082 1.00 93.19 824 ARG A CA 1
ATOM 6393 C C . ARG A 1 824 ? -16.231 -18.858 29.909 1.00 93.19 824 ARG A C 1
ATOM 6395 O O . ARG A 1 824 ? -16.674 -20.000 29.932 1.00 93.19 824 ARG A O 1
ATOM 6402 N N . ARG A 1 825 ? -16.833 -17.855 30.559 1.00 91.25 825 ARG A N 1
ATOM 6403 C CA . ARG A 1 825 ? -18.130 -17.997 31.248 1.00 91.25 825 ARG A CA 1
ATOM 6404 C C . ARG A 1 825 ? -19.314 -18.117 30.283 1.00 91.25 825 ARG A C 1
ATOM 6406 O O . ARG A 1 825 ? -20.353 -18.618 30.694 1.00 91.25 825 ARG A O 1
ATOM 6413 N N . MET A 1 826 ? -19.158 -17.701 29.025 1.00 87.94 826 MET A N 1
ATOM 6414 C CA . MET A 1 826 ? -20.154 -17.880 27.960 1.00 87.94 826 MET A CA 1
ATOM 6415 C C . MET A 1 826 ? -20.099 -19.275 27.307 1.00 87.94 826 MET A C 1
ATOM 6417 O O . MET A 1 826 ? -20.959 -19.574 26.487 1.00 87.94 826 MET A O 1
ATOM 6421 N N . GLY A 1 827 ? -19.128 -20.126 27.672 1.00 88.62 827 GLY A N 1
ATOM 6422 C CA . GLY A 1 827 ? -19.012 -21.509 27.184 1.00 88.62 827 GLY A CA 1
ATOM 6423 C C . GLY A 1 827 ? -18.041 -21.727 26.017 1.00 88.62 827 GLY A C 1
ATOM 6424 O O . GLY A 1 827 ? -17.919 -22.854 25.553 1.00 88.62 827 GLY A O 1
ATOM 6425 N N . PHE A 1 828 ? -17.335 -20.687 25.567 1.00 90.19 828 PHE A N 1
ATOM 6426 C CA . PHE A 1 828 ? -16.295 -20.785 24.533 1.00 90.19 828 PHE A CA 1
ATOM 6427 C C . PHE A 1 828 ? -14.912 -21.047 25.151 1.00 90.19 828 PHE A C 1
ATOM 6429 O O . PHE A 1 828 ? -14.708 -20.826 26.351 1.00 90.19 828 PHE A O 1
ATOM 6436 N N . ASN A 1 829 ? -13.931 -21.434 24.330 1.00 92.12 829 ASN A N 1
ATOM 6437 C CA . ASN A 1 829 ? -12.534 -21.626 24.726 1.00 92.12 829 ASN A CA 1
ATOM 6438 C C . ASN A 1 829 ? -11.655 -20.430 24.308 1.00 92.12 829 ASN A C 1
ATOM 6440 O O . ASN A 1 829 ? -11.054 -20.454 23.232 1.00 92.12 829 ASN A O 1
ATOM 6444 N N . PRO A 1 830 ? -11.541 -19.371 25.137 1.00 93.19 830 PRO A N 1
ATOM 6445 C CA . PRO A 1 830 ? -10.696 -18.234 24.825 1.00 93.19 830 PRO A CA 1
ATOM 6446 C C . PRO A 1 830 ? -9.247 -18.441 25.261 1.00 93.19 830 PRO A C 1
ATOM 6448 O O . PRO A 1 830 ? -8.958 -18.941 26.361 1.00 93.19 830 PRO A O 1
ATOM 6451 N N . VAL A 1 831 ? -8.356 -17.917 24.429 1.00 92.44 831 VAL A N 1
ATOM 6452 C CA . VAL A 1 831 ? -6.918 -17.772 24.656 1.00 92.44 831 VAL A CA 1
ATOM 6453 C C . VAL A 1 831 ? -6.570 -16.278 24.708 1.00 92.44 831 VAL A C 1
ATOM 6455 O O . VAL A 1 831 ? -7.172 -15.477 23.995 1.00 92.44 831 VAL A O 1
ATOM 6458 N N . THR A 1 832 ? -5.629 -15.877 25.575 1.00 91.81 832 THR A N 1
ATOM 6459 C CA . THR A 1 832 ? -5.218 -14.467 25.726 1.00 91.81 832 THR A CA 1
ATOM 6460 C C . THR A 1 832 ? -3.797 -14.212 25.266 1.00 91.81 832 THR A C 1
ATOM 6462 O O . THR A 1 832 ? -2.873 -14.945 25.614 1.00 91.81 832 THR A O 1
ATOM 6465 N N . LEU A 1 833 ? -3.613 -13.100 24.556 1.00 88.25 833 LEU A N 1
ATOM 6466 C CA . LEU A 1 833 ? -2.331 -12.723 23.988 1.00 88.25 833 LEU A CA 1
ATOM 6467 C C . LEU A 1 833 ? -2.056 -11.220 24.169 1.00 88.25 833 LEU A C 1
ATOM 6469 O O . LEU A 1 833 ? -2.636 -10.342 23.529 1.00 88.25 833 LEU A O 1
ATOM 6473 N N . HIS A 1 834 ? -1.152 -10.919 25.098 1.00 87.81 834 HIS A N 1
ATOM 6474 C CA . HIS A 1 834 ? -0.786 -9.561 25.499 1.00 87.81 834 HIS A CA 1
ATOM 6475 C C . HIS A 1 834 ? 0.686 -9.494 25.916 1.00 87.81 834 HIS A C 1
ATOM 6477 O O . HIS A 1 834 ? 1.312 -10.511 26.214 1.00 87.81 834 HIS A O 1
ATOM 6483 N N . GLY A 1 835 ? 1.234 -8.278 25.999 1.00 79.38 835 GLY A N 1
ATOM 6484 C CA . GLY A 1 835 ? 2.665 -8.037 26.235 1.00 79.38 835 GLY A CA 1
ATOM 6485 C C . GLY A 1 835 ? 3.269 -8.618 27.526 1.00 79.38 835 GLY A C 1
ATOM 6486 O O . GLY A 1 835 ? 4.482 -8.587 27.668 1.00 79.38 835 GLY A O 1
ATOM 6487 N N . SER A 1 836 ? 2.458 -9.146 28.451 1.00 82.00 836 SER A N 1
ATOM 6488 C CA . SER A 1 836 ? 2.922 -9.769 29.705 1.00 82.00 836 SER A CA 1
ATOM 6489 C C . SER A 1 836 ? 2.889 -11.307 29.699 1.00 82.00 836 SER A C 1
ATOM 6491 O O . SER A 1 836 ? 3.235 -11.901 30.714 1.00 82.00 836 SER A O 1
ATOM 6493 N N . LYS A 1 837 ? 2.485 -11.957 28.596 1.00 81.88 837 LYS A N 1
ATOM 6494 C CA . LYS A 1 837 ? 2.684 -13.406 28.407 1.00 81.88 837 LYS A CA 1
ATOM 6495 C C . LYS A 1 837 ? 4.144 -13.697 28.050 1.00 81.88 837 LYS A C 1
ATOM 6497 O O . LYS A 1 837 ? 4.731 -12.942 27.268 1.00 81.88 837 LYS A O 1
ATOM 6502 N N . THR A 1 838 ? 4.702 -14.787 28.583 1.00 81.31 838 THR A N 1
ATOM 6503 C CA . THR A 1 838 ? 6.029 -15.287 28.171 1.00 81.31 838 THR A CA 1
ATOM 6504 C C . THR A 1 838 ? 5.994 -15.778 26.721 1.00 81.31 838 THR A C 1
ATOM 6506 O O . THR A 1 838 ? 4.917 -16.010 26.171 1.00 81.31 838 THR A O 1
ATOM 6509 N N . GLN A 1 839 ? 7.157 -15.930 26.083 1.00 70.75 839 GLN A N 1
ATOM 6510 C CA . GLN A 1 839 ? 7.228 -16.365 24.683 1.00 70.75 839 GLN A CA 1
ATOM 6511 C C . GLN A 1 839 ? 6.610 -17.761 24.489 1.00 70.75 839 GLN A C 1
ATOM 6513 O O . GLN A 1 839 ? 5.708 -17.922 23.674 1.00 70.75 839 GLN A O 1
ATOM 6518 N N . GLU A 1 840 ? 6.978 -18.718 25.342 1.00 78.69 840 GLU A N 1
ATOM 6519 C CA . GLU A 1 840 ? 6.397 -20.069 25.394 1.00 78.69 840 GLU A CA 1
ATOM 6520 C C . GLU A 1 840 ? 4.863 -20.045 25.534 1.00 78.69 840 GLU A C 1
ATOM 6522 O O . GLU A 1 840 ? 4.154 -20.812 24.886 1.00 78.69 840 GLU A O 1
ATOM 6527 N N . GLN A 1 841 ? 4.323 -19.129 26.350 1.00 83.31 841 GLN A N 1
ATOM 6528 C CA . GLN A 1 841 ? 2.876 -18.957 26.510 1.00 83.31 841 GLN A CA 1
ATOM 6529 C C . GLN A 1 841 ? 2.207 -18.384 25.256 1.00 83.31 841 GLN A C 1
ATOM 6531 O O . GLN A 1 841 ? 1.051 -18.715 25.004 1.00 83.31 841 GLN A O 1
ATOM 6536 N N . ARG A 1 842 ? 2.895 -17.537 24.475 1.00 79.94 842 ARG A N 1
ATOM 6537 C CA . ARG A 1 842 ? 2.395 -17.046 23.178 1.00 79.94 842 ARG A CA 1
ATOM 6538 C C . ARG A 1 842 ? 2.383 -18.163 22.141 1.00 79.94 842 ARG A C 1
ATOM 6540 O O . ARG A 1 842 ? 1.382 -18.339 21.461 1.00 79.94 842 ARG A O 1
ATOM 6547 N N . GLU A 1 843 ? 3.455 -18.938 22.050 1.00 79.62 843 GLU A N 1
ATOM 6548 C CA . GLU A 1 843 ? 3.566 -20.048 21.097 1.00 79.62 843 GLU A CA 1
ATOM 6549 C C . GLU A 1 843 ? 2.556 -21.159 21.415 1.00 79.62 843 GLU A C 1
ATOM 6551 O O . GLU A 1 843 ? 1.849 -21.625 20.523 1.00 79.62 843 GLU A O 1
ATOM 6556 N N . ALA A 1 844 ? 2.379 -21.508 22.694 1.00 83.75 844 ALA A N 1
ATOM 6557 C CA . ALA A 1 844 ? 1.325 -22.424 23.129 1.00 83.75 844 ALA A CA 1
ATOM 6558 C C . ALA A 1 844 ? -0.088 -21.880 22.840 1.00 83.75 844 ALA A C 1
ATOM 6560 O O . ALA A 1 844 ? -0.964 -22.640 22.428 1.00 83.75 844 ALA A O 1
ATOM 6561 N N . ALA A 1 845 ? -0.308 -20.574 23.028 1.00 84.81 845 ALA A N 1
ATOM 6562 C CA . ALA A 1 845 ? -1.569 -19.902 22.718 1.00 84.81 845 ALA A CA 1
ATOM 6563 C C . ALA A 1 845 ? -1.925 -19.970 21.223 1.00 84.81 845 ALA A C 1
ATOM 6565 O O . ALA A 1 845 ? -3.072 -20.260 20.889 1.00 84.81 845 ALA A O 1
ATOM 6566 N N . LEU A 1 846 ? -0.954 -19.732 20.339 1.00 82.19 846 LEU A N 1
ATOM 6567 C CA . LEU A 1 846 ? -1.145 -19.810 18.889 1.00 82.19 846 LEU A CA 1
ATOM 6568 C C . LEU A 1 846 ? -1.343 -21.248 18.427 1.00 82.19 846 LEU A C 1
ATOM 6570 O O . LEU A 1 846 ? -2.328 -21.536 17.760 1.00 82.19 846 LEU A O 1
ATOM 6574 N N . LYS A 1 847 ? -0.519 -22.180 18.912 1.00 83.56 847 LYS A N 1
ATOM 6575 C CA . LYS A 1 847 ? -0.686 -23.602 18.611 1.00 83.56 847 LYS A CA 1
ATOM 6576 C C . LYS A 1 847 ? -2.060 -24.140 19.027 1.00 83.56 847 LYS A C 1
ATOM 6578 O O . LYS A 1 847 ? -2.633 -24.957 18.323 1.00 83.56 847 LYS A O 1
ATOM 6583 N N . MET A 1 848 ? -2.626 -23.681 20.147 1.00 86.62 848 MET A N 1
ATOM 6584 C CA . MET A 1 848 ? -3.998 -24.048 20.528 1.00 86.62 848 MET A CA 1
ATOM 6585 C C . MET A 1 848 ? -5.066 -23.519 19.561 1.00 86.62 848 MET A C 1
ATOM 6587 O O . MET A 1 848 ? -6.114 -24.150 19.444 1.00 86.62 848 MET A O 1
ATOM 6591 N N . LEU A 1 849 ? -4.824 -22.385 18.904 1.00 85.38 849 LEU A N 1
ATOM 6592 C CA . LEU A 1 849 ? -5.712 -21.811 17.895 1.00 85.38 849 LEU A CA 1
ATOM 6593 C C . LEU A 1 849 ? -5.606 -22.590 16.575 1.00 85.38 849 LEU A C 1
ATOM 6595 O O . LEU A 1 849 ? -6.628 -23.017 16.047 1.00 85.38 849 LEU A O 1
ATOM 6599 N N . ASP A 1 850 ? -4.380 -22.857 16.118 1.00 80.88 850 ASP A N 1
ATOM 6600 C CA . ASP A 1 850 ? -4.094 -23.604 14.885 1.00 80.88 850 ASP A CA 1
ATOM 6601 C C . ASP A 1 850 ? -4.552 -25.073 14.974 1.00 80.88 850 ASP A C 1
ATOM 6603 O O . ASP A 1 850 ? -5.113 -25.613 14.024 1.00 80.88 850 ASP A O 1
ATOM 6607 N N . ASP A 1 851 ? -4.396 -25.712 16.144 1.00 84.88 851 ASP A N 1
ATOM 6608 C CA . ASP A 1 851 ? -4.913 -27.062 16.427 1.00 84.88 851 ASP A CA 1
ATOM 6609 C C . ASP A 1 851 ? -6.462 -27.110 16.520 1.00 84.88 851 ASP A C 1
ATOM 6611 O O . ASP A 1 851 ? -7.027 -28.168 16.808 1.00 84.88 851 ASP A O 1
ATOM 6615 N N . GLY A 1 852 ? -7.169 -25.977 16.390 1.00 83.56 852 GLY A N 1
ATOM 6616 C CA . GLY A 1 852 ? -8.626 -25.887 16.557 1.00 83.56 852 GLY A CA 1
ATOM 6617 C C . GLY A 1 852 ? -9.123 -26.137 17.989 1.00 83.56 852 GLY A C 1
ATOM 6618 O O . GLY A 1 852 ? -10.297 -26.431 18.199 1.00 83.56 852 GLY A O 1
ATOM 6619 N N . ARG A 1 853 ? -8.239 -26.048 18.994 1.00 87.75 853 ARG A N 1
ATOM 6620 C CA . ARG A 1 853 ? -8.550 -26.265 20.424 1.00 87.75 853 ARG A CA 1
ATOM 6621 C C . ARG A 1 853 ? -9.002 -24.994 21.151 1.00 87.75 853 ARG A C 1
ATOM 6623 O O . ARG A 1 853 ? -9.405 -25.066 22.312 1.00 87.75 853 ARG A O 1
ATOM 6630 N N . ALA A 1 854 ? -8.906 -23.840 20.498 1.00 88.44 854 ALA A N 1
ATOM 6631 C CA . ALA A 1 854 ? -9.367 -22.549 20.986 1.00 88.44 854 ALA A CA 1
ATOM 6632 C C . ALA A 1 854 ? -10.293 -21.900 19.953 1.00 88.44 854 ALA A C 1
ATOM 6634 O O . ALA A 1 854 ? -9.941 -21.786 18.784 1.00 88.44 854 ALA A O 1
ATOM 6635 N N . ASP A 1 855 ? -11.458 -21.432 20.399 1.00 88.56 855 ASP A N 1
ATOM 6636 C CA . ASP A 1 855 ? -12.466 -20.838 19.514 1.00 88.56 855 ASP A CA 1
ATOM 6637 C C . ASP A 1 855 ? -12.216 -19.336 19.292 1.00 88.56 855 ASP A C 1
ATOM 6639 O O . ASP A 1 855 ? -12.554 -18.775 18.247 1.00 88.56 855 ASP A O 1
ATOM 6643 N N . VAL A 1 856 ? -11.647 -18.668 20.308 1.00 91.62 856 VAL A N 1
ATOM 6644 C CA . VAL A 1 856 ? -11.525 -17.205 20.361 1.00 91.62 856 VAL A CA 1
ATOM 6645 C C . VAL A 1 856 ? -10.139 -16.763 20.841 1.00 91.62 856 VAL A C 1
ATOM 6647 O O . VAL A 1 856 ? -9.717 -17.085 21.953 1.00 91.62 856 VAL A O 1
ATOM 6650 N N . LEU A 1 857 ? -9.456 -15.935 20.053 1.00 91.56 857 LEU A N 1
ATOM 6651 C CA . LEU A 1 857 ? -8.212 -15.272 20.447 1.00 91.56 857 LEU A CA 1
ATOM 6652 C C . LEU A 1 857 ? -8.497 -13.839 20.912 1.00 91.56 857 LEU A C 1
ATOM 6654 O O . LEU A 1 857 ? -8.858 -12.985 20.105 1.00 91.56 857 LEU A O 1
ATOM 6658 N N . VAL A 1 858 ? -8.291 -13.545 22.197 1.00 92.56 858 VAL A N 1
ATOM 6659 C CA . VAL A 1 858 ? -8.367 -12.176 22.733 1.00 92.56 858 VAL A CA 1
ATOM 6660 C C . VAL A 1 858 ? -6.966 -11.562 22.746 1.00 92.56 858 VAL A C 1
ATOM 6662 O O . VAL A 1 858 ? -6.066 -12.099 23.396 1.00 92.56 858 VAL A O 1
ATOM 6665 N N . ALA A 1 859 ? -6.770 -10.442 22.047 1.00 91.25 859 ALA A N 1
ATOM 6666 C CA . ALA A 1 859 ? -5.448 -9.856 21.826 1.00 91.25 859 ALA A CA 1
ATOM 6667 C C . ALA A 1 859 ? -5.385 -8.332 22.036 1.00 91.25 859 ALA A C 1
ATOM 6669 O O . ALA A 1 859 ? -6.338 -7.596 21.778 1.00 91.25 859 ALA A O 1
ATOM 6670 N N . THR A 1 860 ? -4.214 -7.845 22.455 1.00 90.31 860 THR A N 1
ATOM 6671 C CA . THR A 1 860 ? -3.855 -6.409 22.414 1.00 90.31 860 THR A CA 1
ATOM 6672 C C . THR A 1 860 ? -3.049 -6.067 21.163 1.00 90.31 860 THR A C 1
ATOM 6674 O O . THR A 1 860 ? -2.280 -6.912 20.707 1.00 90.31 860 THR A O 1
ATOM 6677 N N . ASP A 1 861 ? -3.114 -4.819 20.683 1.00 80.50 861 ASP A N 1
ATOM 6678 C CA . ASP A 1 861 ? -2.392 -4.346 19.483 1.00 80.50 861 ASP A CA 1
ATOM 6679 C C . ASP A 1 861 ? -0.917 -4.753 19.437 1.00 80.50 861 ASP A C 1
ATOM 6681 O O . ASP A 1 861 ? -0.459 -5.331 18.457 1.00 80.50 861 ASP A O 1
ATOM 6685 N N . LEU A 1 862 ? -0.177 -4.488 20.518 1.00 68.12 862 LEU A N 1
ATOM 6686 C CA . LEU A 1 862 ? 1.261 -4.759 20.597 1.00 68.12 862 LEU A CA 1
ATOM 6687 C C . LEU A 1 862 ? 1.603 -6.252 20.468 1.00 68.12 862 LEU A C 1
ATOM 6689 O O . LEU A 1 862 ? 2.706 -6.588 20.058 1.00 68.12 862 LEU A O 1
ATOM 6693 N N . ALA A 1 863 ? 0.675 -7.136 20.836 1.00 60.00 863 ALA A N 1
ATOM 6694 C CA . ALA A 1 863 ? 0.883 -8.577 20.782 1.00 60.00 863 ALA A CA 1
ATOM 6695 C C . ALA A 1 863 ? 0.331 -9.189 19.482 1.00 60.00 863 ALA A C 1
ATOM 6697 O O . ALA A 1 863 ? 0.986 -10.039 18.901 1.00 60.00 863 ALA A O 1
ATOM 6698 N N . GLY A 1 864 ? -0.827 -8.737 18.983 1.00 55.81 864 GLY A N 1
ATOM 6699 C CA . GLY A 1 864 ? -1.406 -9.241 17.728 1.00 55.81 864 GLY A CA 1
ATOM 6700 C C . GLY A 1 864 ? -0.683 -8.775 16.452 1.00 55.81 864 GLY A C 1
ATOM 6701 O O . GLY A 1 864 ? -0.843 -9.377 15.391 1.00 55.81 864 GLY A O 1
ATOM 6702 N N . ARG A 1 865 ? 0.122 -7.705 16.521 1.00 64.00 865 ARG A N 1
ATOM 6703 C CA . ARG A 1 865 ? 0.884 -7.166 15.381 1.00 64.00 865 ARG A CA 1
ATOM 6704 C C . ARG A 1 865 ? 2.087 -8.046 15.017 1.00 64.00 865 ARG A C 1
ATOM 6706 O O . ARG A 1 865 ? 3.153 -7.922 15.609 1.00 64.00 865 ARG A O 1
ATOM 6713 N N . GLY A 1 866 ? 1.965 -8.817 13.939 1.00 51.81 866 GLY A N 1
ATOM 6714 C CA . GLY A 1 866 ? 3.033 -9.699 13.432 1.00 51.81 866 GLY A CA 1
ATOM 6715 C C . GLY A 1 866 ? 2.786 -11.182 13.700 1.00 51.81 866 GLY A C 1
ATOM 6716 O O . GLY A 1 866 ? 3.634 -12.006 13.387 1.00 51.81 866 GLY A O 1
ATOM 6717 N N . ILE A 1 867 ? 1.620 -11.527 14.248 1.00 66.06 867 ILE A N 1
ATOM 6718 C CA . ILE A 1 867 ? 1.165 -12.910 14.352 1.00 66.06 867 ILE A CA 1
ATOM 6719 C C . ILE A 1 867 ? 0.365 -13.253 13.102 1.00 66.06 867 ILE A C 1
ATOM 6721 O O . ILE A 1 867 ? -0.653 -12.613 12.811 1.00 66.06 867 ILE A O 1
ATOM 6725 N N . ASP A 1 868 ? 0.826 -14.267 12.383 1.00 59.34 868 ASP A N 1
ATOM 6726 C CA . ASP A 1 868 ? 0.132 -14.819 11.231 1.00 59.34 868 ASP A CA 1
ATOM 6727 C C . ASP A 1 868 ? -0.890 -15.871 11.681 1.00 59.34 868 ASP A C 1
ATOM 6729 O O . ASP A 1 868 ? -0.638 -17.067 11.628 1.00 59.34 868 ASP A O 1
ATOM 6733 N N . VAL A 1 869 ? -2.039 -15.408 12.187 1.00 66.38 869 VAL A N 1
ATOM 6734 C CA . VAL A 1 869 ? -3.216 -16.277 12.339 1.00 66.38 869 VAL A CA 1
ATOM 6735 C C . VAL A 1 869 ? -3.874 -16.386 10.970 1.00 66.38 869 VAL A C 1
ATOM 6737 O O . VAL A 1 869 ? -4.327 -15.376 10.422 1.00 66.38 869 VAL A O 1
ATOM 6740 N N . THR A 1 870 ? -3.917 -17.591 10.414 1.00 58.19 870 THR A N 1
ATOM 6741 C CA . THR A 1 870 ? -4.565 -17.857 9.130 1.00 58.19 870 THR A CA 1
ATOM 6742 C C . THR A 1 870 ? -6.090 -17.852 9.263 1.00 58.19 870 THR A C 1
ATOM 6744 O O . THR A 1 870 ? -6.653 -18.281 10.265 1.00 58.19 870 THR A O 1
ATOM 6747 N N . ASP A 1 871 ? -6.764 -17.337 8.229 1.00 65.81 871 ASP A N 1
ATOM 6748 C CA . ASP A 1 871 ? -8.203 -17.515 7.980 1.00 65.81 871 ASP A CA 1
ATOM 6749 C C . ASP A 1 871 ? -9.175 -17.235 9.151 1.00 65.81 871 ASP A C 1
ATOM 6751 O O . ASP A 1 871 ? -10.198 -17.905 9.302 1.00 65.81 871 ASP A O 1
ATOM 6755 N N . VAL A 1 872 ? -8.923 -16.186 9.944 1.00 82.38 872 VAL A N 1
ATOM 6756 C CA . VAL A 1 872 ? -9.895 -15.694 10.938 1.00 82.38 872 VAL A CA 1
ATOM 6757 C C . VAL A 1 872 ? -11.199 -15.296 10.235 1.00 82.38 872 VAL A C 1
ATOM 6759 O O . VAL A 1 872 ? -11.194 -14.420 9.367 1.00 82.38 872 VAL A O 1
ATOM 6762 N N . SER A 1 873 ? -12.332 -15.889 10.623 1.00 86.31 873 SER A N 1
ATOM 6763 C CA . SER A 1 873 ? -13.631 -15.611 9.982 1.00 86.31 873 SER A CA 1
ATOM 6764 C C . SER A 1 873 ? -14.187 -14.229 10.352 1.00 86.31 873 SER A C 1
ATOM 6766 O O . SER A 1 873 ? -14.766 -13.530 9.520 1.00 86.31 873 SER A O 1
ATOM 6768 N N . LEU A 1 874 ? -13.974 -13.833 11.610 1.00 90.69 874 LEU A N 1
ATOM 6769 C CA . LEU A 1 874 ? -14.504 -12.624 12.221 1.00 90.69 874 LEU A CA 1
ATOM 6770 C C . LEU A 1 874 ? -13.437 -11.939 13.077 1.00 90.69 874 LEU A C 1
ATOM 6772 O O . LEU A 1 874 ? -12.895 -12.520 14.022 1.00 90.69 874 LEU A O 1
ATOM 6776 N N . VAL A 1 875 ? -13.225 -10.653 12.812 1.00 92.31 875 VAL A N 1
ATOM 6777 C CA . VAL A 1 875 ? -12.485 -9.751 13.700 1.00 92.31 875 VAL A CA 1
ATOM 6778 C C . VAL A 1 875 ? -13.476 -8.890 14.483 1.00 92.31 875 VAL A C 1
ATOM 6780 O O . VAL A 1 875 ? -14.272 -8.163 13.893 1.00 92.31 875 VAL A O 1
ATOM 6783 N N . VAL A 1 876 ? -13.413 -8.918 15.815 1.00 94.50 876 VAL A N 1
ATOM 6784 C CA . VAL A 1 876 ? -14.202 -8.036 16.689 1.00 94.50 876 VAL A CA 1
ATOM 6785 C C . VAL A 1 876 ? -13.297 -7.014 17.367 1.00 94.50 876 VAL A C 1
ATOM 6787 O O . VAL A 1 876 ? -12.537 -7.331 18.282 1.00 94.50 876 VAL A O 1
ATOM 6790 N N . ASN A 1 877 ? -13.416 -5.748 16.981 1.00 95.00 877 ASN A N 1
ATOM 6791 C CA . ASN A 1 877 ? -12.840 -4.633 17.726 1.00 95.00 877 ASN A CA 1
ATOM 6792 C C . ASN A 1 877 ? -13.729 -4.327 18.940 1.00 95.00 877 ASN A C 1
ATOM 6794 O O . ASN A 1 877 ? -14.650 -3.514 18.855 1.00 95.00 877 ASN A O 1
ATOM 6798 N N . PHE A 1 878 ? -13.452 -4.977 20.074 1.00 94.50 878 PHE A N 1
ATOM 6799 C CA . PHE A 1 878 ? -14.162 -4.732 21.335 1.00 94.50 878 PHE A CA 1
ATOM 6800 C C . PHE A 1 878 ? -13.890 -3.321 21.878 1.00 94.50 878 PHE A C 1
ATOM 6802 O O . PHE A 1 878 ? -14.740 -2.707 22.525 1.00 94.50 878 PHE A O 1
ATOM 6809 N N . ASN A 1 879 ? -12.704 -2.780 21.595 1.00 92.06 879 ASN A N 1
ATOM 6810 C CA . ASN A 1 879 ? -12.421 -1.354 21.710 1.00 92.06 879 ASN A CA 1
ATOM 6811 C C . ASN A 1 879 ? -11.933 -0.826 20.360 1.00 92.06 879 ASN A C 1
ATOM 6813 O O . ASN A 1 879 ? -11.079 -1.456 19.729 1.00 92.06 879 ASN A O 1
ATOM 6817 N N . MET A 1 880 ? -12.419 0.346 19.950 1.00 91.50 880 MET A N 1
ATOM 6818 C CA . MET A 1 880 ? -11.906 1.047 18.777 1.00 91.50 880 MET A CA 1
ATOM 6819 C C . MET A 1 880 ? -10.404 1.372 18.966 1.00 91.50 880 MET A C 1
ATOM 6821 O O . MET A 1 880 ? -10.007 1.841 20.042 1.00 91.50 880 MET A O 1
ATOM 6825 N N . PRO A 1 881 ? -9.539 1.126 17.963 1.00 89.88 881 PRO A N 1
ATOM 6826 C CA . PRO A 1 881 ? -8.134 1.527 18.004 1.00 89.88 881 PRO A CA 1
ATOM 6827 C C . PRO A 1 881 ? -7.961 3.047 18.079 1.00 89.88 881 PRO A C 1
ATOM 6829 O O . PRO A 1 881 ? -8.805 3.806 17.610 1.00 89.88 881 PRO A O 1
ATOM 6832 N N . LYS A 1 882 ? -6.813 3.504 18.591 1.00 87.06 882 LYS A N 1
ATOM 6833 C CA . LYS A 1 882 ? -6.481 4.939 18.666 1.00 87.06 882 LYS A CA 1
ATOM 6834 C C . LYS A 1 882 ? -5.853 5.530 17.389 1.00 87.06 882 LYS A C 1
ATOM 6836 O O . LYS A 1 882 ? -5.586 6.726 17.361 1.00 87.06 882 LYS A O 1
ATOM 6841 N N . SER A 1 883 ? -5.652 4.733 16.333 1.00 84.94 883 SER A N 1
ATOM 6842 C CA . SER A 1 883 ? -5.335 5.215 14.975 1.00 84.94 883 SER A CA 1
ATOM 6843 C C . SER A 1 883 ? -6.027 4.361 13.910 1.00 84.94 883 SER A C 1
ATOM 6845 O O . SER A 1 883 ? -6.290 3.176 14.138 1.00 84.94 883 SER A O 1
ATOM 6847 N N . ILE A 1 884 ? -6.300 4.948 12.741 1.00 84.69 884 ILE A N 1
ATOM 6848 C CA . ILE A 1 884 ? -6.933 4.241 11.619 1.00 84.69 884 ILE A CA 1
ATOM 6849 C C . ILE A 1 884 ? -6.007 3.177 11.006 1.00 84.69 884 ILE A C 1
ATOM 6851 O O . ILE A 1 884 ? -6.465 2.114 10.615 1.00 84.69 884 ILE A O 1
ATOM 6855 N N . ASP A 1 885 ? -4.693 3.377 11.030 1.00 77.81 885 ASP A N 1
ATOM 6856 C CA . ASP A 1 885 ? -3.708 2.402 10.525 1.00 77.81 885 ASP A CA 1
ATOM 6857 C C . ASP A 1 885 ? -3.707 1.141 11.398 1.00 77.81 885 ASP A C 1
ATOM 6859 O O . ASP A 1 885 ? -3.658 0.011 10.916 1.00 77.81 885 ASP A O 1
ATOM 6863 N N . THR A 1 886 ? -3.861 1.325 12.714 1.00 81.56 886 THR A N 1
ATOM 6864 C CA . THR A 1 886 ? -4.048 0.210 13.649 1.00 81.56 886 THR A CA 1
ATOM 6865 C C . THR A 1 886 ? -5.355 -0.532 13.373 1.00 81.56 886 THR A C 1
ATOM 6867 O O . THR A 1 886 ? -5.384 -1.756 13.460 1.00 81.56 886 THR A O 1
ATOM 6870 N N . TYR A 1 887 ? -6.422 0.182 13.004 1.00 86.31 887 TYR A N 1
ATOM 6871 C CA . TYR A 1 887 ? -7.689 -0.418 12.587 1.00 86.31 887 TYR A CA 1
ATOM 6872 C C . TYR A 1 887 ? -7.520 -1.292 11.338 1.00 86.31 887 TYR A C 1
ATOM 6874 O O . TYR A 1 887 ? -7.874 -2.471 11.377 1.00 86.31 887 TYR A O 1
ATOM 6882 N N . THR A 1 888 ? -6.879 -0.771 10.291 1.00 80.50 888 THR A N 1
ATOM 6883 C CA . THR A 1 888 ? -6.549 -1.517 9.066 1.00 80.50 888 THR A CA 1
ATOM 6884 C C . THR A 1 888 ? -5.729 -2.780 9.367 1.00 80.50 888 THR A C 1
ATOM 6886 O O . THR A 1 888 ? -6.054 -3.867 8.894 1.00 80.50 888 THR A O 1
ATOM 6889 N N . HIS A 1 889 ? -4.726 -2.702 10.248 1.00 78.12 889 HIS A N 1
ATOM 6890 C CA . HIS A 1 889 ? -3.918 -3.868 10.637 1.00 78.12 889 HIS A CA 1
ATOM 6891 C C . HIS A 1 889 ? -4.664 -4.940 11.451 1.00 78.12 889 HIS A C 1
ATOM 6893 O O . HIS A 1 889 ? -4.228 -6.099 11.469 1.00 78.12 889 HIS A O 1
ATOM 6899 N N . ARG A 1 890 ? -5.751 -4.569 12.143 1.00 84.62 890 ARG A N 1
ATOM 6900 C CA . ARG A 1 890 ? -6.618 -5.509 12.869 1.00 84.62 890 ARG A CA 1
ATOM 6901 C C . ARG A 1 890 ? -7.601 -6.201 11.934 1.00 84.62 890 ARG A C 1
ATOM 6903 O O . ARG A 1 890 ? -7.723 -7.418 11.998 1.00 84.62 890 ARG A O 1
ATOM 6910 N N . ILE A 1 891 ? -8.290 -5.452 11.072 1.00 85.31 891 ILE A N 1
ATOM 6911 C CA . ILE A 1 891 ? -9.278 -6.028 10.145 1.00 85.31 891 ILE A CA 1
ATOM 6912 C C . ILE A 1 891 ? -8.605 -6.866 9.048 1.00 85.31 891 ILE A C 1
ATOM 6914 O O . ILE A 1 891 ? -9.127 -7.920 8.713 1.00 85.31 891 ILE A O 1
ATOM 6918 N N . GLY A 1 892 ? -7.383 -6.519 8.620 1.00 77.19 892 GLY A N 1
ATOM 6919 C CA . GLY A 1 892 ? -6.531 -7.347 7.748 1.00 77.19 892 GLY A CA 1
ATOM 6920 C C . GLY A 1 892 ? -5.988 -8.640 8.389 1.00 77.19 892 GLY A C 1
ATOM 6921 O O . GLY A 1 892 ? -5.017 -9.226 7.898 1.00 77.19 892 GLY A O 1
ATOM 6922 N N . ARG A 1 893 ? -6.559 -9.082 9.521 1.00 80.06 893 ARG A N 1
ATOM 6923 C CA . ARG A 1 893 ? -6.437 -10.460 10.038 1.00 80.06 893 ARG A CA 1
ATOM 6924 C C . ARG A 1 893 ? -7.527 -11.383 9.479 1.00 80.06 893 ARG A C 1
ATOM 6926 O O . ARG A 1 893 ? -7.356 -12.593 9.524 1.00 80.06 893 ARG A O 1
ATOM 6933 N N . THR A 1 894 ? -8.599 -10.825 8.915 1.00 78.38 894 THR A N 1
ATOM 6934 C CA . THR A 1 894 ? -9.577 -11.537 8.080 1.00 78.38 894 THR A CA 1
ATOM 6935 C C . THR A 1 894 ? -9.455 -11.075 6.619 1.00 78.38 894 THR A C 1
ATOM 6937 O O . THR A 1 894 ? -8.699 -10.151 6.322 1.00 78.38 894 THR A O 1
ATOM 6940 N N . GLY A 1 895 ? -10.154 -11.734 5.692 1.00 66.25 895 GLY A N 1
ATOM 6941 C CA . GLY A 1 895 ? -10.221 -11.338 4.276 1.00 66.25 895 GLY A CA 1
ATOM 6942 C C . GLY A 1 895 ? -8.939 -11.527 3.450 1.00 66.25 895 GLY A C 1
ATOM 6943 O O . GLY A 1 895 ? -8.777 -10.901 2.401 1.00 66.25 895 GLY A O 1
ATOM 6944 N N . ARG A 1 896 ? -8.006 -12.360 3.928 1.00 65.88 896 ARG A N 1
ATOM 6945 C CA . ARG A 1 896 ? -6.719 -12.634 3.266 1.00 65.88 896 ARG A CA 1
ATOM 6946 C C . ARG A 1 896 ? -6.879 -13.536 2.039 1.00 65.88 896 ARG A C 1
ATOM 6948 O O . ARG A 1 896 ? -7.837 -14.299 1.936 1.00 65.88 896 ARG A O 1
ATOM 6955 N N . ALA A 1 897 ? -5.915 -13.449 1.118 1.00 56.56 897 ALA A N 1
ATOM 6956 C CA . ALA A 1 897 ? -5.831 -14.279 -0.091 1.00 56.56 897 ALA A CA 1
ATOM 6957 C C . ALA A 1 897 ? -7.136 -14.331 -0.927 1.00 56.56 897 ALA A C 1
ATOM 6959 O O . ALA A 1 897 ? -7.491 -15.369 -1.478 1.00 56.56 897 ALA A O 1
ATOM 6960 N N . GLY A 1 898 ? -7.867 -13.211 -1.002 1.00 58.62 898 GLY A N 1
ATOM 6961 C CA . GLY A 1 898 ? -9.096 -13.087 -1.798 1.00 58.62 898 GLY A CA 1
ATOM 6962 C C . GLY A 1 898 ? -10.364 -13.665 -1.158 1.00 58.62 898 GLY A C 1
ATOM 6963 O O . GLY A 1 898 ? -11.426 -13.615 -1.776 1.00 58.62 898 GLY A O 1
ATOM 6964 N N . LYS A 1 899 ? -10.301 -14.189 0.073 1.00 67.06 899 LYS A N 1
ATOM 6965 C CA . LYS A 1 899 ? -11.507 -14.568 0.828 1.00 67.06 899 LYS A CA 1
ATOM 6966 C C . LYS A 1 899 ? -12.258 -13.321 1.294 1.00 67.06 899 LYS A C 1
ATOM 6968 O O . LYS A 1 899 ? -11.647 -12.303 1.601 1.00 67.06 899 LYS A O 1
ATOM 6973 N N . MET A 1 900 ? -13.580 -13.424 1.411 1.00 76.19 900 MET A N 1
ATOM 6974 C CA . MET A 1 900 ? -14.389 -12.399 2.075 1.00 76.19 900 MET A CA 1
ATOM 6975 C C . MET A 1 900 ? -14.248 -12.526 3.596 1.00 76.19 900 MET A C 1
ATOM 6977 O O . MET A 1 900 ? -14.422 -13.617 4.137 1.00 76.19 900 MET A O 1
ATOM 6981 N N . GLY A 1 901 ? -13.944 -11.421 4.277 1.00 83.31 901 GLY A N 1
ATOM 6982 C CA . GLY A 1 901 ? -13.854 -11.350 5.740 1.00 83.31 901 GLY A CA 1
ATOM 6983 C C . GLY A 1 901 ? -14.945 -10.479 6.358 1.00 83.31 901 GLY A C 1
ATOM 6984 O O . GLY A 1 901 ? -15.551 -9.667 5.660 1.00 83.31 901 GLY A O 1
ATOM 6985 N N . VAL A 1 902 ? -15.172 -10.587 7.672 1.00 90.31 902 VAL A N 1
ATOM 6986 C CA . VAL A 1 902 ? -16.070 -9.675 8.408 1.00 90.31 902 VAL A CA 1
ATOM 6987 C C . VAL A 1 902 ? -15.358 -9.054 9.610 1.00 90.31 902 VAL A C 1
ATOM 6989 O O . VAL A 1 902 ? -14.703 -9.737 10.398 1.00 90.31 902 VAL A O 1
ATOM 6992 N N . ALA A 1 903 ? -15.508 -7.741 9.775 1.00 92.44 903 ALA A N 1
ATOM 6993 C CA . ALA A 1 903 ? -14.972 -6.982 10.897 1.00 92.44 903 ALA A CA 1
ATOM 6994 C C . ALA A 1 903 ? -16.082 -6.203 11.621 1.00 92.44 903 ALA A C 1
ATOM 6996 O O . ALA A 1 903 ? -16.602 -5.210 11.108 1.00 92.44 903 ALA A O 1
ATOM 6997 N N . ILE A 1 904 ? -16.419 -6.610 12.848 1.00 94.44 904 ILE A N 1
ATOM 6998 C CA . ILE A 1 904 ? -17.380 -5.904 13.710 1.00 94.44 904 ILE A CA 1
ATOM 6999 C C . ILE A 1 904 ? -16.615 -4.970 14.649 1.00 94.44 904 ILE A C 1
ATOM 7001 O O . ILE A 1 904 ? -15.613 -5.351 15.251 1.00 94.44 904 ILE A O 1
ATOM 7005 N N . THR A 1 905 ? -17.055 -3.720 14.780 1.00 95.25 905 THR A N 1
ATOM 7006 C CA . THR A 1 905 ? -16.357 -2.703 15.580 1.00 95.25 905 THR A CA 1
ATOM 7007 C C . THR A 1 905 ? -17.295 -1.967 16.512 1.00 95.25 905 THR A C 1
ATOM 7009 O O . THR A 1 905 ? -18.192 -1.260 16.059 1.00 95.25 905 THR A O 1
ATOM 7012 N N . PHE A 1 906 ? -17.036 -2.071 17.814 1.00 95.25 906 PHE A N 1
ATOM 7013 C CA . PHE A 1 906 ? -17.724 -1.278 18.822 1.00 95.25 906 PHE A CA 1
ATOM 7014 C C . PHE A 1 906 ? -17.029 0.070 18.995 1.00 95.25 906 PHE A C 1
ATOM 7016 O O . PHE A 1 906 ? -15.830 0.131 19.274 1.00 95.25 906 PHE A O 1
ATOM 7023 N N . TRP A 1 907 ? -17.801 1.147 18.878 1.00 93.19 907 TRP A N 1
ATOM 7024 C CA . TRP A 1 907 ? -17.341 2.508 19.143 1.00 93.19 907 TRP A CA 1
ATOM 7025 C C . TRP A 1 907 ? -18.248 3.204 20.160 1.00 93.19 907 TRP A C 1
ATOM 7027 O O . TRP A 1 907 ? -19.399 2.807 20.381 1.00 93.19 907 TRP A O 1
ATOM 7037 N N . GLY A 1 908 ? -17.711 4.228 20.818 1.00 89.56 908 GLY A N 1
ATOM 7038 C CA . GLY A 1 908 ? -18.455 5.108 21.714 1.00 89.56 908 GLY A CA 1
ATOM 7039 C C . GLY A 1 908 ? -18.002 6.561 21.597 1.00 89.56 908 GLY A C 1
ATOM 7040 O O . GLY A 1 908 ? -17.233 6.926 20.706 1.00 89.56 908 GLY A O 1
ATOM 7041 N N . ASN A 1 909 ? -18.485 7.404 22.508 1.00 86.06 909 ASN A N 1
ATOM 7042 C CA . ASN A 1 909 ? -18.153 8.832 22.518 1.00 86.06 909 ASN A CA 1
ATOM 7043 C C . ASN A 1 909 ? -16.666 9.076 22.852 1.00 86.06 909 ASN A C 1
ATOM 7045 O O . ASN A 1 909 ? -16.116 10.112 22.489 1.00 86.06 909 ASN A O 1
ATOM 7049 N N . GLU A 1 910 ? -16.006 8.121 23.513 1.00 86.94 910 GLU A N 1
ATOM 7050 C CA . GLU A 1 910 ? -14.584 8.147 23.877 1.00 86.94 910 GLU A CA 1
ATOM 7051 C C . GLU A 1 910 ? -13.612 7.935 22.697 1.00 86.94 910 GLU A C 1
ATOM 7053 O O . GLU A 1 910 ? -12.393 8.030 22.867 1.00 86.94 910 GLU A O 1
ATOM 7058 N N . ASP A 1 911 ? -14.142 7.642 21.507 1.00 88.50 911 ASP A N 1
ATOM 7059 C CA . ASP A 1 911 ? -13.372 7.356 20.291 1.00 88.50 911 ASP A CA 1
ATOM 7060 C C . ASP A 1 911 ? -13.534 8.445 19.215 1.00 88.50 911 ASP A C 1
ATOM 7062 O O . ASP A 1 911 ? -13.150 8.247 18.064 1.00 88.50 911 ASP A O 1
ATOM 7066 N N . ALA A 1 912 ? -14.077 9.609 19.597 1.00 86.62 912 ALA A N 1
ATOM 7067 C CA . ALA A 1 912 ? -14.414 10.729 18.716 1.00 86.62 912 ALA A CA 1
ATOM 7068 C C . ALA A 1 912 ? -13.320 11.096 17.693 1.00 86.62 912 ALA A C 1
ATOM 7070 O O . ALA A 1 912 ? -13.642 11.327 16.527 1.00 86.62 912 ALA A O 1
ATOM 7071 N N . ASP A 1 913 ? -12.048 11.092 18.105 1.00 87.25 913 ASP A N 1
ATOM 7072 C CA . ASP A 1 913 ? -10.901 11.486 17.274 1.00 87.25 913 ASP A CA 1
ATOM 7073 C C . ASP A 1 913 ? -10.736 10.648 15.995 1.00 87.25 913 ASP A C 1
ATOM 7075 O O . ASP A 1 913 ? -10.291 11.175 14.976 1.00 87.25 913 ASP A O 1
ATOM 7079 N N . VAL A 1 914 ? -11.104 9.360 16.029 1.00 89.50 914 VAL A N 1
ATOM 7080 C CA . VAL A 1 914 ? -10.932 8.422 14.901 1.00 89.50 914 VAL A CA 1
ATOM 7081 C C . VAL A 1 914 ? -12.210 8.202 14.086 1.00 89.50 914 VAL A C 1
ATOM 7083 O O . VAL A 1 914 ? -12.162 7.550 13.043 1.00 89.50 914 VAL A O 1
ATOM 7086 N N . LEU A 1 915 ? -13.359 8.750 14.505 1.00 90.31 915 LEU A N 1
ATOM 7087 C CA . LEU A 1 915 ? -14.647 8.502 13.838 1.00 90.31 915 LEU A CA 1
ATOM 7088 C C . LEU A 1 915 ? -14.720 9.085 12.421 1.00 90.31 915 LEU A C 1
ATOM 7090 O O . LEU A 1 915 ? -15.387 8.507 11.562 1.00 90.31 915 LEU A O 1
ATOM 7094 N N . TYR A 1 916 ? -14.038 10.203 12.156 1.00 89.88 916 TYR A N 1
ATOM 7095 C CA . TYR A 1 916 ? -13.947 10.762 10.806 1.00 89.88 916 TYR A CA 1
ATOM 7096 C C . TYR A 1 916 ? -13.192 9.823 9.859 1.00 89.88 916 TYR A C 1
ATOM 7098 O O . TYR A 1 916 ? -13.712 9.485 8.796 1.00 89.88 916 TYR A O 1
ATOM 7106 N N . ASP A 1 917 ? -12.004 9.359 10.254 1.00 88.06 917 ASP A N 1
ATOM 7107 C CA . ASP A 1 917 ? -11.180 8.486 9.413 1.00 88.06 917 ASP A CA 1
ATOM 7108 C C . ASP A 1 917 ? -11.826 7.093 9.256 1.00 88.06 917 ASP A C 1
ATOM 7110 O O . ASP A 1 917 ? -11.861 6.557 8.149 1.00 88.06 917 ASP A O 1
ATOM 7114 N N . LEU A 1 918 ? -12.460 6.561 10.314 1.00 89.31 918 LEU A N 1
ATOM 7115 C CA . LEU A 1 918 ? -13.285 5.344 10.263 1.00 89.31 918 LEU A CA 1
ATOM 7116 C C . LEU A 1 918 ? -14.433 5.480 9.253 1.00 89.31 918 LEU A C 1
ATOM 7118 O O . LEU A 1 918 ? -14.631 4.601 8.417 1.00 89.31 918 LEU A O 1
ATOM 7122 N N . LYS A 1 919 ? -15.177 6.593 9.288 1.00 89.69 919 LYS A N 1
ATOM 7123 C CA . LYS A 1 919 ? -16.245 6.867 8.318 1.00 89.69 919 LYS A CA 1
ATOM 7124 C C . LYS A 1 919 ? -15.698 6.936 6.895 1.00 89.69 919 LYS A C 1
ATOM 7126 O O . LYS A 1 919 ? -16.312 6.347 6.012 1.00 89.69 919 LYS A O 1
ATOM 7131 N N . GLN A 1 920 ? -14.580 7.624 6.657 1.00 87.31 920 GLN A N 1
ATOM 7132 C CA . GLN A 1 920 ? -13.966 7.705 5.324 1.00 87.31 920 GLN A CA 1
ATOM 7133 C C . GLN A 1 920 ? -13.560 6.326 4.800 1.00 87.31 920 GLN A C 1
ATOM 7135 O O . GLN A 1 920 ? -13.843 5.995 3.654 1.00 87.31 920 GLN A O 1
ATOM 7140 N N . MET A 1 921 ? -12.946 5.501 5.643 1.00 84.44 921 MET A N 1
ATOM 7141 C CA . MET A 1 921 ? -12.449 4.183 5.258 1.00 84.44 921 MET A CA 1
ATOM 7142 C C . MET A 1 921 ? -13.600 3.169 5.044 1.00 84.44 921 MET A C 1
ATOM 7144 O O . MET A 1 921 ? -13.589 2.472 4.031 1.00 84.44 921 MET A O 1
ATOM 7148 N N . ILE A 1 922 ? -14.686 3.212 5.836 1.00 87.88 922 ILE A N 1
ATOM 7149 C CA . ILE A 1 922 ? -15.934 2.472 5.528 1.00 87.88 922 ILE A CA 1
ATOM 7150 C C . ILE A 1 922 ? -16.595 2.999 4.240 1.00 87.88 922 ILE A C 1
ATOM 7152 O O . ILE A 1 922 ? -17.148 2.215 3.478 1.00 87.88 922 ILE A O 1
ATOM 7156 N N . SER A 1 923 ? -16.537 4.312 3.968 1.00 84.81 923 SER A N 1
ATOM 7157 C CA . SER A 1 923 ? -17.133 4.919 2.759 1.00 84.81 923 SER A CA 1
ATOM 7158 C C . SER A 1 923 ? -16.433 4.515 1.458 1.00 84.81 923 SER A C 1
ATOM 7160 O O . SER A 1 923 ? -17.034 4.641 0.394 1.00 84.81 923 SER A O 1
ATOM 7162 N N . LYS A 1 924 ? -15.169 4.078 1.531 1.00 81.00 924 LYS A N 1
ATOM 7163 C CA . LYS A 1 924 ? -14.390 3.597 0.379 1.00 81.00 924 LYS A CA 1
ATOM 7164 C C . LYS A 1 924 ? -14.687 2.138 0.025 1.00 81.00 924 LYS A C 1
ATOM 7166 O O . LYS A 1 924 ? -14.573 1.782 -1.141 1.00 81.00 924 LYS A O 1
ATOM 7171 N N . SER A 1 925 ? -15.060 1.321 1.011 1.00 79.44 925 SER A N 1
ATOM 7172 C CA . SER A 1 925 ? -15.344 -0.105 0.828 1.00 79.44 925 SER A CA 1
ATOM 7173 C C . SER A 1 925 ? -16.686 -0.301 0.115 1.00 79.44 925 SER A C 1
ATOM 7175 O O . SER A 1 925 ? -17.730 0.129 0.603 1.00 79.44 925 SER A O 1
ATOM 7177 N N . SER A 1 926 ? -16.667 -0.981 -1.032 1.00 77.25 926 SER A N 1
ATOM 7178 C CA . SER A 1 926 ? -17.859 -1.271 -1.847 1.00 77.25 926 SER A CA 1
ATOM 7179 C C . SER A 1 926 ? -18.809 -2.290 -1.201 1.00 77.25 926 SER A C 1
ATOM 7181 O O . SER A 1 926 ? -20.016 -2.265 -1.452 1.00 77.25 926 SER A O 1
ATOM 7183 N N . VAL A 1 927 ? -18.271 -3.172 -0.353 1.00 82.75 927 VAL A N 1
ATOM 7184 C CA . VAL A 1 927 ? -19.013 -4.234 0.347 1.00 82.75 927 VAL A CA 1
ATOM 7185 C C . VAL A 1 927 ? -19.623 -3.764 1.671 1.00 82.75 927 VAL A C 1
ATOM 7187 O O . VAL A 1 927 ? -20.610 -4.334 2.139 1.00 82.75 927 VAL A O 1
ATOM 7190 N N . SER A 1 928 ? -19.073 -2.703 2.266 1.00 85.06 928 SER A N 1
ATOM 7191 C CA . SER A 1 928 ? -19.482 -2.194 3.577 1.00 85.06 928 SER A CA 1
ATOM 7192 C C . SER A 1 928 ? -20.597 -1.148 3.480 1.00 85.06 928 SER A C 1
ATOM 7194 O O . SER A 1 928 ? -20.748 -0.442 2.485 1.00 85.06 928 SER A O 1
ATOM 7196 N N . LYS A 1 929 ? -21.394 -1.000 4.546 1.00 86.12 929 LYS A N 1
ATOM 7197 C CA . LYS A 1 929 ? -22.440 0.034 4.635 1.00 86.12 929 LYS A CA 1
ATOM 7198 C C . LYS A 1 929 ? -22.204 0.929 5.837 1.00 86.12 929 LYS A C 1
ATOM 7200 O O . LYS A 1 929 ? -22.193 0.460 6.969 1.00 86.12 929 LYS A O 1
ATOM 7205 N N . ILE A 1 930 ? -22.086 2.234 5.589 1.00 85.81 930 ILE A N 1
ATOM 7206 C CA . ILE A 1 930 ? -21.936 3.235 6.649 1.00 85.81 930 ILE A CA 1
ATOM 7207 C C . ILE A 1 930 ? -23.197 3.215 7.539 1.00 85.81 930 ILE A C 1
ATOM 7209 O O . ILE A 1 930 ? -24.292 3.480 7.032 1.00 85.81 930 ILE A O 1
ATOM 7213 N N . PRO A 1 931 ? -23.076 2.962 8.855 1.00 87.94 931 PRO A N 1
ATOM 7214 C CA . PRO A 1 931 ? -24.202 3.058 9.779 1.00 87.94 931 PRO A CA 1
ATOM 7215 C C . PRO A 1 931 ? -24.752 4.486 9.828 1.00 87.94 931 PRO A C 1
ATOM 7217 O O . PRO A 1 931 ? -23.986 5.452 9.843 1.00 87.94 931 PRO A O 1
ATOM 7220 N N . GLU A 1 932 ? -26.075 4.641 9.921 1.00 85.38 932 GLU A N 1
ATOM 7221 C CA . GLU A 1 932 ? -26.715 5.964 10.012 1.00 85.38 932 GLU A CA 1
ATOM 7222 C C . GLU A 1 932 ? -26.215 6.787 11.210 1.00 85.38 932 GLU A C 1
ATOM 7224 O O . GLU A 1 932 ? -26.120 8.011 11.101 1.00 85.38 932 GLU A O 1
ATOM 7229 N N . ASP A 1 933 ? -25.870 6.122 12.315 1.00 86.38 933 ASP A N 1
ATOM 7230 C CA . ASP A 1 933 ? -25.354 6.755 13.531 1.00 86.38 933 ASP A CA 1
ATOM 7231 C C . ASP A 1 933 ? -23.970 7.366 13.283 1.00 86.38 933 ASP A C 1
ATOM 7233 O O . ASP A 1 933 ? -23.779 8.565 13.485 1.00 86.38 933 ASP A O 1
ATOM 7237 N N . LEU A 1 934 ? -23.033 6.589 12.722 1.00 87.12 934 LEU A N 1
ATOM 7238 C CA . LEU A 1 934 ? -21.702 7.075 12.341 1.00 87.12 934 LEU A CA 1
ATOM 7239 C C . LEU A 1 934 ? -21.784 8.140 11.235 1.00 87.12 934 LEU A C 1
ATOM 7241 O O . LEU A 1 934 ? -21.058 9.133 11.263 1.00 87.12 934 LEU A O 1
ATOM 7245 N N . ARG A 1 935 ? -22.704 7.983 10.272 1.00 86.06 935 ARG A N 1
ATOM 7246 C CA . ARG A 1 935 ? -22.900 8.943 9.174 1.00 86.06 935 ARG A CA 1
ATOM 7247 C C . ARG A 1 935 ? -23.328 10.322 9.679 1.00 86.06 935 ARG A C 1
ATOM 7249 O O . ARG A 1 935 ? -22.925 11.320 9.078 1.00 86.06 935 ARG A O 1
ATOM 7256 N N . LYS A 1 936 ? -24.119 10.383 10.757 1.00 86.44 936 LYS A N 1
ATOM 7257 C CA . LYS A 1 936 ? -24.657 11.621 11.355 1.00 86.44 936 LYS A CA 1
ATOM 7258 C C . LYS A 1 936 ? -23.839 12.162 12.528 1.00 86.44 936 LYS A C 1
ATOM 7260 O O . LYS A 1 936 ? -23.992 13.338 12.839 1.00 86.44 936 LYS A O 1
ATOM 7265 N N . HIS A 1 937 ? -22.994 11.349 13.159 1.00 85.69 937 HIS A N 1
ATOM 7266 C CA . HIS A 1 937 ? -22.233 11.744 14.345 1.00 85.69 937 HIS A CA 1
ATOM 7267 C C . HIS A 1 937 ? -21.377 12.998 14.095 1.00 85.69 937 HIS A C 1
ATOM 7269 O O . HIS A 1 937 ? -20.714 13.102 13.060 1.00 85.69 937 HIS A O 1
ATOM 7275 N N . GLU A 1 938 ? -21.367 13.945 15.037 1.00 86.19 938 GLU A N 1
ATOM 7276 C CA . GLU A 1 938 ? -20.724 15.258 14.861 1.00 86.19 938 GLU A CA 1
ATOM 7277 C C . GLU A 1 938 ? -19.209 15.133 14.645 1.00 86.19 938 GLU A C 1
ATOM 7279 O O . GLU A 1 938 ? -18.673 15.648 13.662 1.00 86.19 938 GLU A O 1
ATOM 7284 N N . ALA A 1 939 ? -18.533 14.342 15.486 1.00 83.81 939 ALA A N 1
ATOM 7285 C CA . ALA A 1 939 ? -17.096 14.073 15.366 1.00 83.81 939 ALA A CA 1
ATOM 7286 C C . ALA A 1 939 ? -16.708 13.293 14.089 1.00 83.81 939 ALA A C 1
ATOM 7288 O O . ALA A 1 939 ? -15.536 13.232 13.738 1.00 83.81 939 ALA A O 1
ATOM 7289 N N . ALA A 1 940 ? -17.678 12.733 13.356 1.00 85.88 940 ALA A N 1
ATOM 7290 C CA . ALA A 1 940 ? -17.446 12.092 12.062 1.00 85.88 940 ALA A CA 1
ATOM 7291 C C . ALA A 1 940 ? -17.647 13.052 10.865 1.00 85.88 940 ALA A C 1
ATOM 7293 O O . ALA A 1 940 ? -17.557 12.632 9.710 1.00 85.88 940 ALA A O 1
ATOM 7294 N N . GLN A 1 941 ? -17.952 14.338 11.084 1.00 85.25 941 GLN A N 1
ATOM 7295 C CA . GLN A 1 941 ? -18.111 15.314 9.991 1.00 85.25 941 GLN A CA 1
ATOM 7296 C C . GLN A 1 941 ? -16.828 16.087 9.668 1.00 85.25 941 GLN A C 1
ATOM 7298 O O . GLN A 1 941 ? -16.652 16.508 8.528 1.00 85.25 941 GLN A O 1
ATOM 7303 N N . GLN A 1 942 ? -15.930 16.265 10.640 1.00 83.00 942 GLN A N 1
ATOM 7304 C CA . GLN A 1 942 ? -14.684 17.020 10.483 1.00 83.00 942 GLN A CA 1
ATOM 7305 C C . GLN A 1 942 ? -13.487 16.161 10.888 1.00 83.00 942 GLN A C 1
ATOM 7307 O O . GLN A 1 942 ? -13.577 15.391 11.840 1.00 83.00 942 GLN A O 1
ATOM 7312 N N . LYS A 1 943 ? -12.362 16.310 10.181 1.00 77.00 943 LYS A N 1
ATOM 7313 C CA . LYS A 1 943 ? -11.129 15.578 10.490 1.00 77.00 943 LYS A CA 1
ATOM 7314 C C . LYS A 1 943 ? -10.619 15.959 11.883 1.00 77.00 943 LYS A C 1
ATOM 7316 O O . LYS A 1 943 ? -10.514 17.150 12.181 1.00 77.00 943 LYS A O 1
ATOM 7321 N N . GLY A 1 944 ? -10.299 14.957 12.708 1.00 60.00 944 GLY A N 1
ATOM 7322 C CA . GLY A 1 944 ? -9.896 15.108 14.110 1.00 60.00 944 GLY A CA 1
ATOM 7323 C C . GLY A 1 944 ? -8.774 16.134 14.296 1.00 60.00 944 GLY A C 1
ATOM 7324 O O . GLY A 1 944 ? -7.610 15.899 13.965 1.00 60.00 944 GLY A O 1
ATOM 7325 N N . GLY A 1 945 ? -9.132 17.314 14.799 1.00 45.84 945 GLY A N 1
ATOM 7326 C CA . GLY A 1 945 ? -8.263 18.486 14.815 1.00 45.84 945 GLY A CA 1
ATOM 7327 C C . GLY A 1 945 ? -7.276 18.506 15.978 1.00 45.84 945 GLY A C 1
ATOM 7328 O O . GLY A 1 945 ? -7.372 19.393 16.824 1.00 45.84 945 GLY A O 1
ATOM 7329 N N . ARG A 1 946 ? -6.274 17.612 15.989 1.00 48.00 946 ARG A N 1
ATOM 7330 C CA . ARG A 1 946 ? -5.202 17.592 17.015 1.00 48.00 946 ARG A CA 1
ATOM 7331 C C . ARG A 1 946 ? -4.497 18.957 17.173 1.00 48.00 946 ARG A C 1
ATOM 7333 O O . ARG A 1 946 ? -4.104 19.322 18.273 1.00 48.00 946 ARG A O 1
ATOM 7340 N N . LYS A 1 947 ? -4.469 19.767 16.102 1.00 41.66 947 LYS A N 1
ATOM 7341 C CA . LYS A 1 947 ? -3.965 21.159 16.062 1.00 41.66 947 LYS A CA 1
ATOM 7342 C C . LYS A 1 947 ? -4.800 22.208 16.825 1.00 41.66 947 LYS A C 1
ATOM 7344 O O . LYS A 1 947 ? -4.359 23.350 16.925 1.00 41.66 947 LYS A O 1
ATOM 7349 N N . LYS A 1 948 ? -6.008 21.895 17.314 1.00 37.22 948 LYS A N 1
ATOM 7350 C CA . LYS A 1 948 ? -6.878 22.885 17.987 1.00 37.22 948 LYS A CA 1
ATOM 7351 C C . LYS A 1 948 ? -6.715 22.924 19.511 1.00 37.22 948 LYS A C 1
ATOM 7353 O O . LYS A 1 948 ? -7.084 23.925 20.112 1.00 37.22 948 LYS A O 1
ATOM 7358 N N . ALA A 1 949 ? -6.149 21.877 20.118 1.00 36.53 949 ALA A N 1
ATOM 7359 C CA . ALA A 1 949 ? -5.926 21.813 21.563 1.00 36.53 949 ALA A CA 1
ATOM 7360 C C . ALA A 1 949 ? -4.733 22.679 22.011 1.00 36.53 949 ALA A C 1
ATOM 7362 O O . ALA A 1 949 ? -4.876 23.481 22.928 1.00 36.53 949 ALA A O 1
ATOM 7363 N N . GLU A 1 950 ? -3.591 22.596 21.318 1.00 38.44 950 GLU A N 1
ATOM 7364 C CA . GLU A 1 950 ? -2.378 23.358 21.673 1.00 38.44 950 GLU A CA 1
ATOM 7365 C C . GLU A 1 950 ? -2.593 24.878 21.625 1.00 38.44 950 GLU A C 1
ATOM 7367 O O . GLU A 1 950 ? -2.058 25.605 22.454 1.00 38.44 950 GLU A O 1
ATOM 7372 N N . LYS A 1 951 ? -3.448 25.371 20.718 1.00 33.88 951 LYS A N 1
ATOM 7373 C CA . LYS A 1 951 ? -3.744 26.809 20.605 1.00 33.88 951 LYS A CA 1
ATOM 7374 C C . LYS A 1 951 ? -4.605 27.378 21.743 1.00 33.88 951 LYS A C 1
ATOM 7376 O O . LYS A 1 951 ? -4.711 28.595 21.849 1.00 33.88 951 LYS A O 1
ATOM 7381 N N . ASN A 1 952 ? -5.193 26.518 22.578 1.00 36.56 952 ASN A N 1
ATOM 7382 C CA . ASN A 1 952 ? -6.020 26.901 23.726 1.00 36.56 952 ASN A CA 1
ATOM 7383 C C . ASN A 1 952 ? -5.309 26.708 25.082 1.00 36.56 952 ASN A C 1
ATOM 7385 O O . ASN A 1 952 ? -5.919 26.982 26.108 1.00 36.56 952 ASN A O 1
ATOM 7389 N N . LEU A 1 953 ? -4.051 26.245 25.103 1.00 39.00 953 LEU A N 1
ATOM 7390 C CA . LEU A 1 953 ? -3.201 26.225 26.308 1.00 39.00 953 LEU A CA 1
ATOM 7391 C C . LEU A 1 953 ? -2.190 27.389 26.359 1.00 39.00 953 LEU A C 1
ATOM 7393 O O . LEU A 1 953 ? -1.378 27.452 27.278 1.00 39.00 953 LEU A O 1
ATOM 7397 N N . VAL A 1 954 ? -2.227 28.298 25.377 1.00 37.75 954 VAL A N 1
ATOM 7398 C CA . VAL A 1 954 ? -1.299 29.443 25.239 1.00 37.75 954 VAL A CA 1
ATOM 7399 C C . VAL A 1 954 ? -2.056 30.790 25.260 1.00 37.75 954 VAL A C 1
ATOM 7401 O O . VAL A 1 954 ? -1.511 31.815 24.867 1.00 37.75 954 VAL A O 1
ATOM 7404 N N . ASN A 1 955 ? -3.314 30.790 25.720 1.00 31.62 955 ASN A N 1
ATOM 7405 C CA . ASN A 1 955 ? -4.154 31.976 25.951 1.00 31.62 955 ASN A CA 1
ATOM 7406 C C . ASN A 1 955 ? -4.798 31.897 27.339 1.00 31.62 955 ASN A C 1
ATOM 7408 O O . ASN A 1 955 ? -5.323 30.803 27.646 1.00 31.62 955 ASN A O 1
#

Foldseek 3Di:
DDAALKDKDKDWCFDADFPGGPDQHHDQWDDQQQKIKGKAAHSVQSVVVNVVLVVVQVVVCVVVVDTAFQVNSLVVQLCVLQVDQQRPGQIKMKMWGAGLVPSGTFIWIADNSRDIHGDDWDAADYPLRVLLVVLLVVQTDYNDDQVSVVVSNLVSVCRSGDVVPLPDIFMFMFMQHSVDSTQDTDGVNCVVVVPDDPPPRDDDDDDDDDDDDDDDDDDDDDDDDDDDDDDDDDDDDDDDDDDDDDDDDDDDDDDDDDPDDPVVVVVVVVVVVVVVPDDDDDDPVVVVVVVVVVVVVVVVVVVVVVVVVPDDDDDDDDDDDDDDDDDDDDDDDDDDDDDDDDDDDDDDDDDDDDDDDDDDDDDDDDPPVPVPPPDDQLVVVVVVVVCCVPVNDDPPDDPPPVVNVVVCVVVDDDDPDDDPVPDPQDHSDVCSVVPDPDLPLLPDDDPPDDVVVSVVSNVVSLVVQCVVPVPCSVVVSVVVVVVVVVVVVVCVVVVVLPDAPVPDDPVSDDPVNLVVVCVVQVKDKDFPPFDGFAFAPVRLPADPLLSVLCVVVPVGGQFSQLRRQSNCVLLLAAAEEQDDDQSCVLCSQLRSVVSVQVVDDDDDPVCLQQFAQEEAEDQALLQLVVSVVVSCSRQVSVVFAEAEQEPQDDVVVRLVSSVVGGNYYRYYLVRVLVCVVVVSGACANHQEYEAAQLVVCVVVVCLVSVVVVLVRYDPVQADDLDCCSVDSVSSVPGSHRYYYYYHNADDPVSVVSVVVGHRRHIYIHGHDHLLLDQQEAEAEDAQPDLVSLLVVVLCVVVVPPWFDDEEEEDADQVVQVVSQVSVVVSVFAEQEWEPPDRPVSLVVSLVCRVVVVGRYYYYHLVGLQSDQDPAHQEYEHSDDDQEVVSVSSRSVSHRHPNHRHYYYYYDYPVNLQCLLVVQVNQVSHPNYDRDPCSVPDPSNPDHRCPVPPVVVVVD

Radius of gyration: 41.9 Å; chains: 1; bounding box: 125×116×98 Å

Organism: NCBI:txid1395130

pLDDT: mean 73.65, std 19.73, range [26.19, 96.0]

Sequence (955 aa):
MVGKDCVAIACDLRLGMQALTVSNNFPKIFQYGDVFLGLTGLATDVSTVSDLFRYKVNMYRLREERNISPQTMANLVSSSLYEKRFGPYFVSPVIAGINQTTGKPFICGFDSIGCIDFAKDFIVSGTASDQLFGTCEGLWEPDLGPEDLFETVSQALLNAVDRDALSGWGAHVYIIEKDKPLTSIFNIAEYAQGAINPSDTQYTQGMDTVPPPPPMEGPPPPPPETAPPPPPPSDELGPMLAKPAREKKGWASQKKRQPPSIDDILKAKREKEAAAAKPKFLSKAERERIALEKRQKEVDEARKRKESASAPNGTQSNGTNGSTPSVQRGGAAAIPTGPRAMRAEAPTGPANMPQRGDMGPPIVPSKSDRDNKKRSAPEDTEAAMIRQRYMGAEQNQSTFSAKKKRRRTTEKKFNFEWNDEEDTSVDYNPIYAQKAQSNFFGRGKLGGFTEETAEQGAQKFIQAMIERDPAQGRQRAQAIMDMERRRKEKGSRTQQLDKHWSEKRLDDMRERDWRIFKEDFHISTMGGSIPNPMRTWEESGLPDSLLRIVNQIGYTEPSAIQRAAIPIALQSRDLIGVAETGSGKTASFVLPLLNYILQISAFGQTNRNDGPHAIILAPTRELAQQIDVETRKFANPLGFNTAVLVGGHAIQEQVHSLSGGAEIVIATPGRLLDCIERRVLVLNQCNYVILDEADKMISMGFEEDVNKILNALPSSNEKPDTDAAEDSVAMTRGMYRQTMLYTATLDTAIERVAKKYVRRPARVMIGEQGKAVDTVEQRAEFVPGEDKRKKRLQEILTSGEFAAPVMVFVNIKNNCEAVAKDIRRMGFNPVTLHGSKTQEQREAALKMLDDGRADVLVATDLAGRGIDVTDVSLVVNFNMPKSIDTYTHRIGRTGRAGKMGVAITFWGNEDADVLYDLKQMISKSSVSKIPEDLRKHEAAQQKGGRKKAEKNLVN

Secondary structure (DSSP, 8-state):
-B-SSEEEEEEE--EEETTEEEES----EEE-SSEEEE--B-HHHHHHHHHHHHHHHHHHHHHHSSPPPHHHHHHHHHHHHHTSSS-SS-B--EEEEE-TTT--EEEEEE-TT--EE--SS----STTHHHHHHHHHHH--TT--HHHHHHHHHHHHHHHS-GGGGTT--EEEEEEESS-S------HHHHTTT-S-TT-------S-PPPPPPPPPPPPPP---------------------------------PPPPPPHHHHHHHHHHHHHHHSSPPPPPHHHHHHHHHHHHHHHHHHHHHHHHTT-PPP----------------------------------------------PPPPPPPGGGGS---PPPHHHHHHHHHHHHHH---TTS-SS-HHHHHHHTSTT----SPPGGG-----SSHHHHT------TTTPPPTT--HHHHHHHHHHHHHHHHHH-TTTHHHHHHHHHHHHHHHHHHHHHHHHHTS-GGGS-GGG--HHHHHHHHHHTTEEEESTTPPPPPSSSTTS---HHHHHHHHHHT--S--HHHHHHHHHHHTT--EEEE--TTSSHHHHHHHHHHHHHHHSPPP-TTTTTS--SEEEE-SSHHHHHHHHHHHHHHHGGGT--EEEE-TTS-HHHHHHHHHT--SEEEE-HHHHHHHHHTTS---TT--EEEESSHHHHHHTTTHHHHHHHHHTS-GGGSPPSSGGGT-HHHHTSS-PPEEEEEES---HHHHHHHHHH-SSPEEEEES-TT-TTTTEEEEEEE--SHHHHHHHHHHHHHT--SPSPEEEEESSHHHHHHHHHHHHHTT--EEEE-TTS-HHHHHHHHHHHHTT--SEEEEEHHHHTT------SEEEESS--SSHHHHHHHHTTSSGGG--EEEEEEE-GGGHHHHHHHHHHHHH-SS----HHHHH-GGGTS---GGGTGGGS--

InterPro do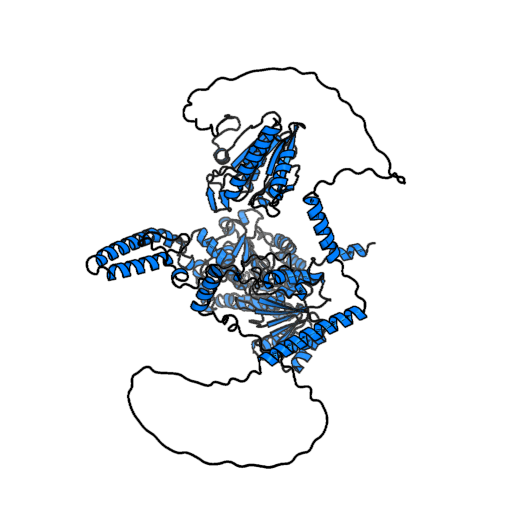mains:
  IPR000629 ATP-dependent RNA helicase DEAD-box, conserved site [PS00039] (690-698)
  IPR001353 Proteasome, subunit alpha/beta [PF00227] (1-176)
  IPR001650 Helicase, C-terminal domain-like [PF00271] (791-898)
  IPR001650 Helicase, C-terminal domain-like [PS51194] (792-938)
  IPR001650 Helicase, C-terminal domain-like [SM00490] (817-898)
  IPR011545 DEAD/DEAH-box helicase domain [PF00270] (560-752)
  IPR014001 Helicase superfamily 1/2, ATP-binding domain [PS51192] (566-764)
  IPR014001 Helicase superfamily 1/2, ATP-binding domain [SM00487] (554-779)
  IPR014014 RNA helicase, DEAD-box type, Q motif [PS51195] (535-563)
  IPR023333 Proteasome B-type subunit [PS51476] (1-176)
  IPR027417 P-loop containing nucleoside triphosphate hydrolase [G3DSA:3.40.50.300] (497-768)
  IPR027417 P-loop containing nucleoside triphosphate hydrolase [G3DSA:3.40.50.300] (770-954)
  IPR027417 P-loop containing nucleoside triphosphate hydrolase [SSF52540] (610-919)
  IPR029055 Nucleophile aminohydrolases, N-terminal [G3DSA:3.60.20.10] (1-188)
  IPR029055 Nucleophile aminohydrolases, N-terminal [SSF56235] (1-184)
  IPR033811 Proteasome beta 3 subunit [cd03759] (1-180)
  IPR057479 PRP28/DDX23-like, helical domain [PF25430] (414-493)